Protein AF-0000000082895891 (afdb_homodimer)

Organism: Panagrellus redivivus (NCBI:txid6233)

Foldseek 3Di:
DDDDDDDPPDDPPPCPDDDDPPDPPPPPPPPPVVVVVVVVVVVVVVLVVVVVVVCVPVVPPPPPPPVPPPQFDWDQDPNDTFGAFDDDDDDDPVLVVVQLVVQPDDPVNVVVVVVVVVVVVPPDPPVPPPDPPDPDPPPPPPCPPPPPLQAAFDFDDADAFAQWWQAWEQFLVRWIWTFDQQKIKIWDADPVRDIDITMDGPCRQEPVDDSGFQYWEAQNVVRWIWTDDFQWIWIWHADPRRRGIYTDPPPTDGAGSVPSGGFNYWYQDLVRFIWTDQQFKIFGADPVSRYTDDIDTCCRHQNADDSQWRYFRDDDNAWTWTQGTQRKTWIAGPRNRHTDDIDRDGRPVVHPHDHPDPPPPPPPPDPPVNVVVVVVVVVPPPPPPPDDDDD/DDDDDPDPPDPPPPCPDDDDPPDPPPPPPPPPVVVVVVVVVVVVVVLVVVVVVVCVPVVPPPPPVVVPPPQFDWDQDPNDTFGAFDDDDDDDPVLVVVQLVVQPDDPVNVVVVVVVVVVVVPPDPPPPPPDPPDPDPPPPPPCPPPPPLQAAFDFDDADAFAQWWQAWEQFLVRWIWTFDQQKIKIWDADPVRDIDITMDGCCRQEPVDDSGFQYWEAQNVVRWIWGDDFQWIWIWHADPRRRGTYTDPPPTDGAGSVPSGGFNYWYQDLVRFIWTDQQFKIFGADPVSRYTDDIDTCCRHQNAPDSQWRYFRDDDNAWTWTQGTQRKTWIAGPRRRHTDDIDRDGRPVVHPHDHPDPPPPDPPPQPVVNVVVVVVVVVPPP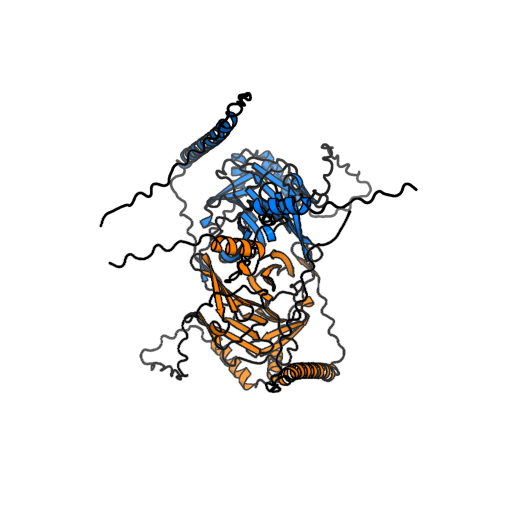PPPPDDPPD

pLDDT: mean 71.9, std 28.51, range [17.33, 98.88]

Radius of gyration: 37.39 Å; Cα contacts (8 Å, |Δi|>4): 1248; chains: 2; bounding box: 106×90×98 Å

Solvent-accessible surface area (backbone atoms only — not comparable to full-atom values): 45074 Å² total; per-residue (Å²): 141,82,94,81,85,83,82,82,83,85,79,86,77,80,80,82,79,90,77,83,74,77,79,74,78,79,81,71,82,72,62,64,62,58,52,54,57,48,52,54,50,49,54,50,51,53,52,51,52,50,53,52,47,58,53,54,63,70,50,59,78,57,67,80,72,63,67,73,72,81,69,65,49,75,43,78,53,98,89,35,83,32,74,41,57,49,78,80,83,80,76,49,67,70,58,48,50,52,51,40,44,73,70,68,47,50,70,63,60,54,49,52,52,51,50,54,51,51,55,61,65,61,56,61,84,68,74,68,77,75,62,90,80,60,74,75,76,69,73,73,64,74,73,58,78,75,70,70,78,62,59,62,54,67,67,46,72,93,45,69,50,66,87,48,43,33,16,20,21,37,42,69,86,68,30,30,40,38,28,33,67,52,32,30,27,40,39,34,56,47,98,86,70,43,81,43,66,40,31,23,38,29,47,56,43,29,42,90,48,56,64,44,46,30,15,20,26,32,41,76,84,81,37,38,35,38,39,23,42,66,55,35,37,36,40,27,36,76,35,82,86,32,63,30,34,41,63,35,87,86,49,69,38,68,57,33,82,86,59,84,64,56,42,33,24,15,36,54,47,95,88,63,50,32,36,38,19,60,62,54,42,32,28,38,43,39,77,88,80,48,40,67,79,42,76,50,54,30,69,52,54,47,42,69,60,62,72,59,40,12,18,40,56,40,81,52,96,46,33,38,32,34,28,27,31,60,40,33,34,33,38,30,33,64,84,67,46,34,66,63,47,75,43,54,26,44,49,65,67,65,43,60,44,38,76,78,69,71,72,67,72,68,68,75,75,71,52,73,68,58,54,53,51,53,57,54,59,62,64,64,62,68,43,56,72,73,79,78,78,78,123,56,58,76,60,103,69,94,75,88,80,79,80,73,78,72,81,71,86,78,79,74,77,80,75,76,76,83,72,79,73,60,64,65,58,50,56,55,47,50,54,49,46,53,50,50,51,52,50,52,50,52,53,45,58,51,53,62,70,51,59,78,57,68,81,74,64,68,75,71,80,70,66,48,75,42,78,53,97,90,35,83,31,75,41,58,48,78,78,85,80,76,51,66,70,58,48,50,52,51,40,43,74,71,69,47,50,69,63,58,54,50,52,50,50,50,52,51,50,54,63,65,62,60,59,86,69,72,67,76,74,63,90,82,60,74,75,77,70,73,71,66,73,74,60,77,74,68,71,78,60,60,61,54,68,68,48,71,94,46,70,49,66,87,47,44,33,16,20,23,37,43,69,85,68,30,31,40,39,28,34,68,51,33,29,26,42,39,35,56,46,97,84,69,44,80,44,65,39,31,24,39,28,46,57,42,29,40,90,48,55,66,45,46,30,16,19,28,32,40,75,84,81,38,39,34,38,39,24,42,66,55,35,37,36,40,26,36,75,34,81,87,32,62,29,33,42,62,37,86,85,49,68,38,68,57,33,84,85,58,82,66,57,40,35,24,16,36,55,46,96,88,63,50,33,37,39,18,60,62,53,42,32,29,37,43,40,76,88,80,50,40,67,80,44,77,48,54,31,70,51,53,46,40,69,62,61,71,60,39,10,19,40,58,41,81,53,95,45,33,38,32,35,27,26,31,61,39,32,34,33,38,30,34,64,84,68,48,35,65,64,47,75,42,55,25,44,49,65,66,65,44,58,45,40,76,78,69,71,72,67,72,68,70,75,75,68,50,70,67,58,50,49,50,53,56,53,59,60,62,63,63,70,74,77,74,74,78,76,78,79,121

Sequence (782 aa):
MRHIVAFIGSLVVLTVFGGSSIFASDIGGGDDFDVRVKEQLEDEAAMRANLESLIDMGLDNATDTVAPNPKREFALIDGESVLMPLPLPKLKWKQKEALLIAHGHTAEEIESQRRRRKQKKGTPGTKKRRALNDNPWVREHARQAPRTPLGPPEAAGLHHCPANIDAVTQGHNHRTYVFAGEYVYQIFRDRYGLTQKAAYLITEMFNGGPRRVNAALTNQRSSVTVLVEYNNVYRFRWSKKSQRFYLARKSPQVLDRNVTFVPRLGFQWTDGNMILSDGNYFVTYDPYWNIATFIGVNRDYFPEIPRNAVGVAHASPSSFLWLNNKAHLSVYDLKKFRIDQEYPVRINDYVACVVPKPPTPAPPKLSPRARARNDKAYESNPVKRKPAKSTMRHIVAFIGSLVVLTVFGGSSIFASDIGGGDDFDVRVKEQLEDEAAMRANLESLIDMGLDNATDTVAPNPKREFALIDGESVLMPLPLPKLKWKQKEALLIAHGHTAEEIESQRRRRKQKKGTPGTKKRRALNDNPWVREHARQAPRTPLGPPEAAGLHHCPANIDAVTQGHNHRTYVFAGEYVYQIFRDRYGLTQKAAYLITEMFNGGPRRVNAALTNQRSSVTVLVEYNNVYRFRWSKKSQRFYLARKSPQVLDRNVTFVPRLGFQWTDGNMILSDGNYFVTYDPYWNIATFIGVNRDYFPEIPRNAVGVAHASPSSFLWLNNKAHLSVYDLKKFRIDQEYPVRINDYVACVVPKPPTPAPPKLSPRARARNDKAYESNPVKRKPAKST

Structure (mmCIF, N/CA/C/O backbone):
data_AF-0000000082895891-model_v1
#
loop_
_entity.id
_entity.type
_entity.pdbx_description
1 polymer L,D-transpeptidase
#
loop_
_atom_site.group_PDB
_atom_site.id
_atom_site.type_symbol
_atom_site.label_atom_id
_atom_site.label_alt_id
_atom_site.label_comp_id
_atom_site.label_asym_id
_atom_site.label_entity_id
_atom_site.label_seq_id
_atom_site.pdbx_PDB_ins_code
_atom_site.Cartn_x
_atom_site.Cartn_y
_atom_site.Cartn_z
_atom_site.occupancy
_atom_site.B_iso_or_equiv
_atom_site.auth_seq_id
_atom_site.auth_comp_id
_atom_site.auth_asym_id
_atom_site.auth_atom_id
_atom_site.pdbx_PDB_model_num
ATOM 1 N N . MET A 1 1 ? -34.25 20.719 -46.656 1 19 1 MET A N 1
ATOM 2 C CA . MET A 1 1 ? -33.281 21 -45.594 1 19 1 MET A CA 1
ATOM 3 C C . MET A 1 1 ? -33.969 21.453 -44.312 1 19 1 MET A C 1
ATOM 5 O O . MET A 1 1 ? -33.406 21.391 -43.219 1 19 1 MET A O 1
ATOM 9 N N . ARG A 1 2 ? -35.094 22.047 -44.156 1 17.33 2 ARG A N 1
ATOM 10 C CA . ARG A 1 2 ? -35.562 23.109 -43.281 1 17.33 2 ARG A CA 1
ATOM 11 C C . ARG A 1 2 ? -35.938 22.562 -41.938 1 17.33 2 ARG A C 1
ATOM 13 O O . ARG A 1 2 ? -35.5 23.062 -40.906 1 17.33 2 ARG A O 1
ATOM 20 N N . HIS A 1 3 ? -37.312 22.297 -41.406 1 20.22 3 HIS A N 1
ATOM 21 C CA . HIS A 1 3 ? -38.281 23.031 -40.594 1 20.22 3 HIS A CA 1
ATOM 22 C C . HIS A 1 3 ? -38.406 22.469 -39.188 1 20.22 3 HIS A C 1
ATOM 24 O O . HIS A 1 3 ? -38.438 21.25 -39.031 1 20.22 3 HIS A O 1
ATOM 30 N N . ILE A 1 4 ? -37.969 23.281 -37.938 1 21.72 4 ILE A N 1
ATOM 31 C CA . ILE A 1 4 ? -37.562 23.578 -36.562 1 21.72 4 ILE A CA 1
ATOM 32 C C . ILE A 1 4 ? -38.719 23.391 -35.594 1 21.72 4 ILE A C 1
ATOM 34 O O . ILE A 1 4 ? -39.625 24.219 -35.562 1 21.72 4 ILE A O 1
ATOM 38 N N . VAL A 1 5 ? -39.469 22.438 -35.438 1 20.92 5 VAL A N 1
ATOM 39 C CA . VAL A 1 5 ? -40.844 22.422 -34.969 1 20.92 5 VAL A CA 1
ATOM 40 C C . VAL A 1 5 ? -40.844 22.641 -33.438 1 20.92 5 VAL A C 1
ATOM 42 O O . VAL A 1 5 ? -40.094 21.969 -32.719 1 20.92 5 VAL A O 1
ATOM 45 N N . ALA A 1 6 ? -41.438 23.828 -32.875 1 19.3 6 ALA A N 1
ATOM 46 C CA . ALA A 1 6 ? -41.719 24.734 -31.75 1 19.3 6 ALA A CA 1
ATOM 47 C C . ALA A 1 6 ? -42.594 24.047 -30.719 1 19.3 6 ALA A C 1
ATOM 49 O O . ALA A 1 6 ? -43.781 23.734 -30.984 1 19.3 6 ALA A O 1
ATOM 50 N N . PHE A 1 7 ? -42.25 23.094 -29.984 1 21.19 7 PHE A N 1
ATOM 51 C CA . PHE A 1 7 ? -43.094 22.375 -29.031 1 21.19 7 PHE A CA 1
ATOM 52 C C . PHE A 1 7 ? -43.5 23.266 -27.875 1 21.19 7 PHE A C 1
ATOM 54 O O . PHE A 1 7 ? -42.625 23.844 -27.203 1 21.19 7 PHE A O 1
ATOM 61 N N . ILE A 1 8 ? -44.812 23.844 -27.75 1 19.75 8 ILE A N 1
ATOM 62 C CA . ILE A 1 8 ? -45.656 24.828 -27.078 1 19.75 8 ILE A CA 1
ATOM 63 C C . ILE A 1 8 ? -46.031 24.312 -25.688 1 19.75 8 ILE A C 1
ATOM 65 O O . ILE A 1 8 ? -46.875 23.438 -25.531 1 19.75 8 ILE A O 1
ATOM 69 N N . GLY A 1 9 ? -45.125 23.812 -24.797 1 19.3 9 GLY A N 1
ATOM 70 C CA . GLY A 1 9 ? -45.531 23.297 -23.5 1 19.3 9 GLY A CA 1
ATOM 71 C C . GLY A 1 9 ? -46.281 24.297 -22.656 1 19.3 9 GLY A C 1
ATOM 72 O O . GLY A 1 9 ? -45.875 25.469 -22.547 1 19.3 9 GLY A O 1
ATOM 73 N N . SER A 1 10 ? -47.625 24.25 -22.344 1 19.48 10 SER A N 1
ATOM 74 C CA . SER A 1 10 ? -48.781 24.906 -21.734 1 19.48 10 SER A CA 1
ATOM 75 C C . SER A 1 10 ? -48.531 25.203 -20.266 1 19.48 10 SER A C 1
ATOM 77 O O . SER A 1 10 ? -47.844 24.453 -19.578 1 19.48 10 SER A O 1
ATOM 79 N N . LEU A 1 11 ? -48.875 26.5 -19.609 1 19.81 11 LEU A N 1
ATOM 80 C CA . LEU A 1 11 ? -48.781 27.516 -18.562 1 19.81 11 LEU A CA 1
ATOM 81 C C . LEU A 1 11 ? -49.688 27.156 -17.391 1 19.81 11 LEU A C 1
ATOM 83 O O . LEU A 1 11 ? -50.812 27.672 -17.281 1 19.81 11 LEU A O 1
ATOM 87 N N . VAL A 1 12 ? -50 26 -16.938 1 19.45 12 VAL A N 1
ATOM 88 C CA . VAL A 1 12 ? -51.188 25.938 -16.078 1 19.45 12 VAL A CA 1
ATOM 89 C C . VAL A 1 12 ? -50.969 26.766 -14.828 1 19.45 12 VAL A C 1
ATOM 91 O O . VAL A 1 12 ? -49.969 26.625 -14.148 1 19.45 12 VAL A O 1
ATOM 94 N N . VAL A 1 13 ? -51.844 27.938 -14.586 1 19.81 13 VAL A N 1
ATOM 95 C CA . VAL A 1 13 ? -52.094 29.094 -13.734 1 19.81 13 VAL A CA 1
ATOM 96 C C . VAL A 1 13 ? -52.625 28.625 -12.383 1 19.81 13 VAL A C 1
ATOM 98 O O . VAL A 1 13 ? -53.812 28.219 -12.289 1 19.81 13 VAL A O 1
ATOM 101 N N . LEU A 1 14 ? -52.156 27.672 -11.617 1 18.91 14 LEU A N 1
ATOM 102 C CA . LEU A 1 14 ? -52.969 27.312 -10.461 1 18.91 14 LEU A CA 1
ATOM 103 C C . LEU A 1 14 ? -53.188 28.516 -9.547 1 18.91 14 LEU A C 1
ATOM 105 O O . LEU A 1 14 ? -52.219 29.188 -9.164 1 18.91 14 LEU A O 1
ATOM 109 N N . THR A 1 15 ? -54.5 29.062 -9.492 1 18.91 15 THR A N 1
ATOM 110 C CA . THR A 1 15 ? -55.188 30.156 -8.812 1 18.91 15 THR A CA 1
ATOM 111 C C . THR A 1 15 ? -55.188 29.922 -7.301 1 18.91 15 THR A C 1
ATOM 113 O O . THR A 1 15 ? -55.938 29.094 -6.793 1 18.91 15 THR A O 1
ATOM 116 N N . VAL A 1 16 ? -54.156 29.672 -6.602 1 19.06 16 VAL A N 1
ATOM 117 C CA . VAL A 1 16 ? -54.312 29.531 -5.156 1 19.06 16 VAL A CA 1
ATOM 118 C C . VAL A 1 16 ? -54.938 30.781 -4.566 1 19.06 16 VAL A C 1
ATOM 120 O O . VAL A 1 16 ? -54.469 31.891 -4.789 1 19.06 16 VAL A O 1
ATOM 123 N N . PHE A 1 17 ? -56.281 30.828 -4.145 1 19.41 17 PHE A N 1
ATOM 124 C CA . PHE A 1 17 ? -57.344 31.719 -3.662 1 19.41 17 PHE A CA 1
ATOM 125 C C . PHE A 1 17 ? -56.812 32.562 -2.506 1 19.41 17 PHE A C 1
ATOM 127 O O . PHE A 1 17 ? -56.719 33.781 -2.619 1 19.41 17 PHE A O 1
ATOM 134 N N . GLY A 1 18 ? -57.5 32.5 -1.253 1 19.39 18 GLY A N 1
ATOM 135 C CA . GLY A 1 18 ? -58.062 33.5 -0.354 1 19.39 18 GLY A CA 1
ATOM 136 C C . GLY A 1 18 ? -57.031 34.219 0.469 1 19.39 18 GLY A C 1
ATOM 137 O O . GLY A 1 18 ? -55.875 33.75 0.588 1 19.39 18 GLY A O 1
ATOM 138 N N . GLY A 1 19 ? -57.312 35.562 1.174 1 18.17 19 GLY A N 1
ATOM 139 C CA . GLY A 1 19 ? -56.875 36.906 1.534 1 18.17 19 GLY A CA 1
ATOM 140 C C . GLY A 1 19 ? -56.031 36.938 2.793 1 18.17 19 GLY A C 1
ATOM 141 O O . GLY A 1 19 ? -55.438 37.938 3.127 1 18.17 19 GLY A O 1
ATOM 142 N N . SER A 1 20 ? -56.219 36.031 3.783 1 20.77 20 SER A N 1
ATOM 143 C CA . SER A 1 20 ? -56.156 36.625 5.109 1 20.77 20 SER A CA 1
ATOM 144 C C . SER A 1 20 ? -54.781 37.219 5.375 1 20.77 20 SER A C 1
ATOM 146 O O . SER A 1 20 ? -53.781 36.719 4.859 1 20.77 20 SER A O 1
ATOM 148 N N . SER A 1 21 ? -54.625 38.594 5.891 1 19.84 21 SER A N 1
ATOM 149 C CA . SER A 1 21 ? -53.656 39.656 6.109 1 19.84 21 SER A CA 1
ATOM 150 C C . SER A 1 21 ? -52.5 39.188 6.996 1 19.84 21 SER A C 1
ATOM 152 O O . SER A 1 21 ? -52.062 39.938 7.879 1 19.84 21 SER A O 1
ATOM 154 N N . ILE A 1 22 ? -52.312 37.938 7.25 1 20.34 22 ILE A N 1
ATOM 155 C CA . ILE A 1 22 ? -51.5 37.906 8.453 1 20.34 22 ILE A CA 1
ATOM 156 C C . ILE A 1 22 ? -50.219 38.719 8.25 1 20.34 22 ILE A C 1
ATOM 158 O O . ILE A 1 22 ? -49.656 38.719 7.164 1 20.34 22 ILE A O 1
ATOM 162 N N . PHE A 1 23 ? -49.812 39.625 9.273 1 20.56 23 PHE A N 1
ATOM 163 C CA . PHE A 1 23 ? -48.844 40.688 9.531 1 20.56 23 PHE A CA 1
ATOM 164 C C . PHE A 1 23 ? -47.438 40.281 9.109 1 20.56 23 PHE A C 1
ATOM 166 O O . PHE A 1 23 ? -47.031 39.156 9.375 1 20.56 23 PHE A O 1
ATOM 173 N N . ALA A 1 24 ? -46.906 40.812 7.965 1 19.77 24 ALA A N 1
ATOM 174 C CA . ALA A 1 24 ? -45.656 40.906 7.18 1 19.77 24 ALA A CA 1
ATOM 175 C C . ALA A 1 24 ? -44.469 41.25 8.07 1 19.77 24 ALA A C 1
ATOM 177 O O . ALA A 1 24 ? -44.094 42.438 8.219 1 19.77 24 ALA A O 1
ATOM 178 N N . SER A 1 25 ? -44.5 40.906 9.406 1 21.08 25 SER A N 1
ATOM 179 C CA . SER A 1 25 ? -43.406 41.625 10.016 1 21.08 25 SER A CA 1
ATOM 180 C C . SER A 1 25 ? -42.094 41.438 9.234 1 21.08 25 SER A C 1
ATOM 182 O O . SER A 1 25 ? -41.844 40.375 8.688 1 21.08 25 SER A O 1
ATOM 184 N N . ASP A 1 26 ? -41.469 42.531 8.664 1 21.7 26 ASP A N 1
ATOM 185 C CA . ASP A 1 26 ? -40.344 43 7.867 1 21.7 26 ASP A CA 1
ATOM 186 C C . ASP A 1 26 ? -39.031 42.312 8.336 1 21.7 26 ASP A C 1
ATOM 188 O O . ASP A 1 26 ? -38.5 42.656 9.398 1 21.7 26 ASP A O 1
ATOM 192 N N . ILE A 1 27 ? -38.969 41.062 8.438 1 23.8 27 ILE A N 1
ATOM 193 C CA . ILE A 1 27 ? -37.719 40.5 8.969 1 23.8 27 ILE A CA 1
ATOM 194 C C . ILE A 1 27 ? -36.562 40.969 8.133 1 23.8 27 ILE A C 1
ATOM 196 O O . ILE A 1 27 ? -36.438 40.656 6.949 1 23.8 27 ILE A O 1
ATOM 200 N N . GLY A 1 28 ? -35.844 42.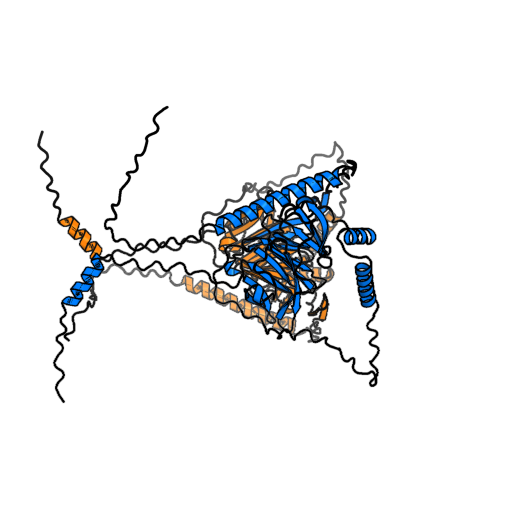219 8.273 1 22.84 28 GLY A N 1
ATOM 201 C CA . GLY A 1 28 ? -34.781 43.062 7.809 1 22.84 28 GLY A CA 1
ATOM 202 C C . GLY A 1 28 ? -33.469 42.344 7.641 1 22.84 28 GLY A C 1
ATOM 203 O O . GLY A 1 28 ? -32.438 42.938 7.309 1 22.84 28 GLY A O 1
ATOM 204 N N . GLY A 1 29 ? -33.125 41.219 8.266 1 24.73 29 GLY A N 1
ATOM 205 C CA . GLY A 1 29 ? -31.719 40.875 8.461 1 24.73 29 GLY A CA 1
ATOM 206 C C . GLY A 1 29 ? -31.031 40.438 7.18 1 24.73 29 GLY A C 1
ATOM 207 O O . GLY A 1 29 ? -30.094 39.625 7.215 1 24.73 29 GLY A O 1
ATOM 208 N N . GLY A 1 30 ? -31.438 40.75 5.945 1 28.33 30 GLY A N 1
ATOM 209 C CA . GLY A 1 30 ? -30.922 40.438 4.621 1 28.33 30 GLY A CA 1
ATOM 210 C C . GLY A 1 30 ? -29.5 40.938 4.395 1 28.33 30 GLY A C 1
ATOM 211 O O . GLY A 1 30 ? -28.875 40.594 3.385 1 28.33 30 GLY A O 1
ATOM 212 N N . ASP A 1 31 ? -29.094 42.062 4.984 1 31.02 31 ASP A N 1
ATOM 213 C CA . ASP A 1 31 ? -27.953 42.844 4.559 1 31.02 31 ASP A CA 1
ATOM 214 C C . ASP A 1 31 ? -26.641 42.094 4.836 1 31.02 31 ASP A C 1
ATOM 216 O O . ASP A 1 31 ? -25.625 42.375 4.195 1 31.02 31 ASP A O 1
ATOM 220 N N . ASP A 1 32 ? -26.625 41.344 5.922 1 30.55 32 ASP A N 1
ATOM 221 C CA . ASP A 1 32 ? -25.297 40.969 6.41 1 30.55 32 ASP A CA 1
ATOM 222 C C . ASP A 1 32 ? -24.688 39.875 5.527 1 30.55 32 ASP A C 1
ATOM 224 O O . ASP A 1 32 ? -23.5 39.562 5.641 1 30.55 32 ASP A O 1
ATOM 228 N N . PHE A 1 33 ? -25.5 39.156 4.789 1 32.19 33 PHE A N 1
ATOM 229 C CA . PHE A 1 33 ? -24.906 38.094 3.957 1 32.19 33 PHE A CA 1
ATOM 230 C C . PHE A 1 33 ? -24.109 38.719 2.811 1 32.19 33 PHE A C 1
ATOM 232 O O . PHE A 1 33 ? -23.047 38.188 2.461 1 32.19 33 PHE A O 1
ATOM 239 N N . ASP A 1 34 ? -24.562 39.812 2.217 1 34.59 34 ASP A N 1
ATOM 240 C CA . ASP A 1 34 ? -23.922 40.406 1.054 1 34.59 34 ASP A CA 1
ATOM 241 C C . ASP A 1 34 ? -22.578 41.031 1.426 1 34.59 34 ASP A C 1
ATOM 243 O O . ASP A 1 34 ? -21.641 41 0.621 1 34.59 34 ASP A O 1
ATOM 247 N N . VAL A 1 35 ? -22.484 41.531 2.656 1 34.94 35 VAL A N 1
ATOM 248 C CA . VAL A 1 35 ? -21.25 42.188 3.035 1 34.94 35 VAL A CA 1
ATOM 249 C C . VAL A 1 35 ? -20.141 41.156 3.219 1 34.94 35 VAL A C 1
ATOM 251 O O . VAL A 1 35 ? -18.984 41.406 2.85 1 34.94 35 VAL A O 1
ATOM 254 N N . ARG A 1 36 ? -20.453 39.938 3.674 1 33.94 36 ARG A N 1
ATOM 255 C CA . ARG A 1 36 ? -19.375 38.969 3.91 1 33.94 36 ARG A CA 1
ATOM 256 C C . ARG A 1 36 ? -18.828 38.438 2.596 1 33.94 36 ARG A C 1
ATOM 258 O O . ARG A 1 36 ? -17.641 38.188 2.469 1 33.94 36 ARG A O 1
ATOM 265 N N . VAL A 1 37 ? -19.703 38.25 1.62 1 36.78 37 VAL A N 1
ATOM 266 C CA . VAL A 1 37 ? -19.234 37.812 0.313 1 36.78 37 VAL A CA 1
ATOM 267 C C . VAL A 1 37 ? -18.391 38.938 -0.321 1 36.78 37 VAL A C 1
ATOM 269 O O . VAL A 1 37 ? -17.328 38.656 -0.902 1 36.78 37 VAL A O 1
ATOM 272 N N . LYS A 1 38 ? -18.75 40.156 -0.093 1 40.34 38 LYS A N 1
ATOM 273 C CA . LYS A 1 38 ? -17.984 41.25 -0.692 1 40.34 38 LYS A CA 1
ATOM 274 C C . LYS A 1 38 ? -16.641 41.438 -0.003 1 40.34 38 LYS A C 1
ATOM 276 O O . LYS A 1 38 ? -15.617 41.625 -0.666 1 40.34 38 LYS A O 1
ATOM 281 N N . GLU A 1 39 ? -16.609 41.344 1.313 1 37.5 39 GLU A N 1
ATOM 282 C CA . GLU A 1 39 ? -15.328 41.438 2.018 1 37.5 39 GLU A CA 1
ATOM 283 C C . GLU A 1 39 ? -14.398 40.281 1.673 1 37.5 39 GLU A C 1
ATOM 285 O O . GLU A 1 39 ? -13.195 40.5 1.493 1 37.5 39 GLU A O 1
ATOM 290 N N . GLN A 1 40 ? -14.93 39.156 1.427 1 35.75 40 GLN A N 1
ATOM 291 C CA . GLN A 1 40 ? -14.125 38.031 1.008 1 35.75 40 GLN A CA 1
ATOM 292 C C . GLN A 1 40 ? -13.586 38.219 -0.406 1 35.75 40 GLN A C 1
ATOM 294 O O . GLN A 1 40 ? -12.43 37.906 -0.684 1 35.75 40 GLN A O 1
ATOM 299 N N . LEU A 1 41 ? -14.344 38.875 -1.261 1 42.31 41 LEU A N 1
ATOM 300 C CA . LEU A 1 41 ? -13.883 39.188 -2.611 1 42.31 41 LEU A CA 1
ATOM 301 C C . LEU A 1 41 ? -12.875 40.312 -2.602 1 42.31 41 LEU A C 1
ATOM 303 O O . LEU A 1 41 ? -11.914 40.312 -3.377 1 42.31 41 LEU A O 1
ATOM 307 N N . GLU A 1 42 ? -13.078 41.281 -1.757 1 43.72 42 GLU A N 1
ATOM 308 C CA . GLU A 1 42 ? -12.117 42.375 -1.677 1 43.72 42 GLU A CA 1
ATOM 309 C C . GLU A 1 42 ? -10.797 41.906 -1.066 1 43.72 42 GLU A C 1
ATOM 311 O O . GLU A 1 42 ? -9.727 42.312 -1.527 1 43.72 42 GLU A O 1
ATOM 316 N N . ASP A 1 43 ? -10.867 41.094 -0.099 1 39.06 43 ASP A N 1
ATOM 317 C CA . ASP A 1 43 ? -9.641 40.531 0.471 1 39.06 43 ASP A CA 1
ATOM 318 C C . ASP A 1 43 ? -8.914 39.625 -0.534 1 39.06 43 ASP A C 1
ATOM 320 O O . ASP A 1 43 ? -7.691 39.688 -0.644 1 39.06 43 ASP A O 1
ATOM 324 N N . GLU A 1 44 ? -9.641 39.031 -1.42 1 40.06 44 GLU A N 1
ATOM 325 C CA . GLU A 1 44 ? -9.023 38.281 -2.502 1 40.06 44 GLU A CA 1
ATOM 326 C C . GLU A 1 44 ? -8.367 39.188 -3.525 1 40.06 44 GLU A C 1
ATOM 328 O O . GLU A 1 44 ? -7.273 38.906 -4.016 1 40.06 44 GLU A O 1
ATOM 333 N N . ALA A 1 45 ? -9 40.312 -3.812 1 43.16 45 ALA A N 1
ATOM 334 C CA . ALA A 1 45 ? -8.43 41.25 -4.766 1 43.16 45 ALA A CA 1
ATOM 335 C C . ALA A 1 45 ? -7.199 41.938 -4.184 1 43.16 45 ALA A C 1
ATOM 337 O O . ALA A 1 45 ? -6.199 42.125 -4.883 1 43.16 45 ALA A O 1
ATOM 338 N N . ALA A 1 46 ? -7.223 42.25 -2.932 1 40.94 46 ALA A N 1
ATOM 339 C CA . ALA A 1 46 ? -6.055 42.875 -2.316 1 40.94 46 ALA A CA 1
ATOM 340 C C . ALA A 1 46 ? -4.891 41.906 -2.227 1 40.94 46 ALA A C 1
ATOM 342 O O . ALA A 1 46 ? -3.738 42.281 -2.477 1 40.94 46 ALA A O 1
ATOM 343 N N . MET A 1 47 ? -5.168 40.656 -2.061 1 35.16 47 MET A N 1
ATOM 344 C CA . MET A 1 47 ? -4.117 39.656 -2.039 1 35.16 47 MET A CA 1
ATOM 345 C C . MET A 1 47 ? -3.541 39.438 -3.436 1 35.16 47 MET A C 1
ATOM 347 O O . MET A 1 47 ? -2.326 39.312 -3.6 1 35.16 47 MET A O 1
ATOM 351 N N . ARG A 1 48 ? -4.34 39.531 -4.461 1 37.09 48 ARG A N 1
ATOM 352 C CA . ARG A 1 48 ? -3.85 39.469 -5.836 1 37.09 48 ARG A CA 1
ATOM 353 C C . ARG A 1 48 ? -2.992 40.688 -6.164 1 37.09 48 ARG A C 1
ATOM 355 O O . ARG A 1 48 ? -1.93 40.531 -6.777 1 37.09 48 ARG A O 1
ATOM 362 N N . ALA A 1 49 ? -3.387 41.812 -5.77 1 40.56 49 ALA A N 1
ATOM 363 C CA . ALA A 1 49 ? -2.629 43.031 -6.066 1 40.56 49 ALA A CA 1
ATOM 364 C C . ALA A 1 49 ? -1.291 43.031 -5.328 1 40.56 49 ALA A C 1
ATOM 366 O O . ALA A 1 49 ? -0.265 43.406 -5.895 1 40.56 49 ALA A O 1
ATOM 367 N N . ASN A 1 50 ? -1.256 42.594 -4.121 1 35.16 50 ASN A N 1
ATOM 368 C CA . ASN A 1 50 ? 0.013 42.531 -3.402 1 35.16 50 ASN A CA 1
ATOM 369 C C . ASN A 1 50 ? 0.934 41.469 -4.004 1 35.16 50 ASN A C 1
ATOM 371 O O . ASN A 1 50 ? 2.145 41.656 -4.098 1 35.16 50 ASN A O 1
ATOM 375 N N . LEU A 1 51 ? 0.426 40.375 -4.539 1 32.25 51 LEU A N 1
ATOM 376 C CA . LEU A 1 51 ? 1.209 39.344 -5.234 1 32.25 51 LEU A CA 1
ATOM 377 C C . LEU A 1 51 ? 1.803 39.906 -6.523 1 32.25 51 LEU A C 1
ATOM 379 O O . LEU A 1 51 ? 2.973 39.656 -6.832 1 32.25 51 LEU A O 1
ATOM 383 N N . GLU A 1 52 ? 1.121 40.688 -7.184 1 37.47 52 GLU A N 1
ATOM 384 C CA . GLU A 1 52 ? 1.646 41.312 -8.391 1 37.47 52 GLU A CA 1
ATOM 385 C C . GLU A 1 52 ? 2.73 42.344 -8.055 1 37.47 52 GLU A C 1
ATOM 387 O O . GLU A 1 52 ? 3.74 42.438 -8.75 1 37.47 52 GLU A O 1
ATOM 392 N N . SER A 1 53 ? 2.57 43.031 -6.965 1 35.25 53 SER A N 1
ATOM 393 C CA . SER A 1 53 ? 3.566 44.031 -6.613 1 35.25 53 SER A CA 1
ATOM 394 C C . SER A 1 53 ? 4.844 43.375 -6.082 1 35.25 53 SER A C 1
ATOM 396 O O . SER A 1 53 ? 5.945 43.844 -6.363 1 35.25 53 SER A O 1
ATOM 398 N N . LEU A 1 54 ? 4.73 42.344 -5.199 1 29.61 54 LEU A N 1
ATOM 399 C CA . LEU A 1 54 ? 5.934 41.656 -4.73 1 29.61 54 LEU A CA 1
ATOM 400 C C . LEU A 1 54 ? 6.648 40.969 -5.883 1 29.61 54 LEU A C 1
ATOM 402 O O . LEU A 1 54 ? 7.879 40.938 -5.938 1 29.61 54 LEU A O 1
ATOM 406 N N . ILE A 1 55 ? 5.977 40.531 -6.875 1 30.88 55 ILE A N 1
ATOM 407 C CA . ILE A 1 55 ? 6.598 40.062 -8.102 1 30.88 55 ILE A CA 1
ATOM 408 C C . ILE A 1 55 ? 7.324 41.219 -8.797 1 30.88 55 ILE A C 1
ATOM 410 O O . ILE A 1 55 ? 8.445 41.031 -9.281 1 30.88 55 ILE A O 1
ATOM 414 N N . ASP A 1 56 ? 6.738 42.375 -8.828 1 31.38 56 ASP A N 1
ATOM 415 C CA . ASP A 1 56 ? 7.328 43.469 -9.562 1 31.38 56 ASP A CA 1
ATOM 416 C C . ASP A 1 56 ? 8.547 44.031 -8.828 1 31.38 56 ASP A C 1
ATOM 418 O O . ASP A 1 56 ? 9.523 44.438 -9.461 1 31.38 56 ASP A O 1
ATOM 422 N N . MET A 1 57 ? 8.477 44.281 -7.523 1 30.59 57 MET A N 1
ATOM 423 C CA . MET A 1 57 ? 9.617 44.969 -6.906 1 30.59 57 MET A CA 1
ATOM 424 C C . MET A 1 57 ? 10.852 44.062 -6.938 1 30.59 57 MET A C 1
ATOM 426 O O . MET A 1 57 ? 11.961 44.562 -7.176 1 30.59 57 MET A O 1
ATOM 430 N N . GLY A 1 58 ? 10.906 42.938 -6.238 1 28.5 58 GLY A N 1
ATOM 431 C CA . GLY A 1 58 ? 12.133 42.156 -6.094 1 28.5 58 GLY A CA 1
ATOM 432 C C . GLY A 1 58 ? 12.5 41.406 -7.348 1 28.5 58 GLY A C 1
ATOM 433 O O . GLY A 1 58 ? 13.523 40.719 -7.383 1 28.5 58 GLY A O 1
ATOM 434 N N . LEU A 1 59 ? 11.609 41.281 -8.281 1 28.06 59 LEU A N 1
ATOM 435 C CA . LEU A 1 59 ? 11.969 40.625 -9.547 1 28.06 59 LEU A CA 1
ATOM 436 C C . LEU A 1 59 ? 12.852 41.562 -10.383 1 28.06 59 LEU A C 1
ATOM 438 O O . LEU A 1 59 ? 13.344 41.156 -11.438 1 28.06 59 LEU A O 1
ATOM 442 N N . ASP A 1 60 ? 12.797 42.781 -10.242 1 28.39 60 ASP A N 1
ATOM 443 C CA . ASP A 1 60 ? 13.492 43.594 -11.242 1 28.39 60 ASP A CA 1
ATOM 444 C C . ASP A 1 60 ? 15 43.375 -11.18 1 28.39 60 ASP A C 1
ATOM 446 O O . ASP A 1 60 ? 15.672 43.344 -12.211 1 28.39 60 ASP A O 1
ATOM 450 N N . ASN A 1 61 ? 15.664 43.688 -10.07 1 28.64 61 ASN A N 1
ATOM 451 C CA . ASN A 1 61 ? 17.109 43.688 -10.188 1 28.64 61 ASN A CA 1
ATOM 452 C C . ASN A 1 61 ? 17.688 42.281 -10.211 1 28.64 61 ASN A C 1
ATOM 454 O O . ASN A 1 61 ? 18.906 42.094 -10.07 1 28.64 61 ASN A O 1
ATOM 458 N N . ALA A 1 62 ? 17.047 41.219 -9.703 1 26.7 62 ALA A N 1
ATOM 459 C CA . ALA A 1 62 ? 17.656 39.938 -10.047 1 26.7 62 ALA A CA 1
ATOM 460 C C . ALA A 1 62 ? 17.812 39.781 -11.555 1 26.7 62 ALA A C 1
ATOM 462 O O . ALA A 1 62 ? 16.812 39.844 -12.297 1 26.7 62 ALA A O 1
ATOM 463 N N . THR A 1 63 ? 18.859 40.219 -12.164 1 27.86 63 THR A N 1
ATOM 464 C CA . THR A 1 63 ? 19.344 39.875 -13.492 1 27.86 63 THR A CA 1
ATOM 465 C C . THR A 1 63 ? 18.828 38.469 -13.906 1 27.86 63 THR A C 1
ATOM 467 O O . THR A 1 63 ? 18.578 37.625 -13.062 1 27.86 63 THR A O 1
ATOM 470 N N . ASP A 1 64 ? 18.281 38.281 -15.062 1 30.14 64 ASP A N 1
ATOM 471 C CA . ASP A 1 64 ? 17.75 37.219 -15.891 1 30.14 64 ASP A CA 1
ATOM 472 C C . ASP A 1 64 ? 18.609 35.938 -15.781 1 30.14 64 ASP A C 1
ATOM 474 O O . ASP A 1 64 ? 18.656 35.156 -16.719 1 30.14 64 ASP A O 1
ATOM 478 N N . THR A 1 65 ? 19.688 36 -15.039 1 29.89 65 THR A N 1
ATOM 479 C CA . THR A 1 65 ? 20.344 34.688 -15.07 1 29.89 65 THR A CA 1
ATOM 480 C C . THR A 1 65 ? 19.391 33.594 -14.602 1 29.89 65 THR A C 1
ATOM 482 O O . THR A 1 65 ? 19.188 33.438 -13.398 1 29.89 65 THR A O 1
ATOM 485 N N . VAL A 1 66 ? 18.234 33.438 -15.188 1 31.89 66 VAL A N 1
ATOM 486 C CA . VAL A 1 66 ? 17.422 32.25 -15.078 1 31.89 66 VAL A CA 1
ATOM 487 C C . VAL A 1 66 ? 18.328 31.031 -14.773 1 31.89 66 VAL A C 1
ATOM 489 O O . VAL A 1 66 ? 19.203 30.688 -15.57 1 31.89 66 VAL A O 1
ATOM 492 N N . ALA A 1 67 ? 18.828 30.875 -13.602 1 34.75 67 ALA A N 1
ATOM 493 C CA . ALA A 1 67 ? 19.469 29.578 -13.406 1 34.75 67 ALA A CA 1
ATOM 494 C C . ALA A 1 67 ? 18.938 28.531 -14.375 1 34.75 67 ALA A C 1
ATOM 496 O O . ALA A 1 67 ? 17.734 28.531 -14.68 1 34.75 67 ALA A O 1
ATOM 497 N N . PRO A 1 68 ? 19.656 28.016 -15.281 1 37.97 68 PRO A N 1
ATOM 498 C CA . PRO A 1 68 ? 19.156 27.016 -16.219 1 37.97 68 PRO A CA 1
ATOM 499 C C . PRO A 1 68 ? 18.172 26.047 -15.578 1 37.97 68 PRO A C 1
ATOM 501 O O . PRO A 1 68 ? 18.312 25.703 -14.398 1 37.97 68 PRO A O 1
ATOM 504 N N . ASN A 1 69 ? 16.812 26.156 -15.742 1 45.59 69 ASN A N 1
ATOM 505 C CA . ASN A 1 69 ? 15.789 25.188 -15.344 1 45.59 69 ASN A CA 1
ATOM 506 C C . ASN A 1 69 ? 16.391 23.797 -15.117 1 45.59 69 ASN A C 1
ATOM 508 O O . ASN A 1 69 ? 16.859 23.156 -16.062 1 45.59 69 ASN A O 1
ATOM 512 N N . PRO A 1 70 ? 16.891 23.656 -13.938 1 58.47 70 PRO A N 1
ATOM 513 C CA . PRO A 1 70 ? 17.469 22.312 -13.82 1 58.47 70 PRO A CA 1
ATOM 514 C C . PRO A 1 70 ? 16.656 21.25 -14.555 1 58.47 70 PRO A C 1
ATOM 516 O O . PRO A 1 70 ? 15.438 21.203 -14.414 1 58.47 70 PRO A O 1
ATOM 519 N N . LYS A 1 71 ? 17.109 20.891 -15.703 1 76.62 71 LYS A N 1
ATOM 520 C CA . LYS A 1 71 ? 16.469 19.859 -16.516 1 76.62 71 LYS A CA 1
ATOM 521 C C . LYS A 1 71 ? 16.484 18.516 -15.805 1 76.62 71 LYS A C 1
ATOM 523 O O . LYS A 1 71 ? 17.469 18.172 -15.148 1 76.62 71 LYS A O 1
ATOM 528 N N . ARG A 1 72 ? 15.367 18.031 -15.602 1 88.12 72 ARG A N 1
ATOM 529 C CA . ARG A 1 72 ? 15.273 16.656 -15.102 1 88.12 72 ARG A CA 1
ATOM 530 C C . ARG A 1 72 ? 16.062 15.695 -15.984 1 88.12 72 ARG A C 1
ATOM 532 O O . ARG A 1 72 ? 16.188 15.922 -17.188 1 88.12 72 ARG A O 1
ATOM 539 N N . GLU A 1 73 ? 16.672 14.781 -15.359 1 89.81 73 GLU A N 1
ATOM 540 C CA . GLU A 1 73 ? 17.5 13.797 -16.062 1 89.81 73 GLU A CA 1
ATOM 541 C C . GLU A 1 73 ? 16.875 12.406 -16 1 89.81 73 GLU A C 1
ATOM 543 O O . GLU A 1 73 ? 16.141 12.094 -15.062 1 89.81 73 GLU A O 1
ATOM 548 N N . PHE A 1 74 ? 17.219 11.625 -17.031 1 92.19 74 PHE A N 1
ATOM 549 C CA . PHE A 1 74 ? 16.75 10.242 -17.047 1 92.19 74 PHE A CA 1
ATOM 550 C C . PHE A 1 74 ? 17.734 9.32 -16.344 1 92.19 74 PHE A C 1
ATOM 552 O O . PHE A 1 74 ? 18.938 9.531 -16.406 1 92.19 74 PHE A O 1
ATOM 559 N N . ALA A 1 75 ? 17.188 8.398 -15.633 1 91.56 75 ALA A N 1
ATOM 560 C CA . ALA A 1 75 ? 17.969 7.34 -15 1 91.56 75 ALA A CA 1
ATOM 561 C C . ALA A 1 75 ? 17.391 5.965 -15.305 1 91.56 75 ALA A C 1
ATOM 563 O O . ALA A 1 75 ? 16.188 5.832 -15.547 1 91.56 75 ALA A O 1
ATOM 564 N N . LEU A 1 76 ? 18.266 4.957 -15.367 1 90.38 76 LEU A N 1
ATOM 565 C CA . LEU A 1 76 ? 17.812 3.584 -15.57 1 90.38 76 LEU A CA 1
ATOM 566 C C . LEU A 1 76 ? 17.516 2.906 -14.242 1 90.38 76 LEU A C 1
ATOM 568 O O . LEU A 1 76 ? 18.406 2.738 -13.406 1 90.38 76 LEU A O 1
ATOM 572 N N . ILE A 1 77 ? 16.281 2.6 -14.055 1 88.5 77 ILE A N 1
ATOM 573 C CA . ILE A 1 77 ? 15.836 1.908 -12.852 1 88.5 77 ILE A CA 1
ATOM 574 C C . ILE A 1 77 ? 15.188 0.579 -13.227 1 88.5 77 ILE A C 1
ATOM 576 O O . ILE A 1 77 ? 14.172 0.555 -13.93 1 88.5 77 ILE A O 1
ATOM 580 N N . ASP A 1 78 ? 15.742 -0.513 -12.703 1 80.06 78 ASP A N 1
ATOM 581 C CA . ASP A 1 78 ? 15.219 -1.847 -12.992 1 80.06 78 ASP A CA 1
ATOM 582 C C . ASP A 1 78 ? 15.023 -2.049 -14.492 1 80.06 78 ASP A C 1
ATOM 584 O O . ASP A 1 78 ? 13.984 -2.543 -14.922 1 80.06 78 ASP A O 1
ATOM 588 N N . GLY A 1 79 ? 15.891 -1.517 -15.312 1 78.81 79 GLY A N 1
ATOM 589 C CA . GLY A 1 79 ? 15.875 -1.696 -16.75 1 78.81 79 GLY A CA 1
ATOM 590 C C . GLY A 1 79 ? 14.984 -0.698 -17.469 1 78.81 79 GLY A C 1
ATOM 591 O O . GLY A 1 79 ? 14.82 -0.763 -18.688 1 78.81 79 GLY A O 1
ATOM 592 N N . GLU A 1 80 ? 14.414 0.209 -16.75 1 82.88 80 GLU A N 1
ATOM 593 C CA . GLU A 1 80 ? 13.523 1.215 -17.328 1 82.88 80 GLU A CA 1
ATOM 594 C C . GLU A 1 80 ? 14.117 2.615 -17.203 1 82.88 80 GLU A C 1
ATOM 596 O O . GLU A 1 80 ? 14.719 2.947 -16.172 1 82.88 80 GLU A O 1
ATOM 601 N N . SER A 1 81 ? 13.891 3.369 -18.25 1 90.06 81 SER A N 1
ATOM 602 C CA . SER A 1 81 ? 14.305 4.77 -18.188 1 90.06 81 SER A CA 1
ATOM 603 C C . SER A 1 81 ? 13.258 5.625 -17.484 1 90.06 81 SER A C 1
ATOM 605 O O . SER A 1 81 ? 12.109 5.707 -17.922 1 90.06 81 SER A O 1
ATOM 607 N N . VAL A 1 82 ? 13.688 6.203 -16.391 1 91.38 82 VAL A N 1
ATOM 608 C CA . VAL A 1 82 ? 12.766 6.988 -15.578 1 91.38 82 VAL A CA 1
ATOM 609 C C . VAL A 1 82 ? 13.25 8.438 -15.508 1 91.38 82 VAL A C 1
ATOM 611 O O . VAL A 1 82 ? 14.43 8.688 -15.266 1 91.38 82 VAL A O 1
ATOM 614 N N . LEU A 1 83 ? 12.336 9.383 -15.82 1 92.31 83 LEU A N 1
ATOM 615 C CA . LEU A 1 83 ? 12.648 10.797 -15.641 1 92.31 83 LEU A CA 1
ATOM 616 C C . LEU A 1 83 ? 12.648 11.164 -14.156 1 92.31 83 LEU A C 1
ATOM 618 O O . LEU A 1 83 ? 11.594 11.219 -13.523 1 92.31 83 LEU A O 1
ATOM 622 N N . MET A 1 84 ? 13.773 11.484 -13.648 1 94.5 84 MET A N 1
ATOM 623 C CA . MET A 1 84 ? 13.938 11.703 -12.211 1 94.5 84 MET A CA 1
ATOM 624 C C . MET A 1 84 ? 13.461 13.102 -11.812 1 94.5 84 MET A C 1
ATOM 626 O O . MET A 1 84 ? 13.648 14.055 -12.57 1 94.5 84 MET A O 1
ATOM 630 N N . PRO A 1 85 ? 12.867 13.234 -10.625 1 95.12 85 PRO A N 1
ATOM 631 C CA . PRO A 1 85 ? 12.5 14.562 -10.133 1 95.12 85 PRO A CA 1
ATOM 632 C C . PRO A 1 85 ? 13.711 15.398 -9.727 1 95.12 85 PRO A C 1
ATOM 634 O O . PRO A 1 85 ? 14.805 14.859 -9.555 1 95.12 85 PRO A O 1
ATOM 637 N N . LEU A 1 86 ? 13.438 16.656 -9.641 1 94.31 86 LEU A N 1
ATOM 638 C CA . LEU A 1 86 ? 14.469 17.547 -9.109 1 94.31 86 LEU A CA 1
ATOM 639 C C . LEU A 1 86 ? 14.641 17.344 -7.609 1 94.31 86 LEU A C 1
ATOM 641 O O . LEU A 1 86 ? 13.664 17.125 -6.891 1 94.31 86 LEU A O 1
ATOM 645 N N . PRO A 1 87 ? 15.82 17.359 -7.168 1 91.94 87 PRO A N 1
ATOM 646 C CA . PRO A 1 87 ? 16.016 17.297 -5.719 1 91.94 87 PRO A CA 1
ATOM 647 C C . PRO A 1 87 ? 15.625 18.578 -5.004 1 91.94 87 PRO A C 1
ATOM 649 O O . PRO A 1 87 ? 15.828 19.672 -5.539 1 91.94 87 PRO A O 1
ATOM 652 N N . LEU A 1 88 ? 15.078 18.438 -3.857 1 94.06 88 LEU A N 1
ATOM 653 C CA . LEU A 1 88 ? 14.789 19.625 -3.049 1 94.06 88 LEU A CA 1
ATOM 654 C C . LEU A 1 88 ? 16.078 20.281 -2.566 1 94.06 88 LEU A C 1
ATOM 656 O O . LEU A 1 88 ? 17.016 19.594 -2.168 1 94.06 88 LEU A O 1
ATOM 660 N N . PRO A 1 89 ? 16.094 21.5 -2.609 1 89.69 89 PRO A N 1
ATOM 661 C CA . PRO A 1 89 ? 17.312 22.172 -2.168 1 89.69 89 PRO A CA 1
ATOM 662 C C . PRO A 1 89 ? 17.547 22.047 -0.665 1 89.69 89 PRO A C 1
ATOM 664 O O . PRO A 1 89 ? 16.594 22.062 0.116 1 89.69 89 PRO A O 1
ATOM 667 N N . LYS A 1 90 ? 18.75 21.875 -0.347 1 87 90 LYS A N 1
ATOM 668 C CA . LYS A 1 90 ? 19.156 21.891 1.055 1 87 90 LYS A CA 1
ATOM 669 C C . LYS A 1 90 ? 19.734 23.25 1.456 1 87 90 LYS A C 1
ATOM 671 O O . LYS A 1 90 ? 20.594 23.797 0.766 1 87 90 LYS A O 1
ATOM 676 N N . LEU A 1 91 ? 19.203 23.766 2.521 1 86.19 91 LEU A N 1
ATOM 677 C CA . LEU A 1 91 ? 19.656 25.078 2.967 1 86.19 91 LEU A CA 1
ATOM 678 C C . LEU A 1 91 ? 20.828 24.953 3.943 1 86.19 91 LEU A C 1
ATOM 680 O O . LEU A 1 91 ? 20.75 24.188 4.906 1 86.19 91 LEU A O 1
ATOM 684 N N . LYS A 1 92 ? 21.812 25.703 3.543 1 85.19 92 LYS A N 1
ATOM 685 C CA . LYS A 1 92 ? 22.875 25.859 4.527 1 85.19 92 LYS A CA 1
ATOM 686 C C . LYS A 1 92 ? 22.422 26.703 5.711 1 85.19 92 LYS A C 1
ATOM 688 O O . LYS A 1 92 ? 21.469 27.484 5.59 1 85.19 92 LYS A O 1
ATOM 693 N N . TRP A 1 93 ? 23.062 26.531 6.758 1 86.81 93 TRP A N 1
ATOM 694 C CA . TRP A 1 93 ? 22.625 27.219 7.969 1 86.81 93 TRP A CA 1
ATOM 695 C C . TRP A 1 93 ? 22.625 28.734 7.77 1 86.81 93 TRP A C 1
ATOM 697 O O . TRP A 1 93 ? 21.703 29.422 8.195 1 86.81 93 TRP A O 1
ATOM 707 N N . LYS A 1 94 ? 23.625 29.25 7.148 1 84.19 94 LYS A N 1
ATOM 708 C CA . LYS A 1 94 ? 23.719 30.688 6.93 1 84.19 94 LYS A CA 1
ATOM 709 C C . LYS A 1 94 ? 22.531 31.203 6.121 1 84.19 94 LYS A C 1
ATOM 711 O O . LYS A 1 94 ? 22 32.281 6.395 1 84.19 94 LYS A O 1
ATOM 716 N N . GLN A 1 95 ? 22.156 30.453 5.168 1 86.38 95 GLN A N 1
ATOM 717 C CA . GLN A 1 95 ? 21 30.812 4.34 1 86.38 95 GLN A CA 1
ATOM 718 C C . GLN A 1 95 ? 19.703 30.75 5.141 1 86.38 95 GLN A C 1
ATOM 720 O O . GLN A 1 95 ? 18.844 31.625 5.016 1 86.38 95 GLN A O 1
ATOM 725 N N . LYS A 1 96 ? 19.609 29.75 5.938 1 87.25 96 LYS A N 1
ATOM 726 C CA . LYS A 1 96 ? 18.422 29.609 6.77 1 87.25 96 LYS A CA 1
ATOM 727 C C . LYS A 1 96 ? 18.328 30.734 7.789 1 87.25 96 LYS A C 1
ATOM 729 O O . LYS A 1 96 ? 17.25 31.297 8 1 87.25 96 LYS A O 1
ATOM 734 N N . GLU A 1 97 ? 19.438 31.062 8.344 1 88.38 97 GLU A N 1
ATOM 735 C CA . GLU A 1 97 ? 19.469 32.156 9.305 1 88.38 97 GLU A CA 1
ATOM 736 C C . GLU A 1 97 ? 19.031 33.469 8.656 1 88.38 97 GLU A C 1
ATOM 738 O O . GLU A 1 97 ? 18.281 34.25 9.25 1 88.38 97 GLU A O 1
ATOM 743 N N . ALA A 1 98 ? 19.547 33.688 7.5 1 88.56 98 ALA A N 1
ATOM 744 C CA . ALA A 1 98 ? 19.172 34.906 6.766 1 88.56 98 ALA A CA 1
ATOM 745 C C . ALA A 1 98 ? 17.672 34.938 6.492 1 88.56 98 ALA A C 1
ATOM 747 O O . ALA A 1 98 ? 17.047 36 6.594 1 88.56 98 ALA A O 1
ATOM 748 N N . LEU A 1 99 ? 17.188 33.781 6.207 1 87.06 99 LEU A N 1
ATOM 749 C CA . LEU A 1 99 ? 15.766 33.656 5.949 1 87.06 99 LEU A CA 1
ATOM 750 C C . LEU A 1 99 ? 14.961 33.938 7.219 1 87.06 99 LEU A C 1
ATOM 752 O O . LEU A 1 99 ? 13.922 34.594 7.172 1 87.06 99 LEU A O 1
ATOM 756 N N . LEU A 1 100 ? 15.391 33.5 8.289 1 89.5 100 LEU A N 1
ATOM 757 C CA . LEU A 1 100 ? 14.711 33.688 9.57 1 89.5 100 LEU A CA 1
ATOM 758 C C . LEU A 1 100 ? 14.688 35.156 9.961 1 89.5 100 LEU A C 1
ATOM 760 O O . LEU A 1 100 ? 13.656 35.656 10.398 1 89.5 100 LEU A O 1
ATOM 764 N N . ILE A 1 101 ? 15.797 35.781 9.773 1 88.69 101 ILE A N 1
ATOM 765 C CA . ILE A 1 101 ? 15.898 37.188 10.094 1 88.69 101 ILE A CA 1
ATOM 766 C C . ILE A 1 101 ? 14.984 38 9.172 1 88.69 101 ILE A C 1
ATOM 768 O O . ILE A 1 101 ? 14.281 38.906 9.625 1 88.69 101 ILE A O 1
ATOM 772 N N . ALA A 1 102 ? 14.984 37.594 7.988 1 85.69 102 ALA A N 1
ATOM 773 C CA . ALA A 1 102 ? 14.141 38.281 7.016 1 85.69 102 ALA A CA 1
ATOM 774 C C . ALA A 1 102 ? 12.664 38.156 7.371 1 85.69 102 ALA A C 1
ATOM 776 O O . ALA A 1 102 ? 11.852 39 7.035 1 85.69 102 ALA A O 1
ATOM 777 N N . HIS A 1 103 ? 12.375 37.125 8.117 1 85.88 103 HIS A N 1
ATOM 778 C CA . HIS A 1 103 ? 10.984 36.875 8.445 1 85.88 103 HIS A CA 1
ATOM 779 C C . HIS A 1 103 ? 10.648 37.375 9.852 1 85.88 103 HIS A C 1
ATOM 781 O O . HIS A 1 103 ? 9.594 37.031 10.398 1 85.88 103 HIS A O 1
ATOM 787 N N . GLY A 1 104 ? 11.531 38 10.469 1 82.62 104 GLY A N 1
ATOM 788 C CA . GLY A 1 104 ? 11.203 38.719 11.688 1 82.62 104 GLY A CA 1
ATOM 789 C C . GLY A 1 104 ? 11.734 38.062 12.945 1 82.62 104 GLY A C 1
ATOM 790 O O . GLY A 1 104 ? 11.508 38.562 14.055 1 82.62 104 GLY A O 1
ATOM 791 N N . HIS A 1 105 ? 12.461 37.031 12.805 1 87 105 HIS A N 1
ATOM 792 C CA . HIS A 1 105 ? 13.047 36.406 13.984 1 87 105 HIS A CA 1
ATOM 793 C C . HIS A 1 105 ? 14.336 37.125 14.391 1 87 105 HIS A C 1
ATOM 795 O O . HIS A 1 105 ? 15.117 37.531 13.531 1 87 105 HIS A O 1
ATOM 801 N N . THR A 1 106 ? 14.453 37.25 15.648 1 89.12 106 THR A N 1
ATOM 802 C CA . THR A 1 106 ? 15.633 37.938 16.141 1 89.12 106 THR A CA 1
ATOM 803 C C . THR A 1 106 ? 16.828 37 16.25 1 89.12 106 THR A C 1
ATOM 805 O O . THR A 1 106 ? 16.641 35.781 16.406 1 89.12 106 THR A O 1
ATOM 808 N N . ALA A 1 107 ? 18.016 37.562 16.141 1 86.44 107 ALA A N 1
ATOM 809 C CA . ALA A 1 107 ? 19.25 36.781 16.266 1 86.44 107 ALA A CA 1
ATOM 810 C C . ALA A 1 107 ? 19.312 36.094 17.625 1 86.44 107 ALA A C 1
ATOM 812 O O . ALA A 1 107 ? 19.828 34.969 17.734 1 86.44 107 ALA A O 1
ATOM 813 N N . GLU A 1 108 ? 18.828 36.719 18.547 1 85.62 108 GLU A N 1
ATOM 814 C CA . GLU A 1 108 ? 18.844 36.156 19.891 1 85.62 108 GLU A CA 1
ATOM 815 C C . GLU A 1 108 ? 17.969 34.906 19.969 1 85.62 108 GLU A C 1
ATOM 817 O O . GLU A 1 108 ? 18.359 33.938 20.594 1 85.62 108 GLU A O 1
ATOM 822 N N . GLU A 1 109 ? 16.812 35.031 19.406 1 84.5 109 GLU A N 1
ATOM 823 C CA . GLU A 1 109 ? 15.914 33.906 19.391 1 84.5 109 GLU A CA 1
ATOM 824 C C . GLU A 1 109 ? 16.547 32.719 18.672 1 84.5 109 GLU A C 1
ATOM 826 O O . GLU A 1 109 ? 16.453 31.562 19.156 1 84.5 109 GLU A O 1
ATOM 831 N N . ILE A 1 110 ? 17.156 33 17.609 1 87 110 ILE A N 1
ATOM 832 C CA . ILE A 1 110 ? 17.781 31.969 16.781 1 87 110 ILE A CA 1
ATOM 833 C C . ILE A 1 110 ? 18.938 31.312 17.547 1 87 110 ILE A C 1
ATOM 835 O O . ILE A 1 110 ? 19.062 30.094 17.562 1 87 110 ILE A O 1
ATOM 839 N N . GLU A 1 111 ? 19.703 32.125 18.156 1 81 111 GLU A N 1
ATOM 840 C CA . GLU A 1 111 ? 20.844 31.625 18.922 1 81 111 GLU A CA 1
ATOM 841 C C . GLU A 1 111 ? 20.375 30.844 20.141 1 81 111 GLU A C 1
ATOM 843 O O . GLU A 1 111 ? 20.984 29.828 20.5 1 81 111 GLU A O 1
ATOM 848 N N . SER A 1 112 ? 19.406 31.328 20.75 1 79.69 112 SER A N 1
ATOM 849 C CA . SER A 1 112 ? 18.859 30.641 21.922 1 79.69 112 SER A CA 1
ATOM 850 C C . SER A 1 112 ? 18.391 29.234 21.562 1 79.69 112 SER A C 1
ATOM 852 O O . SER A 1 112 ? 18.609 28.297 22.328 1 79.69 112 SER A O 1
ATOM 854 N N . GLN A 1 113 ? 17.734 29.156 20.453 1 77.38 113 GLN A N 1
ATOM 855 C CA . GLN A 1 113 ? 17.266 27.859 19.984 1 77.38 113 GLN A CA 1
ATOM 856 C C . GLN A 1 113 ? 18.422 26.938 19.656 1 77.38 113 GLN A C 1
ATOM 858 O O . GLN A 1 113 ? 18.375 25.734 19.953 1 77.38 113 GLN A O 1
ATOM 863 N N . ARG A 1 114 ? 19.359 27.453 19.031 1 75.69 114 ARG A N 1
ATOM 864 C CA . ARG A 1 114 ? 20.547 26.672 18.688 1 75.69 114 ARG A CA 1
ATOM 865 C C . ARG A 1 114 ? 21.234 26.156 19.938 1 75.69 114 ARG A C 1
ATOM 867 O O . ARG A 1 114 ? 21.688 25 19.969 1 75.69 114 ARG A O 1
ATOM 874 N N . ARG A 1 115 ? 21.328 26.969 20.859 1 69.06 115 ARG A N 1
ATOM 875 C CA . ARG A 1 115 ? 21.938 26.562 22.125 1 69.06 115 ARG A CA 1
ATOM 876 C C . ARG A 1 115 ? 21.141 25.469 22.812 1 69.06 115 ARG A C 1
ATOM 878 O O . ARG A 1 115 ? 21.719 24.5 23.328 1 69.06 115 ARG A O 1
ATOM 885 N N . ARG A 1 116 ? 19.938 25.609 22.766 1 66.06 116 ARG A N 1
ATOM 886 C CA . ARG A 1 116 ? 19.062 24.609 23.391 1 66.06 116 ARG A CA 1
ATOM 887 C C . ARG A 1 116 ? 19.203 23.266 22.688 1 66.06 116 ARG A C 1
ATOM 889 O O . ARG A 1 116 ? 19.234 22.219 23.344 1 66.06 116 ARG A O 1
ATOM 896 N N . ARG A 1 117 ? 19.375 23.328 21.391 1 65.5 117 ARG A N 1
ATOM 897 C CA . ARG A 1 117 ? 19.516 22.109 20.609 1 65.5 117 ARG A CA 1
ATOM 898 C C . ARG A 1 117 ? 20.859 21.422 20.891 1 65.5 117 ARG A C 1
ATOM 900 O O . ARG A 1 117 ? 20.922 20.203 20.969 1 65.5 117 ARG A O 1
ATOM 907 N N . LYS A 1 118 ? 21.875 22.172 20.906 1 59.62 118 LYS A N 1
ATOM 908 C CA . LYS A 1 118 ? 23.203 21.656 21.203 1 59.62 118 LYS A CA 1
ATOM 909 C C . LYS A 1 118 ? 23.25 21.047 22.609 1 59.62 118 LYS A C 1
ATOM 911 O O . LYS A 1 118 ? 23.891 20.016 22.828 1 59.62 118 LYS A O 1
ATOM 916 N N . GLN A 1 119 ? 22.703 21.672 23.516 1 55.81 119 GLN A N 1
ATOM 917 C CA . GLN A 1 119 ? 22.656 21.172 24.891 1 55.81 119 GLN A CA 1
ATOM 918 C C . GLN A 1 119 ? 21.891 19.844 24.969 1 55.81 119 GLN A C 1
ATOM 920 O O . GLN A 1 119 ? 22.266 18.953 25.719 1 55.81 119 GLN A O 1
ATOM 925 N N . LYS A 1 120 ? 20.953 19.797 24.188 1 54.25 120 LYS A N 1
ATOM 926 C CA . LYS A 1 120 ? 20.188 18.547 24.188 1 54.25 120 LYS A CA 1
ATOM 927 C C . LYS A 1 120 ? 21 17.406 23.578 1 54.25 120 LYS A C 1
ATOM 929 O O . LYS A 1 120 ? 20.875 16.266 24 1 54.25 120 LYS A O 1
ATOM 934 N N . LYS A 1 121 ? 21.812 17.766 22.531 1 55.06 121 LYS A N 1
ATOM 935 C CA . LYS A 1 121 ? 22.656 16.734 21.906 1 55.06 121 LYS A CA 1
ATOM 936 C C . LYS A 1 121 ? 23.766 16.281 22.844 1 55.06 121 LYS A C 1
ATOM 938 O O . LYS A 1 121 ? 24.188 15.125 22.797 1 55.06 121 LYS A O 1
ATOM 943 N N . GLY A 1 122 ? 24.469 17.047 23.5 1 44.97 122 GLY A N 1
ATOM 944 C CA . GLY A 1 122 ? 25.609 16.766 24.359 1 44.97 122 GLY A CA 1
ATOM 945 C C . GLY A 1 122 ? 25.234 15.969 25.594 1 44.97 122 GLY A C 1
ATOM 946 O O . GLY A 1 122 ? 26.094 15.641 26.406 1 44.97 122 GLY A O 1
ATOM 947 N N . THR A 1 123 ? 24.188 16.203 26.109 1 40.5 123 THR A N 1
ATOM 948 C CA . THR A 1 123 ? 24.094 15.438 27.344 1 40.5 123 THR A CA 1
ATOM 949 C C . THR A 1 123 ? 24.047 13.938 27.047 1 40.5 123 THR A C 1
ATOM 951 O O . THR A 1 123 ? 23.047 13.43 26.531 1 40.5 123 THR A O 1
ATOM 954 N N . PRO A 1 124 ? 25.109 13.398 26.672 1 40.75 124 PRO A N 1
ATOM 955 C CA . PRO A 1 124 ? 25.062 11.938 26.828 1 40.75 124 PRO A CA 1
ATOM 956 C C . PRO A 1 124 ? 24.422 11.5 28.141 1 40.75 124 PRO A C 1
ATOM 958 O O . PRO A 1 124 ? 24.453 12.242 29.125 1 40.75 124 PRO A O 1
ATOM 961 N N . GLY A 1 125 ? 23.547 10.633 28.172 1 37.44 125 GLY A N 1
ATOM 962 C CA . GLY A 1 125 ? 23.078 9.977 29.391 1 37.44 125 GLY A CA 1
ATOM 963 C C . GLY A 1 125 ? 24.219 9.547 30.297 1 37.44 125 GLY A C 1
ATOM 964 O O . GLY A 1 125 ? 24.688 8.414 30.219 1 37.44 125 GLY A O 1
ATOM 965 N N . THR A 1 126 ? 25.281 10.266 30.453 1 34.62 126 THR A N 1
ATOM 966 C CA . THR A 1 126 ? 25.875 9.852 31.719 1 34.62 126 THR A CA 1
ATOM 967 C C . THR A 1 126 ? 24.844 9.945 32.844 1 34.62 126 THR A C 1
ATOM 969 O O . THR A 1 126 ? 24.391 11.039 33.188 1 34.62 126 THR A O 1
ATOM 972 N N . LYS A 1 127 ? 24.109 8.984 33.031 1 38.69 127 LYS A N 1
ATOM 973 C CA . LYS A 1 127 ? 23.359 8.797 34.281 1 38.69 127 LYS A CA 1
ATOM 974 C C . LYS A 1 127 ? 24.203 9.188 35.5 1 38.69 127 LYS A C 1
ATOM 976 O O . LYS A 1 127 ? 25.047 8.414 35.938 1 38.69 127 LYS A O 1
ATOM 981 N N . LYS A 1 128 ? 24.766 10.289 35.625 1 34.84 128 LYS A N 1
ATOM 982 C CA . LYS A 1 128 ? 25.188 10.547 37 1 34.84 128 LYS A CA 1
ATOM 983 C C . LYS A 1 128 ? 24.078 10.164 38 1 34.84 128 LYS A C 1
ATOM 985 O O . LYS A 1 128 ? 22.938 10.609 37.875 1 34.84 128 LYS A O 1
ATOM 990 N N . ARG A 1 129 ? 24.25 9.094 38.688 1 37.84 129 ARG A N 1
ATOM 991 C CA . ARG A 1 129 ? 23.484 8.711 39.875 1 37.84 129 ARG A CA 1
ATOM 992 C C . ARG A 1 129 ? 23.266 9.906 40.781 1 37.84 129 ARG A C 1
ATOM 994 O O . ARG A 1 129 ? 24.219 10.57 41.188 1 37.84 129 ARG A O 1
ATOM 1001 N N . ARG A 1 130 ? 22.109 10.508 40.656 1 35.81 130 ARG A N 1
ATOM 1002 C CA . ARG A 1 130 ? 21.672 11.555 41.562 1 35.81 130 ARG A CA 1
ATOM 1003 C C . ARG A 1 130 ? 22.031 11.219 43 1 35.81 130 ARG A C 1
ATOM 1005 O O . ARG A 1 130 ? 21.828 10.086 43.438 1 35.81 130 ARG A O 1
ATOM 1012 N N . ALA A 1 131 ? 22.984 11.875 43.531 1 36.81 131 ALA A N 1
ATOM 1013 C CA . ALA A 1 131 ? 23.297 11.758 44.969 1 36.81 131 ALA A CA 1
ATOM 1014 C C . ALA A 1 131 ? 22.031 11.938 45.812 1 36.81 131 ALA A C 1
ATOM 1016 O O . ALA A 1 131 ? 21.094 12.609 45.375 1 36.81 131 ALA A O 1
ATOM 1017 N N . LEU A 1 132 ? 21.688 11.117 46.906 1 39.75 132 LEU A N 1
ATOM 1018 C CA . LEU A 1 132 ? 20.625 11.109 47.906 1 39.75 132 LEU A CA 1
ATOM 1019 C C . LEU A 1 132 ? 20.328 12.523 48.406 1 39.75 132 LEU A C 1
ATOM 1021 O O . LEU A 1 132 ? 19.203 12.836 48.781 1 39.75 132 LEU A O 1
ATOM 1025 N N . ASN A 1 133 ? 21.375 13.391 48.656 1 34.22 133 ASN A N 1
ATOM 1026 C CA . ASN A 1 133 ? 21.219 14.688 49.312 1 34.22 133 ASN A CA 1
ATOM 1027 C C . ASN A 1 133 ? 20.797 15.766 48.312 1 34.22 133 ASN A C 1
ATOM 1029 O O . ASN A 1 133 ? 20.844 16.953 48.625 1 34.22 133 ASN A O 1
ATOM 1033 N N . ASP A 1 134 ? 20.859 15.555 47.062 1 38.22 134 ASP A N 1
ATOM 1034 C CA . ASP A 1 134 ? 20.531 16.688 46.188 1 38.22 134 ASP A CA 1
ATOM 1035 C C . ASP A 1 134 ? 19.062 17.078 46.344 1 38.22 134 ASP A C 1
ATOM 1037 O O . ASP A 1 134 ? 18.203 16.219 46.562 1 38.22 134 ASP A O 1
ATOM 1041 N N . ASN A 1 135 ? 18.812 18.406 46.75 1 35.22 135 ASN A N 1
ATOM 1042 C CA . ASN A 1 135 ? 17.469 18.922 47 1 35.22 135 ASN A CA 1
ATOM 1043 C C . ASN A 1 135 ? 16.5 18.531 45.875 1 35.22 135 ASN A C 1
ATOM 1045 O O . ASN A 1 135 ? 16.891 18.484 44.719 1 35.22 135 ASN A O 1
ATOM 1049 N N . PRO A 1 136 ? 15.438 17.953 46.188 1 34.91 136 PRO A N 1
ATOM 1050 C CA . PRO A 1 136 ? 14.414 17.609 45.219 1 34.91 136 PRO A CA 1
ATOM 1051 C C . PRO A 1 136 ? 14.086 18.75 44.25 1 34.91 136 PRO A C 1
ATOM 1053 O O . PRO A 1 136 ? 14.016 19.906 44.688 1 34.91 136 PRO A O 1
ATOM 1056 N N . TRP A 1 137 ? 14.648 18.781 43.125 1 32.94 137 TRP A N 1
ATOM 1057 C CA . TRP A 1 137 ? 14.273 19.844 42.219 1 32.94 137 TRP A CA 1
ATOM 1058 C C . TRP A 1 137 ? 12.789 20.156 42.312 1 32.94 137 TRP A C 1
ATOM 1060 O O . TRP A 1 137 ? 11.953 19.25 42.219 1 32.94 137 TRP A O 1
ATOM 1070 N N . VAL A 1 138 ? 12.406 20.953 43.156 1 31.52 138 VAL A N 1
ATOM 1071 C CA . VAL A 1 138 ? 11.039 21.453 43.125 1 31.52 138 VAL A CA 1
ATOM 1072 C C . VAL A 1 138 ? 10.711 22.016 41.75 1 31.52 138 VAL A C 1
ATOM 1074 O O . VAL A 1 138 ? 11.32 22.984 41.312 1 31.52 138 VAL A O 1
ATOM 1077 N N . ARG A 1 139 ? 10.492 21.156 40.844 1 34.62 139 ARG A N 1
ATOM 1078 C CA . ARG A 1 139 ? 9.883 21.688 39.625 1 34.62 139 ARG A CA 1
ATOM 1079 C C . ARG A 1 139 ? 8.906 22.812 39.938 1 34.62 139 ARG A C 1
ATOM 1081 O O . ARG A 1 139 ? 7.93 22.609 40.656 1 34.62 139 ARG A O 1
ATOM 1088 N N . GLU A 1 140 ? 9.383 23.891 40.188 1 29.69 140 GLU A N 1
ATOM 1089 C CA . GLU A 1 140 ? 8.43 25 40.188 1 29.69 140 GLU A CA 1
ATOM 1090 C C . GLU A 1 140 ? 7.496 24.906 39 1 29.69 140 GLU A C 1
ATOM 1092 O O . GLU A 1 140 ? 7.934 25.062 37.844 1 29.69 140 GLU A O 1
ATOM 1097 N N . HIS A 1 141 ? 6.578 24 38.969 1 32.44 141 HIS A N 1
ATOM 1098 C CA . HIS A 1 141 ? 5.457 24.031 38.031 1 32.44 141 HIS A CA 1
ATOM 1099 C C . HIS A 1 141 ? 4.887 25.438 37.906 1 32.44 141 HIS A C 1
ATOM 1101 O O . HIS A 1 141 ? 4.379 26 38.875 1 32.44 141 HIS A O 1
ATOM 1107 N N . ALA A 1 142 ? 5.523 26.328 37.469 1 33.94 142 ALA A N 1
ATOM 1108 C CA . ALA A 1 142 ? 4.68 27.469 37.156 1 33.94 142 ALA A CA 1
ATOM 1109 C C . ALA A 1 142 ? 3.246 27.031 36.875 1 33.94 142 ALA A C 1
ATOM 1111 O O . ALA A 1 142 ? 3.014 26.172 36.031 1 33.94 142 ALA A O 1
ATOM 1112 N N . ARG A 1 143 ? 2.418 27.016 37.812 1 35.19 143 ARG A N 1
ATOM 1113 C CA . ARG A 1 143 ? 0.983 26.75 37.844 1 35.19 143 ARG A CA 1
ATOM 1114 C C . ARG A 1 143 ? 0.288 27.344 36.625 1 35.19 143 ARG A C 1
ATOM 1116 O O . ARG A 1 143 ? -0.066 28.516 36.594 1 35.19 143 ARG A O 1
ATOM 1123 N N . GLN A 1 144 ? 0.848 27.312 35.469 1 34.84 144 GLN A N 1
ATOM 1124 C CA . GLN A 1 144 ? -0.188 27.672 34.531 1 34.84 144 GLN A CA 1
ATOM 1125 C C . GLN A 1 144 ? -1.521 27.016 34.875 1 34.84 144 GLN A C 1
ATOM 1127 O O . GLN A 1 144 ? -1.555 26 35.562 1 34.84 144 GLN A O 1
ATOM 1132 N N . ALA A 1 145 ? -2.65 27.75 35.031 1 36.84 145 ALA A N 1
ATOM 1133 C CA . ALA A 1 145 ? -3.984 27.266 35.375 1 36.84 145 ALA A CA 1
ATOM 1134 C C . ALA A 1 145 ? -4.164 25.812 34.938 1 36.84 145 ALA A C 1
ATOM 1136 O O . ALA A 1 145 ? -3.752 25.422 33.844 1 36.84 145 ALA A O 1
ATOM 1137 N N . PRO A 1 146 ? -4.148 24.828 35.844 1 38.09 146 PRO A N 1
ATOM 1138 C CA . PRO A 1 146 ? -4.293 23.406 35.562 1 38.09 146 PRO A CA 1
ATOM 1139 C C . PRO A 1 146 ? -5.262 23.109 34.406 1 38.09 146 PRO A C 1
ATOM 1141 O O . PRO A 1 146 ? -6.438 23.484 34.5 1 38.09 146 PRO A O 1
ATOM 1144 N N . ARG A 1 147 ? -4.91 23.391 33.219 1 42.75 147 ARG A N 1
ATOM 1145 C CA . ARG A 1 147 ? -5.879 22.922 32.219 1 42.75 147 ARG A CA 1
ATOM 1146 C C . ARG A 1 147 ? -6.426 21.547 32.594 1 42.75 147 ARG A C 1
ATOM 1148 O O . ARG A 1 147 ? -5.66 20.656 32.969 1 42.75 147 ARG A O 1
ATOM 1155 N N . THR A 1 148 ? -7.516 21.516 33.375 1 45.72 148 THR A N 1
ATOM 1156 C CA . THR A 1 148 ? -8.195 20.25 33.688 1 45.72 148 THR A CA 1
ATOM 1157 C C . THR A 1 148 ? -7.863 19.188 32.656 1 45.72 148 THR A C 1
ATOM 1159 O O . THR A 1 148 ? -8.07 19.391 31.453 1 45.72 148 THR A O 1
ATOM 1162 N N . PRO A 1 149 ? -6.977 18.281 33.125 1 57.34 149 PRO A N 1
ATOM 1163 C CA . PRO A 1 149 ? -6.617 17.203 32.188 1 57.34 149 PRO A CA 1
ATOM 1164 C C . PRO A 1 149 ? -7.824 16.625 31.453 1 57.34 149 PRO A C 1
ATOM 1166 O O . PRO A 1 149 ? -8.82 16.266 32.062 1 57.34 149 PRO A O 1
ATOM 1169 N N . LEU A 1 150 ? -8.07 17.156 30.328 1 68.56 150 LEU A N 1
ATOM 1170 C CA . LEU A 1 150 ? -9.156 16.562 29.547 1 68.56 150 LEU A CA 1
ATOM 1171 C C . LEU A 1 150 ? -8.953 15.062 29.422 1 68.56 150 LEU A C 1
ATOM 1173 O O . LEU A 1 150 ? -7.832 14.594 29.234 1 68.56 150 LEU A O 1
ATOM 1177 N N . GLY A 1 151 ? -9.75 14.211 30.031 1 74.88 151 GLY A N 1
ATOM 1178 C CA . GLY A 1 151 ? -9.766 12.773 29.781 1 74.88 151 GLY A CA 1
ATOM 1179 C C . GLY A 1 151 ? -9.766 12.422 28.312 1 74.88 151 GLY A C 1
ATOM 1180 O O . GLY A 1 151 ? -9.539 13.289 27.453 1 74.88 151 GLY A O 1
ATOM 1181 N N . PRO A 1 152 ? -9.812 11.211 28.094 1 84.31 152 PRO A N 1
ATOM 1182 C CA . PRO A 1 152 ? -9.914 10.766 26.703 1 84.31 152 PRO A CA 1
ATOM 1183 C C . PRO A 1 152 ? -11.078 11.422 25.953 1 84.31 152 PRO A C 1
ATOM 1185 O O . PRO A 1 152 ? -12.078 11.781 26.578 1 84.31 152 PRO A O 1
ATOM 1188 N N . PRO A 1 153 ? -10.797 11.711 24.766 1 89.81 153 PRO A N 1
ATOM 1189 C CA . PRO A 1 153 ? -11.852 12.367 23.984 1 89.81 153 PRO A CA 1
ATOM 1190 C C . PRO A 1 153 ? -13.133 11.531 23.906 1 89.81 153 PRO A C 1
ATOM 1192 O O . PRO A 1 153 ? -13.07 10.305 23.922 1 89.81 153 PRO A O 1
ATOM 1195 N N . GLU A 1 154 ? -14.164 12.25 23.859 1 89.38 154 GLU A N 1
ATOM 1196 C CA . GLU A 1 154 ? -15.453 11.602 23.672 1 89.38 154 GLU A CA 1
ATOM 1197 C C . GLU A 1 154 ? -15.75 11.367 22.188 1 89.38 154 GLU A C 1
ATOM 1199 O O . GLU A 1 154 ? -15.656 12.289 21.391 1 89.38 154 GLU A O 1
ATOM 1204 N N . ALA A 1 155 ? -16.109 10.18 21.875 1 91.25 155 ALA A N 1
ATOM 1205 C CA . ALA A 1 155 ? -16.422 9.836 20.5 1 91.25 155 ALA A CA 1
ATOM 1206 C C . ALA A 1 155 ? -17.625 10.625 19.984 1 91.25 155 ALA A C 1
ATOM 1208 O O . ALA A 1 155 ? -18.547 10.93 20.75 1 91.25 155 ALA A O 1
ATOM 1209 N N . ALA A 1 156 ? -17.547 10.883 18.766 1 91.88 156 ALA A N 1
ATOM 1210 C CA . ALA A 1 156 ? -18.656 11.594 18.141 1 91.88 156 ALA A CA 1
ATOM 1211 C C . ALA A 1 156 ? -19.906 10.711 18.094 1 91.88 156 ALA A C 1
ATOM 1213 O O . ALA A 1 156 ? -19.797 9.492 17.969 1 91.88 156 ALA A O 1
ATOM 1214 N N . GLY A 1 157 ? -21.016 11.344 18.219 1 86.19 157 GLY A N 1
ATOM 1215 C CA . GLY A 1 157 ? -22.25 10.609 18.047 1 86.19 157 GLY A CA 1
ATOM 1216 C C . GLY A 1 157 ? -22.469 10.148 16.609 1 86.19 157 GLY A C 1
ATOM 1217 O O . GLY A 1 157 ? -21.625 10.383 15.742 1 86.19 157 GLY A O 1
ATOM 1218 N N . LEU A 1 158 ? -23.547 9.484 16.391 1 89.25 158 LEU A N 1
ATOM 1219 C CA . LEU A 1 158 ? -23.891 9.008 15.062 1 89.25 158 LEU A CA 1
ATOM 1220 C C . LEU A 1 158 ? -24 10.164 14.078 1 89.25 158 LEU A C 1
ATOM 1222 O O . LEU A 1 158 ? -24.562 11.211 14.406 1 89.25 158 LEU A O 1
ATOM 1226 N N . HIS A 1 159 ? -23.328 10.086 13.023 1 92.94 159 HIS A N 1
ATOM 1227 C CA . HIS A 1 159 ? -23.391 11.094 11.977 1 92.94 159 HIS A CA 1
ATOM 1228 C C . HIS A 1 159 ? -23.25 10.461 10.594 1 92.94 159 HIS A C 1
ATOM 1230 O O . HIS A 1 159 ? -22.812 9.312 10.477 1 92.94 159 HIS A O 1
ATOM 1236 N N . HIS A 1 160 ? -23.641 11.172 9.602 1 94.12 160 HIS A N 1
ATOM 1237 C CA . HIS A 1 160 ? -23.594 10.656 8.234 1 94.12 160 HIS A CA 1
ATOM 1238 C C . HIS A 1 160 ? -22.188 10.711 7.676 1 94.12 160 HIS A C 1
ATOM 1240 O O . HIS A 1 160 ? -21.406 11.609 8.023 1 94.12 160 HIS A O 1
ATOM 1246 N N . CYS A 1 161 ? -21.938 9.836 6.758 1 96.31 161 CYS A N 1
ATOM 1247 C CA . CYS A 1 161 ? -20.641 9.789 6.113 1 96.31 161 CYS A CA 1
ATOM 1248 C C . CYS A 1 161 ? -20.406 11.039 5.266 1 96.31 161 CYS A C 1
ATOM 1250 O O . CYS A 1 161 ? -21.312 11.5 4.574 1 96.31 161 CYS A O 1
ATOM 1252 N N . PRO A 1 162 ? -19.266 11.508 5.363 1 96.06 162 PRO A N 1
ATOM 1253 C CA . PRO A 1 162 ? -18.953 12.656 4.504 1 96.06 162 PRO A CA 1
ATOM 1254 C C . PRO A 1 162 ? -18.875 12.281 3.025 1 96.06 162 PRO A C 1
ATOM 1256 O O . PRO A 1 162 ? -18.609 11.133 2.688 1 96.06 162 PRO A O 1
ATOM 1259 N N . ALA A 1 163 ? -19.094 13.258 2.188 1 94.81 163 ALA A N 1
ATOM 1260 C CA . ALA A 1 163 ? -19 13.039 0.746 1 94.81 163 ALA A CA 1
ATOM 1261 C C . ALA A 1 163 ? -17.547 13 0.288 1 94.81 163 ALA A C 1
ATOM 1263 O O . ALA A 1 163 ? -17.219 12.312 -0.685 1 94.81 163 ALA A O 1
ATOM 1264 N N . ASN A 1 164 ? -16.766 13.773 0.98 1 97.31 164 ASN A N 1
ATOM 1265 C CA . ASN A 1 164 ? -15.352 13.891 0.615 1 97.31 164 ASN A CA 1
ATOM 1266 C C . ASN A 1 164 ? -14.461 13.961 1.848 1 97.31 164 ASN A C 1
ATOM 1268 O O . ASN A 1 164 ? -14.898 14.398 2.914 1 97.31 164 ASN A O 1
ATOM 1272 N N . ILE A 1 165 ? -13.25 13.594 1.649 1 98.25 165 ILE A N 1
ATOM 1273 C CA . ILE A 1 165 ? -12.203 13.734 2.656 1 98.25 165 ILE A CA 1
ATOM 1274 C C . ILE A 1 165 ? -11.398 15.008 2.395 1 98.25 165 ILE A C 1
ATOM 1276 O O . ILE A 1 165 ? -11.07 15.312 1.248 1 98.25 165 ILE A O 1
ATOM 1280 N N . ASP A 1 166 ? -11.086 15.695 3.455 1 98.56 166 ASP A N 1
ATOM 1281 C CA . ASP A 1 166 ? -10.398 16.969 3.307 1 98.56 166 ASP A CA 1
ATOM 1282 C C . ASP A 1 166 ? -8.891 16.812 3.477 1 98.56 166 ASP A C 1
ATOM 1284 O O . ASP A 1 166 ? -8.109 17.469 2.785 1 98.56 166 ASP A O 1
ATOM 1288 N N . ALA A 1 167 ? -8.5 16 4.371 1 98.88 167 ALA A N 1
ATOM 1289 C CA . ALA A 1 167 ? -7.078 15.82 4.668 1 98.88 167 ALA A CA 1
ATOM 1290 C C . ALA A 1 167 ? -6.836 14.492 5.379 1 98.88 167 ALA A C 1
ATOM 1292 O O . ALA A 1 167 ? -7.75 13.922 5.984 1 98.88 167 ALA A O 1
ATOM 1293 N N . VAL A 1 168 ? -5.645 14.008 5.293 1 98.81 168 VAL A N 1
ATOM 1294 C CA . VAL A 1 168 ? -5.27 12.781 5.988 1 98.81 168 VAL A CA 1
ATOM 1295 C C . VAL A 1 168 ? -3.803 12.859 6.414 1 98.81 168 VAL A C 1
ATOM 1297 O O . VAL A 1 168 ? -2.975 13.445 5.707 1 98.81 168 VAL A O 1
ATOM 1300 N N . THR A 1 169 ? -3.475 12.344 7.523 1 98.5 169 THR A N 1
ATOM 1301 C CA . THR A 1 169 ? -2.096 12.211 7.98 1 98.5 169 THR A CA 1
ATOM 1302 C C . THR A 1 169 ? -1.953 11.031 8.938 1 98.5 169 THR A C 1
ATOM 1304 O O . THR A 1 169 ? -2.918 10.633 9.594 1 98.5 169 THR A O 1
ATOM 1307 N N . GLN A 1 170 ? -0.872 10.5 8.898 1 96.75 170 GLN A N 1
ATOM 1308 C CA . GLN A 1 170 ? -0.532 9.5 9.914 1 96.75 170 GLN A CA 1
ATOM 1309 C C . GLN A 1 170 ? 0.209 10.141 11.086 1 96.75 170 GLN A C 1
ATOM 1311 O O . GLN A 1 170 ? 1.233 10.797 10.891 1 96.75 170 GLN A O 1
ATOM 1316 N N . GLY A 1 171 ? -0.304 9.961 12.227 1 94.5 171 GLY A N 1
ATOM 1317 C CA . GLY A 1 171 ? 0.337 10.508 13.414 1 94.5 171 GLY A CA 1
ATOM 1318 C C . GLY A 1 171 ? 1.581 9.742 13.82 1 94.5 171 GLY A C 1
ATOM 1319 O O . GLY A 1 171 ? 1.806 8.617 13.359 1 94.5 171 GLY A O 1
ATOM 1320 N N . HIS A 1 172 ? 2.326 10.375 14.703 1 91.62 172 HIS A N 1
ATOM 1321 C CA . HIS A 1 172 ? 3.512 9.727 15.25 1 91.62 172 HIS A CA 1
ATOM 1322 C C . HIS A 1 172 ? 3.137 8.516 16.094 1 91.62 172 HIS A C 1
ATOM 1324 O O . HIS A 1 172 ? 3.965 7.629 16.312 1 91.62 172 HIS A O 1
ATOM 1330 N N . ASN A 1 173 ? 1.925 8.531 16.547 1 89.62 173 ASN A N 1
ATOM 1331 C CA . ASN A 1 173 ? 1.4 7.414 17.328 1 89.62 173 ASN A CA 1
ATOM 1332 C C . ASN A 1 173 ? 0.981 6.254 16.422 1 89.62 173 ASN A C 1
ATOM 1334 O O . ASN A 1 173 ? 0.32 5.316 16.875 1 89.62 173 ASN A O 1
ATOM 1338 N N . HIS A 1 174 ? 1.193 6.273 15.109 1 87.44 174 HIS A N 1
ATOM 1339 C CA . HIS A 1 174 ? 0.975 5.238 14.109 1 87.44 174 HIS A CA 1
ATOM 1340 C C . HIS A 1 174 ? -0.511 5.059 13.82 1 87.44 174 HIS A C 1
ATOM 1342 O O . HIS A 1 174 ? -0.927 4.012 13.312 1 87.44 174 HIS A O 1
ATOM 1348 N N . ARG A 1 175 ? -1.245 6.07 14.18 1 94.38 175 ARG A N 1
ATOM 1349 C CA . ARG A 1 175 ? -2.654 6.098 13.805 1 94.38 175 ARG A CA 1
ATOM 1350 C C . ARG A 1 175 ? -2.885 7.02 12.609 1 94.38 175 ARG A C 1
ATOM 1352 O O . ARG A 1 175 ? -2.139 7.98 12.406 1 94.38 175 ARG A O 1
ATOM 1359 N N . THR A 1 176 ? -3.854 6.637 11.883 1 97.62 176 THR A N 1
ATOM 1360 C CA . THR A 1 176 ? -4.215 7.473 10.742 1 97.62 176 THR A CA 1
ATOM 1361 C C . THR A 1 176 ? -5.398 8.375 11.086 1 97.62 176 THR A C 1
ATOM 1363 O O . THR A 1 176 ? -6.387 7.914 11.664 1 97.62 176 THR A O 1
ATOM 1366 N N . TYR A 1 177 ? -5.266 9.625 10.773 1 98.44 177 TYR A N 1
ATOM 1367 C CA . TYR A 1 177 ? -6.316 10.609 11.016 1 98.44 177 TYR A CA 1
ATOM 1368 C C . TYR A 1 177 ? -6.863 11.156 9.703 1 98.44 177 TYR A C 1
ATOM 1370 O O . TYR A 1 177 ? -6.125 11.742 8.914 1 98.44 177 TYR A O 1
ATOM 1378 N N . VAL A 1 178 ? -8.117 10.945 9.547 1 98.75 178 VAL A N 1
ATOM 1379 C CA . VAL A 1 178 ? -8.82 11.406 8.352 1 98.75 178 VAL A CA 1
ATOM 1380 C C . VAL A 1 178 ? -9.766 12.547 8.719 1 98.75 178 VAL A C 1
ATOM 1382 O O . VAL A 1 178 ? -10.656 12.375 9.562 1 98.75 178 VAL A O 1
ATOM 1385 N N . PHE A 1 179 ? -9.602 13.664 8.047 1 98.81 179 PHE A N 1
ATOM 1386 C CA . PHE A 1 179 ? -10.406 14.844 8.352 1 98.81 179 PHE A CA 1
ATOM 1387 C C . PHE A 1 179 ? -11.469 15.062 7.281 1 98.81 179 PHE A C 1
ATOM 1389 O O . PHE A 1 179 ? -11.18 14.992 6.086 1 98.81 179 PHE A O 1
ATOM 1396 N N . ALA A 1 180 ? -12.648 15.352 7.723 1 98.56 180 ALA A N 1
ATOM 1397 C CA . ALA A 1 180 ? -13.766 15.68 6.836 1 98.56 180 ALA A CA 1
ATOM 1398 C C . ALA A 1 180 ? -14.797 16.547 7.551 1 98.56 180 ALA A C 1
ATOM 1400 O O . ALA A 1 180 ? -15.422 16.109 8.523 1 98.56 180 ALA A O 1
ATOM 1401 N N . GLY A 1 181 ? -14.953 17.703 7.023 1 97.44 181 GLY A N 1
ATOM 1402 C CA . GLY A 1 181 ? -15.82 18.625 7.738 1 97.44 181 GLY A CA 1
ATOM 1403 C C . GLY A 1 181 ? -15.352 18.922 9.148 1 97.44 181 GLY A C 1
ATOM 1404 O O . GLY A 1 181 ? -14.203 19.328 9.352 1 97.44 181 GLY A O 1
ATOM 1405 N N . GLU A 1 182 ? -16.234 18.766 10.109 1 97.62 182 GLU A N 1
ATOM 1406 C CA . GLU A 1 182 ? -15.891 19.047 11.5 1 97.62 182 GLU A CA 1
ATOM 1407 C C . GLU A 1 182 ? -15.414 17.797 12.234 1 97.62 182 GLU A C 1
ATOM 1409 O O . GLU A 1 182 ? -15.125 17.844 13.43 1 97.62 182 GLU A O 1
ATOM 1414 N N . TYR A 1 183 ? -15.281 16.719 11.477 1 98.12 183 TYR A N 1
ATOM 1415 C CA . TYR A 1 183 ? -14.969 15.445 12.109 1 98.12 183 TYR A CA 1
ATOM 1416 C C . TYR A 1 183 ? -13.555 14.992 11.758 1 98.12 183 TYR A C 1
ATOM 1418 O O . TYR A 1 183 ? -13.023 15.352 10.703 1 98.12 183 TYR A O 1
ATOM 1426 N N . VAL A 1 184 ? -12.984 14.25 12.648 1 98.62 184 VAL A N 1
ATOM 1427 C CA . VAL A 1 184 ? -11.75 13.508 12.414 1 98.62 184 VAL A CA 1
ATOM 1428 C C . VAL A 1 184 ? -11.977 12.031 12.727 1 98.62 184 VAL A C 1
ATOM 1430 O O . VAL A 1 184 ? -12.555 11.688 13.758 1 98.62 184 VAL A O 1
ATOM 1433 N N . TYR A 1 185 ? -11.594 11.266 11.82 1 98.38 185 TYR A N 1
ATOM 1434 C CA . TYR A 1 185 ? -11.695 9.82 11.969 1 98.38 185 TYR A CA 1
ATOM 1435 C C . TYR A 1 185 ? -10.336 9.203 12.258 1 98.38 185 TYR A C 1
ATOM 1437 O O . TYR A 1 185 ? -9.359 9.461 11.539 1 98.38 185 TYR A O 1
ATOM 1445 N N . GLN A 1 186 ? -10.336 8.5 13.297 1 97.38 186 GLN A N 1
ATOM 1446 C CA . GLN A 1 186 ? -9.117 7.809 13.703 1 97.38 186 GLN A CA 1
ATOM 1447 C C . GLN A 1 186 ? -9.18 6.328 13.328 1 97.38 186 GLN A C 1
ATOM 1449 O O . GLN A 1 186 ? -10.148 5.641 13.656 1 97.38 186 GLN A O 1
ATOM 1454 N N . ILE A 1 187 ? -8.141 5.867 12.609 1 96.69 187 ILE A N 1
ATOM 1455 C CA . ILE A 1 187 ? -8.031 4.469 12.211 1 96.69 187 ILE A CA 1
ATOM 1456 C C . ILE A 1 187 ? -6.699 3.893 12.688 1 96.69 187 ILE A C 1
ATOM 1458 O O . ILE A 1 187 ? -5.645 4.484 12.469 1 96.69 187 ILE A O 1
ATOM 1462 N N . PHE A 1 188 ? -6.762 2.773 13.375 1 92.56 188 PHE A N 1
ATOM 1463 C CA . PHE A 1 188 ? -5.527 2.164 13.859 1 92.56 188 PHE A CA 1
ATOM 1464 C C . PHE A 1 188 ? -5.73 0.68 14.141 1 92.56 188 PHE A C 1
ATOM 1466 O O . PHE A 1 188 ? -6.867 0.2 14.18 1 92.56 188 PHE A O 1
ATOM 1473 N N . ARG A 1 189 ? -4.617 0.04 14.227 1 89.69 189 ARG A N 1
ATOM 1474 C CA . ARG A 1 189 ? -4.633 -1.363 14.625 1 89.69 189 ARG A CA 1
ATOM 1475 C C . ARG A 1 189 ? -4.355 -1.514 16.125 1 89.69 189 ARG A C 1
ATOM 1477 O O . ARG A 1 189 ? -3.383 -0.956 16.625 1 89.69 189 ARG A O 1
ATOM 1484 N N . ASP A 1 190 ? -5.164 -2.355 16.75 1 87.56 190 ASP A N 1
ATOM 1485 C CA . ASP A 1 190 ? -4.973 -2.514 18.188 1 87.56 190 ASP A CA 1
ATOM 1486 C C . ASP A 1 190 ? -3.973 -3.629 18.484 1 87.56 190 ASP A C 1
ATOM 1488 O O . ASP A 1 190 ? -3.352 -4.176 17.578 1 87.56 190 ASP A O 1
ATOM 1492 N N . ARG A 1 191 ? -3.801 -3.895 19.75 1 80.62 191 ARG A N 1
ATOM 1493 C CA . ARG A 1 191 ? -2.787 -4.84 20.203 1 80.62 191 ARG A CA 1
ATOM 1494 C C . ARG A 1 191 ? -3.113 -6.258 19.734 1 80.62 191 ARG A C 1
ATOM 1496 O O . ARG A 1 191 ? -2.229 -7.113 19.672 1 80.62 191 ARG A O 1
ATOM 1503 N N . TYR A 1 192 ? -4.348 -6.488 19.406 1 81.94 192 TYR A N 1
ATOM 1504 C CA . TYR A 1 192 ? -4.777 -7.812 18.969 1 81.94 192 TYR A CA 1
ATOM 1505 C C . TYR A 1 192 ? -4.742 -7.926 17.453 1 81.94 192 TYR A C 1
ATOM 1507 O O . TYR A 1 192 ? -5.125 -8.953 16.891 1 81.94 192 TYR A O 1
ATOM 1515 N N . GLY A 1 193 ? -4.359 -6.828 16.828 1 80.75 193 GLY A N 1
ATOM 1516 C CA . GLY A 1 193 ? -4.242 -6.863 15.375 1 80.75 193 GLY A CA 1
ATOM 1517 C C . GLY A 1 193 ? -5.539 -6.535 14.664 1 80.75 193 GLY A C 1
ATOM 1518 O O . GLY A 1 193 ? -5.695 -6.828 13.477 1 80.75 193 GLY A O 1
ATOM 1519 N N . LEU A 1 194 ? -6.434 -5.961 15.359 1 86.56 194 LEU A N 1
ATOM 1520 C CA . LEU A 1 194 ? -7.723 -5.609 14.781 1 86.56 194 LEU A CA 1
ATOM 1521 C C . LEU A 1 194 ? -7.785 -4.121 14.453 1 86.56 194 LEU A C 1
ATOM 1523 O O . LEU A 1 194 ? -7.312 -3.289 15.234 1 86.56 194 LEU A O 1
ATOM 1527 N N . THR A 1 195 ? -8.344 -3.889 13.32 1 91.31 195 THR A N 1
ATOM 1528 C CA . THR A 1 195 ? -8.5 -2.496 12.922 1 91.31 195 THR A CA 1
ATOM 1529 C C . THR A 1 195 ? -9.617 -1.826 13.719 1 91.31 195 THR A C 1
ATOM 1531 O O . THR A 1 195 ? -10.734 -2.352 13.797 1 91.31 195 THR A O 1
ATOM 1534 N N . GLN A 1 196 ? -9.297 -0.729 14.32 1 93 196 GLN A N 1
ATOM 1535 C CA . GLN A 1 196 ? -10.25 0.083 15.07 1 93 196 GLN A CA 1
ATOM 1536 C C . GLN A 1 196 ? -10.531 1.397 14.344 1 93 196 GLN A C 1
ATOM 1538 O O . GLN A 1 196 ? -9.648 1.965 13.703 1 93 196 GLN A O 1
ATOM 1543 N N . LYS A 1 197 ? -11.82 1.775 14.398 1 95.38 197 LYS A N 1
ATOM 1544 C CA . LYS A 1 197 ? -12.25 3.049 13.836 1 95.38 197 LYS A CA 1
ATOM 1545 C C . LYS A 1 197 ? -13.047 3.861 14.852 1 95.38 197 LYS A C 1
ATOM 1547 O O . LYS A 1 197 ? -13.836 3.303 15.617 1 95.38 197 LYS A O 1
ATOM 1552 N N . ALA A 1 198 ? -12.766 5.113 14.906 1 95.62 198 ALA A N 1
ATOM 1553 C CA . ALA A 1 198 ? -13.508 6.027 15.766 1 95.62 198 ALA A CA 1
ATOM 1554 C C . ALA A 1 198 ? -13.617 7.414 15.141 1 95.62 198 ALA A C 1
ATOM 1556 O O . ALA A 1 198 ? -12.766 7.805 14.336 1 95.62 198 ALA A O 1
ATOM 1557 N N . ALA A 1 199 ? -14.672 8.07 15.531 1 97.62 199 ALA A N 1
ATOM 1558 C CA . ALA A 1 199 ? -14.883 9.43 15.047 1 97.62 199 ALA A CA 1
ATOM 1559 C C . ALA A 1 199 ? -14.961 10.422 16.203 1 97.62 199 ALA A C 1
ATOM 1561 O O . ALA A 1 199 ? -15.539 10.109 17.25 1 97.62 199 ALA A O 1
ATOM 1562 N N . TYR A 1 200 ? -14.406 11.578 15.961 1 97.56 200 TYR A N 1
ATOM 1563 C CA . TYR A 1 200 ? -14.445 12.68 16.922 1 97.56 200 TYR A CA 1
ATOM 1564 C C . TYR A 1 200 ? -14.703 14.008 16.203 1 97.56 200 TYR A C 1
ATOM 1566 O O . TYR A 1 200 ? -14.438 14.141 15.008 1 97.56 200 TYR A O 1
ATOM 1574 N N . LEU A 1 201 ? -15.234 14.883 17.031 1 97.06 201 LEU A N 1
ATOM 1575 C CA . LEU A 1 201 ? -15.086 16.25 16.562 1 97.06 201 LEU A CA 1
ATOM 1576 C C . LEU A 1 201 ? -13.617 16.672 16.578 1 97.06 201 LEU A C 1
ATOM 1578 O O . LEU A 1 201 ? -12.883 16.344 17.5 1 97.06 201 LEU A O 1
ATOM 1582 N N . ILE A 1 202 ? -13.25 17.438 15.578 1 98.12 202 ILE A N 1
ATOM 1583 C CA . ILE A 1 202 ? -11.859 17.859 15.5 1 98.12 202 ILE A CA 1
ATOM 1584 C C . ILE A 1 202 ? -11.477 18.594 16.781 1 98.12 202 ILE A C 1
ATOM 1586 O O . ILE A 1 202 ? -10.422 18.328 17.375 1 98.12 202 ILE A O 1
ATOM 1590 N N . THR A 1 203 ? -12.328 19.453 17.312 1 95.38 203 THR A N 1
ATOM 1591 C CA . THR A 1 203 ? -12.055 20.281 18.484 1 95.38 203 THR A CA 1
ATOM 1592 C C . THR A 1 203 ? -11.969 19.422 19.734 1 95.38 203 THR A C 1
ATOM 1594 O O . THR A 1 203 ? -11.398 19.844 20.75 1 95.38 203 THR A O 1
ATOM 1597 N N . GLU A 1 204 ? -12.609 18.25 19.672 1 94.81 204 GLU A N 1
ATOM 1598 C CA . GLU A 1 204 ? -12.539 17.312 20.797 1 94.81 204 GLU A CA 1
ATOM 1599 C C . GLU A 1 204 ? -11.18 16.609 20.844 1 94.81 204 GLU A C 1
ATOM 1601 O O . GLU A 1 204 ? -10.578 16.484 21.906 1 94.81 204 GLU A O 1
ATOM 1606 N N . MET A 1 205 ? -10.711 16.141 19.719 1 96.56 205 MET A N 1
ATOM 1607 C CA . MET A 1 205 ? -9.445 15.422 19.609 1 96.56 205 MET A CA 1
ATOM 1608 C C . MET A 1 205 ? -8.266 16.391 19.625 1 96.56 205 MET A C 1
ATOM 1610 O O . MET A 1 205 ? -7.215 16.094 20.188 1 96.56 205 MET A O 1
ATOM 1614 N N . PHE A 1 206 ? -8.5 17.484 18.953 1 96.94 206 PHE A N 1
ATOM 1615 C CA . PHE A 1 206 ? -7.516 18.562 18.875 1 96.94 206 PHE A CA 1
ATOM 1616 C C . PHE A 1 206 ? -8 19.797 19.609 1 96.94 206 PHE A C 1
ATOM 1618 O O . PHE A 1 206 ? -8.438 20.766 18.984 1 96.94 206 PHE A O 1
ATOM 1625 N N . ASN A 1 207 ? -7.723 19.703 20.844 1 91.44 207 ASN A N 1
ATOM 1626 C CA . ASN A 1 207 ? -8.219 20.797 21.672 1 91.44 207 ASN A CA 1
ATOM 1627 C C . ASN A 1 207 ? -7.566 22.125 21.312 1 91.44 207 ASN A C 1
ATOM 1629 O O . ASN A 1 207 ? -6.34 22.219 21.25 1 91.44 207 ASN A O 1
ATOM 1633 N N . GLY A 1 208 ? -8.438 23.109 21.141 1 92.12 208 GLY A N 1
ATOM 1634 C CA . GLY A 1 208 ? -7.922 24.406 20.719 1 92.12 208 GLY A CA 1
ATOM 1635 C C . GLY A 1 208 ? -7.609 24.469 19.234 1 92.12 208 GLY A C 1
ATOM 1636 O O . GLY A 1 208 ? -7.051 25.453 18.766 1 92.12 208 GLY A O 1
ATOM 1637 N N . GLY A 1 209 ? -7.965 23.438 18.547 1 94.75 209 GLY A N 1
ATOM 1638 C CA . GLY A 1 209 ? -7.648 23.344 17.125 1 94.75 209 GLY A CA 1
ATOM 1639 C C . GLY A 1 209 ? -8.719 23.953 16.234 1 94.75 209 GLY A C 1
ATOM 1640 O O . GLY A 1 209 ? -9.641 24.609 16.719 1 94.75 209 GLY A O 1
ATOM 1641 N N . PRO A 1 210 ? -8.508 23.859 15.008 1 97.12 210 PRO A N 1
ATOM 1642 C CA . PRO A 1 210 ? -9.453 24.422 14.039 1 97.12 210 PRO A CA 1
ATOM 1643 C C . PRO A 1 210 ? -10.758 23.625 13.961 1 97.12 210 PRO A C 1
ATOM 1645 O O . PRO A 1 210 ? -10.812 22.484 14.43 1 97.12 210 PRO A O 1
ATOM 1648 N N . ARG A 1 211 ? -11.727 24.25 13.391 1 96.31 211 ARG A N 1
ATOM 1649 C CA . ARG A 1 211 ? -13 23.578 13.172 1 96.31 211 ARG A CA 1
ATOM 1650 C C . ARG A 1 211 ? -12.93 22.672 11.945 1 96.31 211 ARG A C 1
ATOM 1652 O O . ARG A 1 211 ? -13.617 21.641 11.891 1 96.31 211 ARG A O 1
ATOM 1659 N N . ARG A 1 212 ? -12.172 23.094 10.977 1 97.81 212 ARG A N 1
ATOM 1660 C CA . ARG A 1 212 ? -11.969 22.328 9.75 1 97.81 212 ARG A CA 1
ATOM 1661 C C . ARG A 1 212 ? -10.492 22.297 9.359 1 97.81 212 ARG A C 1
ATOM 1663 O O . ARG A 1 212 ? -9.719 23.172 9.766 1 97.81 212 ARG A O 1
ATOM 1670 N N . VAL A 1 213 ? -10.164 21.297 8.578 1 98.75 213 VAL A N 1
ATOM 1671 C CA . VAL A 1 213 ? -8.766 21.109 8.195 1 98.75 213 VAL A CA 1
ATOM 1672 C C . VAL A 1 213 ? -8.656 20.969 6.684 1 98.75 213 VAL A C 1
ATOM 1674 O O . VAL A 1 213 ? -9.328 20.125 6.082 1 98.75 213 VAL A O 1
ATOM 1677 N N . ASN A 1 214 ? -7.836 21.781 6.082 1 97.62 214 ASN A N 1
ATOM 1678 C CA . ASN A 1 214 ? -7.633 21.688 4.641 1 97.62 214 ASN A CA 1
ATOM 1679 C C . ASN A 1 214 ? -6.395 20.859 4.301 1 97.62 214 ASN A C 1
ATOM 1681 O O . ASN A 1 214 ? -6.309 20.281 3.215 1 97.62 214 ASN A O 1
ATOM 1685 N N . ALA A 1 215 ? -5.469 20.859 5.188 1 98.62 215 ALA A N 1
ATOM 1686 C CA . ALA A 1 215 ? -4.258 20.047 5.027 1 98.62 215 ALA A CA 1
ATOM 1687 C C . ALA A 1 215 ? -3.723 19.594 6.379 1 98.62 215 ALA A C 1
ATOM 1689 O O . ALA A 1 215 ? -3.889 20.281 7.387 1 98.62 215 ALA A O 1
ATOM 1690 N N . ALA A 1 216 ? -3.15 18.469 6.367 1 98.81 216 ALA A N 1
ATOM 1691 C CA . ALA A 1 216 ? -2.59 17.906 7.59 1 98.81 216 ALA A CA 1
ATOM 1692 C C . ALA A 1 216 ? -1.302 17.141 7.301 1 98.81 216 ALA A C 1
ATOM 1694 O O . ALA A 1 216 ? -1.201 16.438 6.285 1 98.81 216 ALA A O 1
ATOM 1695 N N . LEU A 1 217 ? -0.373 17.281 8.117 1 98.38 217 LEU A N 1
ATOM 1696 C CA . LEU A 1 217 ? 0.863 16.516 7.988 1 98.38 217 LEU A CA 1
ATOM 1697 C C . LEU A 1 217 ? 1.531 16.328 9.344 1 98.38 217 LEU A C 1
ATOM 1699 O O . LEU A 1 217 ? 1.319 17.125 10.258 1 98.38 217 LEU A O 1
ATOM 1703 N N . THR A 1 218 ? 2.258 15.32 9.469 1 97.94 218 THR A N 1
ATOM 1704 C CA . THR A 1 218 ? 2.971 14.992 10.703 1 97.94 218 THR A CA 1
ATOM 1705 C C . THR A 1 218 ? 4.465 14.852 10.438 1 97.94 218 THR A C 1
ATOM 1707 O O . THR A 1 218 ? 4.871 14.188 9.477 1 97.94 218 THR A O 1
ATOM 1710 N N . ASN A 1 219 ? 5.211 15.539 11.195 1 96 219 ASN A N 1
ATOM 1711 C CA . ASN A 1 219 ? 6.648 15.297 11.211 1 96 219 ASN A CA 1
ATOM 1712 C C . ASN A 1 219 ? 6.996 14.062 12.039 1 96 219 ASN A C 1
ATOM 1714 O O . ASN A 1 219 ? 6.902 14.078 13.266 1 96 219 ASN A O 1
ATOM 1718 N N . GLN A 1 220 ? 7.457 13.047 11.406 1 91.25 220 GLN A N 1
ATOM 1719 C CA . GLN A 1 220 ? 7.676 11.766 12.062 1 91.25 220 GLN A CA 1
ATOM 1720 C C . GLN A 1 220 ? 8.93 11.797 12.93 1 91.25 220 GLN A C 1
ATOM 1722 O O . GLN A 1 220 ? 9.125 10.938 13.781 1 91.25 220 GLN A O 1
ATOM 1727 N N . ARG A 1 221 ? 9.695 12.781 12.742 1 86.19 221 ARG A N 1
ATOM 1728 C CA . ARG A 1 221 ? 10.906 12.93 13.547 1 86.19 221 ARG A CA 1
ATOM 1729 C C . ARG A 1 221 ? 10.602 13.664 14.852 1 86.19 221 ARG A C 1
ATOM 1731 O O . ARG A 1 221 ? 10.945 13.188 15.938 1 86.19 221 ARG A O 1
ATOM 1738 N N . SER A 1 222 ? 9.914 14.789 14.742 1 88.38 222 SER A N 1
ATOM 1739 C CA . SER A 1 222 ? 9.656 15.617 15.906 1 88.38 222 SER A CA 1
ATOM 1740 C C . SER A 1 222 ? 8.32 15.258 16.562 1 88.38 222 SER A C 1
ATOM 1742 O O . SER A 1 222 ? 8.008 15.734 17.656 1 88.38 222 SER A O 1
ATOM 1744 N N . SER A 1 223 ? 7.488 14.492 15.898 1 91.88 223 SER A N 1
ATOM 1745 C CA . SER A 1 223 ? 6.191 14.031 16.391 1 91.88 223 SER A CA 1
ATOM 1746 C C . SER A 1 223 ? 5.164 15.156 16.375 1 91.88 223 SER A C 1
ATOM 1748 O O . SER A 1 223 ? 4.141 15.078 17.047 1 91.88 223 SER A O 1
ATOM 1750 N N . VAL A 1 224 ? 5.5 16.203 15.703 1 95.25 224 VAL A N 1
ATOM 1751 C CA . VAL A 1 224 ? 4.578 17.328 15.625 1 95.25 224 VAL A CA 1
ATOM 1752 C C . VAL A 1 224 ? 3.602 17.125 14.469 1 95.25 224 VAL A C 1
ATOM 1754 O O . VAL A 1 224 ? 4.012 16.797 13.352 1 95.25 224 VAL A O 1
ATOM 1757 N N . THR A 1 225 ? 2.338 17.266 14.789 1 98.12 225 THR A N 1
ATOM 1758 C CA . THR A 1 225 ? 1.29 17.234 13.773 1 98.12 225 THR A CA 1
ATOM 1759 C C . THR A 1 225 ? 0.794 18.656 13.461 1 98.12 225 THR A C 1
ATOM 1761 O O . THR A 1 225 ? 0.438 19.406 14.375 1 98.12 225 THR A O 1
ATOM 1764 N N . VAL A 1 226 ? 0.766 19 12.203 1 98.25 226 VAL A N 1
ATOM 1765 C CA . VAL A 1 226 ? 0.364 20.328 11.758 1 98.25 226 VAL A CA 1
ATOM 1766 C C . VAL A 1 226 ? -0.993 20.25 11.062 1 98.25 226 VAL A C 1
ATOM 1768 O O . VAL A 1 226 ? -1.179 19.453 10.133 1 98.25 226 VAL A O 1
ATOM 1771 N N . LEU A 1 227 ? -1.877 21.016 11.539 1 98.75 227 LEU A N 1
ATOM 1772 C CA . LEU A 1 227 ? -3.172 21.188 10.898 1 98.75 227 LEU A CA 1
ATOM 1773 C C . LEU A 1 227 ? -3.299 22.594 10.305 1 98.75 227 LEU A C 1
ATOM 1775 O O . LEU A 1 227 ? -2.885 23.562 10.93 1 98.75 227 LEU A O 1
ATOM 1779 N N . VAL A 1 228 ? -3.85 22.641 9.109 1 98.44 228 VAL A N 1
ATOM 1780 C CA . VAL A 1 228 ? -3.984 23.922 8.438 1 98.44 228 VAL A CA 1
ATOM 1781 C C . VAL A 1 228 ? -5.461 24.219 8.18 1 98.44 228 VAL A C 1
ATOM 1783 O O . VAL A 1 228 ? -6.191 23.375 7.66 1 98.44 228 VAL A O 1
ATOM 1786 N N . GLU A 1 229 ? -5.891 25.344 8.586 1 97.94 229 GLU A N 1
ATOM 1787 C CA . GLU A 1 229 ? -7.188 25.906 8.242 1 97.94 229 GLU A CA 1
ATOM 1788 C C . GLU A 1 229 ? -7.031 27.219 7.473 1 97.94 229 GLU A C 1
ATOM 1790 O O . GLU A 1 229 ? -6.742 28.266 8.062 1 97.94 229 GLU A O 1
ATOM 1795 N N . TYR A 1 230 ? -7.223 27.062 6.168 1 94.81 230 TYR A N 1
ATOM 1796 C CA . TYR A 1 230 ? -6.961 28.188 5.277 1 94.81 230 TYR A CA 1
ATOM 1797 C C . TYR A 1 230 ? -5.508 28.625 5.379 1 94.81 230 TYR A C 1
ATOM 1799 O O . TYR A 1 230 ? -4.602 27.922 4.945 1 94.81 230 TYR A O 1
ATOM 1807 N N . ASN A 1 231 ? -5.27 29.719 6.168 1 94.25 231 ASN A N 1
ATOM 1808 C CA . ASN A 1 231 ? -3.893 30.188 6.301 1 94.25 231 ASN A CA 1
ATOM 1809 C C . ASN A 1 231 ? -3.412 30.109 7.746 1 94.25 231 ASN A C 1
ATOM 1811 O O . ASN A 1 231 ? -2.33 30.594 8.07 1 94.25 231 ASN A O 1
ATOM 1815 N N . ASN A 1 232 ? -4.238 29.531 8.523 1 96.69 232 ASN A N 1
ATOM 1816 C CA . ASN A 1 232 ? -3.854 29.344 9.914 1 96.69 232 ASN A CA 1
ATOM 1817 C C . ASN A 1 232 ? -3.234 27.969 10.141 1 96.69 232 ASN A C 1
ATOM 1819 O O . ASN A 1 232 ? -3.742 26.969 9.633 1 96.69 232 ASN A O 1
ATOM 1823 N N . VAL A 1 233 ? -2.188 27.984 10.859 1 97.12 233 VAL A N 1
ATOM 1824 C CA . VAL A 1 233 ? -1.487 26.734 11.125 1 97.12 233 VAL A CA 1
ATOM 1825 C C . VAL A 1 233 ? -1.523 26.422 12.625 1 97.12 233 VAL A C 1
ATOM 1827 O O . VAL A 1 233 ? -1.311 27.312 13.453 1 97.12 233 VAL A O 1
ATOM 1830 N N . TYR A 1 234 ? -1.869 25.219 12.922 1 97.75 234 TYR A N 1
ATOM 1831 C CA . TYR A 1 234 ? -1.92 24.719 14.289 1 97.75 234 TYR A CA 1
ATOM 1832 C C . TYR A 1 234 ? -0.932 23.562 14.477 1 97.75 234 TYR A C 1
ATOM 1834 O O . TYR A 1 234 ? -0.947 22.594 13.727 1 97.75 234 TYR A O 1
ATOM 1842 N N . ARG A 1 235 ? -0.096 23.641 15.414 1 97.38 235 ARG A N 1
ATOM 1843 C CA . ARG A 1 235 ? 0.845 22.578 15.742 1 97.38 235 ARG A CA 1
ATOM 1844 C C . ARG A 1 235 ? 0.406 21.812 16.984 1 97.38 235 ARG A C 1
ATOM 1846 O O . ARG A 1 235 ? 0.056 22.422 18 1 97.38 235 ARG A O 1
ATOM 1853 N N . PHE A 1 236 ? 0.435 20.531 16.844 1 97.44 236 PHE A N 1
ATOM 1854 C CA . PHE A 1 236 ? -0.04 19.703 17.938 1 97.44 236 PHE A CA 1
ATOM 1855 C C . PHE A 1 236 ? 0.984 18.641 18.297 1 97.44 236 PHE A C 1
ATOM 1857 O O . PHE A 1 236 ? 1.782 18.234 17.453 1 97.44 236 PHE A O 1
ATOM 1864 N N . ARG A 1 237 ? 0.874 18.234 19.484 1 94.62 237 ARG A N 1
ATOM 1865 C CA . ARG A 1 237 ? 1.604 17.062 19.984 1 94.62 237 ARG A CA 1
ATOM 1866 C C . ARG A 1 237 ? 0.658 16.047 20.625 1 94.62 237 ARG A C 1
ATOM 1868 O O . ARG A 1 237 ? -0.37 16.438 21.188 1 94.62 237 ARG A O 1
ATOM 1875 N N . TRP A 1 238 ? 1.071 14.859 20.516 1 93.75 238 TRP A N 1
ATOM 1876 C CA . TRP A 1 238 ? 0.238 13.789 21.047 1 93.75 238 TRP A CA 1
ATOM 1877 C C . TRP A 1 238 ? 0.565 13.508 22.5 1 93.75 238 TRP A C 1
ATOM 1879 O O . TRP A 1 238 ? 1.737 13.43 22.891 1 93.75 238 TRP A O 1
ATOM 1889 N N . SER A 1 239 ? -0.524 13.375 23.281 1 90.12 239 SER A N 1
ATOM 1890 C CA . SER A 1 239 ? -0.394 12.93 24.672 1 90.12 239 SER A CA 1
ATOM 1891 C C . SER A 1 239 ? -0.902 11.5 24.844 1 90.12 239 SER A C 1
ATOM 1893 O O . SER A 1 239 ? -2.1 11.242 24.703 1 90.12 239 SER A O 1
ATOM 1895 N N . LYS A 1 240 ? -0.062 10.609 25.203 1 87.12 240 LYS A N 1
ATOM 1896 C CA . LYS A 1 240 ? -0.442 9.219 25.438 1 87.12 240 LYS A CA 1
ATOM 1897 C C . LYS A 1 240 ? -1.369 9.094 26.641 1 87.12 240 LYS A C 1
ATOM 1899 O O . LYS A 1 240 ? -2.283 8.266 26.641 1 87.12 240 LYS A O 1
ATOM 1904 N N . LYS A 1 241 ? -1.158 9.898 27.562 1 85 241 LYS A N 1
ATOM 1905 C CA . LYS A 1 241 ? -1.922 9.844 28.812 1 85 241 LYS A CA 1
ATOM 1906 C C . LYS A 1 241 ? -3.379 10.234 28.578 1 85 241 LYS A C 1
ATOM 1908 O O . LYS A 1 241 ? -4.293 9.508 28.969 1 85 241 LYS A O 1
ATOM 1913 N N . SER A 1 242 ? -3.527 11.344 27.938 1 87.5 242 SER A N 1
ATOM 1914 C CA . SER A 1 242 ? -4.883 11.836 27.719 1 87.5 242 SER A CA 1
ATOM 1915 C C . SER A 1 242 ? -5.457 11.32 26.406 1 87.5 242 SER A C 1
ATOM 1917 O O . SER A 1 242 ? -6.645 11.492 26.125 1 87.5 242 SER A O 1
ATOM 1919 N N . GLN A 1 243 ? -4.59 10.711 25.562 1 89.75 243 GLN A N 1
ATOM 1920 C CA . GLN A 1 243 ? -4.984 10.188 24.266 1 89.75 243 GLN A CA 1
ATOM 1921 C C . GLN A 1 243 ? -5.59 11.289 23.391 1 89.75 243 GLN A C 1
ATOM 1923 O O . GLN A 1 243 ? -6.613 11.078 22.75 1 89.75 243 GLN A O 1
ATOM 1928 N N . ARG A 1 244 ? -4.992 12.469 23.594 1 92.62 244 ARG A N 1
ATOM 1929 C CA . ARG A 1 244 ? -5.398 13.648 22.844 1 92.62 244 ARG A CA 1
ATOM 1930 C C . ARG A 1 244 ? -4.184 14.406 22.312 1 92.62 244 ARG A C 1
ATOM 1932 O O . ARG A 1 244 ? -3.062 14.188 22.781 1 92.62 244 ARG A O 1
ATOM 1939 N N . PHE A 1 245 ? -4.574 15.195 21.375 1 96.06 245 PHE A N 1
ATOM 1940 C CA . PHE A 1 245 ? -3.562 16.141 20.922 1 96.06 245 PHE A CA 1
ATOM 1941 C C . PHE A 1 245 ? -3.658 17.453 21.688 1 96.06 245 PHE A C 1
ATOM 1943 O O . PHE A 1 245 ? -4.758 17.938 21.953 1 96.06 245 PHE A O 1
ATOM 1950 N N . TYR A 1 246 ? -2.549 17.984 22.047 1 92.31 246 TYR A N 1
ATOM 1951 C CA . TYR A 1 246 ? -2.549 19.297 22.703 1 92.31 246 TYR A CA 1
ATOM 1952 C C . TYR A 1 246 ? -1.801 20.328 21.859 1 92.31 246 TYR A C 1
ATOM 1954 O O . TYR A 1 246 ? -0.812 20 21.203 1 92.31 246 TYR A O 1
ATOM 1962 N N . LEU A 1 247 ? -2.26 21.422 21.969 1 93.94 247 LEU A N 1
ATOM 1963 C CA . LEU A 1 247 ? -1.737 22.531 21.172 1 93.94 247 LEU A CA 1
ATOM 1964 C C . LEU A 1 247 ? -0.334 22.922 21.625 1 93.94 247 LEU A C 1
ATOM 1966 O O . LEU A 1 247 ? -0.092 23.094 22.828 1 93.94 247 LEU A O 1
ATOM 1970 N N . ALA A 1 248 ? 0.569 22.984 20.625 1 91.31 248 ALA A N 1
ATOM 1971 C CA . ALA A 1 248 ? 1.939 23.375 20.922 1 91.31 248 ALA A CA 1
ATOM 1972 C C . ALA A 1 248 ? 2.021 24.875 21.203 1 91.31 248 ALA A C 1
ATOM 1974 O O . ALA A 1 248 ? 1.088 25.625 20.906 1 91.31 248 ALA A O 1
ATOM 1975 N N . ARG A 1 249 ? 3.193 25.234 21.75 1 84.94 249 ARG A N 1
ATOM 1976 C CA . ARG A 1 249 ? 3.416 26.641 22.062 1 84.94 249 ARG A CA 1
ATOM 1977 C C . ARG A 1 249 ? 3.424 27.484 20.797 1 84.94 249 ARG A C 1
ATOM 1979 O O . ARG A 1 249 ? 3.799 27 19.734 1 84.94 249 ARG A O 1
ATOM 1986 N N . LYS A 1 250 ? 2.967 28.703 20.859 1 84.12 250 LYS A N 1
ATOM 1987 C CA . LYS A 1 250 ? 2.963 29.672 19.766 1 84.12 250 LYS A CA 1
ATOM 1988 C C . LYS A 1 250 ? 2.021 29.234 18.641 1 84.12 250 LYS A C 1
ATOM 1990 O O . LYS A 1 250 ? 2.357 29.344 17.453 1 84.12 250 LYS A O 1
ATOM 1995 N N . SER A 1 251 ? 1.038 28.547 19 1 91.38 251 SER A N 1
ATOM 1996 C CA . SER A 1 251 ? 0.008 28.125 18.062 1 91.38 251 SER A CA 1
ATOM 1997 C C . SER A 1 251 ? -1.372 28.594 18.5 1 91.38 251 SER A C 1
ATOM 1999 O O . SER A 1 251 ? -1.669 28.641 19.688 1 91.38 251 SER A O 1
ATOM 2001 N N . PRO A 1 252 ? -2.162 29.047 17.625 1 94.5 252 PRO A N 1
ATOM 2002 C CA . PRO A 1 252 ? -2.012 29 16.172 1 94.5 252 PRO A CA 1
ATOM 2003 C C . PRO A 1 252 ? -1.198 30.172 15.633 1 94.5 252 PRO A C 1
ATOM 2005 O O . PRO A 1 252 ? -0.994 31.172 16.328 1 94.5 252 PRO A O 1
ATOM 2008 N N . GLN A 1 253 ? -0.722 30.031 14.438 1 94.56 253 GLN A N 1
ATOM 2009 C CA . GLN A 1 253 ? -0.02 31.078 13.703 1 94.56 253 GLN A CA 1
ATOM 2010 C C . GLN A 1 253 ? -0.554 31.203 12.281 1 94.56 253 GLN A C 1
ATOM 2012 O O . GLN A 1 253 ? -1.131 30.25 11.742 1 94.56 253 GLN A O 1
ATOM 2017 N N . VAL A 1 254 ? -0.38 32.375 11.758 1 94.31 254 VAL A N 1
ATOM 2018 C CA . VAL A 1 254 ? -0.709 32.562 10.352 1 94.31 254 VAL A CA 1
ATOM 2019 C C . VAL A 1 254 ? 0.49 32.188 9.484 1 94.31 254 VAL A C 1
ATOM 2021 O O . VAL A 1 254 ? 1.627 32.562 9.797 1 94.31 254 VAL A O 1
ATOM 2024 N N . LEU A 1 255 ? 0.207 31.453 8.492 1 92.5 255 LEU A N 1
ATOM 2025 C CA . LEU A 1 255 ? 1.271 31 7.598 1 92.5 255 LEU A CA 1
ATOM 2026 C C . LEU A 1 255 ? 2.08 32.188 7.086 1 92.5 255 LEU A C 1
ATOM 2028 O O . LEU A 1 255 ? 1.542 33.281 6.918 1 92.5 255 LEU A O 1
ATOM 2032 N N . ASP A 1 256 ? 3.279 31.844 6.82 1 85.44 256 ASP A N 1
ATOM 2033 C CA . ASP A 1 256 ? 4.227 32.812 6.277 1 85.44 256 ASP A CA 1
ATOM 2034 C C . ASP A 1 256 ? 3.65 33.5 5.047 1 85.44 256 ASP A C 1
ATOM 2036 O O . ASP A 1 256 ? 2.934 32.906 4.258 1 85.44 256 ASP A O 1
ATOM 2040 N N . ARG A 1 257 ? 4.043 34.75 4.879 1 80.75 257 ARG A N 1
ATOM 2041 C CA . ARG A 1 257 ? 3.545 35.594 3.789 1 80.75 257 ARG A CA 1
ATOM 2042 C C . ARG A 1 257 ? 3.969 35.031 2.436 1 80.75 257 ARG A C 1
ATOM 2044 O O . ARG A 1 257 ? 3.305 35.25 1.425 1 80.75 257 ARG A O 1
ATOM 2051 N N . ASN A 1 258 ? 5.043 34.281 2.482 1 84.12 258 ASN A N 1
ATOM 2052 C CA . ASN A 1 258 ? 5.543 33.719 1.231 1 84.12 258 ASN A CA 1
ATOM 2053 C C . ASN A 1 258 ? 4.66 32.562 0.737 1 84.12 258 ASN A C 1
ATOM 2055 O O . ASN A 1 258 ? 4.762 32.156 -0.421 1 84.12 258 ASN A O 1
ATOM 2059 N N . VAL A 1 259 ? 3.842 32.094 1.597 1 90.94 259 VAL A N 1
ATOM 2060 C CA . VAL A 1 259 ? 2.871 31.094 1.178 1 90.94 259 VAL A CA 1
ATOM 2061 C C . VAL A 1 259 ? 1.627 31.766 0.615 1 90.94 259 VAL A C 1
ATOM 2063 O O . VAL A 1 259 ? 0.763 32.219 1.371 1 90.94 259 VAL A O 1
ATOM 2066 N N . THR A 1 260 ? 1.544 31.766 -0.685 1 89.69 260 THR A N 1
ATOM 2067 C CA . THR A 1 260 ? 0.543 32.594 -1.351 1 89.69 260 THR A CA 1
ATOM 2068 C C . THR A 1 260 ? -0.664 31.75 -1.76 1 89.69 260 THR A C 1
ATOM 2070 O O . THR A 1 260 ? -1.523 32.219 -2.512 1 89.69 260 THR A O 1
ATOM 2073 N N . PHE A 1 261 ? -0.707 30.562 -1.412 1 93 261 PHE A N 1
ATOM 2074 C CA . PHE A 1 261 ? -1.825 29.688 -1.741 1 93 261 PHE A CA 1
ATOM 2075 C C . PHE A 1 261 ? -2.402 29.062 -0.483 1 93 261 PHE A C 1
ATOM 2077 O O . PHE A 1 261 ? -1.772 29.078 0.576 1 93 261 PHE A O 1
ATOM 2084 N N . VAL A 1 262 ? -3.59 28.625 -0.623 1 95.06 262 VAL A N 1
ATOM 2085 C CA . VAL A 1 262 ? -4.199 27.844 0.449 1 95.06 262 VAL A CA 1
ATOM 2086 C C . VAL A 1 262 ? -3.781 26.375 0.325 1 95.06 262 VAL A C 1
ATOM 2088 O O . VAL A 1 262 ? -4.098 25.719 -0.667 1 95.06 262 VAL A O 1
ATOM 2091 N N . PRO A 1 263 ? -3.125 25.891 1.325 1 97.12 263 PRO A N 1
ATOM 2092 C CA . PRO A 1 263 ? -2.693 24.484 1.237 1 97.12 263 PRO A CA 1
ATOM 2093 C C . PRO A 1 263 ? -3.865 23.5 1.209 1 97.12 263 PRO A C 1
ATOM 2095 O O . PRO A 1 263 ? -4.824 23.672 1.967 1 97.12 263 PRO A O 1
ATOM 2098 N N . ARG A 1 264 ? -3.77 22.531 0.319 1 97 264 ARG A N 1
ATOM 2099 C CA . ARG A 1 264 ? -4.77 21.469 0.226 1 97 264 ARG A CA 1
ATOM 2100 C C . ARG A 1 264 ? -4.145 20.094 0.473 1 97 264 ARG A C 1
ATOM 2102 O O . ARG A 1 264 ? -4.859 19.109 0.644 1 97 264 ARG A O 1
ATOM 2109 N N . LEU A 1 265 ? -2.922 20.141 0.437 1 97.88 265 LEU A N 1
ATOM 2110 C CA . LEU A 1 265 ? -2.148 18.906 0.593 1 97.88 265 LEU A CA 1
ATOM 2111 C C . LEU A 1 265 ? -0.951 19.125 1.509 1 97.88 265 LEU A C 1
ATOM 2113 O O . LEU A 1 265 ? -0.24 20.125 1.376 1 97.88 265 LEU A O 1
ATOM 2117 N N . GLY A 1 266 ? -0.765 18.266 2.471 1 98.25 266 GLY A N 1
ATOM 2118 C CA . GLY A 1 266 ? 0.401 18.25 3.34 1 98.25 266 GLY A CA 1
ATOM 2119 C C . GLY A 1 266 ? 1.013 16.875 3.496 1 98.25 266 GLY A C 1
ATOM 2120 O O . GLY A 1 266 ? 0.292 15.883 3.59 1 98.25 266 GLY A O 1
ATOM 2121 N N . PHE A 1 267 ? 2.285 16.797 3.467 1 98.06 267 PHE A N 1
ATOM 2122 C CA . PHE A 1 267 ? 2.949 15.516 3.674 1 98.06 267 PHE A CA 1
ATOM 2123 C C . PHE A 1 267 ? 4.426 15.711 3.988 1 98.06 267 PHE A C 1
ATOM 2125 O O . PHE A 1 267 ? 4.98 16.781 3.74 1 98.06 267 PHE A O 1
ATOM 2132 N N . GLN A 1 268 ? 4.973 14.789 4.574 1 97.56 268 GLN A N 1
ATOM 2133 C CA . GLN A 1 268 ? 6.418 14.742 4.77 1 97.56 268 GLN A CA 1
ATOM 2134 C C . GLN A 1 268 ? 7.094 13.938 3.66 1 97.56 268 GLN A C 1
ATOM 2136 O O . GLN A 1 268 ? 6.746 12.781 3.426 1 97.56 268 GLN A O 1
ATOM 2141 N N . TRP A 1 269 ? 7.992 14.484 3.002 1 96.69 269 TRP A N 1
ATOM 2142 C CA . TRP A 1 269 ? 8.703 13.828 1.911 1 96.69 269 TRP A CA 1
ATOM 2143 C C . TRP A 1 269 ? 9.797 12.914 2.447 1 96.69 269 TRP A C 1
ATOM 2145 O O . TRP A 1 269 ? 10.047 12.867 3.654 1 96.69 269 TRP A O 1
ATOM 2155 N N . THR A 1 270 ? 10.422 12.086 1.632 1 93 270 THR A N 1
ATOM 2156 C CA . THR A 1 270 ? 11.352 11.023 1.999 1 93 270 THR A CA 1
ATOM 2157 C C . THR A 1 270 ? 12.602 11.594 2.662 1 93 270 THR A C 1
ATOM 2159 O O . THR A 1 270 ? 13.227 10.938 3.496 1 93 270 THR A O 1
ATOM 2162 N N . ASP A 1 271 ? 12.93 12.812 2.309 1 91.94 271 ASP A N 1
ATOM 2163 C CA . ASP A 1 271 ? 14.125 13.422 2.873 1 91.94 271 ASP A CA 1
ATOM 2164 C C . ASP A 1 271 ? 13.828 14.086 4.215 1 91.94 271 ASP A C 1
ATOM 2166 O O . ASP A 1 271 ? 14.711 14.695 4.824 1 91.94 271 ASP A O 1
ATOM 2170 N N . GLY A 1 272 ? 12.523 14.078 4.562 1 93.31 272 GLY A N 1
ATOM 2171 C CA . GLY A 1 272 ? 12.156 14.617 5.859 1 93.31 272 GLY A CA 1
ATOM 2172 C C . GLY A 1 272 ? 11.516 15.984 5.777 1 93.31 272 GLY A C 1
ATOM 2173 O O . GLY A 1 272 ? 10.945 16.469 6.758 1 93.31 272 GLY A O 1
ATOM 2174 N N . ASN A 1 273 ? 11.594 16.609 4.629 1 95.31 273 ASN A N 1
ATOM 2175 C CA . ASN A 1 273 ? 10.992 17.922 4.465 1 95.31 273 ASN A CA 1
ATOM 2176 C C . ASN A 1 273 ? 9.469 17.875 4.559 1 95.31 273 ASN A C 1
ATOM 2178 O O . ASN A 1 273 ? 8.852 16.938 4.051 1 95.31 273 ASN A O 1
ATOM 2182 N N . MET A 1 274 ? 8.961 18.875 5.207 1 97.19 274 MET A N 1
ATOM 2183 C CA . MET A 1 274 ? 7.516 19.047 5.273 1 97.19 274 MET A CA 1
ATOM 2184 C C . MET A 1 274 ? 7.004 19.859 4.094 1 97.19 274 MET A C 1
ATOM 2186 O O . MET A 1 274 ? 7.488 20.969 3.85 1 97.19 274 MET A O 1
ATOM 2190 N N . ILE A 1 275 ? 6.043 19.328 3.436 1 98 275 ILE A N 1
ATOM 2191 C CA . ILE A 1 275 ? 5.57 19.938 2.199 1 98 275 ILE A CA 1
ATOM 2192 C C . ILE A 1 275 ? 4.117 20.375 2.361 1 98 275 ILE A C 1
ATOM 2194 O O . ILE A 1 275 ? 3.277 19.594 2.816 1 98 275 ILE A O 1
ATOM 2198 N N . LEU A 1 276 ? 3.848 21.562 2.045 1 97.81 276 LEU A N 1
ATOM 2199 C CA . LEU A 1 276 ? 2.496 22.078 1.843 1 97.81 276 LEU A CA 1
ATOM 2200 C C . LEU A 1 276 ? 2.268 22.438 0.38 1 97.81 276 LEU A C 1
ATOM 2202 O O . LEU A 1 276 ? 3.133 23.047 -0.256 1 97.81 276 LEU A O 1
ATOM 2206 N N . SER A 1 277 ? 1.1 22.047 -0.14 1 97.25 277 SER A N 1
ATOM 2207 C CA . SER A 1 277 ? 0.862 22.234 -1.565 1 97.25 277 SER A CA 1
ATOM 2208 C C . SER A 1 277 ? -0.604 22.547 -1.844 1 97.25 277 SER A C 1
ATOM 2210 O O . SER A 1 277 ? -1.484 22.156 -1.078 1 97.25 277 SER A O 1
ATOM 2212 N N . ASP A 1 278 ? -0.802 23.266 -2.908 1 94.62 278 ASP A N 1
ATOM 2213 C CA . ASP A 1 278 ? -2.164 23.469 -3.393 1 94.62 278 ASP A CA 1
ATOM 2214 C C . ASP A 1 278 ? -2.469 22.547 -4.574 1 94.62 278 ASP A C 1
ATOM 2216 O O . ASP A 1 278 ? -3.539 22.641 -5.18 1 94.62 278 ASP A O 1
ATOM 2220 N N . GLY A 1 279 ? -1.562 21.703 -4.898 1 91.81 279 GLY A N 1
ATOM 2221 C CA . GLY A 1 279 ? -1.717 20.828 -6.051 1 91.81 279 GLY A CA 1
ATOM 2222 C C . GLY A 1 279 ? -0.812 21.203 -7.211 1 91.81 279 GLY A C 1
ATOM 2223 O O . GLY A 1 279 ? -0.373 20.328 -7.969 1 91.81 279 GLY A O 1
ATOM 2224 N N . ASN A 1 280 ? -0.532 22.438 -7.363 1 91.56 280 ASN A N 1
ATOM 2225 C CA . ASN A 1 280 ? 0.328 22.922 -8.438 1 91.56 280 ASN A CA 1
ATOM 2226 C C . ASN A 1 280 ? 1.661 23.438 -7.898 1 91.56 280 ASN A C 1
ATOM 2228 O O . ASN A 1 280 ? 2.719 23.109 -8.438 1 91.56 280 ASN A O 1
ATOM 2232 N N . TYR A 1 281 ? 1.514 24.203 -6.867 1 94 281 TYR A N 1
ATOM 2233 C CA . TYR A 1 281 ? 2.691 24.766 -6.207 1 94 281 TYR A CA 1
ATOM 2234 C C . TYR A 1 281 ? 2.863 24.172 -4.812 1 94 281 TYR A C 1
ATOM 2236 O O . TYR A 1 281 ? 1.902 23.688 -4.215 1 94 281 TYR A O 1
ATOM 2244 N N . PHE A 1 282 ? 4.137 24.203 -4.434 1 96.19 282 PHE A N 1
ATOM 2245 C CA . PHE A 1 282 ? 4.391 23.719 -3.082 1 96.19 282 PHE A CA 1
ATOM 2246 C C . PHE A 1 282 ? 5.43 24.594 -2.381 1 96.19 282 PHE A C 1
ATOM 2248 O O . PHE A 1 282 ? 6.125 25.375 -3.025 1 96.19 282 PHE A O 1
ATOM 2255 N N . VAL A 1 283 ? 5.473 24.453 -1.038 1 96.31 283 VAL A N 1
ATOM 2256 C CA . VAL A 1 283 ? 6.531 25.047 -0.224 1 96.31 283 VAL A CA 1
ATOM 2257 C C . VAL A 1 283 ? 7.102 24 0.725 1 96.31 283 VAL A C 1
ATOM 2259 O O . VAL A 1 283 ? 6.387 23.094 1.169 1 96.31 283 VAL A O 1
ATOM 2262 N N . THR A 1 284 ? 8.359 24.078 0.846 1 96.44 284 THR A N 1
ATOM 2263 C CA . THR A 1 284 ? 8.945 23.406 1.995 1 96.44 284 THR A CA 1
ATOM 2264 C C . THR A 1 284 ? 8.719 24.203 3.271 1 96.44 284 THR A C 1
ATOM 2266 O O . THR A 1 284 ? 9.125 25.359 3.357 1 96.44 284 THR A O 1
ATOM 2269 N N . TYR A 1 285 ? 8.031 23.594 4.215 1 95.81 285 TYR A N 1
ATOM 2270 C CA . TYR A 1 285 ? 7.535 24.312 5.383 1 95.81 285 TYR A CA 1
ATOM 2271 C C . TYR A 1 285 ? 8.273 23.875 6.645 1 95.81 285 TYR A C 1
ATOM 2273 O O . TYR A 1 285 ? 8.414 22.688 6.91 1 95.81 285 TYR A O 1
ATOM 2281 N N . ASP A 1 286 ? 8.75 24.781 7.328 1 92.81 286 ASP A N 1
ATOM 2282 C CA . ASP A 1 286 ? 9.32 24.562 8.656 1 92.81 286 ASP A CA 1
ATOM 2283 C C . ASP A 1 286 ? 8.336 24.953 9.75 1 92.81 286 ASP A C 1
ATOM 2285 O O . ASP A 1 286 ? 8.148 26.125 10.031 1 92.81 286 ASP A O 1
ATOM 2289 N N . PRO A 1 287 ? 7.805 24.016 10.336 1 92.12 287 PRO A N 1
ATOM 2290 C CA . PRO A 1 287 ? 6.766 24.312 11.32 1 92.12 287 PRO A CA 1
ATOM 2291 C C . PRO A 1 287 ? 7.316 25 12.57 1 92.12 287 PRO A C 1
ATOM 2293 O O . PRO A 1 287 ? 6.598 25.75 13.25 1 92.12 287 PRO A O 1
ATOM 2296 N N . TYR A 1 288 ? 8.5 24.766 12.906 1 88.06 288 TYR A N 1
ATOM 2297 C CA . TYR A 1 288 ? 9.062 25.344 14.125 1 88.06 288 TYR A CA 1
ATOM 2298 C C . TYR A 1 288 ? 9.164 26.859 14 1 88.06 288 TYR A C 1
ATOM 2300 O O . TYR A 1 288 ? 8.781 27.594 14.922 1 88.06 288 TYR A O 1
ATOM 2308 N N . TRP A 1 289 ? 9.617 27.312 12.922 1 89.25 289 TRP A N 1
ATOM 2309 C CA . TRP A 1 289 ? 9.812 28.734 12.719 1 89.25 289 TRP A CA 1
ATOM 2310 C C . TRP A 1 289 ? 8.656 29.344 11.938 1 89.25 289 TRP A C 1
ATOM 2312 O O . TRP A 1 289 ? 8.57 30.562 11.773 1 89.25 289 TRP A O 1
ATOM 2322 N N . ASN A 1 290 ? 7.766 28.438 11.445 1 91.81 290 ASN A N 1
ATOM 2323 C CA . ASN A 1 290 ? 6.641 28.875 10.633 1 91.81 290 ASN A CA 1
ATOM 2324 C C . ASN A 1 290 ? 7.105 29.672 9.406 1 91.81 290 ASN A C 1
ATOM 2326 O O . ASN A 1 290 ? 6.645 30.781 9.172 1 91.81 290 ASN A O 1
ATOM 2330 N N . ILE A 1 291 ? 7.992 29.094 8.633 1 91.06 291 ILE A N 1
ATOM 2331 C CA . ILE A 1 291 ? 8.5 29.75 7.441 1 91.06 291 ILE A CA 1
ATOM 2332 C C . ILE A 1 291 ? 8.555 28.766 6.277 1 91.06 291 ILE A C 1
ATOM 2334 O O . ILE A 1 291 ? 8.695 27.562 6.488 1 91.06 291 ILE A O 1
ATOM 2338 N N . ALA A 1 292 ? 8.422 29.312 5.125 1 92.69 292 ALA A N 1
ATOM 2339 C CA . ALA A 1 292 ? 8.648 28.562 3.893 1 92.69 292 ALA A CA 1
ATOM 2340 C C . ALA A 1 292 ? 10.094 28.703 3.428 1 92.69 292 ALA A C 1
ATOM 2342 O O . ALA A 1 292 ? 10.578 29.812 3.182 1 92.69 292 ALA A O 1
ATOM 2343 N N . THR A 1 293 ? 10.742 27.625 3.236 1 90.81 293 THR A N 1
ATOM 2344 C CA . THR A 1 293 ? 12.164 27.672 2.916 1 90.81 293 THR A CA 1
ATOM 2345 C C . THR A 1 293 ? 12.383 27.562 1.411 1 90.81 293 THR A C 1
ATOM 2347 O O . THR A 1 293 ? 13.445 27.922 0.902 1 90.81 293 THR A O 1
ATOM 2350 N N . PHE A 1 294 ? 11.469 27.047 0.747 1 92.5 294 PHE A N 1
ATOM 2351 C CA . PHE A 1 294 ? 11.57 26.859 -0.696 1 92.5 294 PHE A CA 1
ATOM 2352 C C . PHE A 1 294 ? 10.188 26.797 -1.332 1 92.5 294 PHE A C 1
ATOM 2354 O O . PHE A 1 294 ? 9.258 26.234 -0.756 1 92.5 294 PHE A O 1
ATOM 2361 N N . ILE A 1 295 ? 10.047 27.422 -2.445 1 92.38 295 ILE A N 1
ATOM 2362 C CA . ILE A 1 295 ? 8.82 27.391 -3.234 1 92.38 295 ILE A CA 1
ATOM 2363 C C . ILE A 1 295 ? 9.102 26.781 -4.602 1 92.38 295 ILE A C 1
ATOM 2365 O O . ILE A 1 295 ? 10.102 27.109 -5.242 1 92.38 295 ILE A O 1
ATOM 2369 N N . GLY A 1 296 ? 8.266 25.859 -5.008 1 93.44 296 GLY A N 1
ATOM 2370 C CA . GLY A 1 296 ? 8.453 25.219 -6.297 1 93.44 296 GLY A CA 1
ATOM 2371 C C . GLY A 1 296 ? 7.16 24.734 -6.922 1 93.44 296 GLY A C 1
ATOM 2372 O O . GLY A 1 296 ? 6.078 24.984 -6.383 1 93.44 296 GLY A O 1
ATOM 2373 N N . VAL A 1 297 ? 7.34 24.156 -8.117 1 93.19 297 VAL A N 1
ATOM 2374 C CA . VAL A 1 297 ? 6.219 23.578 -8.852 1 93.19 297 VAL A CA 1
ATOM 2375 C C . VAL A 1 297 ? 6.156 22.078 -8.609 1 93.19 297 VAL A C 1
ATOM 2377 O O . VAL A 1 297 ? 7.164 21.375 -8.742 1 93.19 297 VAL A O 1
ATOM 2380 N N . ASN A 1 298 ? 5 21.547 -8.281 1 94.12 298 ASN A N 1
ATOM 2381 C CA . ASN A 1 298 ? 4.82 20.172 -7.879 1 94.12 298 ASN A CA 1
ATOM 2382 C C . ASN A 1 298 ? 5.324 19.203 -8.945 1 94.12 298 ASN A C 1
ATOM 2384 O O . ASN A 1 298 ? 6.027 18.234 -8.641 1 94.12 298 ASN A O 1
ATOM 2388 N N . ARG A 1 299 ? 5.02 19.391 -10.172 1 91.31 299 ARG A N 1
ATOM 2389 C CA . ARG A 1 299 ? 5.285 18.453 -11.258 1 91.31 299 ARG A CA 1
ATOM 2390 C C . ARG A 1 299 ? 6.781 18.188 -11.391 1 91.31 299 ARG A C 1
ATOM 2392 O O . ARG A 1 299 ? 7.18 17.094 -11.805 1 91.31 299 ARG A O 1
ATOM 2399 N N . ASP A 1 300 ? 7.602 19.094 -11.008 1 93.56 300 ASP A N 1
ATOM 2400 C CA . ASP A 1 300 ? 9.047 18.969 -11.188 1 93.56 300 ASP A CA 1
ATOM 2401 C C . ASP A 1 300 ? 9.68 18.203 -10.023 1 93.56 300 ASP A C 1
ATOM 2403 O O . ASP A 1 300 ? 10.742 17.594 -10.172 1 93.56 300 ASP A O 1
ATOM 2407 N N . TYR A 1 301 ? 9.047 18.266 -8.93 1 95.31 301 TYR A N 1
ATOM 2408 C CA . TYR A 1 301 ? 9.664 17.719 -7.727 1 95.31 301 TYR A CA 1
ATOM 2409 C C . TYR A 1 301 ? 8.93 16.469 -7.25 1 95.31 301 TYR A C 1
ATOM 2411 O O . TYR A 1 301 ? 9.523 15.602 -6.613 1 95.31 301 TYR A O 1
ATOM 2419 N N . PHE A 1 302 ? 7.676 16.406 -7.531 1 95.44 302 PHE A N 1
ATOM 2420 C CA . PHE A 1 302 ? 6.809 15.297 -7.152 1 95.44 302 PHE A CA 1
ATOM 2421 C C . PHE A 1 302 ? 5.969 14.836 -8.336 1 95.44 302 PHE A C 1
ATOM 2423 O O . PHE A 1 302 ? 4.746 15.008 -8.336 1 95.44 302 PHE A O 1
ATOM 2430 N N . PRO A 1 303 ? 6.633 14.164 -9.195 1 92.38 303 PRO A N 1
ATOM 2431 C CA . PRO A 1 303 ? 5.871 13.797 -10.398 1 92.38 303 PRO A CA 1
ATOM 2432 C C . PRO A 1 303 ? 4.762 12.789 -10.109 1 92.38 303 PRO A C 1
ATOM 2434 O O . PRO A 1 303 ? 4.895 11.961 -9.211 1 92.38 303 PRO A O 1
ATOM 2437 N N . GLU A 1 304 ? 3.646 12.898 -10.766 1 89.81 304 GLU A N 1
ATOM 2438 C CA . GLU A 1 304 ? 2.543 11.945 -10.883 1 89.81 304 GLU A CA 1
ATOM 2439 C C . GLU A 1 304 ? 1.747 11.859 -9.586 1 89.81 304 GLU A C 1
ATOM 2441 O O . GLU A 1 304 ? 0.982 10.914 -9.383 1 89.81 304 GLU A O 1
ATOM 2446 N N . ILE A 1 305 ? 2.01 12.781 -8.648 1 90 305 ILE A N 1
ATOM 2447 C CA . ILE A 1 305 ? 1.082 12.836 -7.523 1 90 305 ILE A CA 1
ATOM 2448 C C . ILE A 1 305 ? -0.306 13.234 -8.016 1 90 305 ILE A C 1
ATOM 2450 O O . ILE A 1 305 ? -0.452 14.211 -8.758 1 90 305 ILE A O 1
ATOM 2454 N N . PRO A 1 306 ? -1.218 12.477 -7.543 1 86.62 306 PRO A N 1
ATOM 2455 C CA . PRO A 1 306 ? -2.559 12.812 -8.023 1 86.62 306 PRO A CA 1
ATOM 2456 C C . PRO A 1 306 ? -2.984 14.227 -7.625 1 86.62 306 PRO A C 1
ATOM 2458 O O . PRO A 1 306 ? -2.699 14.672 -6.512 1 86.62 306 PRO A O 1
ATOM 2461 N N . ARG A 1 307 ? -3.691 14.891 -8.508 1 83.81 307 ARG A N 1
ATOM 2462 C CA . ARG A 1 307 ? -4.102 16.266 -8.266 1 83.81 307 ARG A CA 1
ATOM 2463 C C . ARG A 1 307 ? -5.102 16.344 -7.121 1 83.81 307 ARG A C 1
ATOM 2465 O O . ARG A 1 307 ? -5.152 17.344 -6.402 1 83.81 307 ARG A O 1
ATOM 2472 N N . ASN A 1 308 ? -5.836 15.281 -6.957 1 90.88 308 ASN A N 1
ATOM 2473 C CA . ASN A 1 308 ? -6.863 15.289 -5.922 1 90.88 308 ASN A CA 1
ATOM 2474 C C . ASN A 1 308 ? -6.391 14.594 -4.652 1 90.88 308 ASN A C 1
ATOM 2476 O O . ASN A 1 308 ? -7.203 14.203 -3.812 1 90.88 308 ASN A O 1
ATOM 2480 N N . ALA A 1 309 ? -5.09 14.461 -4.523 1 96.12 309 ALA A N 1
ATOM 2481 C CA . ALA A 1 309 ? -4.547 13.859 -3.307 1 96.12 309 ALA A CA 1
ATOM 2482 C C . ALA A 1 309 ? -4.773 14.766 -2.102 1 96.12 309 ALA A C 1
ATOM 2484 O O . ALA A 1 309 ? -4.633 15.992 -2.201 1 96.12 309 ALA A O 1
ATOM 2485 N N . VAL A 1 310 ? -5.055 14.172 -0.948 1 97.94 310 VAL A N 1
ATOM 2486 C CA . VAL A 1 310 ? -5.328 14.969 0.238 1 97.94 310 VAL A CA 1
ATOM 2487 C C . VAL A 1 310 ? -4.301 14.664 1.323 1 97.94 310 VAL A C 1
ATOM 2489 O O . VAL A 1 310 ? -4.293 15.297 2.381 1 97.94 310 VAL A O 1
ATOM 2492 N N . GLY A 1 311 ? -3.502 13.68 1.113 1 98.25 311 GLY A N 1
ATOM 2493 C CA . GLY A 1 311 ? -2.439 13.367 2.053 1 98.25 311 GLY A CA 1
ATOM 2494 C C . GLY A 1 311 ? -1.922 11.945 1.92 1 98.25 311 GLY A C 1
ATOM 2495 O O . GLY A 1 311 ? -2.4 11.188 1.079 1 98.25 311 GLY A O 1
ATOM 2496 N N . VAL A 1 312 ? -0.931 11.656 2.703 1 97.5 312 VAL A N 1
ATOM 2497 C CA . VAL A 1 312 ? -0.337 10.32 2.746 1 97.5 312 VAL A CA 1
ATOM 2498 C C . VAL A 1 312 ? -0.931 9.531 3.908 1 97.5 312 VAL A C 1
ATOM 2500 O O . VAL A 1 312 ? -0.751 9.891 5.07 1 97.5 312 VAL A O 1
ATOM 2503 N N . ALA A 1 313 ? -1.601 8.461 3.555 1 96.31 313 ALA A N 1
ATOM 2504 C CA . ALA A 1 313 ? -2.209 7.621 4.578 1 96.31 313 ALA A CA 1
ATOM 2505 C C . ALA A 1 313 ? -1.173 6.703 5.223 1 96.31 313 ALA A C 1
ATOM 2507 O O . ALA A 1 313 ? -1.306 6.324 6.387 1 96.31 313 ALA A O 1
ATOM 2508 N N . HIS A 1 314 ? -0.217 6.352 4.434 1 95.12 314 HIS A N 1
ATOM 2509 C CA . HIS A 1 314 ? 0.846 5.48 4.922 1 95.12 314 HIS A CA 1
ATOM 2510 C C . HIS A 1 314 ? 2.148 5.719 4.164 1 95.12 314 HIS A C 1
ATOM 2512 O O . HIS A 1 314 ? 2.148 5.805 2.936 1 95.12 314 HIS A O 1
ATOM 2518 N N . ALA A 1 315 ? 3.172 5.809 4.953 1 94.06 315 ALA A N 1
ATOM 2519 C CA . ALA A 1 315 ? 4.48 6.043 4.352 1 94.06 315 ALA A CA 1
ATOM 2520 C C . ALA A 1 315 ? 5.438 4.891 4.652 1 94.06 315 ALA A C 1
ATOM 2522 O O . ALA A 1 315 ? 5.605 4.504 5.812 1 94.06 315 ALA A O 1
ATOM 2523 N N . SER A 1 316 ? 5.953 4.328 3.629 1 92.19 316 SER A N 1
ATOM 2524 C CA . SER A 1 316 ? 7.051 3.371 3.715 1 92.19 316 SER A CA 1
ATOM 2525 C C . SER A 1 316 ? 8.305 3.902 3.021 1 92.19 316 SER A C 1
ATOM 2527 O O . SER A 1 316 ? 8.242 4.895 2.293 1 92.19 316 SER A O 1
ATOM 2529 N N . PRO A 1 317 ? 9.438 3.283 3.273 1 90.56 317 PRO A N 1
ATOM 2530 C CA . PRO A 1 317 ? 10.672 3.764 2.656 1 90.56 317 PRO A CA 1
ATOM 2531 C C . PRO A 1 317 ? 10.633 3.697 1.13 1 90.56 317 PRO A C 1
ATOM 2533 O O . PRO A 1 317 ? 11.305 4.488 0.457 1 90.56 317 PRO A O 1
ATOM 2536 N N . SER A 1 318 ? 9.82 2.818 0.615 1 93.69 318 SER A N 1
ATOM 2537 C CA . SER A 1 318 ? 9.883 2.629 -0.831 1 93.69 318 SER A CA 1
ATOM 2538 C C . SER A 1 318 ? 8.578 3.035 -1.499 1 93.69 318 SER A C 1
ATOM 2540 O O . SER A 1 318 ? 8.469 3.029 -2.727 1 93.69 318 SER A O 1
ATOM 2542 N N . SER A 1 319 ? 7.629 3.391 -0.69 1 95.06 319 SER A N 1
ATOM 2543 C CA . SER A 1 319 ? 6.348 3.709 -1.314 1 95.06 319 SER A CA 1
ATOM 2544 C C . SER A 1 319 ? 5.48 4.559 -0.394 1 95.06 319 SER A C 1
ATOM 2546 O O . SER A 1 319 ? 5.609 4.492 0.83 1 95.06 319 SER A O 1
ATOM 2548 N N . PHE A 1 320 ? 4.672 5.391 -1.003 1 96.69 320 PHE A N 1
ATOM 2549 C CA . PHE A 1 320 ? 3.625 6.133 -0.314 1 96.69 320 PHE A CA 1
ATOM 2550 C C . PHE A 1 320 ? 2.246 5.641 -0.733 1 96.69 320 PHE A C 1
ATOM 2552 O O . PHE A 1 320 ? 2.021 5.328 -1.905 1 96.69 320 PHE A O 1
ATOM 2559 N N . LEU A 1 321 ? 1.388 5.57 0.225 1 97.25 321 LEU A N 1
ATOM 2560 C CA . LEU A 1 321 ? -0.03 5.391 -0.067 1 97.25 321 LEU A CA 1
ATOM 2561 C C . LEU A 1 321 ? -0.777 6.719 0.022 1 97.25 321 LEU A C 1
ATOM 2563 O O . LEU A 1 321 ? -1.049 7.211 1.119 1 97.25 321 LEU A O 1
ATOM 2567 N N . TRP A 1 322 ? -1.109 7.211 -1.132 1 97.31 322 TRP A N 1
ATOM 2568 C CA . TRP A 1 322 ? -1.839 8.477 -1.218 1 97.31 322 TRP A CA 1
ATOM 2569 C C . TRP A 1 322 ? -3.344 8.242 -1.126 1 97.31 322 TRP A C 1
ATOM 2571 O O . TRP A 1 322 ? -3.867 7.293 -1.72 1 97.31 322 TRP A O 1
ATOM 2581 N N . LEU A 1 323 ? -3.938 9.07 -0.375 1 97.81 323 LEU A N 1
ATOM 2582 C CA . LEU A 1 323 ? -5.395 9.094 -0.334 1 97.81 323 LEU A CA 1
ATOM 2583 C C . LEU A 1 323 ? -5.934 10.328 -1.046 1 97.81 323 LEU A C 1
ATOM 2585 O O . LEU A 1 323 ? -5.398 11.43 -0.882 1 97.81 323 LEU A O 1
ATOM 2589 N N . ASN A 1 324 ? -6.992 10.125 -1.849 1 96.62 324 ASN A N 1
ATOM 2590 C CA . ASN A 1 324 ? -7.629 11.289 -2.457 1 96.62 324 ASN A CA 1
ATOM 2591 C C . ASN A 1 324 ? -8.938 11.641 -1.754 1 96.62 324 ASN A C 1
ATOM 2593 O O . ASN A 1 324 ? -9.281 11.047 -0.732 1 96.62 324 ASN A O 1
ATOM 2597 N N . ASN A 1 325 ? -9.633 12.578 -2.262 1 96.94 325 ASN A N 1
ATOM 2598 C CA . ASN A 1 325 ? -10.812 13.109 -1.578 1 96.94 325 ASN A CA 1
ATOM 2599 C C . ASN A 1 325 ? -11.969 12.117 -1.614 1 96.94 325 ASN A C 1
ATOM 2601 O O . ASN A 1 325 ? -12.93 12.25 -0.851 1 96.94 325 ASN A O 1
ATOM 2605 N N . LYS A 1 326 ? -11.93 11.125 -2.449 1 95.88 326 LYS A N 1
ATOM 2606 C CA . LYS A 1 326 ? -12.969 10.102 -2.523 1 95.88 326 LYS A CA 1
ATOM 2607 C C . LYS A 1 326 ? -12.523 8.82 -1.832 1 95.88 326 LYS A C 1
ATOM 2609 O O . LYS A 1 326 ? -13.172 7.777 -1.969 1 95.88 326 LYS A O 1
ATOM 2614 N N . ALA A 1 327 ? -11.422 8.812 -1.206 1 96.12 327 ALA A N 1
ATOM 2615 C CA . ALA A 1 327 ? -10.844 7.719 -0.427 1 96.12 327 ALA A CA 1
ATOM 2616 C C . ALA A 1 327 ? -10.188 6.68 -1.337 1 96.12 327 ALA A C 1
ATOM 2618 O O . ALA A 1 327 ? -9.938 5.551 -0.917 1 96.12 327 ALA A O 1
ATOM 2619 N N . HIS A 1 328 ? -9.961 7.082 -2.582 1 96 328 HIS A N 1
ATOM 2620 C CA . HIS A 1 328 ? -9.18 6.184 -3.418 1 96 328 HIS A CA 1
ATOM 2621 C C . HIS A 1 328 ? -7.719 6.152 -2.975 1 96 328 HIS A C 1
ATOM 2623 O O . HIS A 1 328 ? -7.125 7.203 -2.709 1 96 328 HIS A O 1
ATOM 2629 N N . LEU A 1 329 ? -7.242 4.957 -2.98 1 96.81 329 LEU A N 1
ATOM 2630 C CA . LEU A 1 329 ? -5.867 4.742 -2.545 1 96.81 329 LEU A CA 1
ATOM 2631 C C . LEU A 1 329 ? -4.945 4.543 -3.742 1 96.81 329 LEU A C 1
ATOM 2633 O O . LEU A 1 329 ? -5.234 3.736 -4.629 1 96.81 329 LEU A O 1
ATOM 2637 N N . SER A 1 330 ? -3.848 5.297 -3.777 1 96.06 330 SER A N 1
ATOM 2638 C CA . SER A 1 330 ? -2.852 5.152 -4.832 1 96.06 330 SER A CA 1
ATOM 2639 C C . SER A 1 330 ? -1.493 4.758 -4.262 1 96.06 330 SER A C 1
ATOM 2641 O O . SER A 1 330 ? -1.009 5.379 -3.314 1 96.06 330 SER A O 1
ATOM 2643 N N . VAL A 1 331 ? -0.964 3.717 -4.848 1 96 331 VAL A N 1
ATOM 2644 C CA . VAL A 1 331 ? 0.372 3.283 -4.453 1 96 331 VAL A CA 1
ATOM 2645 C C . VAL A 1 331 ? 1.42 4.023 -5.281 1 96 331 VAL A C 1
ATOM 2647 O O . VAL A 1 331 ? 1.491 3.852 -6.5 1 96 331 VAL A O 1
ATOM 2650 N N . TYR A 1 332 ? 2.225 4.84 -4.629 1 96.25 332 TYR A N 1
ATOM 2651 C CA . TYR A 1 332 ? 3.248 5.656 -5.273 1 96.25 332 TYR A CA 1
ATOM 2652 C C . TYR A 1 332 ? 4.637 5.066 -5.047 1 96.25 332 TYR A C 1
ATOM 2654 O O . TYR A 1 332 ? 5.094 4.961 -3.908 1 96.25 332 TYR A O 1
ATOM 2662 N N . ASP A 1 333 ? 5.262 4.715 -6.133 1 94.56 333 ASP A N 1
ATOM 2663 C CA . ASP A 1 333 ? 6.613 4.16 -6.098 1 94.56 333 ASP A CA 1
ATOM 2664 C C . ASP A 1 333 ? 7.652 5.266 -5.949 1 94.56 333 ASP A C 1
ATOM 2666 O O . ASP A 1 333 ? 7.773 6.137 -6.812 1 94.56 333 ASP A O 1
ATOM 2670 N N . LEU A 1 334 ? 8.422 5.172 -4.938 1 95.44 334 LEU A N 1
ATOM 2671 C CA . LEU A 1 334 ? 9.375 6.234 -4.641 1 95.44 334 LEU A CA 1
ATOM 2672 C C . LEU A 1 334 ? 10.688 6.016 -5.391 1 95.44 334 LEU A C 1
ATOM 2674 O O . LEU A 1 334 ? 11.57 6.875 -5.367 1 95.44 334 LEU A O 1
ATOM 2678 N N . LYS A 1 335 ? 10.844 4.938 -6.031 1 92.56 335 LYS A N 1
ATOM 2679 C CA . LYS A 1 335 ? 12.016 4.691 -6.863 1 92.56 335 LYS A CA 1
ATOM 2680 C C . LYS A 1 335 ? 11.797 5.184 -8.289 1 92.56 335 LYS A C 1
ATOM 2682 O O . LYS A 1 335 ? 12.68 5.812 -8.875 1 92.56 335 LYS A O 1
ATOM 2687 N N . LYS A 1 336 ? 10.625 4.949 -8.75 1 92.06 336 LYS A N 1
ATOM 2688 C CA . LYS A 1 336 ? 10.32 5.312 -10.125 1 92.06 336 LYS A CA 1
ATOM 2689 C C . LYS A 1 336 ? 9.469 6.578 -10.188 1 92.06 336 LYS A C 1
ATOM 2691 O O . LYS A 1 336 ? 9.242 7.137 -11.266 1 92.06 336 LYS A O 1
ATOM 2696 N N . PHE A 1 337 ? 8.922 6.98 -9.078 1 93.56 337 PHE A N 1
ATOM 2697 C CA . PHE A 1 337 ? 8.172 8.219 -8.906 1 93.56 337 PHE A CA 1
ATOM 2698 C C . PHE A 1 337 ? 6.934 8.234 -9.797 1 93.56 337 PHE A C 1
ATOM 2700 O O . PHE A 1 337 ? 6.703 9.203 -10.531 1 93.56 337 PHE A O 1
ATOM 2707 N N . ARG A 1 338 ? 6.207 7.215 -9.656 1 92.19 338 ARG A N 1
ATOM 2708 C CA . ARG A 1 338 ? 4.949 7.078 -10.383 1 92.19 338 ARG A CA 1
ATOM 2709 C C . ARG A 1 338 ? 3.941 6.258 -9.578 1 92.19 338 ARG A C 1
ATOM 2711 O O . ARG A 1 338 ? 4.309 5.578 -8.625 1 92.19 338 ARG A O 1
ATOM 2718 N N . ILE A 1 339 ? 2.754 6.344 -10.023 1 93.88 339 ILE A N 1
ATOM 2719 C CA . ILE A 1 339 ? 1.702 5.535 -9.414 1 93.88 339 ILE A CA 1
ATOM 2720 C C . ILE A 1 339 ? 1.665 4.156 -10.07 1 93.88 339 ILE A C 1
ATOM 2722 O O . ILE A 1 339 ? 1.573 4.047 -11.297 1 93.88 339 ILE A O 1
ATOM 2726 N N . ASP A 1 340 ? 1.7 3.125 -9.242 1 91.25 340 ASP A N 1
ATOM 2727 C CA . ASP A 1 340 ? 1.704 1.759 -9.758 1 91.25 340 ASP A CA 1
ATOM 2728 C C . ASP A 1 340 ? 0.292 1.178 -9.789 1 91.25 340 ASP A C 1
ATOM 2730 O O . ASP A 1 340 ? -0.078 0.477 -10.727 1 91.25 340 ASP A O 1
ATOM 2734 N N . GLN A 1 341 ? -0.381 1.417 -8.727 1 92.88 341 GLN A N 1
ATOM 2735 C CA . GLN A 1 341 ? -1.702 0.817 -8.562 1 92.88 341 GLN A CA 1
ATOM 2736 C C . GLN A 1 341 ? -2.643 1.752 -7.809 1 92.88 341 GLN A C 1
ATOM 2738 O O . GLN A 1 341 ? -2.193 2.637 -7.078 1 92.88 341 GLN A O 1
ATOM 2743 N N . GLU A 1 342 ? -3.916 1.492 -8.094 1 94.5 342 GLU A N 1
ATOM 2744 C CA . GLU A 1 342 ? -4.965 2.24 -7.406 1 94.5 342 GLU A CA 1
ATOM 2745 C C . GLU A 1 342 ? -6.047 1.306 -6.871 1 94.5 342 GLU A C 1
ATOM 2747 O O . GLU A 1 342 ? -6.41 0.327 -7.523 1 94.5 342 GLU A O 1
ATOM 2752 N N . TYR A 1 343 ? -6.492 1.618 -5.734 1 96 343 TYR A N 1
ATOM 2753 C CA . TYR A 1 343 ? -7.539 0.836 -5.086 1 96 343 TYR A CA 1
ATOM 2754 C C . TYR A 1 343 ? -8.727 1.719 -4.711 1 96 343 TYR A C 1
ATOM 2756 O O . TYR A 1 343 ? -8.57 2.695 -3.973 1 96 343 TYR A O 1
ATOM 2764 N N . PRO A 1 344 ? -9.844 1.36 -5.145 1 95.25 344 PRO A N 1
ATOM 2765 C CA . PRO A 1 344 ? -11.031 2.18 -4.883 1 95.25 344 PRO A CA 1
ATOM 2766 C C . PRO A 1 344 ? -11.664 1.888 -3.523 1 95.25 344 PRO A C 1
ATOM 2768 O O . PRO A 1 344 ? -12.648 1.153 -3.441 1 95.25 344 PRO A O 1
ATOM 2771 N N . VAL A 1 345 ? -11.227 2.541 -2.545 1 96.5 345 VAL A N 1
ATOM 2772 C CA . VAL A 1 345 ? -11.82 2.453 -1.214 1 96.5 345 VAL A CA 1
ATOM 2773 C C . VAL A 1 345 ? -12.984 3.439 -1.101 1 96.5 345 VAL A C 1
ATOM 2775 O O . VAL A 1 345 ? -12.906 4.559 -1.611 1 96.5 345 VAL A O 1
ATOM 2778 N N . ARG A 1 346 ? -14 3.01 -0.401 1 95 346 ARG A N 1
ATOM 2779 C CA . ARG A 1 346 ? -15.125 3.912 -0.174 1 95 346 ARG A CA 1
ATOM 2780 C C . ARG A 1 346 ? -15.047 4.543 1.213 1 95 346 ARG A C 1
ATOM 2782 O O . ARG A 1 346 ? -14.695 3.873 2.186 1 95 346 ARG A O 1
ATOM 2789 N N . ILE A 1 347 ? -15.492 5.73 1.257 1 96.81 347 ILE A N 1
ATOM 2790 C CA . ILE A 1 347 ? -15.43 6.477 2.51 1 96.81 347 ILE A CA 1
ATOM 2791 C C . ILE A 1 347 ? -16.266 5.773 3.572 1 96.81 347 ILE A C 1
ATOM 2793 O O . ILE A 1 347 ? -15.828 5.59 4.707 1 96.81 347 ILE A O 1
ATOM 2797 N N . ASN A 1 348 ? -17.422 5.328 3.23 1 94.06 348 ASN A N 1
ATOM 2798 C CA . ASN A 1 348 ? -18.344 4.762 4.207 1 94.06 348 ASN A CA 1
ATOM 2799 C C . ASN A 1 348 ? -17.828 3.443 4.777 1 94.06 348 ASN A C 1
ATOM 2801 O O . ASN A 1 348 ? -18.25 3.021 5.855 1 94.06 348 ASN A O 1
ATOM 2805 N N . ASP A 1 349 ? -17.031 2.773 4.043 1 94 349 ASP A N 1
ATOM 2806 C CA . ASP A 1 349 ? -16.438 1.541 4.543 1 94 349 ASP A CA 1
ATOM 2807 C C . ASP A 1 349 ? -15.141 1.832 5.305 1 94 349 ASP A C 1
ATOM 2809 O O . ASP A 1 349 ? -14.719 1.031 6.141 1 94 349 ASP A O 1
ATOM 2813 N N . TYR A 1 350 ? -14.578 2.939 5.078 1 96.38 350 TYR A N 1
ATOM 2814 C CA . TYR A 1 350 ? -13.234 3.234 5.547 1 96.38 350 TYR A CA 1
ATOM 2815 C C . TYR A 1 350 ? -13.266 3.908 6.914 1 96.38 350 TYR A C 1
ATOM 2817 O O . TYR A 1 350 ? -12.43 3.613 7.777 1 96.38 350 TYR A O 1
ATOM 2825 N N . VAL A 1 351 ? -14.219 4.781 7.098 1 97 351 VAL A N 1
ATOM 2826 C CA . VAL A 1 351 ? -14.234 5.559 8.336 1 97 351 VAL A CA 1
ATOM 2827 C C . VAL A 1 351 ? -15.492 5.223 9.133 1 97 351 VAL A C 1
ATOM 2829 O O . VAL A 1 351 ? -16.391 4.551 8.633 1 97 351 VAL A O 1
ATOM 2832 N N . ALA A 1 352 ? -15.484 5.637 10.406 1 95.88 352 ALA A N 1
ATOM 2833 C CA . ALA A 1 352 ? -16.594 5.359 11.32 1 95.88 352 ALA A CA 1
ATOM 2834 C C . ALA A 1 352 ? -17.734 6.348 11.117 1 95.88 352 ALA A C 1
ATOM 2836 O O . ALA A 1 352 ? -17.812 7.371 11.797 1 95.88 352 ALA A O 1
ATOM 2837 N N . CYS A 1 353 ? -18.641 5.969 10.258 1 95 353 CYS A N 1
ATOM 2838 C CA . CYS A 1 353 ? -19.797 6.785 9.945 1 95 353 CYS A CA 1
ATOM 2839 C C . CYS A 1 353 ? -20.984 5.918 9.516 1 95 353 CYS A C 1
ATOM 2841 O O . CYS A 1 353 ? -20.828 4.707 9.352 1 95 353 CYS A O 1
ATOM 2843 N N . VAL A 1 354 ? -22.125 6.531 9.461 1 90.31 354 VAL A N 1
ATOM 2844 C CA . VAL A 1 354 ? -23.328 5.762 9.148 1 90.31 354 VAL A CA 1
ATOM 2845 C C . VAL A 1 354 ? -23.875 6.188 7.793 1 90.31 354 VAL A C 1
ATOM 2847 O O . VAL A 1 354 ? -23.891 7.379 7.473 1 90.31 354 VAL A O 1
ATOM 2850 N N . VAL A 1 355 ? -24.172 5.145 6.953 1 80.62 355 VAL A N 1
ATOM 2851 C CA . VAL A 1 355 ? -24.812 5.414 5.668 1 80.62 355 VAL A CA 1
ATOM 2852 C C . VAL A 1 355 ? -26.328 5.52 5.859 1 80.62 355 VAL A C 1
ATOM 2854 O O . VAL A 1 355 ? -26.922 4.707 6.562 1 80.62 355 VAL A O 1
ATOM 2857 N N . PRO A 1 356 ? -26.844 6.648 5.457 1 64.44 356 PRO A N 1
ATOM 2858 C CA . PRO A 1 356 ? -28.297 6.715 5.613 1 64.44 356 PRO A CA 1
ATOM 2859 C C . PRO A 1 356 ? -29.016 5.582 4.887 1 64.44 356 PRO A C 1
ATOM 2861 O O . PRO A 1 356 ? -28.594 5.172 3.803 1 64.44 356 PRO A O 1
ATOM 2864 N N . LYS A 1 357 ? -29.641 4.727 5.652 1 60.22 357 LYS A N 1
ATOM 2865 C CA . LYS A 1 357 ? -30.5 3.732 5.016 1 60.22 357 LYS A CA 1
ATOM 2866 C C . LYS A 1 357 ? -31.375 4.375 3.943 1 60.22 357 LYS A C 1
ATOM 2868 O O . LYS A 1 357 ? -31.922 5.453 4.152 1 60.22 357 LYS A O 1
ATOM 2873 N N . PRO A 1 358 ? -31.156 3.982 2.703 1 53.97 358 PRO A N 1
ATOM 2874 C CA . PRO A 1 358 ? -32.125 4.559 1.762 1 53.97 358 PRO A CA 1
ATOM 2875 C C . PRO A 1 358 ? -33.531 4.598 2.324 1 53.97 358 PRO A C 1
ATOM 2877 O O . PRO A 1 358 ? -33.906 3.75 3.143 1 53.97 358 PRO A O 1
ATOM 2880 N N . PRO A 1 359 ? -34.094 5.77 2.389 1 46.03 359 PRO A N 1
ATOM 2881 C CA . PRO A 1 359 ? -35.469 5.793 2.902 1 46.03 359 PRO A CA 1
ATOM 2882 C C . PRO A 1 359 ? -36.281 4.59 2.443 1 46.03 359 PRO A C 1
ATOM 2884 O O . PRO A 1 359 ? -36.219 4.188 1.28 1 46.03 359 PRO A O 1
ATOM 2887 N N . THR A 1 360 ? -36.438 3.693 3.373 1 48.28 360 THR A N 1
ATOM 2888 C CA . THR A 1 360 ? -37.438 2.682 3.053 1 48.28 360 THR A CA 1
ATOM 2889 C C . THR A 1 360 ? -38.562 3.279 2.207 1 48.28 360 THR A C 1
ATOM 2891 O O . THR A 1 360 ? -39.125 4.32 2.557 1 48.28 360 THR A O 1
ATOM 2894 N N . PRO A 1 361 ? -38.562 2.92 0.951 1 45.38 361 PRO A N 1
ATOM 2895 C CA . PRO A 1 361 ? -39.656 3.543 0.206 1 45.38 361 PRO A CA 1
ATOM 2896 C C . PRO A 1 361 ? -40.906 3.697 1.042 1 45.38 361 PRO A C 1
ATOM 2898 O O . PRO A 1 361 ? -41.25 2.812 1.834 1 45.38 361 PRO A O 1
ATOM 2901 N N . ALA A 1 362 ? -41.25 4.906 1.345 1 44.78 362 ALA A N 1
ATOM 2902 C CA . ALA A 1 362 ? -42.5 5.129 2.025 1 44.78 362 ALA A CA 1
ATOM 2903 C C . ALA A 1 362 ? -43.562 4.117 1.579 1 44.78 362 ALA A C 1
ATOM 2905 O O . ALA A 1 362 ? -43.625 3.744 0.404 1 44.78 362 ALA A O 1
ATOM 2906 N N . PRO A 1 363 ? -44.031 3.268 2.457 1 43.56 363 PRO A N 1
ATOM 2907 C CA . PRO A 1 363 ? -45.062 2.369 1.964 1 43.56 363 PRO A CA 1
ATOM 2908 C C . PRO A 1 363 ? -46.031 3.059 1 1 43.56 363 PRO A C 1
ATOM 2910 O O . PRO A 1 363 ? -46.25 4.27 1.1 1 43.56 363 PRO A O 1
ATOM 2913 N N . PRO A 1 364 ? -46.094 2.52 -0.171 1 41.25 364 PRO A N 1
ATOM 2914 C CA . PRO A 1 364 ? -46.969 3.26 -1.09 1 41.25 364 PRO A CA 1
ATOM 2915 C C . PRO A 1 364 ? -48.188 3.824 -0.403 1 41.25 364 PRO A C 1
ATOM 2917 O O . PRO A 1 364 ? -48.812 3.143 0.419 1 41.25 364 PRO A O 1
ATOM 2920 N N . LYS A 1 365 ? -48.188 5.121 -0.271 1 43.53 365 LYS A N 1
ATOM 2921 C CA . LYS A 1 365 ? -49.375 5.75 0.278 1 43.53 365 LYS A CA 1
ATOM 2922 C C . LYS A 1 365 ? -50.656 5.051 -0.22 1 43.53 365 LYS A C 1
ATOM 2924 O O . LYS A 1 365 ? -50.812 4.84 -1.423 1 43.53 365 LYS A O 1
ATOM 2929 N N . LEU A 1 366 ? -51.281 4.227 0.574 1 40.59 366 LEU A N 1
ATOM 2930 C CA . LEU A 1 366 ? -52.531 3.559 0.229 1 40.59 366 LEU A CA 1
ATOM 2931 C C . LEU A 1 366 ? -53.469 4.504 -0.531 1 40.59 366 LEU A C 1
ATOM 2933 O O . LEU A 1 366 ? -53.562 5.688 -0.198 1 40.59 366 LEU A O 1
ATOM 2937 N N . SER A 1 367 ? -53.75 4.27 -1.777 1 41.38 367 SER A N 1
ATOM 2938 C CA . SER A 1 367 ? -54.656 5.117 -2.557 1 41.38 367 SER A CA 1
ATOM 2939 C C . SER A 1 367 ? -55.844 5.578 -1.724 1 41.38 367 SER A C 1
ATOM 2941 O O . SER A 1 367 ? -56.25 4.883 -0.8 1 41.38 367 SER A O 1
ATOM 2943 N N . PRO A 1 368 ? -56.156 6.879 -1.769 1 48.81 368 PRO A N 1
ATOM 2944 C CA . PRO A 1 368 ? -57.281 7.387 -0.998 1 48.81 368 PRO A CA 1
ATOM 2945 C C . PRO A 1 368 ? -58.5 6.465 -1.066 1 48.81 368 PRO A C 1
ATOM 2947 O O . PRO A 1 368 ? -59.312 6.445 -0.143 1 48.81 368 PRO A O 1
ATOM 2950 N N . ARG A 1 369 ? -58.656 5.777 -2.244 1 50.72 369 ARG A N 1
ATOM 2951 C CA . ARG A 1 369 ? -59.812 4.922 -2.438 1 50.72 369 ARG A CA 1
ATOM 2952 C C . ARG A 1 369 ? -59.75 3.686 -1.545 1 50.72 369 ARG A C 1
ATOM 2954 O O . ARG A 1 369 ? -60.75 3.176 -1.094 1 50.72 369 ARG A O 1
ATOM 2961 N N . ALA A 1 370 ? -58.594 3.207 -1.33 1 46.5 370 ALA A N 1
ATOM 2962 C CA . ALA A 1 370 ? -58.469 2.006 -0.513 1 46.5 370 ALA A CA 1
ATOM 2963 C C . ALA A 1 370 ? -58.656 2.322 0.967 1 46.5 370 ALA A C 1
ATOM 2965 O O . ALA A 1 370 ? -59.094 1.465 1.743 1 46.5 370 ALA A O 1
ATOM 2966 N N . ARG A 1 371 ? -58.25 3.551 1.338 1 45.28 371 ARG A N 1
ATOM 2967 C CA . ARG A 1 371 ? -58.5 4.012 2.703 1 45.28 371 ARG A CA 1
ATOM 2968 C C . ARG A 1 371 ? -59.969 4.121 2.99 1 45.28 371 ARG A C 1
ATOM 2970 O O . ARG A 1 371 ? -60.438 3.811 4.094 1 45.28 371 ARG A O 1
ATOM 2977 N N . ALA A 1 372 ? -60.719 4.586 1.966 1 50.22 372 ALA A N 1
ATOM 2978 C CA . ALA A 1 372 ? -62.156 4.766 2.088 1 50.22 372 ALA A CA 1
ATOM 2979 C C . ALA A 1 372 ? -62.875 3.426 2.24 1 50.22 372 ALA A C 1
ATOM 2981 O O . ALA A 1 372 ? -63.875 3.332 2.918 1 50.22 372 ALA A O 1
ATOM 2982 N N . ARG A 1 373 ? -62.312 2.432 1.559 1 44.91 373 ARG A N 1
ATOM 2983 C CA . ARG A 1 373 ? -62.969 1.133 1.643 1 44.91 373 ARG A CA 1
ATOM 2984 C C . ARG A 1 373 ? -62.781 0.51 3.021 1 44.91 373 ARG A C 1
ATOM 2986 O O . ARG A 1 373 ? -63.656 -0.166 3.533 1 44.91 373 ARG A O 1
ATOM 2993 N N . ASN A 1 374 ? -61.625 0.738 3.615 1 43.44 374 ASN A N 1
ATOM 2994 C CA . ASN A 1 374 ? -61.406 0.169 4.941 1 43.44 374 ASN A CA 1
ATOM 2995 C C . ASN A 1 374 ? -62.281 0.858 5.996 1 43.44 374 ASN A C 1
ATOM 2997 O O . ASN A 1 374 ? -62.625 0.254 7.012 1 43.44 374 ASN A O 1
ATOM 3001 N N . ASP A 1 375 ? -62.406 2.197 5.852 1 41.03 375 ASP A N 1
ATOM 3002 C CA . ASP A 1 375 ? -63.25 2.91 6.82 1 41.03 375 ASP A CA 1
ATOM 3003 C C . ASP A 1 375 ? -64.688 2.402 6.797 1 41.03 375 ASP A C 1
ATOM 3005 O O . ASP A 1 375 ? -65.375 2.363 7.832 1 41.03 375 ASP A O 1
ATOM 3009 N N . LYS A 1 376 ? -65.188 1.962 5.551 1 43.69 376 LYS A N 1
ATOM 3010 C CA . LYS A 1 376 ? -66.562 1.494 5.473 1 43.69 376 LYS A CA 1
ATOM 3011 C C . LYS A 1 376 ? -66.688 0.102 6.078 1 43.69 376 LYS A C 1
ATOM 3013 O O . LYS A 1 376 ? -67.812 -0.295 6.48 1 43.69 376 LYS A O 1
ATOM 3018 N N . ALA A 1 377 ? -65.625 -0.673 5.863 1 43.75 377 ALA A N 1
ATOM 3019 C CA . ALA A 1 377 ? -65.75 -2.027 6.395 1 43.75 377 ALA A CA 1
ATOM 3020 C C . ALA A 1 377 ? -65.875 -2.012 7.918 1 43.75 377 ALA A C 1
ATOM 3022 O O . ALA A 1 377 ? -66.5 -2.895 8.516 1 43.75 377 ALA A O 1
ATOM 3023 N N . TYR A 1 378 ? -65.188 -1.021 8.469 1 40.06 378 TYR A N 1
ATOM 3024 C CA . TYR A 1 378 ? -65.25 -0.941 9.922 1 40.06 378 TYR A CA 1
ATOM 3025 C C . TYR A 1 378 ? -66.625 -0.542 10.422 1 40.06 378 TYR A C 1
ATOM 3027 O O . TYR A 1 378 ? -66.938 -0.639 11.625 1 40.06 378 TYR A O 1
ATOM 3035 N N . GLU A 1 379 ? -67.312 0.17 9.539 1 41.28 379 GLU A N 1
ATOM 3036 C CA . GLU A 1 379 ? -68.625 0.641 10.031 1 41.28 379 GLU A CA 1
ATOM 3037 C C . GLU A 1 379 ? -69.562 -0.517 10.203 1 41.28 379 GLU A C 1
ATOM 3039 O O . GLU A 1 379 ? -70.562 -0.387 10.914 1 41.28 379 GLU A O 1
ATOM 3044 N N . SER A 1 380 ? -69.438 -1.579 9.406 1 40 380 SER A N 1
ATOM 3045 C CA . SER A 1 380 ? -70.562 -2.477 9.414 1 40 380 SER A CA 1
ATOM 3046 C C . SER A 1 380 ? -70.562 -3.391 10.641 1 40 380 SER A C 1
ATOM 3048 O O . SER A 1 380 ? -71.5 -4.141 10.875 1 40 380 SER A O 1
ATOM 3050 N N . ASN A 1 381 ? -69.438 -3.822 11.148 1 34.75 381 ASN A N 1
ATOM 3051 C CA . ASN A 1 381 ? -69.625 -4.883 12.133 1 34.75 381 ASN A CA 1
ATOM 3052 C C . ASN A 1 381 ? -69.938 -4.316 13.508 1 34.75 381 ASN A C 1
ATOM 3054 O O . ASN A 1 381 ? -69.062 -3.768 14.188 1 34.75 381 ASN A O 1
ATOM 3058 N N . PRO A 1 382 ? -71.188 -3.84 13.641 1 33.84 382 PRO A N 1
ATOM 3059 C CA . PRO A 1 382 ? -71.562 -3.344 14.961 1 33.84 382 PRO A CA 1
ATOM 3060 C C . PRO A 1 382 ? -71.438 -4.387 16.062 1 33.84 382 PRO A C 1
ATOM 3062 O O . PRO A 1 382 ? -71.938 -5.496 15.961 1 33.84 382 PRO A O 1
ATOM 3065 N N . VAL A 1 383 ? -70.25 -4.535 16.516 1 33.06 383 VAL A N 1
ATOM 3066 C CA . VAL A 1 383 ? -70 -5.449 17.641 1 33.06 383 VAL A CA 1
ATOM 3067 C C . VAL A 1 383 ? -71 -5.188 18.734 1 33.06 383 VAL A C 1
ATOM 3069 O O . VAL A 1 383 ? -71.125 -4.07 19.266 1 33.06 383 VAL A O 1
ATOM 3072 N N . LYS A 1 384 ? -72.125 -6 18.781 1 34.75 384 LYS A N 1
ATOM 3073 C CA . LYS A 1 384 ? -73.125 -6.031 19.844 1 34.75 384 LYS A CA 1
ATOM 3074 C C . LYS A 1 384 ? -72.438 -6.199 21.219 1 34.75 384 LYS A C 1
ATOM 3076 O O . LYS A 1 384 ? -71.75 -7.203 21.469 1 34.75 384 LYS A O 1
ATOM 3081 N N . ARG A 1 385 ? -72.062 -5.121 21.875 1 31.45 385 ARG A N 1
ATOM 3082 C CA . ARG A 1 385 ? -71.562 -5.059 23.234 1 31.45 385 ARG A CA 1
ATOM 3083 C C . ARG A 1 385 ? -72.5 -5.672 24.219 1 31.45 385 ARG A C 1
ATOM 3085 O O . ARG A 1 385 ? -73.688 -5.223 24.312 1 31.45 385 ARG A O 1
ATOM 3092 N N . LYS A 1 386 ? -72.562 -7.039 24.453 1 33.91 386 LYS A N 1
ATOM 3093 C CA . LYS A 1 386 ? -73.375 -7.691 25.469 1 33.91 386 LYS A CA 1
ATOM 3094 C C . LYS A 1 386 ? -73.188 -7.008 26.828 1 33.91 386 LYS A C 1
ATOM 3096 O O . LYS A 1 386 ? -72.062 -6.664 27.219 1 33.91 386 LYS A O 1
ATOM 3101 N N . PRO A 1 387 ? -74.312 -6.555 27.375 1 33.28 387 PRO A N 1
ATOM 3102 C CA . PRO A 1 387 ? -74.375 -5.879 28.672 1 33.28 387 PRO A CA 1
ATOM 3103 C C . PRO A 1 387 ? -73.812 -6.699 29.812 1 33.28 387 PRO A C 1
ATOM 3105 O O . PRO A 1 387 ? -73.938 -7.922 29.859 1 33.28 387 PRO A O 1
ATOM 3108 N N . ALA A 1 388 ? -72.625 -6.359 30.266 1 29.36 388 ALA A N 1
ATOM 3109 C CA . ALA A 1 388 ? -71.938 -6.973 31.422 1 29.36 388 ALA A CA 1
ATOM 3110 C C . ALA A 1 388 ? -72.938 -7.035 32.625 1 29.36 388 ALA A C 1
ATOM 3112 O O . ALA A 1 388 ? -73.625 -6.066 32.938 1 29.36 388 ALA A O 1
ATOM 3113 N N . LYS A 1 389 ? -73.312 -8.297 32.969 1 29.27 389 LYS A N 1
ATOM 3114 C CA . LYS A 1 389 ? -74.125 -8.68 34.156 1 29.27 389 LYS A CA 1
ATOM 3115 C C . LYS A 1 389 ? -73.5 -8.062 35.406 1 29.27 389 LYS A C 1
ATOM 3117 O O . LYS A 1 389 ? -72.312 -8.023 35.594 1 29.27 389 LYS A O 1
ATOM 3122 N N . SER A 1 390 ? -74.312 -7.207 36.031 1 28.17 390 SER A N 1
ATOM 3123 C CA . SER A 1 390 ? -74.188 -6.562 37.312 1 28.17 390 SER A CA 1
ATOM 3124 C C . SER A 1 390 ? -73.875 -7.582 38.438 1 28.17 390 SER A C 1
ATOM 3126 O O . SER A 1 390 ? -73.688 -7.219 39.594 1 28.17 390 SER A O 1
ATOM 3128 N N . THR A 1 391 ? -72.812 -8.484 38.469 1 26.28 391 THR A N 1
ATOM 3129 C CA . THR A 1 391 ? -72.562 -8.867 39.844 1 26.28 391 THR A CA 1
ATOM 3130 C C . THR A 1 391 ? -72 -7.695 40.625 1 26.28 391 THR A C 1
ATOM 3132 O O . THR A 1 391 ? -71.188 -6.961 40.125 1 26.28 391 THR A O 1
ATOM 3135 N N . MET B 1 1 ? -70.5 -6.648 20.328 1 17.58 1 MET B N 1
ATOM 3136 C CA . MET B 1 1 ? -69.312 -7.5 20.391 1 17.58 1 MET B CA 1
ATOM 3137 C C . MET B 1 1 ? -69.188 -8.422 19.188 1 17.58 1 MET B C 1
ATOM 3139 O O . MET B 1 1 ? -68.125 -8.938 18.859 1 17.58 1 MET B O 1
ATOM 3143 N N . ARG B 1 2 ? -70.125 -8.609 18.75 1 17.39 2 ARG B N 1
ATOM 3144 C CA . ARG B 1 2 ? -70.125 -9.82 17.938 1 17.39 2 ARG B CA 1
ATOM 3145 C C . ARG B 1 2 ? -69.312 -9.648 16.656 1 17.39 2 ARG B C 1
ATOM 3147 O O . ARG B 1 2 ? -69.312 -8.578 16.047 1 17.39 2 ARG B O 1
ATOM 3154 N N . HIS B 1 3 ? -68.562 -10.367 16.094 1 18.7 3 HIS B N 1
ATOM 3155 C CA . HIS B 1 3 ? -67.375 -11.125 16.375 1 18.7 3 HIS B CA 1
ATOM 3156 C C . HIS B 1 3 ? -66.625 -11.508 15.078 1 18.7 3 HIS B C 1
ATOM 3158 O O . HIS B 1 3 ? -65.438 -11.297 14.945 1 18.7 3 HIS B O 1
ATOM 3164 N N . ILE B 1 4 ? -67.25 -12 14.352 1 18.72 4 ILE B N 1
ATOM 3165 C CA . ILE B 1 4 ? -66.75 -13.078 13.508 1 18.72 4 ILE B CA 1
ATOM 3166 C C . ILE B 1 4 ? -66.188 -12.5 12.211 1 18.72 4 ILE B C 1
ATOM 3168 O O . ILE B 1 4 ? -65.062 -12.812 11.82 1 18.72 4 ILE B O 1
ATOM 3172 N N . VAL B 1 5 ? -66.562 -12.164 10.906 1 18.8 5 VAL B N 1
ATOM 3173 C CA . VAL B 1 5 ? -66.625 -13.445 10.203 1 18.8 5 VAL B CA 1
ATOM 3174 C C . VAL B 1 5 ? -65.438 -13.547 9.227 1 18.8 5 VAL B C 1
ATOM 3176 O O . VAL B 1 5 ? -65.438 -12.891 8.18 1 18.8 5 VAL B O 1
ATOM 3179 N N . ALA B 1 6 ? -63.781 -13.016 9.492 1 23.88 6 ALA B N 1
ATOM 3180 C CA . ALA B 1 6 ? -62.625 -12.227 9.094 1 23.88 6 ALA B CA 1
ATOM 3181 C C . ALA B 1 6 ? -61.812 -12.953 8.031 1 23.88 6 ALA B C 1
ATOM 3183 O O . ALA B 1 6 ? -61.5 -14.141 8.172 1 23.88 6 ALA B O 1
ATOM 3184 N N . PHE B 1 7 ? -61.438 -12.867 6.898 1 21.83 7 PHE B N 1
ATOM 3185 C CA . PHE B 1 7 ? -61.375 -13.727 5.723 1 21.83 7 PHE B CA 1
ATOM 3186 C C . PHE B 1 7 ? -60.156 -14.648 5.777 1 21.83 7 PHE B C 1
ATOM 3188 O O . PHE B 1 7 ? -59.062 -14.195 6.012 1 21.83 7 PHE B O 1
ATOM 3195 N N . ILE B 1 8 ? -60.281 -16.234 6.16 1 19.91 8 ILE B N 1
ATOM 3196 C CA . ILE B 1 8 ? -60.031 -17.672 6.242 1 19.91 8 ILE B CA 1
ATOM 3197 C C . ILE B 1 8 ? -59.719 -18.219 4.855 1 19.91 8 ILE B C 1
ATOM 3199 O O . ILE B 1 8 ? -60.594 -18.438 4.039 1 19.91 8 ILE B O 1
ATOM 3203 N N . GLY B 1 9 ? -58.906 -17.484 4.066 1 18.75 9 GLY B N 1
ATOM 3204 C CA . GLY B 1 9 ? -58.844 -18.062 2.738 1 18.75 9 GLY B CA 1
ATOM 3205 C C . GLY B 1 9 ? -58.625 -19.562 2.764 1 18.75 9 GLY B C 1
ATOM 3206 O O . GLY B 1 9 ? -58.031 -20.094 3.703 1 18.75 9 GLY B O 1
ATOM 3207 N N . SER B 1 10 ? -59.531 -20.516 2.188 1 17.69 10 SER B N 1
ATOM 3208 C CA . SER B 1 10 ? -60.062 -21.75 1.642 1 17.69 10 SER B CA 1
ATOM 3209 C C . SER B 1 10 ? -59 -22.531 0.881 1 17.69 10 SER B C 1
ATOM 3211 O O . SER B 1 10 ? -58.188 -21.938 0.142 1 17.69 10 SER B O 1
ATOM 3213 N N . LEU B 1 11 ? -58.562 -23.797 1.356 1 20.03 11 LEU B N 1
ATOM 3214 C CA . LEU B 1 11 ? -57.719 -24.969 1.138 1 20.03 11 LEU B CA 1
ATOM 3215 C C . LEU B 1 11 ? -57.938 -25.562 -0.255 1 20.03 11 LEU B C 1
ATOM 3217 O O . LEU B 1 11 ? -58.75 -26.469 -0.428 1 20.03 11 LEU B O 1
ATOM 3221 N N . VAL B 1 12 ? -58.281 -24.891 -1.273 1 18.33 12 VAL B N 1
ATOM 3222 C CA . VAL B 1 12 ? -58.938 -25.641 -2.355 1 18.33 12 VAL B CA 1
ATOM 3223 C C . VAL B 1 12 ? -58.062 -26.812 -2.764 1 18.33 12 VAL B C 1
ATOM 3225 O O . VAL B 1 12 ? -56.875 -26.656 -3.004 1 18.33 12 VAL B O 1
ATOM 3228 N N . VAL B 1 13 ? -58.688 -28.125 -2.338 1 19.28 13 VAL B N 1
ATOM 3229 C CA . VAL B 1 13 ? -58.438 -29.531 -2.621 1 19.28 13 VAL B CA 1
ATOM 3230 C C . VAL B 1 13 ? -58.375 -29.75 -4.129 1 19.28 13 VAL B C 1
ATOM 3232 O O . VAL B 1 13 ? -59.375 -29.688 -4.82 1 19.28 13 VAL B O 1
ATOM 3235 N N . LEU B 1 14 ? -57.688 -29.031 -4.891 1 17.98 14 LEU B N 1
ATOM 3236 C CA . LEU B 1 14 ? -57.969 -29.391 -6.281 1 17.98 14 LEU B CA 1
ATOM 3237 C C . LEU B 1 14 ? -57.812 -30.891 -6.508 1 17.98 14 LEU B C 1
ATOM 3239 O O . LEU B 1 14 ? -56.75 -31.453 -6.195 1 17.98 14 LEU B O 1
ATOM 3243 N N . THR B 1 15 ? -59.094 -31.531 -6.367 1 18.33 15 THR B N 1
ATOM 3244 C CA . THR B 1 15 ? -59.312 -32.906 -6.801 1 18.33 15 THR B CA 1
ATOM 3245 C C . THR B 1 15 ? -58.812 -33.125 -8.219 1 18.33 15 THR B C 1
ATOM 3247 O O . THR B 1 15 ? -59.406 -32.656 -9.188 1 18.33 15 THR B O 1
ATOM 3250 N N . VAL B 1 16 ? -57.688 -32.75 -8.555 1 18.77 16 VAL B N 1
ATOM 3251 C CA . VAL B 1 16 ? -57.406 -33.156 -9.922 1 18.77 16 VAL B CA 1
ATOM 3252 C C . VAL B 1 16 ? -57.812 -34.625 -10.133 1 18.77 16 VAL B C 1
ATOM 3254 O O . VAL B 1 16 ? -57.406 -35.5 -9.375 1 18.77 16 VAL B O 1
ATOM 3257 N N . PHE B 1 17 ? -59.094 -34.875 -10.617 1 19.55 17 PHE B N 1
ATOM 3258 C CA . PHE B 1 17 ? -59.875 -36.062 -10.992 1 19.55 17 PHE B CA 1
ATOM 3259 C C . PHE B 1 17 ? -58.938 -37.156 -11.578 1 19.55 17 PHE B C 1
ATOM 3261 O O . PHE B 1 17 ? -58.938 -38.281 -11.094 1 19.55 17 PHE B O 1
ATOM 3268 N N . GLY B 1 18 ? -59.188 -37.406 -12.883 1 19.25 18 GLY B N 1
ATOM 3269 C CA . GLY B 1 18 ? -59.25 -38.719 -13.516 1 19.25 18 GLY B CA 1
ATOM 3270 C C . GLY B 1 18 ? -57.906 -39.438 -13.508 1 19.25 18 GLY B C 1
ATOM 3271 O O . GLY B 1 18 ? -56.875 -38.844 -13.305 1 19.25 18 GLY B O 1
ATOM 3272 N N . GLY B 1 19 ? -57.844 -40.938 -13.5 1 18.3 19 GLY B N 1
ATOM 3273 C CA . GLY B 1 19 ? -57.125 -42.188 -13.266 1 18.3 19 GLY B CA 1
ATOM 3274 C C . GLY B 1 19 ? -55.844 -42.312 -14.102 1 18.3 19 GLY B C 1
ATOM 3275 O O . GLY B 1 19 ? -55.062 -43.219 -13.898 1 18.3 19 GLY B O 1
ATOM 3276 N N . SER B 1 20 ? -55.781 -41.562 -15.273 1 19.86 20 SER B N 1
ATOM 3277 C CA . SER B 1 20 ? -55.156 -42.469 -16.234 1 19.86 20 SER B CA 1
ATOM 3278 C C . SER B 1 20 ? -53.688 -42.719 -15.883 1 19.86 20 SER B C 1
ATOM 3280 O O . SER B 1 20 ? -53.031 -41.906 -15.258 1 19.86 20 SER B O 1
ATOM 3282 N N . SER B 1 21 ? -53.125 -44.062 -15.875 1 19.22 21 SER B N 1
ATOM 3283 C CA . SER B 1 21 ? -52 -44.906 -15.531 1 19.22 21 SER B CA 1
ATOM 3284 C C . SER B 1 21 ? -50.688 -44.344 -16.062 1 19.22 21 SER B C 1
ATOM 3286 O O . SER B 1 21 ? -49.688 -45.094 -16.188 1 19.22 21 SER B O 1
ATOM 3288 N N . ILE B 1 22 ? -50.562 -43.031 -16.406 1 20.45 22 ILE B N 1
ATOM 3289 C CA . ILE B 1 22 ? -49.438 -43.062 -17.344 1 20.45 22 ILE B CA 1
ATOM 3290 C C . ILE B 1 22 ? -48.188 -43.531 -16.641 1 20.45 22 ILE B C 1
ATOM 3292 O O . ILE B 1 22 ? -47.938 -43.156 -15.492 1 20.45 22 ILE B O 1
ATOM 3296 N N . PHE B 1 23 ? -47.312 -44.438 -17.25 1 19.92 23 PHE B N 1
ATOM 3297 C CA . PHE B 1 23 ? -46.188 -45.344 -17 1 19.92 23 PHE B CA 1
ATOM 3298 C C . PHE B 1 23 ? -45.031 -44.562 -16.391 1 19.92 23 PHE B C 1
ATOM 3300 O O . PHE B 1 23 ? -44.688 -43.469 -16.844 1 19.92 23 PHE B O 1
ATOM 3307 N N . ALA B 1 24 ? -44.812 -44.562 -15.031 1 19.03 24 ALA B N 1
ATOM 3308 C CA . ALA B 1 24 ? -43.812 -44.25 -14.008 1 19.03 24 ALA B CA 1
ATOM 3309 C C . ALA B 1 24 ? -42.406 -44.5 -14.523 1 19.03 24 ALA B C 1
ATOM 3311 O O . ALA B 1 24 ? -41.875 -45.594 -14.406 1 19.03 24 ALA B O 1
ATOM 3312 N N . SER B 1 25 ? -42.094 -44.312 -15.844 1 20.48 25 SER B N 1
ATOM 3313 C CA . SER B 1 25 ? -40.781 -44.938 -16.094 1 20.48 25 SER B CA 1
ATOM 3314 C C . SER B 1 25 ? -39.719 -44.438 -15.125 1 20.48 25 SER B C 1
ATOM 3316 O O . SER B 1 25 ? -39.719 -43.25 -14.781 1 20.48 25 SER B O 1
ATOM 3318 N N . ASP B 1 26 ? -39.156 -45.281 -14.242 1 22.17 26 ASP B N 1
ATOM 3319 C CA . ASP B 1 26 ? -38.156 -45.438 -13.195 1 22.17 26 ASP B CA 1
ATOM 3320 C C . ASP B 1 26 ? -36.844 -44.688 -13.555 1 22.17 26 ASP B C 1
ATOM 3322 O O . ASP B 1 26 ? -36.125 -45.156 -14.43 1 22.17 26 ASP B O 1
ATOM 3326 N N . ILE B 1 27 ? -36.844 -43.406 -13.836 1 24.22 27 ILE B N 1
ATOM 3327 C CA . ILE B 1 27 ? -35.594 -42.781 -14.258 1 24.22 27 ILE B CA 1
ATOM 3328 C C . ILE B 1 27 ? -34.531 -43.062 -13.227 1 24.22 27 ILE B C 1
ATOM 3330 O O . ILE B 1 27 ? -34.625 -42.625 -12.078 1 24.22 27 ILE B O 1
ATOM 3334 N N . GLY B 1 28 ? -33.688 -44.219 -13.125 1 23.56 28 GLY B N 1
ATOM 3335 C CA . GLY B 1 28 ? -32.625 -44.906 -12.43 1 23.56 28 GLY B CA 1
ATOM 3336 C C . GLY B 1 28 ? -31.406 -44.031 -12.18 1 23.56 28 GLY B C 1
ATOM 3337 O O . GLY B 1 28 ? -30.375 -44.531 -11.719 1 23.56 28 GLY B O 1
ATOM 3338 N N . GLY B 1 29 ? -31.141 -42.875 -12.82 1 24.84 29 GLY B N 1
ATOM 3339 C CA . GLY B 1 29 ? -29.781 -42.375 -12.898 1 24.84 29 GLY B CA 1
ATOM 3340 C C . GLY B 1 29 ? -29.266 -41.844 -11.578 1 24.84 29 GLY B C 1
ATOM 3341 O O . GLY B 1 29 ? -28.328 -41.062 -11.539 1 24.84 29 GLY B O 1
ATOM 3342 N N . GLY B 1 30 ? -29.828 -42.094 -10.359 1 29.33 30 GLY B N 1
ATOM 3343 C CA . GLY B 1 30 ? -29.5 -41.719 -8.992 1 29.33 30 GLY B CA 1
ATOM 3344 C C . GLY B 1 30 ? -28.094 -42.125 -8.578 1 29.33 30 GLY B C 1
ATOM 3345 O O . GLY B 1 30 ? -27.609 -41.719 -7.523 1 29.33 30 GLY B O 1
ATOM 3346 N N . ASP B 1 31 ? -27.562 -43.25 -9.094 1 30.97 31 ASP B N 1
ATOM 3347 C CA . ASP B 1 31 ? -26.422 -43.969 -8.508 1 30.97 31 ASP B CA 1
ATOM 3348 C C . ASP B 1 31 ? -25.125 -43.156 -8.688 1 30.97 31 ASP B C 1
ATOM 3350 O O . ASP B 1 31 ? -24.172 -43.344 -7.918 1 30.97 31 ASP B O 1
ATOM 3354 N N . ASP B 1 32 ? -25.031 -42.469 -9.82 1 30.47 32 ASP B N 1
ATOM 3355 C CA . ASP B 1 32 ? -23.672 -42.031 -10.18 1 30.47 32 ASP B CA 1
ATOM 3356 C C . ASP B 1 32 ? -23.203 -40.875 -9.312 1 30.47 32 ASP B C 1
ATOM 3358 O O . ASP B 1 32 ? -22.016 -40.531 -9.289 1 30.47 32 ASP B O 1
ATOM 3362 N N . PHE B 1 33 ? -24.156 -40.125 -8.773 1 33.88 33 PHE B N 1
ATOM 3363 C CA . PHE B 1 33 ? -23.719 -39 -7.938 1 33.88 33 PHE B CA 1
ATOM 3364 C C . PHE B 1 33 ? -23.062 -39.5 -6.66 1 33.88 33 PHE B C 1
ATOM 3366 O O . PHE B 1 33 ? -22.062 -38.969 -6.195 1 33.88 33 PHE B O 1
ATOM 3373 N N . ASP B 1 34 ? -23.562 -40.625 -6.062 1 35.25 34 ASP B N 1
ATOM 3374 C CA . ASP B 1 34 ? -23.062 -41.188 -4.812 1 35.25 34 ASP B CA 1
ATOM 3375 C C . ASP B 1 34 ? -21.656 -41.75 -4.992 1 35.25 34 ASP B C 1
ATOM 3377 O O . ASP B 1 34 ? -20.844 -41.719 -4.074 1 35.25 34 ASP B O 1
ATOM 3381 N N . VAL B 1 35 ? -21.406 -42.281 -6.199 1 36.94 35 VAL B N 1
ATOM 3382 C CA . VAL B 1 35 ? -20.109 -42.938 -6.398 1 36.94 35 VAL B CA 1
ATOM 3383 C C . VAL B 1 35 ? -19 -41.875 -6.461 1 36.94 35 VAL B C 1
ATOM 3385 O O . VAL B 1 35 ? -17.922 -42.094 -5.914 1 36.94 35 VAL B O 1
ATOM 3388 N N . ARG B 1 36 ? -19.234 -40.719 -7.035 1 35.16 36 ARG B N 1
ATOM 3389 C CA . ARG B 1 36 ? -18.141 -39.75 -7.156 1 35.16 36 ARG B CA 1
ATOM 3390 C C . ARG B 1 36 ? -17.812 -39.094 -5.809 1 35.16 36 ARG B C 1
ATOM 3392 O O . ARG B 1 36 ? -16.656 -38.844 -5.508 1 35.16 36 ARG B O 1
ATOM 3399 N N . VAL B 1 37 ? -18.812 -38.906 -4.938 1 38.91 37 VAL B N 1
ATOM 3400 C CA . VAL B 1 37 ? -18.531 -38.406 -3.592 1 38.91 37 VAL B CA 1
ATOM 3401 C C . VAL B 1 37 ? -17.797 -39.5 -2.787 1 38.91 37 VAL B C 1
ATOM 3403 O O . VAL B 1 37 ? -16.844 -39.188 -2.07 1 38.91 37 VAL B O 1
ATOM 3406 N N . LYS B 1 38 ? -18.141 -40.781 -2.953 1 40.56 38 LYS B N 1
ATOM 3407 C CA . LYS B 1 38 ? -17.469 -41.844 -2.199 1 40.56 38 LYS B CA 1
ATOM 3408 C C . LYS B 1 38 ? -16.031 -42.031 -2.674 1 40.56 38 LYS B C 1
ATOM 3410 O O . LYS B 1 38 ? -15.125 -42.219 -1.861 1 40.56 38 LYS B O 1
ATOM 3415 N N . GLU B 1 39 ? -15.812 -41.969 -3.969 1 38.75 39 GLU B N 1
ATOM 3416 C CA . GLU B 1 39 ? -14.445 -42.094 -4.465 1 38.75 39 GLU B CA 1
ATOM 3417 C C . GLU B 1 39 ? -13.586 -40.906 -4.039 1 38.75 39 GLU B C 1
ATOM 3419 O O . GLU B 1 39 ? -12.422 -41.062 -3.664 1 38.75 39 GLU B O 1
ATOM 3424 N N . GLN B 1 40 ? -14.156 -39.781 -3.971 1 36.03 40 GLN B N 1
ATOM 3425 C CA . GLN B 1 40 ? -13.43 -38.594 -3.488 1 36.03 40 GLN B CA 1
ATOM 3426 C C . GLN B 1 40 ? -13.133 -38.719 -1.995 1 36.03 40 GLN B C 1
ATOM 3428 O O . GLN B 1 40 ? -12.031 -38.375 -1.546 1 36.03 40 GLN B O 1
ATOM 3433 N N . LEU B 1 41 ? -14.023 -39.344 -1.251 1 42.22 41 LEU B N 1
ATOM 3434 C CA . LEU B 1 41 ? -13.781 -39.594 0.167 1 42.22 41 LEU B CA 1
ATOM 3435 C C . LEU B 1 41 ? -12.781 -40.719 0.359 1 42.22 41 LEU B C 1
ATOM 3437 O O . LEU B 1 41 ? -11.953 -40.688 1.275 1 42.22 41 LEU B O 1
ATOM 3441 N N . GLU B 1 42 ? -12.859 -41.719 -0.469 1 43.75 42 GLU B N 1
ATOM 3442 C CA . GLU B 1 42 ? -11.898 -42.812 -0.355 1 43.75 42 GLU B CA 1
ATOM 3443 C C . GLU B 1 42 ? -10.5 -42.344 -0.778 1 43.75 42 GLU B C 1
ATOM 3445 O O . GLU B 1 42 ? -9.508 -42.719 -0.145 1 43.75 42 GLU B O 1
ATOM 3450 N N . ASP B 1 43 ? -10.438 -41.562 -1.803 1 39.19 43 ASP B N 1
ATOM 3451 C CA . ASP B 1 43 ? -9.141 -41.031 -2.193 1 39.19 43 ASP B CA 1
ATOM 3452 C C . ASP B 1 43 ? -8.594 -40.094 -1.124 1 39.19 43 ASP B C 1
ATOM 3454 O O . ASP B 1 43 ? -7.398 -40.125 -0.816 1 39.19 43 ASP B O 1
ATOM 3458 N N . GLU B 1 44 ? -9.453 -39.438 -0.414 1 40.72 44 GLU B N 1
ATOM 3459 C CA . GLU B 1 44 ? -9.016 -38.625 0.719 1 40.72 44 GLU B CA 1
ATOM 3460 C C . GLU B 1 44 ? -8.539 -39.5 1.875 1 40.72 44 GLU B C 1
ATOM 3462 O O . GLU B 1 44 ? -7.543 -39.188 2.525 1 40.72 44 GLU B O 1
ATOM 3467 N N . ALA B 1 45 ? -9.203 -40.562 2.127 1 43.88 45 ALA B N 1
ATOM 3468 C CA . ALA B 1 45 ? -8.797 -41.5 3.191 1 43.88 45 ALA B CA 1
ATOM 3469 C C . ALA B 1 45 ? -7.492 -42.188 2.838 1 43.88 45 ALA B C 1
ATOM 3471 O O . ALA B 1 45 ? -6.617 -42.375 3.689 1 43.88 45 ALA B O 1
ATOM 3472 N N . ALA B 1 46 ? -7.316 -42.562 1.591 1 40.91 46 ALA B N 1
ATOM 3473 C CA . ALA B 1 46 ? -6.066 -43.188 1.187 1 40.91 46 ALA B CA 1
ATOM 3474 C C . ALA B 1 46 ? -4.902 -42.219 1.243 1 40.91 46 ALA B C 1
ATOM 3476 O O . ALA B 1 46 ? -3.805 -42.562 1.686 1 40.91 46 ALA B O 1
ATOM 3477 N N . MET B 1 47 ? -5.156 -40.969 0.958 1 35.28 47 MET B N 1
ATOM 3478 C CA . MET B 1 47 ? -4.109 -39.969 1.07 1 35.28 47 MET B CA 1
ATOM 3479 C C . MET B 1 47 ? -3.775 -39.688 2.533 1 35.28 47 MET B C 1
ATOM 3481 O O . MET B 1 47 ? -2.602 -39.562 2.893 1 35.28 47 MET B O 1
ATOM 3485 N N . ARG B 1 48 ? -4.738 -39.719 3.428 1 37.38 48 ARG B N 1
ATOM 3486 C CA . ARG B 1 48 ? -4.477 -39.625 4.859 1 37.38 48 ARG B CA 1
ATOM 3487 C C . ARG B 1 48 ? -3.697 -40.812 5.367 1 37.38 48 ARG B C 1
ATOM 3489 O O . ARG B 1 48 ? -2.744 -40.656 6.133 1 37.38 48 ARG B O 1
ATOM 3496 N N . ALA B 1 49 ? -4.039 -42 4.965 1 40.59 49 ALA B N 1
ATOM 3497 C CA . ALA B 1 49 ? -3.344 -43.188 5.422 1 40.59 49 ALA B CA 1
ATOM 3498 C C . ALA B 1 49 ? -1.911 -43.219 4.898 1 40.59 49 ALA B C 1
ATOM 3500 O O . ALA B 1 49 ? -0.986 -43.594 5.629 1 40.59 49 ALA B O 1
ATOM 3501 N N . ASN B 1 50 ? -1.678 -42.844 3.678 1 35.59 50 ASN B N 1
ATOM 3502 C CA . ASN B 1 50 ? -0.313 -42.781 3.164 1 35.59 50 ASN B CA 1
ATOM 3503 C C . ASN B 1 50 ? 0.505 -41.688 3.859 1 35.59 50 ASN B C 1
ATOM 3505 O O . ASN B 1 50 ? 1.694 -41.875 4.121 1 35.59 50 ASN B O 1
ATOM 3509 N N . LEU B 1 51 ? -0.083 -40.594 4.25 1 32.16 51 LEU B N 1
ATOM 3510 C CA . LEU B 1 51 ? 0.592 -39.531 5.016 1 32.16 51 LEU B CA 1
ATOM 3511 C C . LEU B 1 51 ? 0.951 -40.031 6.414 1 32.16 51 LEU B C 1
ATOM 3513 O O . LEU B 1 51 ? 2.053 -39.781 6.902 1 32.16 51 LEU B O 1
ATOM 3517 N N . GLU B 1 52 ? 0.151 -40.781 6.98 1 37.16 52 GLU B N 1
ATOM 3518 C CA . GLU B 1 52 ? 0.466 -41.375 8.281 1 37.16 52 GLU B CA 1
ATOM 3519 C C . GLU B 1 52 ? 1.581 -42.406 8.172 1 37.16 52 GLU B C 1
ATOM 3521 O O . GLU B 1 52 ? 2.463 -42.469 9.031 1 37.16 52 GLU B O 1
ATOM 3526 N N . SER B 1 53 ? 1.605 -43.156 7.109 1 35.06 53 SER B N 1
ATOM 3527 C CA . SER B 1 53 ? 2.639 -44.156 6.961 1 35.06 53 SER B CA 1
ATOM 3528 C C . SER B 1 53 ? 3.988 -43.531 6.621 1 35.06 53 SER B C 1
ATOM 3530 O O . SER B 1 53 ? 5.027 -44 7.098 1 35.06 53 SER B O 1
ATOM 3532 N N . LEU B 1 54 ? 4.023 -42.531 5.68 1 29.44 54 LEU B N 1
ATOM 3533 C CA . LEU B 1 54 ? 5.297 -41.875 5.391 1 29.44 54 LEU B CA 1
ATOM 3534 C C . LEU B 1 54 ? 5.816 -41.125 6.617 1 29.44 54 LEU B C 1
ATOM 3536 O O . LEU B 1 54 ? 7.023 -41.094 6.871 1 29.44 54 LEU B O 1
ATOM 3540 N N . ILE B 1 55 ? 4.984 -40.656 7.465 1 31.09 55 ILE B N 1
ATOM 3541 C CA . ILE B 1 55 ? 5.406 -40.125 8.758 1 31.09 55 ILE B CA 1
ATOM 3542 C C . ILE B 1 55 ? 5.992 -41.25 9.609 1 31.09 55 ILE B C 1
ATOM 3544 O O . ILE B 1 55 ? 7.023 -41.062 10.258 1 31.09 55 ILE B O 1
ATOM 3548 N N . ASP B 1 56 ? 5.395 -42.375 9.617 1 31.44 56 ASP B N 1
ATOM 3549 C CA . ASP B 1 56 ? 5.844 -43.469 10.477 1 31.44 56 ASP B CA 1
ATOM 3550 C C . ASP B 1 56 ? 7.156 -44.062 9.977 1 31.44 56 ASP B C 1
ATOM 3552 O O . ASP B 1 56 ? 8.008 -44.469 10.773 1 31.44 56 ASP B O 1
ATOM 3556 N N . MET B 1 57 ? 7.293 -44.375 8.688 1 30.59 57 MET B N 1
ATOM 3557 C CA . MET B 1 57 ? 8.516 -45.062 8.289 1 30.59 57 MET B CA 1
ATOM 3558 C C . MET B 1 57 ? 9.734 -44.156 8.484 1 30.59 57 MET B C 1
ATOM 3560 O O . MET B 1 57 ? 10.789 -44.625 8.93 1 30.59 57 MET B O 1
ATOM 3564 N N . GLY B 1 58 ? 9.906 -43.062 7.75 1 28.62 58 GLY B N 1
ATOM 3565 C CA . GLY B 1 58 ? 11.141 -42.312 7.77 1 28.62 58 GLY B CA 1
ATOM 3566 C C . GLY B 1 58 ? 11.336 -41.5 9.047 1 28.62 58 GLY B C 1
ATOM 3567 O O . GLY B 1 58 ? 12.359 -40.844 9.219 1 28.62 58 GLY B O 1
ATOM 3568 N N . LEU B 1 59 ? 10.336 -41.344 9.844 1 28.28 59 LEU B N 1
ATOM 3569 C CA . LEU B 1 59 ? 10.508 -40.688 11.141 1 28.28 59 LEU B CA 1
ATOM 3570 C C . LEU B 1 59 ? 11.234 -41.594 12.117 1 28.28 59 LEU B C 1
ATOM 3572 O O . LEU B 1 59 ? 11.562 -41.188 13.234 1 28.28 59 LEU B O 1
ATOM 3576 N N . ASP B 1 60 ? 11.188 -42.844 11.984 1 28.67 60 ASP B N 1
ATOM 3577 C CA . ASP B 1 60 ? 11.703 -43.625 13.086 1 28.67 60 ASP B CA 1
ATOM 3578 C C . ASP B 1 60 ? 13.211 -43.438 13.258 1 28.67 60 ASP B C 1
ATOM 3580 O O . ASP B 1 60 ? 13.711 -43.406 14.391 1 28.67 60 ASP B O 1
ATOM 3584 N N . ASN B 1 61 ? 14.039 -43.781 12.281 1 28.89 61 ASN B N 1
ATOM 3585 C CA . ASN B 1 61 ? 15.453 -43.812 12.625 1 28.89 61 ASN B CA 1
ATOM 3586 C C . ASN B 1 61 ? 16.047 -42.406 12.719 1 28.89 61 ASN B C 1
ATOM 3588 O O . ASN B 1 61 ? 17.266 -42.25 12.781 1 28.89 61 ASN B O 1
ATOM 3592 N N . ALA B 1 62 ? 15.5 -41.344 12.086 1 26.73 62 ALA B N 1
ATOM 3593 C CA . ALA B 1 62 ? 16.062 -40.062 12.508 1 26.73 62 ALA B CA 1
ATOM 3594 C C . ALA B 1 62 ? 15.969 -39.906 14.016 1 26.73 62 ALA B C 1
ATOM 3596 O O . ALA B 1 62 ? 14.875 -39.938 14.586 1 26.73 62 ALA B O 1
ATOM 3597 N N . THR B 1 63 ? 16.938 -40.25 14.805 1 27.92 63 THR B N 1
ATOM 3598 C CA . THR B 1 63 ? 17.156 -39.875 16.188 1 27.92 63 THR B CA 1
ATOM 3599 C C . THR B 1 63 ? 16.578 -38.5 16.484 1 27.92 63 THR B C 1
ATOM 3601 O O . THR B 1 63 ? 16.469 -37.656 15.586 1 27.92 63 THR B O 1
ATOM 3604 N N . ASP B 1 64 ? 15.781 -38.281 17.5 1 30.44 64 ASP B N 1
ATOM 3605 C CA . ASP B 1 64 ? 15.117 -37.188 18.203 1 30.44 64 ASP B CA 1
ATOM 3606 C C . ASP B 1 64 ? 16 -35.938 18.234 1 30.44 64 ASP B C 1
ATOM 3608 O O . ASP B 1 64 ? 15.906 -35.125 19.172 1 30.44 64 ASP B O 1
ATOM 3612 N N . THR B 1 65 ? 17.203 -36 17.703 1 30.06 65 THR B N 1
ATOM 3613 C CA . THR B 1 65 ? 17.859 -34.719 17.844 1 30.06 65 THR B CA 1
ATOM 3614 C C . THR B 1 65 ? 17 -33.594 17.219 1 30.06 65 THR B C 1
ATOM 3616 O O . THR B 1 65 ? 16.984 -33.438 16 1 30.06 65 THR B O 1
ATOM 3619 N N . VAL B 1 66 ? 15.75 -33.438 17.625 1 32.38 66 VAL B N 1
ATOM 3620 C CA . VAL B 1 66 ? 14.969 -32.219 17.391 1 32.38 66 VAL B CA 1
ATOM 3621 C C . VAL B 1 66 ? 15.898 -31.031 17.234 1 32.38 66 VAL B C 1
ATOM 3623 O O . VAL B 1 66 ? 16.641 -30.688 18.172 1 32.38 66 VAL B O 1
ATOM 3626 N N . ALA B 1 67 ? 16.562 -30.859 16.156 1 34.78 67 ALA B N 1
ATOM 3627 C CA . ALA B 1 67 ? 17.234 -29.562 16.047 1 34.78 67 ALA B CA 1
ATOM 3628 C C . ALA B 1 67 ? 16.547 -28.516 16.922 1 34.78 67 ALA B C 1
ATOM 3630 O O . ALA B 1 67 ? 15.312 -28.5 17.031 1 34.78 67 ALA B O 1
ATOM 3631 N N . PRO B 1 68 ? 17.109 -27.969 17.938 1 37.81 68 PRO B N 1
ATOM 3632 C CA . PRO B 1 68 ? 16.469 -26.953 18.766 1 37.81 68 PRO B CA 1
ATOM 3633 C C . PRO B 1 68 ? 15.609 -25.984 17.969 1 37.81 68 PRO B C 1
ATOM 3635 O O . PRO B 1 68 ? 15.938 -25.656 16.828 1 37.81 68 PRO B O 1
ATOM 3638 N N . ASN B 1 69 ? 14.234 -26.078 17.906 1 45.25 69 ASN B N 1
ATOM 3639 C CA . ASN B 1 69 ? 13.312 -25.094 17.344 1 45.25 69 ASN B CA 1
ATOM 3640 C C . ASN B 1 69 ? 13.953 -23.719 17.219 1 45.25 69 ASN B C 1
ATOM 3642 O O . ASN B 1 69 ? 14.266 -23.094 18.234 1 45.25 69 ASN B O 1
ATOM 3646 N N . PRO B 1 70 ? 14.633 -23.562 16.141 1 57.94 70 PRO B N 1
ATOM 3647 C CA . PRO B 1 70 ? 15.242 -22.234 16.125 1 57.94 70 PRO B CA 1
ATOM 3648 C C . PRO B 1 70 ? 14.328 -21.156 16.719 1 57.94 70 PRO B C 1
ATOM 3650 O O . PRO B 1 70 ? 13.156 -21.078 16.359 1 57.94 70 PRO B O 1
ATOM 3653 N N . LYS B 1 71 ? 14.578 -20.797 17.938 1 76.06 71 LYS B N 1
ATOM 3654 C CA . LYS B 1 71 ? 13.828 -19.766 18.641 1 76.06 71 LYS B CA 1
ATOM 3655 C C . LYS B 1 71 ? 13.961 -18.422 17.938 1 76.06 71 LYS B C 1
ATOM 3657 O O . LYS B 1 71 ? 15.031 -18.078 17.438 1 76.06 71 LYS B O 1
ATOM 3662 N N . ARG B 1 72 ? 12.883 -17.938 17.547 1 87.69 72 ARG B N 1
ATOM 3663 C CA . ARG B 1 72 ? 12.867 -16.578 17.016 1 87.69 72 ARG B CA 1
ATOM 3664 C C . ARG B 1 72 ? 13.508 -15.609 18 1 87.69 72 ARG B C 1
ATOM 3666 O O . ARG B 1 72 ? 13.477 -15.828 19.219 1 87.69 72 ARG B O 1
ATOM 3673 N N . GLU B 1 73 ? 14.219 -14.695 17.453 1 89.81 73 GLU B N 1
ATOM 3674 C CA . GLU B 1 73 ? 14.93 -13.711 18.266 1 89.81 73 GLU B CA 1
ATOM 3675 C C . GLU B 1 73 ? 14.312 -12.32 18.109 1 89.81 73 GLU B C 1
ATOM 3677 O O . GLU B 1 73 ? 13.703 -12.016 17.078 1 89.81 73 GLU B O 1
ATOM 3682 N N . PHE B 1 74 ? 14.516 -11.531 19.172 1 91.88 74 PHE B N 1
ATOM 3683 C CA . PHE B 1 74 ? 14.039 -10.156 19.125 1 91.88 74 PHE B CA 1
ATOM 3684 C C . PHE B 1 74 ? 15.109 -9.227 18.562 1 91.88 74 PHE B C 1
ATOM 3686 O O . PHE B 1 74 ? 16.297 -9.438 18.797 1 91.88 74 PHE B O 1
ATOM 3693 N N . ALA B 1 75 ? 14.664 -8.312 17.781 1 91.38 75 ALA B N 1
ATOM 3694 C CA . ALA B 1 75 ? 15.523 -7.254 17.266 1 91.38 75 ALA B CA 1
ATOM 3695 C C . ALA B 1 75 ? 14.898 -5.879 17.484 1 91.38 75 ALA B C 1
ATOM 3697 O O . ALA B 1 75 ? 13.672 -5.754 17.531 1 91.38 75 ALA B O 1
ATOM 3698 N N . LEU B 1 76 ? 15.766 -4.867 17.672 1 90.12 76 LEU B N 1
ATOM 3699 C CA . LEU B 1 76 ? 15.281 -3.496 17.812 1 90.12 76 LEU B CA 1
ATOM 3700 C C . LEU B 1 76 ? 15.18 -2.816 16.453 1 90.12 76 LEU B C 1
ATOM 3702 O O . LEU B 1 76 ? 16.188 -2.637 15.766 1 90.12 76 LEU B O 1
ATOM 3706 N N . ILE B 1 77 ? 13.977 -2.521 16.062 1 88.44 77 ILE B N 1
ATOM 3707 C CA . ILE B 1 77 ? 13.711 -1.837 14.805 1 88.44 77 ILE B CA 1
ATOM 3708 C C . ILE B 1 77 ? 13.016 -0.507 15.078 1 88.44 77 ILE B C 1
ATOM 3710 O O . ILE B 1 77 ? 11.906 -0.481 15.617 1 88.44 77 ILE B O 1
ATOM 3714 N N . ASP B 1 78 ? 13.648 0.592 14.648 1 80.12 78 ASP B N 1
ATOM 3715 C CA . ASP B 1 78 ? 13.094 1.927 14.852 1 80.12 78 ASP B CA 1
ATOM 3716 C C . ASP B 1 78 ? 12.672 2.135 16.297 1 80.12 78 ASP B C 1
ATOM 3718 O O . ASP B 1 78 ? 11.57 2.633 16.578 1 80.12 78 ASP B O 1
ATOM 3722 N N . GLY B 1 79 ? 13.398 1.608 17.25 1 78.88 79 GLY B N 1
ATOM 3723 C CA . GLY B 1 79 ? 13.164 1.798 18.672 1 78.88 79 GLY B CA 1
ATOM 3724 C C . GLY B 1 79 ? 12.18 0.803 19.25 1 78.88 79 GLY B C 1
ATOM 3725 O O . GLY B 1 79 ? 11.828 0.878 20.422 1 78.88 79 GLY B O 1
ATOM 3726 N N . GLU B 1 80 ? 11.711 -0.113 18.469 1 83 80 GLU B N 1
ATOM 3727 C CA . GLU B 1 80 ? 10.75 -1.118 18.906 1 83 80 GLU B CA 1
ATOM 3728 C C . GLU B 1 80 ? 11.359 -2.518 18.875 1 83 80 GLU B C 1
ATOM 3730 O O . GLU B 1 80 ? 12.102 -2.854 17.953 1 83 80 GLU B O 1
ATOM 3735 N N . SER B 1 81 ? 10.977 -3.268 19.875 1 89.88 81 SER B N 1
ATOM 3736 C CA . SER B 1 81 ? 11.398 -4.664 19.891 1 89.88 81 SER B CA 1
ATOM 3737 C C . SER B 1 81 ? 10.477 -5.527 19.031 1 89.88 81 SER B C 1
ATOM 3739 O O . SER B 1 81 ? 9.273 -5.609 19.297 1 89.88 81 SER B O 1
ATOM 3741 N N . VAL B 1 82 ? 11.078 -6.117 18.031 1 91.31 82 VAL B N 1
ATOM 3742 C CA . VAL B 1 82 ? 10.297 -6.91 17.094 1 91.31 82 VAL B CA 1
ATOM 3743 C C . VAL B 1 82 ? 10.789 -8.359 17.094 1 91.31 82 VAL B C 1
ATOM 3745 O O . VAL B 1 82 ? 11.992 -8.609 17.031 1 91.31 82 VAL B O 1
ATOM 3748 N N . LEU B 1 83 ? 9.828 -9.312 17.266 1 92.44 83 LEU B N 1
ATOM 3749 C CA . LEU B 1 83 ? 10.164 -10.719 17.141 1 92.44 83 LEU B CA 1
ATOM 3750 C C . LEU B 1 83 ? 10.391 -11.094 15.672 1 92.44 83 LEU B C 1
ATOM 3752 O O . LEU B 1 83 ? 9.438 -11.156 14.891 1 92.44 83 LEU B O 1
ATOM 3756 N N . MET B 1 84 ? 11.586 -11.414 15.344 1 94.56 84 MET B N 1
ATOM 3757 C CA . MET B 1 84 ? 11.961 -11.641 13.945 1 94.56 84 MET B CA 1
ATOM 3758 C C . MET B 1 84 ? 11.555 -13.031 13.492 1 94.56 84 MET B C 1
ATOM 3760 O O . MET B 1 84 ? 11.617 -13.992 14.266 1 94.56 84 MET B O 1
ATOM 3764 N N . PRO B 1 85 ? 11.141 -13.18 12.219 1 95.12 85 PRO B N 1
ATOM 3765 C CA . PRO B 1 85 ? 10.852 -14.508 11.68 1 95.12 85 PRO B CA 1
ATOM 3766 C C . PRO B 1 85 ? 12.117 -15.344 11.469 1 95.12 85 PRO B C 1
ATOM 3768 O O . PRO B 1 85 ? 13.227 -14.805 11.453 1 95.12 85 PRO B O 1
ATOM 3771 N N . LEU B 1 86 ? 11.867 -16.609 11.336 1 94.31 86 LEU B N 1
ATOM 3772 C CA . LEU B 1 86 ? 12.969 -17.484 10.969 1 94.31 86 LEU B CA 1
ATOM 3773 C C . LEU B 1 86 ? 13.367 -17.281 9.508 1 94.31 86 LEU B C 1
ATOM 3775 O O . LEU B 1 86 ? 12.508 -17.078 8.648 1 94.31 86 LEU B O 1
ATOM 3779 N N . PRO B 1 87 ? 14.609 -17.297 9.258 1 92 87 PRO B N 1
ATOM 3780 C CA . PRO B 1 87 ? 15.031 -17.234 7.855 1 92 87 PRO B CA 1
ATOM 3781 C C . PRO B 1 87 ? 14.75 -18.531 7.09 1 92 87 PRO B C 1
ATOM 3783 O O . PRO B 1 87 ? 14.875 -19.609 7.652 1 92 87 PRO B O 1
ATOM 3786 N N . LEU B 1 88 ? 14.375 -18.391 5.879 1 94.19 88 LEU B N 1
ATOM 3787 C CA . LEU B 1 88 ? 14.211 -19.562 5.039 1 94.19 88 LEU B CA 1
ATOM 3788 C C . LEU B 1 88 ? 15.555 -20.219 4.754 1 94.19 88 LEU B C 1
ATOM 3790 O O . LEU B 1 88 ? 16.547 -19.547 4.5 1 94.19 88 LEU B O 1
ATOM 3794 N N . PRO B 1 89 ? 15.57 -21.438 4.801 1 89.94 89 PRO B N 1
ATOM 3795 C CA . PRO B 1 89 ? 16.844 -22.125 4.547 1 89.94 89 PRO B CA 1
ATOM 3796 C C . PRO B 1 89 ? 17.297 -22 3.096 1 89.94 89 PRO B C 1
ATOM 3798 O O . PRO B 1 89 ? 16.469 -22.016 2.182 1 89.94 89 PRO B O 1
ATOM 3801 N N . LYS B 1 90 ? 18.531 -21.844 2.969 1 86.62 90 LYS B N 1
ATOM 3802 C CA . LYS B 1 90 ? 19.141 -21.859 1.644 1 86.62 90 LYS B CA 1
ATOM 3803 C C . LYS B 1 90 ? 19.781 -23.203 1.339 1 86.62 90 LYS B C 1
ATOM 3805 O O . LYS B 1 90 ? 20.516 -23.75 2.156 1 86.62 90 LYS B O 1
ATOM 3810 N N . LEU B 1 91 ? 19.438 -23.719 0.213 1 85.94 91 LEU B N 1
ATOM 3811 C CA . LEU B 1 91 ? 19.953 -25.031 -0.157 1 85.94 91 LEU B CA 1
ATOM 3812 C C . LEU B 1 91 ? 21.25 -24.891 -0.943 1 85.94 91 LEU B C 1
ATOM 3814 O O . LEU B 1 91 ? 21.328 -24.141 -1.909 1 85.94 91 LEU B O 1
ATOM 3818 N N . LYS B 1 92 ? 22.172 -25.656 -0.397 1 84.75 92 LYS B N 1
ATOM 3819 C CA . LYS B 1 92 ? 23.375 -25.812 -1.21 1 84.75 92 LYS B CA 1
ATOM 3820 C C . LYS B 1 92 ? 23.109 -26.656 -2.451 1 84.75 92 LYS B C 1
ATOM 3822 O O . LYS B 1 92 ? 22.141 -27.422 -2.482 1 84.75 92 LYS B O 1
ATOM 3827 N N . TRP B 1 93 ? 23.906 -26.469 -3.389 1 86.62 93 TRP B N 1
ATOM 3828 C CA . TRP B 1 93 ? 23.672 -27.156 -4.656 1 86.62 93 TRP B CA 1
ATOM 3829 C C . TRP B 1 93 ? 23.656 -28.656 -4.465 1 86.62 93 TRP B C 1
ATOM 3831 O O . TRP B 1 93 ? 22.812 -29.359 -5.035 1 86.62 93 TRP B O 1
ATOM 3841 N N . LYS B 1 94 ? 24.547 -29.172 -3.701 1 84 94 LYS B N 1
ATOM 3842 C CA . LYS B 1 94 ? 24.609 -30.609 -3.475 1 84 94 LYS B CA 1
ATOM 3843 C C . LYS B 1 94 ? 23.312 -31.141 -2.865 1 84 94 LYS B C 1
ATOM 3845 O O . LYS B 1 94 ? 22.828 -32.219 -3.232 1 84 94 LYS B O 1
ATOM 3850 N N . GLN B 1 95 ? 22.781 -30.406 -1.983 1 86.31 95 GLN B N 1
ATOM 3851 C CA . GLN B 1 95 ? 21.516 -30.766 -1.346 1 86.31 95 GLN B CA 1
ATOM 3852 C C . GLN B 1 95 ? 20.359 -30.703 -2.338 1 86.31 95 GLN B C 1
ATOM 3854 O O . GLN B 1 95 ? 19.5 -31.594 -2.352 1 86.31 95 GLN B O 1
ATOM 3859 N N . LYS B 1 96 ? 20.391 -29.719 -3.121 1 87.19 96 LYS B N 1
ATOM 3860 C CA . LYS B 1 96 ? 19.344 -29.578 -4.129 1 87.19 96 LYS B CA 1
ATOM 3861 C C . LYS B 1 96 ? 19.406 -30.703 -5.152 1 87.19 96 LYS B C 1
ATOM 3863 O O . LYS B 1 96 ? 18.375 -31.266 -5.535 1 87.19 96 LYS B O 1
ATOM 3868 N N . GLU B 1 97 ? 20.594 -31.016 -5.531 1 88.06 97 GLU B N 1
ATOM 3869 C CA . GLU B 1 97 ? 20.781 -32.125 -6.477 1 88.06 97 GLU B CA 1
ATOM 3870 C C . GLU B 1 97 ? 20.25 -33.438 -5.906 1 88.06 97 GLU B C 1
ATOM 3872 O O . GLU B 1 97 ? 19.578 -34.188 -6.609 1 88.06 97 GLU B O 1
ATOM 3877 N N . ALA B 1 98 ? 20.578 -33.656 -4.688 1 88.19 98 ALA B N 1
ATOM 3878 C CA . ALA B 1 98 ? 20.094 -34.875 -4.023 1 88.19 98 ALA B CA 1
ATOM 3879 C C . ALA B 1 98 ? 18.578 -34.906 -3.984 1 88.19 98 ALA B C 1
ATOM 3881 O O . ALA B 1 98 ? 17.969 -35.938 -4.191 1 88.19 98 ALA B O 1
ATOM 3882 N N . LEU B 1 99 ? 18.047 -33.75 -3.773 1 86.69 99 LEU B N 1
ATOM 3883 C CA . LEU B 1 99 ? 16.594 -33.625 -3.734 1 86.69 99 LEU B CA 1
ATOM 3884 C C . LEU B 1 99 ? 16 -33.906 -5.109 1 86.69 99 LEU B C 1
ATOM 3886 O O . LEU B 1 99 ? 14.961 -34.562 -5.227 1 86.69 99 LEU B O 1
ATOM 3890 N N . LEU B 1 100 ? 16.578 -33.438 -6.105 1 89.25 100 LEU B N 1
ATOM 3891 C CA . LEU B 1 100 ? 16.109 -33.625 -7.473 1 89.25 100 LEU B CA 1
ATOM 3892 C C . LEU B 1 100 ? 16.156 -35.094 -7.871 1 89.25 100 LEU B C 1
ATOM 3894 O O . LEU B 1 100 ? 15.203 -35.594 -8.469 1 89.25 100 LEU B O 1
ATOM 3898 N N . ILE B 1 101 ? 17.203 -35.719 -7.5 1 88.25 101 ILE B N 1
ATOM 3899 C CA . ILE B 1 101 ? 17.359 -37.125 -7.809 1 88.25 101 ILE B CA 1
ATOM 3900 C C . ILE B 1 101 ? 16.312 -37.938 -7.043 1 88.25 101 ILE B C 1
ATOM 3902 O O . ILE B 1 101 ? 15.688 -38.844 -7.598 1 88.25 101 ILE B O 1
ATOM 3906 N N . ALA B 1 102 ? 16.141 -37.562 -5.879 1 85.56 102 ALA B N 1
ATOM 3907 C CA . ALA B 1 102 ? 15.156 -38.219 -5.043 1 85.56 102 ALA B CA 1
ATOM 3908 C C . ALA B 1 102 ? 13.75 -38.094 -5.625 1 85.56 102 ALA B C 1
ATOM 3910 O O . ALA B 1 102 ? 12.898 -38.969 -5.418 1 85.56 102 ALA B O 1
ATOM 3911 N N . HIS B 1 103 ? 13.578 -37.094 -6.402 1 85.62 103 HIS B N 1
ATOM 3912 C CA . HIS B 1 103 ? 12.25 -36.812 -6.941 1 85.62 103 HIS B CA 1
ATOM 3913 C C . HIS B 1 103 ? 12.133 -37.312 -8.383 1 85.62 103 HIS B C 1
ATOM 3915 O O . HIS B 1 103 ? 11.18 -36.969 -9.078 1 85.62 103 HIS B O 1
ATOM 3921 N N . GLY B 1 104 ? 13.125 -37.938 -8.867 1 81.81 104 GLY B N 1
ATOM 3922 C CA . GLY B 1 104 ? 12.984 -38.688 -10.117 1 81.81 104 GLY B CA 1
ATOM 3923 C C . GLY B 1 104 ? 13.703 -38 -11.273 1 81.81 104 GLY B C 1
ATOM 3924 O O . GLY B 1 104 ? 13.641 -38.5 -12.406 1 81.81 104 GLY B O 1
ATOM 3925 N N . HIS B 1 105 ? 14.383 -36.969 -11.008 1 86.44 105 HIS B N 1
ATOM 3926 C CA . HIS B 1 105 ? 15.148 -36.344 -12.086 1 86.44 105 HIS B CA 1
ATOM 3927 C C . HIS B 1 105 ? 16.484 -37.062 -12.297 1 86.44 105 HIS B C 1
ATOM 3929 O O . HIS B 1 105 ? 17.125 -37.469 -11.328 1 86.44 105 HIS B O 1
ATOM 3935 N N . THR B 1 106 ? 16.797 -37.188 -13.516 1 88.38 106 THR B N 1
ATOM 3936 C CA . THR B 1 106 ? 18.047 -37.875 -13.828 1 88.38 106 THR B CA 1
ATOM 3937 C C . THR B 1 106 ? 19.234 -36.938 -13.75 1 88.38 106 THR B C 1
ATOM 3939 O O . THR B 1 106 ? 19.078 -35.719 -13.922 1 88.38 106 THR B O 1
ATOM 3942 N N . ALA B 1 107 ? 20.391 -37.469 -13.484 1 85.94 107 ALA B N 1
ATOM 3943 C CA . ALA B 1 107 ? 21.625 -36.688 -13.414 1 85.94 107 ALA B CA 1
ATOM 3944 C C . ALA B 1 107 ? 21.906 -35.969 -14.742 1 85.94 107 ALA B C 1
ATOM 3946 O O . ALA B 1 107 ? 22.422 -34.875 -14.766 1 85.94 107 ALA B O 1
ATOM 3947 N N . GLU B 1 108 ? 21.578 -36.625 -15.727 1 84.69 108 GLU B N 1
ATOM 3948 C CA . GLU B 1 108 ? 21.781 -36.062 -17.062 1 84.69 108 GLU B CA 1
ATOM 3949 C C . GLU B 1 108 ? 20.938 -34.812 -17.266 1 84.69 108 GLU B C 1
ATOM 3951 O O . GLU B 1 108 ? 21.422 -33.812 -17.812 1 84.69 108 GLU B O 1
ATOM 3956 N N . GLU B 1 109 ? 19.719 -34.938 -16.875 1 83.69 109 GLU B N 1
ATOM 3957 C CA . GLU B 1 109 ? 18.812 -33.781 -16.984 1 83.69 109 GLU B CA 1
ATOM 3958 C C . GLU B 1 109 ? 19.328 -32.594 -16.188 1 83.69 109 GLU B C 1
ATOM 3960 O O . GLU B 1 109 ? 19.297 -31.469 -16.656 1 83.69 109 GLU B O 1
ATOM 3965 N N . ILE B 1 110 ? 19.766 -32.906 -15.039 1 86.69 110 ILE B N 1
ATOM 3966 C CA . ILE B 1 110 ? 20.25 -31.875 -14.125 1 86.69 110 ILE B CA 1
ATOM 3967 C C . ILE B 1 110 ? 21.5 -31.219 -14.695 1 86.69 110 ILE B C 1
ATOM 3969 O O . ILE B 1 110 ? 21.625 -30 -14.688 1 86.69 110 ILE B O 1
ATOM 3973 N N . GLU B 1 111 ? 22.359 -32.031 -15.172 1 80.12 111 GLU B N 1
ATOM 3974 C CA . GLU B 1 111 ? 23.609 -31.516 -15.75 1 80.12 111 GLU B CA 1
ATOM 3975 C C . GLU B 1 111 ? 23.328 -30.734 -17.031 1 80.12 111 GLU B C 1
ATOM 3977 O O . GLU B 1 111 ? 23.984 -29.719 -17.297 1 80.12 111 GLU B O 1
ATOM 3982 N N . SER B 1 112 ? 22.469 -31.234 -17.812 1 78.12 112 SER B N 1
ATOM 3983 C CA . SER B 1 112 ? 22.109 -30.547 -19.047 1 78.12 112 SER B CA 1
ATOM 3984 C C . SER B 1 112 ? 21.594 -29.141 -18.766 1 78.12 112 SER B C 1
ATOM 3986 O O . SER B 1 112 ? 21.922 -28.188 -19.484 1 78.12 112 SER B O 1
ATOM 3988 N N . GLN B 1 113 ? 20.781 -29.062 -17.766 1 76.94 113 GLN B N 1
ATOM 3989 C CA . GLN B 1 113 ? 20.234 -27.766 -17.391 1 76.94 113 GLN B CA 1
ATOM 3990 C C . GLN B 1 113 ? 21.328 -26.828 -16.875 1 76.94 113 GLN B C 1
ATOM 3992 O O . GLN B 1 113 ? 21.328 -25.641 -17.172 1 76.94 113 GLN B O 1
ATOM 3997 N N . ARG B 1 114 ? 22.141 -27.359 -16.109 1 75.25 114 ARG B N 1
ATOM 3998 C CA . ARG B 1 114 ? 23.25 -26.578 -15.586 1 75.25 114 ARG B CA 1
ATOM 3999 C C . ARG B 1 114 ? 24.125 -26.047 -16.719 1 75.25 114 ARG B C 1
ATOM 4001 O O . ARG B 1 114 ? 24.578 -24.891 -16.672 1 75.25 114 ARG B O 1
ATOM 4008 N N . ARG B 1 115 ? 24.359 -26.844 -17.625 1 68.06 115 ARG B N 1
ATOM 4009 C CA . ARG B 1 115 ? 25.172 -26.438 -18.766 1 68.06 115 ARG B CA 1
ATOM 4010 C C . ARG B 1 115 ? 24.484 -25.344 -19.578 1 68.06 115 ARG B C 1
ATOM 4012 O O . ARG B 1 115 ? 25.125 -24.391 -20 1 68.06 115 ARG B O 1
ATOM 4019 N N . ARG B 1 116 ? 23.266 -25.484 -19.719 1 65.88 116 ARG B N 1
ATOM 4020 C CA . ARG B 1 116 ? 22.5 -24.5 -20.453 1 65.88 116 ARG B CA 1
ATOM 4021 C C . ARG B 1 116 ? 22.516 -23.141 -19.734 1 65.88 116 ARG B C 1
ATOM 4023 O O . ARG B 1 116 ? 22.656 -22.109 -20.375 1 65.88 116 ARG B O 1
ATOM 4030 N N . ARG B 1 117 ? 22.484 -23.234 -18.422 1 64.81 117 ARG B N 1
ATOM 4031 C CA . ARG B 1 117 ? 22.5 -22.016 -17.641 1 64.81 117 ARG B CA 1
ATOM 4032 C C . ARG B 1 117 ? 23.859 -21.344 -17.688 1 64.81 117 ARG B C 1
ATOM 4034 O O . ARG B 1 117 ? 23.953 -20.109 -17.75 1 64.81 117 ARG B O 1
ATOM 4041 N N . LYS B 1 118 ? 24.891 -22.125 -17.562 1 58.03 118 LYS B N 1
ATOM 4042 C CA . LYS B 1 118 ? 26.25 -21.594 -17.672 1 58.03 118 LYS B CA 1
ATOM 4043 C C . LYS B 1 118 ? 26.5 -21 -19.047 1 58.03 118 LYS B C 1
ATOM 4045 O O . LYS B 1 118 ? 27.172 -19.969 -19.172 1 58.03 118 LYS B O 1
ATOM 4050 N N . GLN B 1 119 ? 26.078 -21.641 -20.031 1 55.91 119 GLN B N 1
ATOM 4051 C CA . GLN B 1 119 ? 26.25 -21.156 -21.391 1 55.91 119 GLN B CA 1
ATOM 4052 C C . GLN B 1 119 ? 25.516 -19.828 -21.594 1 55.91 119 GLN B C 1
ATOM 4054 O O . GLN B 1 119 ? 26 -18.938 -22.297 1 55.91 119 GLN B O 1
ATOM 4059 N N . LYS B 1 120 ? 24.453 -19.75 -20.984 1 54.38 120 LYS B N 1
ATOM 4060 C CA . LYS B 1 120 ? 23.703 -18.516 -21.094 1 54.38 120 LYS B CA 1
ATOM 4061 C C . LYS B 1 120 ? 24.406 -17.375 -20.359 1 54.38 120 LYS B C 1
ATOM 4063 O O . LYS B 1 120 ? 24.344 -16.219 -20.797 1 54.38 120 LYS B O 1
ATOM 4068 N N . LYS B 1 121 ? 25.062 -17.75 -19.25 1 53.31 121 LYS B N 1
ATOM 4069 C CA . LYS B 1 121 ? 25.781 -16.734 -18.484 1 53.31 121 LYS B CA 1
ATOM 4070 C C . LYS B 1 121 ? 27.031 -16.281 -19.234 1 53.31 121 LYS B C 1
ATOM 4072 O O . LYS B 1 121 ? 27.453 -15.117 -19.109 1 53.31 121 LYS B O 1
ATOM 4077 N N . GLY B 1 122 ? 27.906 -17.047 -19.812 1 44.81 122 GLY B N 1
ATOM 4078 C CA . GLY B 1 122 ? 29.156 -16.766 -20.484 1 44.81 122 GLY B CA 1
ATOM 4079 C C . GLY B 1 122 ? 28.984 -15.953 -21.766 1 44.81 122 GLY B C 1
ATOM 4080 O O . GLY B 1 122 ? 29.969 -15.625 -22.438 1 44.81 122 GLY B O 1
ATOM 4081 N N . THR B 1 123 ? 28.031 -16.188 -22.516 1 40.19 123 THR B N 1
ATOM 4082 C CA . THR B 1 123 ? 28.156 -15.406 -23.75 1 40.19 123 THR B CA 1
ATOM 4083 C C . THR B 1 123 ? 28.094 -13.914 -23.438 1 40.19 123 THR B C 1
ATOM 4085 O O . THR B 1 123 ? 27.031 -13.398 -23.094 1 40.19 123 THR B O 1
ATOM 4088 N N . PRO B 1 124 ? 29.078 -13.375 -22.859 1 41.16 124 PRO B N 1
ATOM 4089 C CA . PRO B 1 124 ? 29.094 -11.914 -22.969 1 41.16 124 PRO B CA 1
ATOM 4090 C C . PRO B 1 124 ? 28.672 -11.43 -24.359 1 41.16 124 PRO B C 1
ATOM 4092 O O . PRO B 1 124 ? 28.797 -12.164 -25.344 1 41.16 124 PRO B O 1
ATOM 4095 N N . GLY B 1 125 ? 27.844 -10.445 -24.562 1 39.44 125 GLY B N 1
ATOM 4096 C CA . GLY B 1 125 ? 27.625 -9.727 -25.812 1 39.44 125 GLY B CA 1
ATOM 4097 C C . GLY B 1 125 ? 28.891 -9.484 -26.609 1 39.44 125 GLY B C 1
ATOM 4098 O O . GLY B 1 125 ? 29.375 -8.359 -26.672 1 39.44 125 GLY B O 1
ATOM 4099 N N . THR B 1 126 ? 29.859 -10.273 -26.531 1 34.94 126 THR B N 1
ATOM 4100 C CA . THR B 1 126 ? 30.703 -10.031 -27.688 1 34.94 126 THR B CA 1
ATOM 4101 C C . THR B 1 126 ? 29.938 -10.32 -28.984 1 34.94 126 THR B C 1
ATOM 4103 O O . THR B 1 126 ? 29.656 -11.477 -29.297 1 34.94 126 THR B O 1
ATOM 4106 N N . LYS B 1 127 ? 29.094 -9.461 -29.375 1 38.62 127 LYS B N 1
ATOM 4107 C CA . LYS B 1 127 ? 28.688 -9.375 -30.766 1 38.62 127 LYS B CA 1
ATOM 4108 C C . LYS B 1 127 ? 29.859 -9.617 -31.703 1 38.62 127 LYS B C 1
ATOM 4110 O O . LYS B 1 127 ? 30.703 -8.734 -31.891 1 38.62 127 LYS B O 1
ATOM 4115 N N . LYS B 1 128 ? 30.531 -10.703 -31.812 1 36.12 128 LYS B N 1
ATOM 4116 C CA . LYS B 1 128 ? 31.266 -10.875 -33.062 1 36.12 128 LYS B CA 1
ATOM 4117 C C . LYS B 1 128 ? 30.422 -10.438 -34.25 1 36.12 128 LYS B C 1
ATOM 4119 O O . LYS B 1 128 ? 29.266 -10.844 -34.375 1 36.12 128 LYS B O 1
ATOM 4124 N N . ARG B 1 129 ? 30.797 -9.406 -34.906 1 38.38 129 ARG B N 1
ATOM 4125 C CA . ARG B 1 129 ? 30.297 -9.016 -36.219 1 38.38 129 ARG B CA 1
ATOM 4126 C C . ARG B 1 129 ? 30.219 -10.227 -37.156 1 38.38 129 ARG B C 1
ATOM 4128 O O . ARG B 1 129 ? 31.219 -10.938 -37.344 1 38.38 129 ARG B O 1
ATOM 4135 N N . ARG B 1 130 ? 29.062 -10.844 -37.188 1 36.22 130 ARG B N 1
ATOM 4136 C CA . ARG B 1 130 ? 28.828 -11.93 -38.125 1 36.22 130 ARG B CA 1
ATOM 4137 C C . ARG B 1 130 ? 29.5 -11.648 -39.469 1 36.22 130 ARG B C 1
ATOM 4139 O O . ARG B 1 130 ? 29.438 -10.523 -39.969 1 36.22 130 ARG B O 1
ATOM 4146 N N . ALA B 1 131 ? 30.5 -12.383 -39.812 1 37.03 131 ALA B N 1
ATOM 4147 C CA . ALA B 1 131 ? 31.094 -12.312 -41.156 1 37.03 131 ALA B CA 1
ATOM 4148 C C . ALA B 1 131 ? 30.031 -12.461 -42.219 1 37.03 131 ALA B C 1
ATOM 4150 O O . ALA B 1 131 ? 28.984 -13.086 -42 1 37.03 131 ALA B O 1
ATOM 4151 N N . LEU B 1 132 ? 29.953 -11.672 -43.406 1 39.56 132 LEU B N 1
ATOM 4152 C CA . LEU B 1 132 ? 29.109 -11.641 -44.594 1 39.56 132 LEU B CA 1
ATOM 4153 C C . LEU B 1 132 ? 28.828 -13.055 -45.125 1 39.56 132 LEU B C 1
ATOM 4155 O O . LEU B 1 132 ? 27.781 -13.312 -45.688 1 39.56 132 LEU B O 1
ATOM 4159 N N . ASN B 1 133 ? 29.844 -14 -45.094 1 34.75 133 ASN B N 1
ATOM 4160 C CA . ASN B 1 133 ? 29.734 -15.312 -45.75 1 34.75 133 ASN B CA 1
ATOM 4161 C C . ASN B 1 133 ? 29.062 -16.328 -44.844 1 34.75 133 ASN B C 1
ATOM 4163 O O . ASN B 1 133 ? 29.094 -17.531 -45.094 1 34.75 133 ASN B O 1
ATOM 4167 N N . ASP B 1 134 ? 28.859 -16.062 -43.594 1 38.81 134 ASP B N 1
ATOM 4168 C CA . ASP B 1 134 ? 28.281 -17.141 -42.812 1 38.81 134 ASP B CA 1
ATOM 4169 C C . ASP B 1 134 ? 26.844 -17.438 -43.25 1 38.81 134 ASP B C 1
ATOM 4171 O O . ASP B 1 134 ? 26.109 -16.531 -43.625 1 38.81 134 ASP B O 1
ATOM 4175 N N . ASN B 1 135 ? 26.578 -18.766 -43.625 1 35.69 135 ASN B N 1
ATOM 4176 C CA . ASN B 1 135 ? 25.281 -19.188 -44.156 1 35.69 135 ASN B CA 1
ATOM 4177 C C . ASN B 1 135 ? 24.141 -18.75 -43.25 1 35.69 135 ASN B C 1
ATOM 4179 O O . ASN B 1 135 ? 24.281 -18.703 -42.031 1 35.69 135 ASN B O 1
ATOM 4183 N N . PRO B 1 136 ? 23.188 -18.125 -43.75 1 35.22 136 PRO B N 1
ATOM 4184 C CA . PRO B 1 136 ? 22.016 -17.703 -42.969 1 35.22 136 PRO B CA 1
ATOM 4185 C C . PRO B 1 136 ? 21.438 -18.828 -42.125 1 35.22 136 PRO B C 1
ATOM 4187 O O . PRO B 1 136 ? 21.406 -19.984 -42.562 1 35.22 136 PRO B O 1
ATOM 4190 N N . TRP B 1 137 ? 21.75 -18.844 -40.906 1 33.69 137 TRP B N 1
ATOM 4191 C CA . TRP B 1 137 ? 21.125 -19.875 -40.062 1 33.69 137 TRP B CA 1
ATOM 4192 C C . TRP B 1 137 ? 19.672 -20.094 -40.469 1 33.69 137 TRP B C 1
ATOM 4194 O O . TRP B 1 137 ? 18.891 -19.141 -40.531 1 33.69 137 TRP B O 1
ATOM 4204 N N . VAL B 1 138 ? 19.422 -20.891 -41.344 1 31.84 138 VAL B N 1
ATOM 4205 C CA . VAL B 1 138 ? 18.047 -21.328 -41.562 1 31.84 138 VAL B CA 1
ATOM 4206 C C . VAL B 1 138 ? 17.422 -21.812 -40.281 1 31.84 138 VAL B C 1
ATOM 4208 O O . VAL B 1 138 ? 17.875 -22.812 -39.688 1 31.84 138 VAL B O 1
ATOM 4211 N N . ARG B 1 139 ? 17.047 -20.938 -39.438 1 34.94 139 ARG B N 1
ATOM 4212 C CA . ARG B 1 139 ? 16.172 -21.375 -38.375 1 34.94 139 ARG B CA 1
ATOM 4213 C C . ARG B 1 139 ? 15.219 -22.469 -38.844 1 34.94 139 ARG B C 1
ATOM 4215 O O . ARG B 1 139 ? 14.414 -22.25 -39.75 1 34.94 139 ARG B O 1
ATOM 4222 N N . GLU B 1 140 ? 15.68 -23.578 -39 1 30.22 140 GLU B N 1
ATOM 4223 C CA . GLU B 1 140 ? 14.688 -24.625 -39.156 1 30.22 140 GLU B CA 1
ATOM 4224 C C . GLU B 1 140 ? 13.555 -24.484 -38.125 1 30.22 140 GLU B C 1
ATOM 4226 O O . GLU B 1 140 ? 13.781 -24.625 -36.938 1 30.22 140 GLU B O 1
ATOM 4231 N N . HIS B 1 141 ? 12.664 -23.562 -38.312 1 32.94 141 HIS B N 1
ATOM 4232 C CA . HIS B 1 141 ? 11.391 -23.562 -37.625 1 32.94 141 HIS B CA 1
ATOM 4233 C C . HIS B 1 141 ? 10.789 -24.969 -37.562 1 32.94 141 HIS B C 1
ATOM 4235 O O . HIS B 1 141 ? 10.43 -25.531 -38.594 1 32.94 141 HIS B O 1
ATOM 4241 N N . ALA B 1 142 ? 11.352 -25.859 -37.031 1 34.19 142 ALA B N 1
ATOM 4242 C CA . ALA B 1 142 ? 10.461 -27 -36.812 1 34.19 142 ALA B CA 1
ATOM 4243 C C . ALA B 1 142 ? 9.008 -26.547 -36.719 1 34.19 142 ALA B C 1
ATOM 4245 O O . ALA B 1 142 ? 8.664 -25.688 -35.906 1 34.19 142 ALA B O 1
ATOM 4246 N N . ARG B 1 143 ? 8.328 -26.531 -37.781 1 34.88 143 ARG B N 1
ATOM 4247 C CA . ARG B 1 143 ? 6.91 -26.266 -38 1 34.88 143 ARG B CA 1
ATOM 4248 C C . ARG B 1 143 ? 6.055 -26.875 -36.906 1 34.88 143 ARG B C 1
ATOM 4250 O O . ARG B 1 143 ? 5.723 -28.062 -36.938 1 34.88 143 ARG B O 1
ATOM 4257 N N . GLN B 1 144 ? 6.453 -26.844 -35.688 1 35.56 144 GLN B N 1
ATOM 4258 C CA . GLN B 1 144 ? 5.305 -27.25 -34.875 1 35.56 144 GLN B CA 1
ATOM 4259 C C . GLN B 1 144 ? 4.016 -26.625 -35.438 1 35.56 144 GLN B C 1
ATOM 4261 O O . GLN B 1 144 ? 4.043 -25.594 -36.094 1 35.56 144 GLN B O 1
ATOM 4266 N N . ALA B 1 145 ? 2.932 -27.406 -35.719 1 37.28 145 ALA B N 1
ATOM 4267 C CA . ALA B 1 145 ? 1.645 -26.938 -36.219 1 37.28 145 ALA B CA 1
ATOM 4268 C C . ALA B 1 145 ? 1.362 -25.5 -35.812 1 37.28 145 ALA B C 1
ATOM 4270 O O . ALA B 1 145 ? 1.592 -25.141 -34.656 1 37.28 145 ALA B O 1
ATOM 4271 N N . PRO B 1 146 ? 1.445 -24.516 -36.656 1 38 146 PRO B N 1
ATOM 4272 C CA . PRO B 1 146 ? 1.255 -23.078 -36.375 1 38 146 PRO B CA 1
ATOM 4273 C C . PRO B 1 146 ? 0.141 -22.828 -35.375 1 38 146 PRO B C 1
ATOM 4275 O O . PRO B 1 146 ? -1.013 -23.188 -35.594 1 38 146 PRO B O 1
ATOM 4278 N N . ARG B 1 147 ? 0.325 -23.172 -34.125 1 43.19 147 ARG B N 1
ATOM 4279 C CA . ARG B 1 147 ? -0.769 -22.719 -33.281 1 43.19 147 ARG B CA 1
ATOM 4280 C C . ARG B 1 147 ? -1.254 -21.344 -33.688 1 43.19 147 ARG B C 1
ATOM 4282 O O . ARG B 1 147 ? -0.449 -20.422 -33.906 1 43.19 147 ARG B O 1
ATOM 4289 N N . THR B 1 148 ? -2.236 -21.266 -34.625 1 46.06 148 THR B N 1
ATOM 4290 C CA . THR B 1 148 ? -2.857 -19.984 -35 1 46.06 148 THR B CA 1
ATOM 4291 C C . THR B 1 148 ? -2.691 -18.969 -33.875 1 46.06 148 THR B C 1
ATOM 4293 O O . THR B 1 148 ? -3.098 -19.219 -32.719 1 46.06 148 THR B O 1
ATOM 4296 N N . PRO B 1 149 ? -1.734 -18.047 -34.125 1 57.75 149 PRO B N 1
ATOM 4297 C CA . PRO B 1 149 ? -1.511 -17.016 -33.094 1 57.75 149 PRO B CA 1
ATOM 4298 C C . PRO B 1 149 ? -2.812 -16.453 -32.531 1 57.75 149 PRO B C 1
ATOM 4300 O O . PRO B 1 149 ? -3.695 -16.047 -33.312 1 57.75 149 PRO B O 1
ATOM 4303 N N . LEU B 1 150 ? -3.24 -17.047 -31.5 1 69.19 150 LEU B N 1
ATOM 4304 C CA . LEU B 1 150 ? -4.426 -16.469 -30.875 1 69.19 150 LEU B CA 1
ATOM 4305 C C . LEU B 1 150 ? -4.262 -14.961 -30.688 1 69.19 150 LEU B C 1
ATOM 4307 O O . LEU B 1 150 ? -3.18 -14.484 -30.344 1 69.19 150 LEU B O 1
ATOM 4311 N N . GLY B 1 151 ? -4.98 -14.109 -31.391 1 75.12 151 GLY B N 1
ATOM 4312 C CA . GLY B 1 151 ? -5.043 -12.68 -31.141 1 75.12 151 GLY B CA 1
ATOM 4313 C C . GLY B 1 151 ? -5.277 -12.344 -29.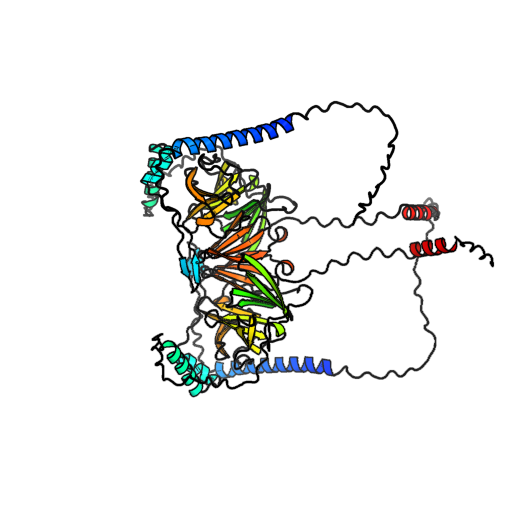672 1 75.12 151 GLY B C 1
ATOM 4314 O O . GLY B 1 151 ? -5.199 -13.211 -28.812 1 75.12 151 GLY B O 1
ATOM 4315 N N . PRO B 1 152 ? -5.355 -11.141 -29.469 1 84.44 152 PRO B N 1
ATOM 4316 C CA . PRO B 1 152 ? -5.668 -10.703 -28.109 1 84.44 152 PRO B CA 1
ATOM 4317 C C . PRO B 1 152 ? -6.93 -11.367 -27.547 1 84.44 152 PRO B C 1
ATOM 4319 O O . PRO B 1 152 ? -7.828 -11.727 -28.312 1 84.44 152 PRO B O 1
ATOM 4322 N N . PRO B 1 153 ? -6.848 -11.656 -26.328 1 89.94 153 PRO B N 1
ATOM 4323 C CA . PRO B 1 153 ? -8.008 -12.32 -25.734 1 89.94 153 PRO B CA 1
ATOM 4324 C C . PRO B 1 153 ? -9.289 -11.484 -25.844 1 89.94 153 PRO B C 1
ATOM 4326 O O . PRO B 1 153 ? -9.227 -10.258 -25.844 1 89.94 153 PRO B O 1
ATOM 4329 N N . GLU B 1 154 ? -10.32 -12.219 -25.953 1 89.19 154 GLU B N 1
ATOM 4330 C CA . GLU B 1 154 ? -11.625 -11.57 -25.969 1 89.19 154 GLU B CA 1
ATOM 4331 C C . GLU B 1 154 ? -12.148 -11.344 -24.562 1 89.19 154 GLU B C 1
ATOM 4333 O O . GLU B 1 154 ? -12.188 -12.273 -23.75 1 89.19 154 GLU B O 1
ATOM 4338 N N . ALA B 1 155 ? -12.531 -10.156 -24.297 1 91 155 ALA B N 1
ATOM 4339 C CA . ALA B 1 155 ? -13.055 -9.812 -22.984 1 91 155 ALA B CA 1
ATOM 4340 C C . ALA B 1 155 ? -14.328 -10.602 -22.672 1 91 155 ALA B C 1
ATOM 4342 O O . ALA B 1 155 ? -15.109 -10.898 -23.578 1 91 155 ALA B O 1
ATOM 4343 N N . ALA B 1 156 ? -14.445 -10.875 -21.453 1 91.5 156 ALA B N 1
ATOM 4344 C CA . ALA B 1 156 ? -15.648 -11.578 -21.016 1 91.5 156 ALA B CA 1
ATOM 4345 C C . ALA B 1 156 ? -16.875 -10.695 -21.156 1 91.5 156 ALA B C 1
ATOM 4347 O O . ALA B 1 156 ? -16.797 -9.477 -21 1 91.5 156 ALA B O 1
ATOM 4348 N N . GLY B 1 157 ? -17.953 -11.32 -21.469 1 85.88 157 GLY B N 1
ATOM 4349 C CA . GLY B 1 157 ? -19.219 -10.586 -21.484 1 85.88 157 GLY B CA 1
ATOM 4350 C C . GLY B 1 157 ? -19.656 -10.133 -20.094 1 85.88 157 GLY B C 1
ATOM 4351 O O . GLY B 1 157 ? -18.953 -10.367 -19.109 1 85.88 157 GLY B O 1
ATOM 4352 N N . LEU B 1 158 ? -20.75 -9.492 -20.047 1 88.75 158 LEU B N 1
ATOM 4353 C CA . LEU B 1 158 ? -21.297 -9.016 -18.781 1 88.75 158 LEU B CA 1
ATOM 4354 C C . LEU B 1 158 ? -21.547 -10.188 -17.828 1 88.75 158 LEU B C 1
ATOM 4356 O O . LEU B 1 158 ? -22.047 -11.234 -18.25 1 88.75 158 LEU B O 1
ATOM 4360 N N . HIS B 1 159 ? -21.047 -10.109 -16.672 1 92.69 159 HIS B N 1
ATOM 4361 C CA . HIS B 1 159 ? -21.25 -11.125 -15.648 1 92.69 159 HIS B CA 1
ATOM 4362 C C . HIS B 1 159 ? -21.328 -10.492 -14.266 1 92.69 159 HIS B C 1
ATOM 4364 O O . HIS B 1 159 ? -20.922 -9.344 -14.078 1 92.69 159 HIS B O 1
ATOM 4370 N N . HIS B 1 160 ? -21.859 -11.219 -13.344 1 94.06 160 HIS B N 1
ATOM 4371 C CA . HIS B 1 160 ? -22.016 -10.711 -11.984 1 94.06 160 HIS B CA 1
ATOM 4372 C C . HIS B 1 160 ? -20.703 -10.758 -11.219 1 94.06 160 HIS B C 1
ATOM 4374 O O . HIS B 1 160 ? -19.875 -11.641 -11.445 1 94.06 160 HIS B O 1
ATOM 4380 N N . CYS B 1 161 ? -20.609 -9.867 -10.273 1 96.31 161 CYS B N 1
ATOM 4381 C CA . CYS B 1 161 ? -19.422 -9.828 -9.43 1 96.31 161 CYS B CA 1
ATOM 4382 C C . CYS B 1 161 ? -19.328 -11.07 -8.555 1 96.31 161 CYS B C 1
ATOM 4384 O O . CYS B 1 161 ? -20.328 -11.539 -8.023 1 96.31 161 CYS B O 1
ATOM 4386 N N . PRO B 1 162 ? -18.172 -11.523 -8.477 1 96 162 PRO B N 1
ATOM 4387 C CA . PRO B 1 162 ? -18 -12.672 -7.578 1 96 162 PRO B CA 1
ATOM 4388 C C . PRO B 1 162 ? -18.156 -12.305 -6.105 1 96 162 PRO B C 1
ATOM 4390 O O . PRO B 1 162 ? -17.938 -11.148 -5.73 1 96 162 PRO B O 1
ATOM 4393 N N . ALA B 1 163 ? -18.5 -13.281 -5.316 1 94.88 163 ALA B N 1
ATOM 4394 C CA . ALA B 1 163 ? -18.625 -13.062 -3.877 1 94.88 163 ALA B CA 1
ATOM 4395 C C . ALA B 1 163 ? -17.266 -13.023 -3.199 1 94.88 163 ALA B C 1
ATOM 4397 O O . ALA B 1 163 ? -17.078 -12.352 -2.184 1 94.88 163 ALA B O 1
ATOM 4398 N N . ASN B 1 164 ? -16.391 -13.805 -3.756 1 97.31 164 ASN B N 1
ATOM 4399 C CA . ASN B 1 164 ? -15.047 -13.914 -3.178 1 97.31 164 ASN B CA 1
ATOM 4400 C C . ASN B 1 164 ? -13.977 -13.992 -4.258 1 97.31 164 ASN B C 1
ATOM 4402 O O . ASN B 1 164 ? -14.242 -14.422 -5.379 1 97.31 164 ASN B O 1
ATOM 4406 N N . ILE B 1 165 ? -12.805 -13.617 -3.875 1 98.25 165 ILE B N 1
ATOM 4407 C CA . ILE B 1 165 ? -11.617 -13.75 -4.711 1 98.25 165 ILE B CA 1
ATOM 4408 C C . ILE B 1 165 ? -10.859 -15.023 -4.332 1 98.25 165 ILE B C 1
ATOM 4410 O O . ILE B 1 165 ? -10.703 -15.328 -3.148 1 98.25 165 ILE B O 1
ATOM 4414 N N . ASP B 1 166 ? -10.391 -15.695 -5.336 1 98.5 166 ASP B N 1
ATOM 4415 C CA . ASP B 1 166 ? -9.734 -16.969 -5.09 1 98.5 166 ASP B CA 1
ATOM 4416 C C . ASP B 1 166 ? -8.211 -16.812 -5.023 1 98.5 166 ASP B C 1
ATOM 4418 O O . ASP B 1 166 ? -7.547 -17.453 -4.215 1 98.5 166 ASP B O 1
ATOM 4422 N N . ALA B 1 167 ? -7.691 -15.992 -5.848 1 98.88 167 ALA B N 1
ATOM 4423 C CA . ALA B 1 167 ? -6.246 -15.805 -5.926 1 98.88 167 ALA B CA 1
ATOM 4424 C C . ALA B 1 167 ? -5.895 -14.477 -6.59 1 98.88 167 ALA B C 1
ATOM 4426 O O . ALA B 1 167 ? -6.707 -13.914 -7.328 1 98.88 167 ALA B O 1
ATOM 4427 N N . VAL B 1 168 ? -4.73 -14 -6.316 1 98.75 168 VAL B N 1
ATOM 4428 C CA . VAL B 1 168 ? -4.254 -12.773 -6.945 1 98.75 168 VAL B CA 1
ATOM 4429 C C . VAL B 1 168 ? -2.742 -12.844 -7.141 1 98.75 168 VAL B C 1
ATOM 4431 O O . VAL B 1 168 ? -2.031 -13.422 -6.316 1 98.75 168 VAL B O 1
ATOM 4434 N N . THR B 1 169 ? -2.242 -12.32 -8.195 1 98.44 169 THR B N 1
ATOM 4435 C CA . THR B 1 169 ? -0.81 -12.18 -8.43 1 98.44 169 THR B CA 1
ATOM 4436 C C . THR B 1 169 ? -0.523 -11 -9.359 1 98.44 169 THR B C 1
ATOM 4438 O O . THR B 1 169 ? -1.376 -10.609 -10.156 1 98.44 169 THR B O 1
ATOM 4441 N N . GLN B 1 170 ? 0.535 -10.461 -9.148 1 96.69 170 GLN B N 1
ATOM 4442 C CA . GLN B 1 170 ? 1.021 -9.461 -10.094 1 96.69 170 GLN B CA 1
ATOM 4443 C C . GLN B 1 170 ? 1.938 -10.094 -11.141 1 96.69 170 GLN B C 1
ATOM 4445 O O . GLN B 1 170 ? 2.922 -10.75 -10.789 1 96.69 170 GLN B O 1
ATOM 4450 N N . GLY B 1 171 ? 1.606 -9.914 -12.344 1 94.5 171 GLY B N 1
ATOM 4451 C CA . GLY B 1 171 ? 2.426 -10.453 -13.422 1 94.5 171 GLY B CA 1
ATOM 4452 C C . GLY B 1 171 ? 3.713 -9.68 -13.633 1 94.5 171 GLY B C 1
ATOM 4453 O O . GLY B 1 171 ? 3.859 -8.555 -13.141 1 94.5 171 GLY B O 1
ATOM 4454 N N . HIS B 1 172 ? 4.586 -10.312 -14.383 1 91.5 172 HIS B N 1
ATOM 4455 C CA . HIS B 1 172 ? 5.836 -9.656 -14.742 1 91.5 172 HIS B CA 1
ATOM 4456 C C . HIS B 1 172 ? 5.59 -8.445 -15.633 1 91.5 172 HIS B C 1
ATOM 4458 O O . HIS B 1 172 ? 6.441 -7.559 -15.734 1 91.5 172 HIS B O 1
ATOM 4464 N N . ASN B 1 173 ? 4.457 -8.469 -16.266 1 89.5 173 ASN B N 1
ATOM 4465 C CA . ASN B 1 173 ? 4.051 -7.355 -17.125 1 89.5 173 ASN B CA 1
ATOM 4466 C C . ASN B 1 173 ? 3.5 -6.191 -16.297 1 89.5 173 ASN B C 1
ATOM 4468 O O . ASN B 1 173 ? 2.914 -5.258 -16.844 1 89.5 173 ASN B O 1
ATOM 4472 N N . HIS B 1 174 ? 3.518 -6.215 -14.961 1 87.56 174 HIS B N 1
ATOM 4473 C CA . HIS B 1 174 ? 3.143 -5.18 -14 1 87.56 174 HIS B CA 1
ATOM 4474 C C . HIS B 1 174 ? 1.629 -5 -13.945 1 87.56 174 HIS B C 1
ATOM 4476 O O . HIS B 1 174 ? 1.138 -3.949 -13.531 1 87.56 174 HIS B O 1
ATOM 4482 N N . ARG B 1 175 ? 0.963 -6.02 -14.406 1 94.31 175 ARG B N 1
ATOM 4483 C CA . ARG B 1 175 ? -0.488 -6.055 -14.25 1 94.31 175 ARG B CA 1
ATOM 4484 C C . ARG B 1 175 ? -0.896 -6.984 -13.109 1 94.31 175 ARG B C 1
ATOM 4486 O O . ARG B 1 175 ? -0.185 -7.941 -12.797 1 94.31 175 ARG B O 1
ATOM 4493 N N . THR B 1 176 ? -1.96 -6.602 -12.547 1 97.56 176 THR B N 1
ATOM 4494 C CA . THR B 1 176 ? -2.486 -7.441 -11.477 1 97.56 176 THR B CA 1
ATOM 4495 C C . THR B 1 176 ? -3.604 -8.344 -12 1 97.56 176 THR B C 1
ATOM 4497 O O . THR B 1 176 ? -4.492 -7.887 -12.719 1 97.56 176 THR B O 1
ATOM 4500 N N . TYR B 1 177 ? -3.525 -9.594 -11.672 1 98.44 177 TYR B N 1
ATOM 4501 C CA . TYR B 1 177 ? -4.523 -10.578 -12.07 1 98.44 177 TYR B CA 1
ATOM 4502 C C . TYR B 1 177 ? -5.266 -11.133 -10.859 1 98.44 177 TYR B C 1
ATOM 4504 O O . TYR B 1 177 ? -4.656 -11.719 -9.969 1 98.44 177 TYR B O 1
ATOM 4512 N N . VAL B 1 178 ? -6.52 -10.938 -10.898 1 98.75 178 VAL B N 1
ATOM 4513 C CA . VAL B 1 178 ? -7.398 -11.398 -9.828 1 98.75 178 VAL B CA 1
ATOM 4514 C C . VAL B 1 178 ? -8.273 -12.539 -10.336 1 98.75 178 VAL B C 1
ATOM 4516 O O . VAL B 1 178 ? -9.023 -12.367 -11.305 1 98.75 178 VAL B O 1
ATOM 4519 N N . PHE B 1 179 ? -8.211 -13.656 -9.648 1 98.81 179 PHE B N 1
ATOM 4520 C CA . PHE B 1 179 ? -8.953 -14.836 -10.078 1 98.81 179 PHE B CA 1
ATOM 4521 C C . PHE B 1 179 ? -10.172 -15.062 -9.188 1 98.81 179 PHE B C 1
ATOM 4523 O O . PHE B 1 179 ? -10.07 -14.992 -7.957 1 98.81 179 PHE B O 1
ATOM 4530 N N . ALA B 1 180 ? -11.273 -15.359 -9.797 1 98.56 180 ALA B N 1
ATOM 4531 C CA . ALA B 1 180 ? -12.508 -15.695 -9.094 1 98.56 180 ALA B CA 1
ATOM 4532 C C . ALA B 1 180 ? -13.414 -16.562 -9.961 1 98.56 180 ALA B C 1
ATOM 4534 O O . ALA B 1 180 ? -13.891 -16.125 -11.016 1 98.56 180 ALA B O 1
ATOM 4535 N N . GLY B 1 181 ? -13.648 -17.719 -9.461 1 97.44 181 GLY B N 1
ATOM 4536 C CA . GLY B 1 181 ? -14.398 -18.641 -10.305 1 97.44 181 GLY B CA 1
ATOM 4537 C C . GLY B 1 181 ? -13.711 -18.922 -11.625 1 97.44 181 GLY B C 1
ATOM 4538 O O . GLY B 1 181 ? -12.547 -19.328 -11.656 1 97.44 181 GLY B O 1
ATOM 4539 N N . GLU B 1 182 ? -14.453 -18.766 -12.711 1 97.56 182 GLU B N 1
ATOM 4540 C CA . GLU B 1 182 ? -13.906 -19.062 -14.031 1 97.56 182 GLU B CA 1
ATOM 4541 C C . GLU B 1 182 ? -13.328 -17.812 -14.68 1 97.56 182 GLU B C 1
ATOM 4543 O O . GLU B 1 182 ? -12.859 -17.844 -15.812 1 97.56 182 GLU B O 1
ATOM 4548 N N . TYR B 1 183 ? -13.305 -16.734 -13.906 1 98.06 183 TYR B N 1
ATOM 4549 C CA . TYR B 1 183 ? -12.906 -15.453 -14.484 1 98.06 183 TYR B CA 1
ATOM 4550 C C . TYR B 1 183 ? -11.562 -14.992 -13.922 1 98.06 183 TYR B C 1
ATOM 4552 O O . TYR B 1 183 ? -11.203 -15.352 -12.797 1 98.06 183 TYR B O 1
ATOM 4560 N N . VAL B 1 184 ? -10.867 -14.258 -14.719 1 98.56 184 VAL B N 1
ATOM 4561 C CA . VAL B 1 184 ? -9.68 -13.516 -14.297 1 98.56 184 VAL B CA 1
ATOM 4562 C C . VAL B 1 184 ? -9.852 -12.031 -14.641 1 98.56 184 VAL B C 1
ATOM 4564 O O . VAL B 1 184 ? -10.273 -11.688 -15.742 1 98.56 184 VAL B O 1
ATOM 4567 N N . TYR B 1 185 ? -9.625 -11.258 -13.68 1 98.38 185 TYR B N 1
ATOM 4568 C CA . TYR B 1 185 ? -9.703 -9.812 -13.844 1 98.38 185 TYR B CA 1
ATOM 4569 C C . TYR B 1 185 ? -8.312 -9.195 -13.922 1 98.38 185 TYR B C 1
ATOM 4571 O O . TYR B 1 185 ? -7.461 -9.453 -13.062 1 98.38 185 TYR B O 1
ATOM 4579 N N . GLN B 1 186 ? -8.148 -8.492 -14.938 1 97.31 186 GLN B N 1
ATOM 4580 C CA . GLN B 1 186 ? -6.883 -7.797 -15.156 1 97.31 186 GLN B CA 1
ATOM 4581 C C . GLN B 1 186 ? -7 -6.316 -14.797 1 97.31 186 GLN B C 1
ATOM 4583 O O . GLN B 1 186 ? -7.91 -5.629 -15.266 1 97.31 186 GLN B O 1
ATOM 4588 N N . ILE B 1 187 ? -6.09 -5.852 -13.93 1 96.56 187 ILE B N 1
ATOM 4589 C CA . ILE B 1 187 ? -6.051 -4.453 -13.523 1 96.56 187 ILE B CA 1
ATOM 4590 C C . ILE B 1 187 ? -4.66 -3.875 -13.789 1 96.56 187 ILE B C 1
ATOM 4592 O O . ILE B 1 187 ? -3.65 -4.469 -13.414 1 96.56 187 ILE B O 1
ATOM 4596 N N . PHE B 1 188 ? -4.613 -2.754 -14.477 1 92.5 188 PHE B N 1
ATOM 4597 C CA . PHE B 1 188 ? -3.322 -2.143 -14.766 1 92.5 188 PHE B CA 1
ATOM 4598 C C . PHE B 1 188 ? -3.482 -0.658 -15.07 1 92.5 188 PHE B C 1
ATOM 4600 O O . PHE B 1 188 ? -4.598 -0.181 -15.289 1 92.5 188 PHE B O 1
ATOM 4607 N N . ARG B 1 189 ? -2.369 -0.006 -14.969 1 89.56 189 ARG B N 1
ATOM 4608 C CA . ARG B 1 189 ? -2.326 1.399 -15.359 1 89.56 189 ARG B CA 1
ATOM 4609 C C . ARG B 1 189 ? -1.822 1.555 -16.781 1 89.56 189 ARG B C 1
ATOM 4611 O O . ARG B 1 189 ? -0.781 1.003 -17.141 1 89.56 189 ARG B O 1
ATOM 4618 N N . ASP B 1 190 ? -2.525 2.385 -17.547 1 87.5 190 ASP B N 1
ATOM 4619 C CA . ASP B 1 190 ? -2.113 2.547 -18.938 1 87.5 190 ASP B CA 1
ATOM 4620 C C . ASP B 1 190 ? -1.083 3.666 -19.078 1 87.5 190 ASP B C 1
ATOM 4622 O O . ASP B 1 190 ? -0.617 4.215 -18.078 1 87.5 190 ASP B O 1
ATOM 4626 N N . ARG B 1 191 ? -0.736 3.936 -20.297 1 80.38 191 ARG B N 1
ATOM 4627 C CA . ARG B 1 191 ? 0.331 4.887 -20.578 1 80.38 191 ARG B CA 1
ATOM 4628 C C . ARG B 1 191 ? -0.071 6.301 -20.188 1 80.38 191 ARG B C 1
ATOM 4630 O O . ARG B 1 191 ? 0.787 7.164 -19.984 1 80.38 191 ARG B O 1
ATOM 4637 N N . TYR B 1 192 ? -1.341 6.52 -20.031 1 81.69 192 TYR B N 1
ATOM 4638 C CA . TYR B 1 192 ? -1.837 7.84 -19.672 1 81.69 192 TYR B CA 1
ATOM 4639 C C . TYR B 1 192 ? -2.039 7.957 -18.172 1 81.69 192 TYR B C 1
ATOM 4641 O O . TYR B 1 192 ? -2.512 8.984 -17.672 1 81.69 192 TYR B O 1
ATOM 4649 N N . GLY B 1 193 ? -1.748 6.867 -17.5 1 80.81 193 GLY B N 1
ATOM 4650 C CA . GLY B 1 193 ? -1.856 6.906 -16.047 1 80.81 193 GLY B CA 1
ATOM 4651 C C . GLY B 1 193 ? -3.248 6.57 -15.547 1 80.81 193 GLY B C 1
ATOM 4652 O O . GLY B 1 193 ? -3.586 6.867 -14.398 1 80.81 193 GLY B O 1
ATOM 4653 N N . LEU B 1 194 ? -4.023 5.996 -16.375 1 86.56 194 LEU B N 1
ATOM 4654 C CA . LEU B 1 194 ? -5.387 5.637 -16 1 86.56 194 LEU B CA 1
ATOM 4655 C C . LEU B 1 194 ? -5.484 4.145 -15.688 1 86.56 194 LEU B C 1
ATOM 4657 O O . LEU B 1 194 ? -4.895 3.32 -16.391 1 86.56 194 LEU B O 1
ATOM 4661 N N . THR B 1 195 ? -6.207 3.902 -14.648 1 91.19 195 THR B N 1
ATOM 4662 C CA . THR B 1 195 ? -6.414 2.508 -14.281 1 91.19 195 THR B CA 1
ATOM 4663 C C . THR B 1 195 ? -7.391 1.832 -15.234 1 91.19 195 THR B C 1
ATOM 4665 O O . THR B 1 195 ? -8.484 2.344 -15.477 1 91.19 195 THR B O 1
ATOM 4668 N N . GLN B 1 196 ? -6.961 0.75 -15.805 1 93 196 GLN B N 1
ATOM 4669 C CA . GLN B 1 196 ? -7.789 -0.067 -16.688 1 93 196 GLN B CA 1
ATOM 4670 C C . GLN B 1 196 ? -8.172 -1.384 -16.016 1 93 196 GLN B C 1
ATOM 4672 O O . GLN B 1 196 ? -7.387 -1.95 -15.25 1 93 196 GLN B O 1
ATOM 4677 N N . LYS B 1 197 ? -9.445 -1.78 -16.266 1 95.25 197 LYS B N 1
ATOM 4678 C CA . LYS B 1 197 ? -9.953 -3.059 -15.773 1 95.25 197 LYS B CA 1
ATOM 4679 C C . LYS B 1 197 ? -10.586 -3.867 -16.906 1 95.25 197 LYS B C 1
ATOM 4681 O O . LYS B 1 197 ? -11.25 -3.309 -17.781 1 95.25 197 LYS B O 1
ATOM 4686 N N . ALA B 1 198 ? -10.297 -5.117 -16.906 1 95.56 198 ALA B N 1
ATOM 4687 C CA . ALA B 1 198 ? -10.906 -6.031 -17.875 1 95.56 198 ALA B CA 1
ATOM 4688 C C . ALA B 1 198 ? -11.102 -7.418 -17.266 1 95.56 198 ALA B C 1
ATOM 4690 O O . ALA B 1 198 ? -10.391 -7.805 -16.344 1 95.56 198 ALA B O 1
ATOM 4691 N N . ALA B 1 199 ? -12.094 -8.07 -17.828 1 97.62 199 ALA B N 1
ATOM 4692 C CA . ALA B 1 199 ? -12.375 -9.438 -17.375 1 97.62 199 ALA B CA 1
ATOM 4693 C C . ALA B 1 199 ? -12.273 -10.422 -18.531 1 97.62 199 ALA B C 1
ATOM 4695 O O . ALA B 1 199 ? -12.688 -10.117 -19.656 1 97.62 199 ALA B O 1
ATOM 4696 N N . TYR B 1 200 ? -11.766 -11.594 -18.203 1 97.56 200 TYR B N 1
ATOM 4697 C CA . TYR B 1 200 ? -11.656 -12.695 -19.156 1 97.56 200 TYR B CA 1
ATOM 4698 C C . TYR B 1 200 ? -12.016 -14.016 -18.5 1 97.56 200 TYR B C 1
ATOM 4700 O O . TYR B 1 200 ? -11.922 -14.156 -17.266 1 97.56 200 TYR B O 1
ATOM 4708 N N . LEU B 1 201 ? -12.438 -14.891 -19.391 1 97 201 LEU B N 1
ATOM 4709 C CA . LEU B 1 201 ? -12.359 -16.266 -18.906 1 97 201 LEU B CA 1
ATOM 4710 C C . LEU B 1 201 ? -10.906 -16.688 -18.688 1 97 201 LEU B C 1
ATOM 4712 O O . LEU B 1 201 ? -10.039 -16.344 -19.5 1 97 201 LEU B O 1
ATOM 4716 N N . ILE B 1 202 ? -10.672 -17.438 -17.656 1 98.12 202 ILE B N 1
ATOM 4717 C CA . ILE B 1 202 ? -9.305 -17.859 -17.375 1 98.12 202 ILE B CA 1
ATOM 4718 C C . ILE B 1 202 ? -8.727 -18.594 -18.578 1 98.12 202 ILE B C 1
ATOM 4720 O O . ILE B 1 202 ? -7.594 -18.312 -18.984 1 98.12 202 ILE B O 1
ATOM 4724 N N . THR B 1 203 ? -9.484 -19.438 -19.234 1 95.31 203 THR B N 1
ATOM 4725 C CA . THR B 1 203 ? -9.023 -20.25 -20.359 1 95.31 203 THR B CA 1
ATOM 4726 C C . THR B 1 203 ? -8.758 -19.391 -21.578 1 95.31 203 THR B C 1
ATOM 4728 O O . THR B 1 203 ? -8.031 -19.797 -22.484 1 95.31 203 THR B O 1
ATOM 4731 N N . GLU B 1 204 ? -9.406 -18.234 -21.609 1 94.75 204 GLU B N 1
ATOM 4732 C CA . GLU B 1 204 ? -9.164 -17.297 -22.703 1 94.75 204 GLU B CA 1
ATOM 4733 C C . GLU B 1 204 ? -7.82 -16.594 -22.547 1 94.75 204 GLU B C 1
ATOM 4735 O O . GLU B 1 204 ? -7.055 -16.469 -23.5 1 94.75 204 GLU B O 1
ATOM 4740 N N . MET B 1 205 ? -7.535 -16.109 -21.359 1 96.5 205 MET B N 1
ATOM 4741 C CA . MET B 1 205 ? -6.305 -15.391 -21.047 1 96.5 205 MET B CA 1
ATOM 4742 C C . MET B 1 205 ? -5.133 -16.359 -20.891 1 96.5 205 MET B C 1
ATOM 4744 O O . MET B 1 205 ? -4.008 -16.047 -21.297 1 96.5 205 MET B O 1
ATOM 4748 N N . PHE B 1 206 ? -5.453 -17.453 -20.266 1 96.94 206 PHE B N 1
ATOM 4749 C CA . PHE B 1 206 ? -4.492 -18.516 -20.031 1 96.94 206 PHE B CA 1
ATOM 4750 C C . PHE B 1 206 ? -4.855 -19.766 -20.844 1 96.94 206 PHE B C 1
ATOM 4752 O O . PHE B 1 206 ? -5.383 -20.734 -20.297 1 96.94 206 PHE B O 1
ATOM 4759 N N . ASN B 1 207 ? -4.391 -19.656 -22.016 1 91.19 207 ASN B N 1
ATOM 4760 C CA . ASN B 1 207 ? -4.75 -20.734 -22.922 1 91.19 207 ASN B CA 1
ATOM 4761 C C . ASN B 1 207 ? -4.16 -22.078 -22.469 1 91.19 207 ASN B C 1
ATOM 4763 O O . ASN B 1 207 ? -2.959 -22.156 -22.219 1 91.19 207 ASN B O 1
ATOM 4767 N N . GLY B 1 208 ? -5.047 -23.062 -22.438 1 91.94 208 GLY B N 1
ATOM 4768 C CA . GLY B 1 208 ? -4.602 -24.359 -21.953 1 91.94 208 GLY B CA 1
ATOM 4769 C C . GLY B 1 208 ? -4.52 -24.438 -20.438 1 91.94 208 GLY B C 1
ATOM 4770 O O . GLY B 1 208 ? -4.039 -25.422 -19.875 1 91.94 208 GLY B O 1
ATOM 4771 N N . GLY B 1 209 ? -4.977 -23.406 -19.781 1 94.56 209 GLY B N 1
ATOM 4772 C CA . GLY B 1 209 ? -4.879 -23.312 -18.344 1 94.56 209 GLY B CA 1
ATOM 4773 C C . GLY B 1 209 ? -6.07 -23.922 -17.625 1 94.56 209 GLY B C 1
ATOM 4774 O O . GLY B 1 209 ? -6.902 -24.594 -18.25 1 94.56 209 GLY B O 1
ATOM 4775 N N . PRO B 1 210 ? -6.062 -23.828 -16.375 1 97 210 PRO B N 1
ATOM 4776 C CA . PRO B 1 210 ? -7.141 -24.391 -15.562 1 97 210 PRO B CA 1
ATOM 4777 C C . PRO B 1 210 ? -8.445 -23.594 -15.68 1 97 210 PRO B C 1
ATOM 4779 O O . PRO B 1 210 ? -8.438 -22.453 -16.156 1 97 210 PRO B O 1
ATOM 4782 N N . ARG B 1 211 ? -9.477 -24.234 -15.273 1 96.12 211 ARG B N 1
ATOM 4783 C CA . ARG B 1 211 ? -10.773 -23.562 -15.242 1 96.12 211 ARG B CA 1
ATOM 4784 C C . ARG B 1 211 ? -10.898 -22.656 -14.023 1 96.12 211 ARG B C 1
ATOM 4786 O O . ARG B 1 211 ? -11.602 -21.641 -14.062 1 96.12 211 ARG B O 1
ATOM 4793 N N . ARG B 1 212 ? -10.281 -23.094 -12.953 1 97.75 212 ARG B N 1
ATOM 4794 C CA . ARG B 1 212 ? -10.273 -22.344 -11.703 1 97.75 212 ARG B CA 1
ATOM 4795 C C . ARG B 1 212 ? -8.875 -22.297 -11.094 1 97.75 212 ARG B C 1
ATOM 4797 O O . ARG B 1 212 ? -8.047 -23.172 -11.375 1 97.75 212 ARG B O 1
ATOM 4804 N N . VAL B 1 213 ? -8.672 -21.281 -10.266 1 98.75 213 VAL B N 1
ATOM 4805 C CA . VAL B 1 213 ? -7.348 -21.094 -9.672 1 98.75 213 VAL B CA 1
ATOM 4806 C C . VAL B 1 213 ? -7.477 -20.969 -8.156 1 98.75 213 VAL B C 1
ATOM 4808 O O . VAL B 1 213 ? -8.227 -20.109 -7.664 1 98.75 213 VAL B O 1
ATOM 4811 N N . ASN B 1 214 ? -6.762 -21.766 -7.449 1 97.56 214 ASN B N 1
ATOM 4812 C CA . ASN B 1 214 ? -6.785 -21.672 -5.992 1 97.56 214 ASN B CA 1
ATOM 4813 C C . ASN B 1 214 ? -5.613 -20.844 -5.461 1 97.56 214 ASN B C 1
ATOM 4815 O O . ASN B 1 214 ? -5.688 -20.281 -4.371 1 97.56 214 ASN B O 1
ATOM 4819 N N . ALA B 1 215 ? -4.551 -20.859 -6.199 1 98.56 215 ALA B N 1
ATOM 4820 C CA . ALA B 1 215 ? -3.379 -20.047 -5.852 1 98.56 215 ALA B CA 1
ATOM 4821 C C . ALA B 1 215 ? -2.643 -19.578 -7.102 1 98.56 215 ALA B C 1
ATOM 4823 O O . ALA B 1 215 ? -2.648 -20.266 -8.125 1 98.56 215 ALA B O 1
ATOM 4824 N N . A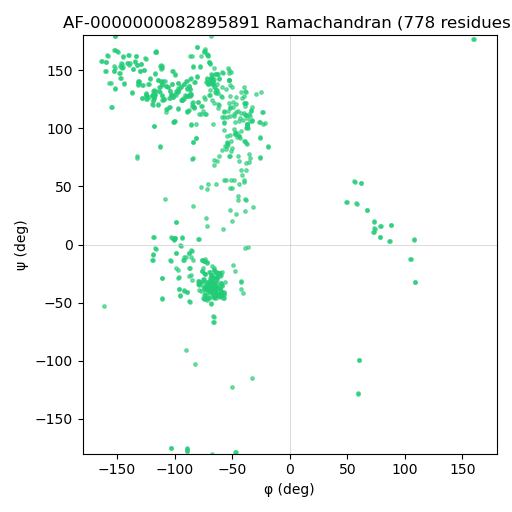LA B 1 216 ? -2.076 -18.453 -7.012 1 98.81 216 ALA B N 1
ATOM 4825 C CA . ALA B 1 216 ? -1.334 -17.875 -8.133 1 98.81 216 ALA B CA 1
ATOM 4826 C C . ALA B 1 216 ? -0.107 -17.109 -7.645 1 98.81 216 ALA B C 1
ATOM 4828 O O . ALA B 1 216 ? -0.165 -16.422 -6.625 1 98.81 216 ALA B O 1
ATOM 4829 N N . LEU B 1 217 ? 0.942 -17.266 -8.312 1 98.38 217 LEU B N 1
ATOM 4830 C CA . LEU B 1 217 ? 2.141 -16.5 -7.992 1 98.38 217 LEU B CA 1
ATOM 4831 C C . LEU B 1 217 ? 3.006 -16.297 -9.234 1 98.38 217 LEU B C 1
ATOM 4833 O O . LEU B 1 217 ? 2.943 -17.094 -10.172 1 98.38 217 LEU B O 1
ATOM 4837 N N . THR B 1 218 ? 3.717 -15.273 -9.25 1 97.88 218 THR B N 1
ATOM 4838 C CA . THR B 1 218 ? 4.605 -14.938 -10.352 1 97.88 218 THR B CA 1
ATOM 4839 C C . THR B 1 218 ? 6.043 -14.789 -9.867 1 97.88 218 THR B C 1
ATOM 4841 O O . THR B 1 218 ? 6.297 -14.133 -8.852 1 97.88 218 THR B O 1
ATOM 4844 N N . ASN B 1 219 ? 6.914 -15.484 -10.5 1 95.88 219 ASN B N 1
ATOM 4845 C CA . ASN B 1 219 ? 8.336 -15.234 -10.305 1 95.88 219 ASN B CA 1
ATOM 4846 C C . ASN B 1 219 ? 8.805 -13.992 -11.055 1 95.88 219 ASN B C 1
ATOM 4848 O O . ASN B 1 219 ? 8.898 -14.008 -12.289 1 95.88 219 ASN B O 1
ATOM 4852 N N . GLN B 1 220 ? 9.156 -12.992 -10.359 1 91.25 220 GLN B N 1
ATOM 4853 C CA . GLN B 1 220 ? 9.469 -11.703 -10.977 1 91.25 220 GLN B CA 1
ATOM 4854 C C . GLN B 1 220 ? 10.844 -11.734 -11.641 1 91.25 220 GLN B C 1
ATOM 4856 O O . GLN B 1 220 ? 11.164 -10.867 -12.453 1 91.25 220 GLN B O 1
ATOM 4861 N N . ARG B 1 221 ? 11.57 -12.719 -11.344 1 86.44 221 ARG B N 1
ATOM 4862 C CA . ARG B 1 221 ? 12.883 -12.859 -11.969 1 86.44 221 ARG B CA 1
ATOM 4863 C C . ARG B 1 221 ? 12.781 -13.602 -13.297 1 86.44 221 ARG B C 1
ATOM 4865 O O . ARG B 1 221 ? 13.281 -13.117 -14.32 1 86.44 221 ARG B O 1
ATOM 4872 N N . SER B 1 222 ? 12.094 -14.719 -13.289 1 88.44 222 SER B N 1
ATOM 4873 C CA . SER B 1 222 ? 12.008 -15.555 -14.484 1 88.44 222 SER B CA 1
ATOM 4874 C C . SER B 1 222 ? 10.789 -15.188 -15.32 1 88.44 222 SER B C 1
ATOM 4876 O O . SER B 1 222 ? 10.641 -15.664 -16.453 1 88.44 222 SER B O 1
ATOM 4878 N N . SER B 1 223 ? 9.867 -14.422 -14.797 1 91.88 223 SER B N 1
ATOM 4879 C CA . SER B 1 223 ? 8.656 -13.961 -15.461 1 91.88 223 SER B CA 1
ATOM 4880 C C . SER B 1 223 ? 7.641 -15.094 -15.609 1 91.88 223 SER B C 1
ATOM 4882 O O . SER B 1 223 ? 6.734 -15.016 -16.438 1 91.88 223 SER B O 1
ATOM 4884 N N . VAL B 1 224 ? 7.875 -16.141 -14.906 1 95.06 224 VAL B N 1
ATOM 4885 C CA . VAL B 1 224 ? 6.953 -17.266 -14.977 1 95.06 224 VAL B CA 1
ATOM 4886 C C . VAL B 1 224 ? 5.812 -17.062 -13.977 1 95.06 224 VAL B C 1
ATOM 4888 O O . VAL B 1 224 ? 6.051 -16.75 -12.805 1 95.06 224 VAL B O 1
ATOM 4891 N N . THR B 1 225 ? 4.617 -17.219 -14.484 1 98.06 225 THR B N 1
ATOM 4892 C CA . THR B 1 225 ? 3.428 -17.203 -13.641 1 98.06 225 THR B CA 1
ATOM 4893 C C . THR B 1 225 ? 2.893 -18.609 -13.414 1 98.06 225 THR B C 1
ATOM 4895 O O . THR B 1 225 ? 2.676 -19.359 -14.375 1 98.06 225 THR B O 1
ATOM 4898 N N . VAL B 1 226 ? 2.68 -18.938 -12.18 1 98.19 226 VAL B N 1
ATOM 4899 C CA . VAL B 1 226 ? 2.213 -20.266 -11.797 1 98.19 226 VAL B CA 1
ATOM 4900 C C . VAL B 1 226 ? 0.766 -20.203 -11.32 1 98.19 226 VAL B C 1
ATOM 4902 O O . VAL B 1 226 ? 0.438 -19.406 -10.438 1 98.19 226 VAL B O 1
ATOM 4905 N N . LEU B 1 227 ? -0.042 -20.984 -11.93 1 98.69 227 LEU B N 1
ATOM 4906 C CA . LEU B 1 227 ? -1.422 -21.156 -11.492 1 98.69 227 LEU B CA 1
ATOM 4907 C C . LEU B 1 227 ? -1.636 -22.562 -10.93 1 98.69 227 LEU B C 1
ATOM 4909 O O . LEU B 1 227 ? -1.138 -23.547 -11.492 1 98.69 227 LEU B O 1
ATOM 4913 N N . VAL B 1 228 ? -2.348 -22.609 -9.836 1 98.44 228 VAL B N 1
ATOM 4914 C CA . VAL B 1 228 ? -2.582 -23.891 -9.188 1 98.44 228 VAL B CA 1
ATOM 4915 C C . VAL B 1 228 ? -4.078 -24.203 -9.172 1 98.44 228 VAL B C 1
ATOM 4917 O O . VAL B 1 228 ? -4.883 -23.359 -8.766 1 98.44 228 VAL B O 1
ATOM 4920 N N . GLU B 1 229 ? -4.434 -25.328 -9.641 1 97.88 229 GLU B N 1
ATOM 4921 C CA . GLU B 1 229 ? -5.766 -25.906 -9.508 1 97.88 229 GLU B CA 1
ATOM 4922 C C . GLU B 1 229 ? -5.723 -27.219 -8.727 1 97.88 229 GLU B C 1
ATOM 4924 O O . GLU B 1 229 ? -5.348 -28.266 -9.266 1 97.88 229 GLU B O 1
ATOM 4929 N N . TYR B 1 230 ? -6.113 -27.078 -7.461 1 94.69 230 TYR B N 1
ATOM 4930 C CA . TYR B 1 230 ? -5.988 -28.203 -6.547 1 94.69 230 TYR B CA 1
ATOM 4931 C C . TYR B 1 230 ? -4.535 -28.641 -6.426 1 94.69 230 TYR B C 1
ATOM 4933 O O . TYR B 1 230 ? -3.705 -27.922 -5.859 1 94.69 230 TYR B O 1
ATOM 4941 N N . ASN B 1 231 ? -4.16 -29.719 -7.164 1 94.06 231 ASN B N 1
ATOM 4942 C CA . ASN B 1 231 ? -2.781 -30.188 -7.09 1 94.06 231 ASN B CA 1
ATOM 4943 C C . ASN B 1 231 ? -2.084 -30.109 -8.445 1 94.06 231 ASN B C 1
ATOM 4945 O O . ASN B 1 231 ? -0.958 -30.578 -8.594 1 94.06 231 ASN B O 1
ATOM 4949 N N . ASN B 1 232 ? -2.785 -29.531 -9.336 1 96.5 232 ASN B N 1
ATOM 4950 C CA . ASN B 1 232 ? -2.191 -29.328 -10.648 1 96.5 232 ASN B CA 1
ATOM 4951 C C . ASN B 1 232 ? -1.554 -27.938 -10.773 1 96.5 232 ASN B C 1
ATOM 4953 O O . ASN B 1 232 ? -2.137 -26.953 -10.344 1 96.5 232 ASN B O 1
ATOM 4957 N N . VAL B 1 233 ? -0.423 -27.969 -11.336 1 97 233 VAL B N 1
ATOM 4958 C CA . VAL B 1 233 ? 0.304 -26.703 -11.492 1 97 233 VAL B CA 1
ATOM 4959 C C . VAL B 1 233 ? 0.497 -26.406 -12.977 1 97 233 VAL B C 1
ATOM 4961 O O . VAL B 1 233 ? 0.841 -27.297 -13.758 1 97 233 VAL B O 1
ATOM 4964 N N . TYR B 1 234 ? 0.189 -25.188 -13.32 1 97.69 234 TYR B N 1
ATOM 4965 C CA . TYR B 1 234 ? 0.347 -24.688 -14.68 1 97.69 234 TYR B CA 1
ATOM 4966 C C . TYR B 1 234 ? 1.35 -23.531 -14.711 1 97.69 234 TYR B C 1
ATOM 4968 O O . TYR B 1 234 ? 1.222 -22.562 -13.953 1 97.69 234 TYR B O 1
ATOM 4976 N N . ARG B 1 235 ? 2.314 -23.609 -15.508 1 97.31 235 ARG B N 1
ATOM 4977 C CA . ARG B 1 235 ? 3.291 -22.531 -15.68 1 97.31 235 ARG B CA 1
ATOM 4978 C C . ARG B 1 235 ? 3.047 -21.766 -16.969 1 97.31 235 ARG B C 1
ATOM 4980 O O . ARG B 1 235 ? 2.848 -22.375 -18.031 1 97.31 235 ARG B O 1
ATOM 4987 N N . PHE B 1 236 ? 3.049 -20.484 -16.828 1 97.31 236 PHE B N 1
ATOM 4988 C CA . PHE B 1 236 ? 2.742 -19.641 -17.984 1 97.31 236 PHE B CA 1
ATOM 4989 C C . PHE B 1 236 ? 3.803 -18.578 -18.172 1 97.31 236 PHE B C 1
ATOM 4991 O O . PHE B 1 236 ? 4.461 -18.156 -17.219 1 97.31 236 PHE B O 1
ATOM 4998 N N . ARG B 1 237 ? 3.885 -18.156 -19.359 1 94.44 237 ARG B N 1
ATOM 4999 C CA . ARG B 1 237 ? 4.676 -16.984 -19.734 1 94.44 237 ARG B CA 1
ATOM 5000 C C . ARG B 1 237 ? 3.838 -15.977 -20.516 1 94.44 237 ARG B C 1
ATOM 5002 O O . ARG B 1 237 ? 2.912 -16.359 -21.234 1 94.44 237 ARG B O 1
ATOM 5009 N N . TRP B 1 238 ? 4.219 -14.789 -20.344 1 93.69 238 TRP B N 1
ATOM 5010 C CA . TRP B 1 238 ? 3.473 -13.711 -20.984 1 93.69 238 TRP B CA 1
ATOM 5011 C C . TRP B 1 238 ? 4.02 -13.414 -22.375 1 93.69 238 TRP B C 1
ATOM 5013 O O . TRP B 1 238 ? 5.234 -13.336 -22.578 1 93.69 238 TRP B O 1
ATOM 5023 N N . SER B 1 239 ? 3.078 -13.297 -23.312 1 90.19 239 SER B N 1
ATOM 5024 C CA . SER B 1 239 ? 3.416 -12.844 -24.656 1 90.19 239 SER B CA 1
ATOM 5025 C C . SER B 1 239 ? 2.936 -11.422 -24.891 1 90.19 239 SER B C 1
ATOM 5027 O O . S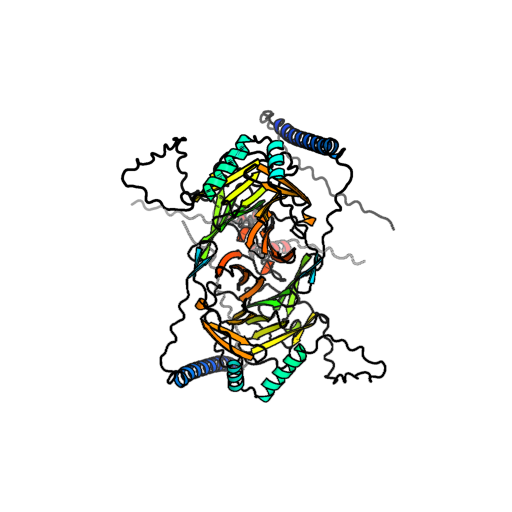ER B 1 239 ? 1.731 -11.164 -24.938 1 90.19 239 SER B O 1
ATOM 5029 N N . LYS B 1 240 ? 3.822 -10.523 -25.109 1 87.19 240 LYS B N 1
ATOM 5030 C CA . LYS B 1 240 ? 3.479 -9.125 -25.391 1 87.19 240 LYS B CA 1
ATOM 5031 C C . LYS B 1 240 ? 2.752 -8.992 -26.719 1 87.19 240 LYS B C 1
ATOM 5033 O O . LYS B 1 240 ? 1.854 -8.164 -26.875 1 87.19 240 LYS B O 1
ATOM 5038 N N . LYS B 1 241 ? 3.1 -9.797 -27.594 1 84.88 241 LYS B N 1
ATOM 5039 C CA . LYS B 1 241 ? 2.539 -9.734 -28.953 1 84.88 241 LYS B CA 1
ATOM 5040 C C . LYS B 1 241 ? 1.063 -10.125 -28.953 1 84.88 241 LYS B C 1
ATOM 5042 O O . LYS B 1 241 ? 0.221 -9.391 -29.469 1 84.88 241 LYS B O 1
ATOM 5047 N N . SER B 1 242 ? 0.811 -11.234 -28.344 1 87.56 242 SER B N 1
ATOM 5048 C CA . SER B 1 242 ? -0.562 -11.727 -28.359 1 87.56 242 SER B CA 1
ATOM 5049 C C . SER B 1 242 ? -1.334 -11.227 -27.141 1 87.56 242 SER B C 1
ATOM 5051 O O . SER B 1 242 ? -2.551 -11.398 -27.047 1 87.56 242 SER B O 1
ATOM 5053 N N . GLN B 1 243 ? -0.593 -10.641 -26.172 1 89.81 243 GLN B N 1
ATOM 5054 C CA . GLN B 1 243 ? -1.188 -10.133 -24.938 1 89.81 243 GLN B CA 1
ATOM 5055 C C . GLN B 1 243 ? -1.914 -11.242 -24.172 1 89.81 243 GLN B C 1
ATOM 5057 O O . GLN B 1 243 ? -3.029 -11.039 -23.688 1 89.81 243 GLN B O 1
ATOM 5062 N N . ARG B 1 244 ? -1.3 -12.406 -24.297 1 92.5 244 ARG B N 1
ATOM 5063 C CA . ARG B 1 244 ? -1.812 -13.594 -23.625 1 92.5 244 ARG B CA 1
ATOM 5064 C C . ARG B 1 244 ? -0.69 -14.352 -22.922 1 92.5 244 ARG B C 1
ATOM 5066 O O . ARG B 1 244 ? 0.488 -14.133 -23.203 1 92.5 244 ARG B O 1
ATOM 5073 N N . PHE B 1 245 ? -1.22 -15.148 -22.047 1 95.94 245 PHE B N 1
ATOM 5074 C CA . PHE B 1 245 ? -0.285 -16.094 -21.438 1 95.94 245 PHE B CA 1
ATOM 5075 C C . PHE B 1 245 ? -0.257 -17.406 -22.219 1 95.94 245 PHE B C 1
ATOM 5077 O O . PHE B 1 245 ? -1.299 -17.891 -22.656 1 95.94 245 PHE B O 1
ATOM 5084 N N . TYR B 1 246 ? 0.896 -17.922 -22.406 1 92.06 246 TYR B N 1
ATOM 5085 C CA . TYR B 1 246 ? 1.004 -19.234 -23.062 1 92.06 246 TYR B CA 1
ATOM 5086 C C . TYR B 1 246 ? 1.619 -20.266 -22.125 1 92.06 246 TYR B C 1
ATOM 5088 O O . TYR B 1 246 ? 2.486 -19.922 -21.312 1 92.06 246 TYR B O 1
ATOM 5096 N N . LEU B 1 247 ? 1.185 -21.359 -22.297 1 93.62 247 LEU B N 1
ATOM 5097 C CA . LEU B 1 247 ? 1.585 -22.469 -21.438 1 93.62 247 LEU B CA 1
ATOM 5098 C C . LEU B 1 247 ? 3.043 -22.844 -21.672 1 93.62 247 LEU B C 1
ATOM 5100 O O . LEU B 1 247 ? 3.465 -23 -22.828 1 93.62 247 LEU B O 1
ATOM 5104 N N . ALA B 1 248 ? 3.789 -22.906 -20.547 1 91.12 248 ALA B N 1
ATOM 5105 C CA . ALA B 1 248 ? 5.191 -23.312 -20.656 1 91.12 248 ALA B CA 1
ATOM 5106 C C . ALA B 1 248 ? 5.32 -24.797 -20.922 1 91.12 248 ALA B C 1
ATOM 5108 O O . ALA B 1 248 ? 4.352 -25.547 -20.781 1 91.12 248 ALA B O 1
ATOM 5109 N N . ARG B 1 249 ? 6.562 -25.141 -21.266 1 84.44 249 ARG B N 1
ATOM 5110 C CA . ARG B 1 249 ? 6.832 -26.547 -21.547 1 84.44 249 ARG B CA 1
ATOM 5111 C C . ARG B 1 249 ? 6.645 -27.406 -20.297 1 84.44 249 ARG B C 1
ATOM 5113 O O . ARG B 1 249 ? 6.852 -26.938 -19.188 1 84.44 249 ARG B O 1
ATOM 5120 N N . LYS B 1 250 ? 6.199 -28.641 -20.406 1 83.44 250 LYS B N 1
ATOM 5121 C CA . LYS B 1 250 ? 6.023 -29.609 -19.328 1 83.44 250 LYS B CA 1
ATOM 5122 C C . LYS B 1 250 ? 4.918 -29.172 -18.375 1 83.44 250 LYS B C 1
ATOM 5124 O O . LYS B 1 250 ? 5.066 -29.281 -17.156 1 83.44 250 LYS B O 1
ATOM 5129 N N . SER B 1 251 ? 4 -28.484 -18.875 1 91.06 251 SER B N 1
ATOM 5130 C CA . SER B 1 251 ? 2.838 -28.062 -18.109 1 91.06 251 SER B CA 1
ATOM 5131 C C . SER B 1 251 ? 1.542 -28.547 -18.75 1 91.06 251 SER B C 1
ATOM 5133 O O . SER B 1 251 ? 1.43 -28.594 -19.969 1 91.06 251 SER B O 1
ATOM 5135 N N . PRO B 1 252 ? 0.63 -29 -18 1 94.38 252 PRO B N 1
ATOM 5136 C CA . PRO B 1 252 ? 0.56 -28.969 -16.547 1 94.38 252 PRO B CA 1
ATOM 5137 C C . PRO B 1 252 ? 1.288 -30.125 -15.883 1 94.38 252 PRO B C 1
ATOM 5139 O O . PRO B 1 252 ? 1.595 -31.125 -16.547 1 94.38 252 PRO B O 1
ATOM 5142 N N . GLN B 1 253 ? 1.577 -29.984 -14.625 1 94.38 253 GLN B N 1
ATOM 5143 C CA . GLN B 1 253 ? 2.164 -31.031 -13.797 1 94.38 253 GLN B CA 1
ATOM 5144 C C . GLN B 1 253 ? 1.422 -31.156 -12.469 1 94.38 253 GLN B C 1
ATOM 5146 O O . GLN B 1 253 ? 0.762 -30.219 -12.023 1 94.38 253 GLN B O 1
ATOM 5151 N N . VAL B 1 254 ? 1.531 -32.344 -11.938 1 94.19 254 VAL B N 1
ATOM 5152 C CA . VAL B 1 254 ? 0.991 -32.531 -10.602 1 94.19 254 VAL B CA 1
ATOM 5153 C C . VAL B 1 254 ? 2.041 -32.156 -9.555 1 94.19 254 VAL B C 1
ATOM 5155 O O . VAL B 1 254 ? 3.213 -32.531 -9.688 1 94.19 254 VAL B O 1
ATOM 5158 N N . LEU B 1 255 ? 1.613 -31.422 -8.625 1 92.25 255 LEU B N 1
ATOM 5159 C CA . LEU B 1 255 ? 2.523 -30.984 -7.57 1 92.25 255 LEU B CA 1
ATOM 5160 C C . LEU B 1 255 ? 3.244 -32.156 -6.945 1 92.25 255 LEU B C 1
ATOM 5162 O O . LEU B 1 255 ? 2.686 -33.25 -6.859 1 92.25 255 LEU B O 1
ATOM 5166 N N . ASP B 1 256 ? 4.395 -31.828 -6.508 1 85.38 256 ASP B N 1
ATOM 5167 C CA . ASP B 1 256 ? 5.246 -32.781 -5.832 1 85.38 256 ASP B CA 1
ATOM 5168 C C . ASP B 1 256 ? 4.492 -33.5 -4.703 1 85.38 256 ASP B C 1
ATOM 5170 O O . ASP B 1 256 ? 3.656 -32.875 -4.035 1 85.38 256 ASP B O 1
ATOM 5174 N N . ARG B 1 257 ? 4.859 -34.75 -4.449 1 80.44 257 ARG B N 1
ATOM 5175 C CA . ARG B 1 257 ? 4.203 -35.562 -3.443 1 80.44 257 ARG B CA 1
ATOM 5176 C C . ARG B 1 257 ? 4.418 -35 -2.043 1 80.44 257 ARG B C 1
ATOM 5178 O O . ARG B 1 257 ? 3.611 -35.25 -1.142 1 80.44 257 ARG B O 1
ATOM 5185 N N . ASN B 1 258 ? 5.473 -34.25 -1.935 1 83.94 258 ASN B N 1
ATOM 5186 C CA . ASN B 1 258 ? 5.777 -33.688 -0.623 1 83.94 258 ASN B CA 1
ATOM 5187 C C . ASN B 1 258 ? 4.828 -32.531 -0.267 1 83.94 258 ASN B C 1
ATOM 5189 O O . ASN B 1 258 ? 4.75 -32.125 0.893 1 83.94 258 ASN B O 1
ATOM 5193 N N . VAL B 1 259 ? 4.145 -32.062 -1.234 1 90.81 259 VAL B N 1
ATOM 5194 C CA . VAL B 1 259 ? 3.117 -31.078 -0.968 1 90.81 259 VAL B CA 1
ATOM 5195 C C . VAL B 1 259 ? 1.804 -31.766 -0.603 1 90.81 259 VAL B C 1
ATOM 5197 O O . VAL B 1 259 ? 1.066 -32.219 -1.481 1 90.81 259 VAL B O 1
ATOM 5200 N N . THR B 1 260 ? 1.514 -31.75 0.661 1 89.38 260 THR B N 1
ATOM 5201 C CA . THR B 1 260 ? 0.425 -32.562 1.166 1 89.38 260 THR B CA 1
ATOM 5202 C C . THR B 1 260 ? -0.833 -31.734 1.387 1 89.38 260 THR B C 1
ATOM 5204 O O . THR B 1 260 ? -1.792 -32.188 2.006 1 89.38 260 THR B O 1
ATOM 5207 N N . PHE B 1 261 ? -0.827 -30.562 1.034 1 92.88 261 PHE B N 1
ATOM 5208 C CA . PHE B 1 261 ? -1.985 -29.703 1.189 1 92.88 261 PHE B CA 1
ATOM 5209 C C . PHE B 1 261 ? -2.367 -29.062 -0.142 1 92.88 261 PHE B C 1
ATOM 5211 O O . PHE B 1 261 ? -1.58 -29.078 -1.091 1 92.88 261 PHE B O 1
ATOM 5218 N N . VAL B 1 262 ? -3.555 -28.625 -0.187 1 94.94 262 VAL B N 1
ATOM 5219 C CA . VAL B 1 262 ? -3.998 -27.859 -1.338 1 94.94 262 VAL B CA 1
ATOM 5220 C C . VAL B 1 262 ? -3.613 -26.391 -1.147 1 94.94 262 VAL B C 1
ATOM 5222 O O . VAL B 1 262 ? -4.086 -25.734 -0.217 1 94.94 262 VAL B O 1
ATOM 5225 N N . PRO B 1 263 ? -2.811 -25.875 -2.027 1 97.06 263 PRO B N 1
ATOM 5226 C CA . PRO B 1 263 ? -2.402 -24.484 -1.871 1 97.06 263 PRO B CA 1
ATOM 5227 C C . PRO B 1 263 ? -3.566 -23.5 -2.021 1 97.06 263 PRO B C 1
ATOM 5229 O O . PRO B 1 263 ? -4.395 -23.656 -2.92 1 97.06 263 PRO B O 1
ATOM 5232 N N . ARG B 1 264 ? -3.621 -22.531 -1.125 1 96.94 264 ARG B N 1
ATOM 5233 C CA . ARG B 1 264 ? -4.625 -21.469 -1.188 1 96.94 264 ARG B CA 1
ATOM 5234 C C . ARG B 1 264 ? -3.969 -20.109 -1.335 1 96.94 264 ARG B C 1
ATOM 5236 O O . ARG B 1 264 ? -4.645 -19.109 -1.616 1 96.94 264 ARG B O 1
ATOM 5243 N N . LEU B 1 265 ? -2.766 -20.141 -1.112 1 97.88 265 LEU B N 1
ATOM 5244 C CA . LEU B 1 265 ? -1.984 -18.906 -1.146 1 97.88 265 LEU B CA 1
ATOM 5245 C C . LEU B 1 265 ? -0.657 -19.125 -1.864 1 97.88 265 LEU B C 1
ATOM 5247 O O . LEU B 1 265 ? 0.032 -20.109 -1.618 1 97.88 265 LEU B O 1
ATOM 5251 N N . GLY B 1 266 ? -0.33 -18.266 -2.801 1 98.25 266 GLY B N 1
ATOM 5252 C CA . GLY B 1 266 ? 0.957 -18.234 -3.479 1 98.25 266 GLY B CA 1
ATOM 5253 C C . GLY B 1 266 ? 1.577 -16.859 -3.539 1 98.25 266 GLY B C 1
ATOM 5254 O O . GLY B 1 266 ? 0.877 -15.859 -3.752 1 98.25 266 GLY B O 1
ATOM 5255 N N . PHE B 1 267 ? 2.84 -16.766 -3.299 1 98 267 PHE B N 1
ATOM 5256 C CA . PHE B 1 267 ? 3.523 -15.484 -3.402 1 98 267 PHE B CA 1
ATOM 5257 C C . PHE B 1 267 ? 5.031 -15.672 -3.484 1 98 267 PHE B C 1
ATOM 5259 O O . PHE B 1 267 ? 5.543 -16.75 -3.16 1 98 267 PHE B O 1
ATOM 5266 N N . GLN B 1 268 ? 5.656 -14.742 -3.982 1 97.56 268 GLN B N 1
ATOM 5267 C CA . GLN B 1 268 ? 7.113 -14.688 -3.949 1 97.56 268 GLN B CA 1
ATOM 5268 C C . GLN B 1 268 ? 7.609 -13.883 -2.748 1 97.56 268 GLN B C 1
ATOM 5270 O O . GLN B 1 268 ? 7.223 -12.727 -2.566 1 97.56 268 GLN B O 1
ATOM 5275 N N . TRP B 1 269 ? 8.398 -14.438 -1.971 1 96.69 269 TRP B N 1
ATOM 5276 C CA . TRP B 1 269 ? 8.93 -13.781 -0.781 1 96.69 269 TRP B CA 1
ATOM 5277 C C . TRP B 1 269 ? 10.094 -12.859 -1.138 1 96.69 269 TRP B C 1
ATOM 5279 O O . TRP B 1 269 ? 10.523 -12.82 -2.291 1 96.69 269 TRP B O 1
ATOM 5289 N N . THR B 1 270 ? 10.57 -12.047 -0.24 1 93 270 THR B N 1
ATOM 5290 C CA . THR B 1 270 ? 11.539 -10.977 -0.458 1 93 270 THR B CA 1
ATOM 5291 C C . THR B 1 270 ? 12.875 -11.547 -0.922 1 93 270 THR B C 1
ATOM 5293 O O . THR B 1 270 ? 13.617 -10.883 -1.652 1 93 270 THR B O 1
ATOM 5296 N N . ASP B 1 271 ? 13.156 -12.75 -0.518 1 91.94 271 ASP B N 1
ATOM 5297 C CA . ASP B 1 271 ? 14.43 -13.359 -0.89 1 91.94 271 ASP B CA 1
ATOM 5298 C C . ASP B 1 271 ? 14.344 -14.016 -2.264 1 91.94 271 ASP B C 1
ATOM 5300 O O . ASP B 1 271 ? 15.312 -14.617 -2.73 1 91.94 271 ASP B O 1
ATOM 5304 N N . GLY B 1 272 ? 13.117 -14.016 -2.811 1 93.31 272 GLY B N 1
ATOM 5305 C CA . GLY B 1 272 ? 12.961 -14.555 -4.152 1 93.31 272 GLY B CA 1
ATOM 5306 C C . GLY B 1 272 ? 12.312 -15.922 -4.176 1 93.31 272 GLY B C 1
ATOM 5307 O O . GLY B 1 272 ? 11.906 -16.406 -5.23 1 93.31 272 GLY B O 1
ATOM 5308 N N . ASN B 1 273 ? 12.219 -16.547 -3.023 1 95.31 273 ASN B N 1
ATOM 5309 C CA . ASN B 1 273 ? 11.602 -17.875 -2.957 1 95.31 273 ASN B CA 1
ATOM 5310 C C . ASN B 1 273 ? 10.117 -17.828 -3.289 1 95.31 273 ASN B C 1
ATOM 5312 O O . ASN B 1 273 ? 9.422 -16.891 -2.881 1 95.31 273 ASN B O 1
ATOM 5316 N N . MET B 1 274 ? 9.711 -18.828 -4.008 1 97.12 274 MET B N 1
ATOM 5317 C CA . MET B 1 274 ? 8.289 -19 -4.301 1 97.12 274 MET B CA 1
ATOM 5318 C C . MET B 1 274 ? 7.609 -19.828 -3.215 1 97.12 274 MET B C 1
ATOM 5320 O O . MET B 1 274 ? 8.055 -20.938 -2.898 1 97.12 274 MET B O 1
ATOM 5324 N N . ILE B 1 275 ? 6.547 -19.297 -2.707 1 97.94 275 ILE B N 1
ATOM 5325 C CA . ILE B 1 275 ? 5.891 -19.922 -1.561 1 97.94 275 ILE B CA 1
ATOM 5326 C C . ILE B 1 275 ? 4.48 -20.359 -1.946 1 97.94 275 ILE B C 1
ATOM 5328 O O . ILE B 1 275 ? 3.719 -19.578 -2.527 1 97.94 275 ILE B O 1
ATOM 5332 N N . LEU B 1 276 ? 4.172 -21.547 -1.67 1 97.75 276 LEU B N 1
ATOM 5333 C CA . LEU B 1 276 ? 2.807 -22.062 -1.676 1 97.75 276 LEU B CA 1
ATOM 5334 C C . LEU B 1 276 ? 2.359 -22.438 -0.265 1 97.75 276 LEU B C 1
ATOM 5336 O O . LEU B 1 276 ? 3.119 -23.031 0.496 1 97.75 276 LEU B O 1
ATOM 5340 N N . SER B 1 277 ? 1.133 -22.031 0.067 1 97.19 277 SER B N 1
ATOM 5341 C CA . SER B 1 277 ? 0.682 -22.234 1.439 1 97.19 277 SER B CA 1
ATOM 5342 C C . SER B 1 277 ? -0.809 -22.547 1.491 1 97.19 277 SER B C 1
ATOM 5344 O O . SER B 1 277 ? -1.563 -22.156 0.6 1 97.19 277 SER B O 1
ATOM 5346 N N . ASP B 1 278 ? -1.177 -23.266 2.514 1 94.56 278 ASP B N 1
ATOM 5347 C CA . ASP B 1 278 ? -2.596 -23.469 2.783 1 94.56 278 ASP B CA 1
ATOM 5348 C C . ASP B 1 278 ? -3.084 -22.547 3.902 1 94.56 278 ASP B C 1
ATOM 5350 O O . ASP B 1 278 ? -4.23 -22.641 4.34 1 94.56 278 ASP B O 1
ATOM 5354 N N . GLY B 1 279 ? -2.23 -21.688 4.367 1 91.88 279 GLY B N 1
ATOM 5355 C CA . GLY B 1 279 ? -2.562 -20.828 5.48 1 91.88 279 GLY B CA 1
ATOM 5356 C C . GLY B 1 279 ? -1.844 -21.188 6.766 1 91.88 279 GLY B C 1
ATOM 5357 O O . GLY B 1 279 ? -1.529 -20.328 7.582 1 91.88 279 GLY B O 1
ATOM 5358 N N . ASN B 1 280 ? -1.579 -22.438 6.953 1 91.69 280 ASN B N 1
ATOM 5359 C CA . ASN B 1 280 ? -0.891 -22.922 8.141 1 91.69 280 ASN B CA 1
ATOM 5360 C C . ASN B 1 280 ? 0.51 -23.422 7.816 1 91.69 280 ASN B C 1
ATOM 5362 O O . ASN B 1 280 ? 1.474 -23.094 8.508 1 91.69 280 ASN B O 1
ATOM 5366 N N . TYR B 1 281 ? 0.519 -24.203 6.781 1 93.94 281 TYR B N 1
ATOM 5367 C CA . TYR B 1 281 ? 1.785 -24.75 6.309 1 93.94 281 TYR B CA 1
ATOM 5368 C C . TYR B 1 281 ? 2.168 -24.156 4.957 1 93.94 281 TYR B C 1
ATOM 5370 O O . TYR B 1 281 ? 1.307 -23.672 4.219 1 93.94 281 TYR B O 1
ATOM 5378 N N . PHE B 1 282 ? 3.477 -24.188 4.773 1 96.12 282 PHE B N 1
ATOM 5379 C CA . PHE B 1 282 ? 3.932 -23.703 3.477 1 96.12 282 PHE B CA 1
ATOM 5380 C C . PHE B 1 282 ? 5.07 -24.562 2.943 1 96.12 282 PHE B C 1
ATOM 5382 O O . PHE B 1 282 ? 5.66 -25.359 3.686 1 96.12 282 PHE B O 1
ATOM 5389 N N . VAL B 1 283 ? 5.32 -24.422 1.627 1 96.25 283 VAL B N 1
ATOM 5390 C CA . VAL B 1 283 ? 6.488 -25 0.982 1 96.25 283 VAL B CA 1
ATOM 5391 C C . VAL B 1 283 ? 7.199 -23.953 0.134 1 96.25 283 VAL B C 1
ATOM 5393 O O . VAL B 1 283 ? 6.559 -23.047 -0.404 1 96.25 283 VAL B O 1
ATOM 5396 N N . THR B 1 284 ? 8.453 -24.047 0.199 1 96.31 284 THR B N 1
ATOM 5397 C CA . THR B 1 284 ? 9.211 -23.375 -0.845 1 96.31 284 THR B CA 1
ATOM 5398 C C . THR B 1 284 ? 9.188 -24.172 -2.143 1 96.31 284 THR B C 1
ATOM 5400 O O . THR B 1 284 ? 9.609 -25.328 -2.164 1 96.31 284 THR B O 1
ATOM 5403 N N . TYR B 1 285 ? 8.648 -23.562 -3.182 1 95.75 285 TYR B N 1
ATOM 5404 C CA . TYR B 1 285 ? 8.344 -24.281 -4.414 1 95.75 285 TYR B CA 1
ATOM 5405 C C . TYR B 1 285 ? 9.266 -23.844 -5.547 1 95.75 285 TYR B C 1
ATOM 5407 O O . TYR B 1 285 ? 9.438 -22.641 -5.785 1 95.75 285 TYR B O 1
ATOM 5415 N N . ASP B 1 286 ? 9.836 -24.734 -6.16 1 92.69 286 ASP B N 1
ATOM 5416 C CA . ASP B 1 286 ? 10.609 -24.5 -7.383 1 92.69 286 ASP B CA 1
ATOM 5417 C C . ASP B 1 286 ? 9.805 -24.891 -8.617 1 92.69 286 ASP B C 1
ATOM 5419 O O . ASP B 1 286 ? 9.664 -26.078 -8.93 1 92.69 286 ASP B O 1
ATOM 5423 N N . PRO B 1 287 ? 9.359 -23.969 -9.266 1 91.88 287 PRO B N 1
ATOM 5424 C CA . PRO B 1 287 ? 8.484 -24.266 -10.406 1 91.88 287 PRO B CA 1
ATOM 5425 C C . PRO B 1 287 ? 9.227 -24.953 -11.555 1 91.88 287 PRO B C 1
ATOM 5427 O O . PRO B 1 287 ? 8.625 -25.703 -12.328 1 91.88 287 PRO B O 1
ATOM 5430 N N . TYR B 1 288 ? 10.461 -24.703 -11.703 1 87.56 288 TYR B N 1
ATOM 5431 C CA . TYR B 1 288 ? 11.203 -25.281 -12.82 1 87.56 288 TYR B CA 1
ATOM 5432 C C . TYR B 1 288 ? 11.289 -26.797 -12.688 1 87.56 288 TYR B C 1
ATOM 5434 O O . TYR B 1 288 ? 11.062 -27.516 -13.656 1 87.56 288 TYR B O 1
ATOM 5442 N N . TRP B 1 289 ? 11.57 -27.25 -11.547 1 88.94 289 TRP B N 1
ATOM 5443 C CA . TRP B 1 289 ? 11.734 -28.672 -11.32 1 88.94 289 TRP B CA 1
ATOM 5444 C C . TRP B 1 289 ? 10.469 -29.281 -10.727 1 88.94 289 TRP B C 1
ATOM 5446 O O . TRP B 1 289 ? 10.375 -30.5 -10.578 1 88.94 289 TRP B O 1
ATOM 5456 N N . ASN B 1 290 ? 9.516 -28.391 -10.383 1 91.5 290 ASN B N 1
ATOM 5457 C CA . ASN B 1 290 ? 8.273 -28.828 -9.742 1 91.5 290 ASN B CA 1
ATOM 5458 C C . ASN B 1 290 ? 8.555 -29.625 -8.469 1 91.5 290 ASN B C 1
ATOM 5460 O O . ASN B 1 290 ? 8.062 -30.734 -8.305 1 91.5 290 ASN B O 1
ATOM 5464 N N . ILE B 1 291 ? 9.305 -29.047 -7.562 1 90.81 291 ILE B N 1
ATOM 5465 C CA . ILE B 1 291 ? 9.633 -29.703 -6.305 1 90.81 291 ILE B CA 1
ATOM 5466 C C . ILE B 1 291 ? 9.5 -28.719 -5.148 1 90.81 291 ILE B C 1
ATOM 5468 O O . ILE B 1 291 ? 9.68 -27.516 -5.332 1 90.81 291 ILE B O 1
ATOM 5472 N N . ALA B 1 292 ? 9.195 -29.281 -4.035 1 92.62 292 ALA B N 1
ATOM 5473 C CA . ALA B 1 292 ? 9.227 -28.531 -2.779 1 92.62 292 ALA B CA 1
ATOM 5474 C C . ALA B 1 292 ? 10.586 -28.672 -2.098 1 92.62 292 ALA B C 1
ATOM 5476 O O . ALA B 1 292 ? 11.016 -29.781 -1.777 1 92.62 292 ALA B O 1
ATOM 5477 N N . THR B 1 293 ? 11.188 -27.578 -1.79 1 90.56 293 THR B N 1
ATOM 5478 C CA . THR B 1 293 ? 12.547 -27.625 -1.255 1 90.56 293 THR B CA 1
ATOM 5479 C C . THR B 1 293 ? 12.531 -27.5 0.267 1 90.56 293 THR B C 1
ATOM 5481 O O . THR B 1 293 ? 13.5 -27.875 0.933 1 90.56 293 THR B O 1
ATOM 5484 N N . PHE B 1 294 ? 11.523 -27.016 0.78 1 92.38 294 PHE B N 1
ATOM 5485 C CA . PHE B 1 294 ? 11.398 -26.828 2.223 1 92.38 294 PHE B CA 1
ATOM 5486 C C . PHE B 1 294 ? 9.938 -26.766 2.639 1 92.38 294 PHE B C 1
ATOM 5488 O O . PHE B 1 294 ? 9.102 -26.203 1.927 1 92.38 294 PHE B O 1
ATOM 5495 N N . ILE B 1 295 ? 9.633 -27.391 3.717 1 92.25 295 ILE B N 1
ATOM 5496 C CA . ILE B 1 295 ? 8.297 -27.359 4.309 1 92.25 295 ILE B CA 1
ATOM 5497 C C . ILE B 1 295 ? 8.367 -26.734 5.703 1 92.25 295 ILE B C 1
ATOM 5499 O O . ILE B 1 295 ? 9.266 -27.047 6.484 1 92.25 295 ILE B O 1
ATOM 5503 N N . GLY B 1 296 ? 7.473 -25.828 5.973 1 93.44 296 GLY B N 1
ATOM 5504 C CA . GLY B 1 296 ? 7.461 -25.188 7.277 1 93.44 296 GLY B CA 1
ATOM 5505 C C . GLY B 1 296 ? 6.086 -24.719 7.699 1 93.44 296 GLY B C 1
ATOM 5506 O O . GLY B 1 296 ? 5.098 -24.969 7.004 1 93.44 296 GLY B O 1
ATOM 5507 N N . VAL B 1 297 ? 6.086 -24.141 8.898 1 93.25 297 VAL B N 1
ATOM 5508 C CA . VAL B 1 297 ? 4.867 -23.562 9.461 1 93.25 297 VAL B CA 1
ATOM 5509 C C . VAL B 1 297 ? 4.84 -22.062 9.211 1 93.25 297 VAL B C 1
ATOM 5511 O O . VAL B 1 297 ? 5.809 -21.359 9.5 1 93.25 297 VAL B O 1
ATOM 5514 N N . ASN B 1 298 ? 3.742 -21.531 8.727 1 94.19 298 ASN B N 1
ATOM 5515 C CA . ASN B 1 298 ? 3.623 -20.141 8.305 1 94.19 298 ASN B CA 1
ATOM 5516 C C . ASN B 1 298 ? 3.955 -19.172 9.438 1 94.19 298 ASN B C 1
ATOM 5518 O O . ASN B 1 298 ? 4.695 -18.203 9.242 1 94.19 298 ASN B O 1
ATOM 5522 N N . ARG B 1 299 ? 3.463 -19.375 10.594 1 91.31 299 ARG B N 1
ATOM 5523 C CA . ARG B 1 299 ? 3.557 -18.438 11.711 1 91.31 299 ARG B CA 1
ATOM 5524 C C . ARG B 1 299 ? 5.012 -18.156 12.07 1 91.31 299 ARG B C 1
ATOM 5526 O O . ARG B 1 299 ? 5.34 -17.062 12.539 1 91.31 299 ARG B O 1
ATOM 5533 N N . ASP B 1 300 ? 5.875 -19.047 11.797 1 93.62 300 ASP B N 1
ATOM 5534 C CA . ASP B 1 300 ? 7.277 -18.922 12.195 1 93.62 300 ASP B CA 1
ATOM 5535 C C . ASP B 1 300 ? 8.078 -18.156 11.141 1 93.62 300 ASP B C 1
ATOM 5537 O O . ASP B 1 300 ? 9.094 -17.547 11.453 1 93.62 300 ASP B O 1
ATOM 5541 N N . TYR B 1 301 ? 7.625 -18.234 9.969 1 95.31 301 TYR B N 1
ATOM 5542 C CA . TYR B 1 301 ? 8.422 -17.703 8.875 1 95.31 301 TYR B CA 1
ATOM 5543 C C . TYR B 1 301 ? 7.766 -16.453 8.289 1 95.31 301 TYR B C 1
ATOM 5545 O O . TYR B 1 301 ? 8.453 -15.578 7.746 1 95.31 301 TYR B O 1
ATOM 5553 N N . PHE B 1 302 ? 6.48 -16.391 8.383 1 95.38 302 PHE B N 1
ATOM 5554 C CA . PHE B 1 302 ? 5.684 -15.281 7.871 1 95.38 302 PHE B CA 1
ATOM 5555 C C . PHE B 1 302 ? 4.672 -14.82 8.914 1 95.38 302 PHE B C 1
ATOM 5557 O O . PHE B 1 302 ? 3.463 -14.992 8.734 1 95.38 302 PHE B O 1
ATOM 5564 N N . PRO B 1 303 ? 5.191 -14.125 9.867 1 92.31 303 PRO B N 1
ATOM 5565 C CA . PRO B 1 303 ? 4.258 -13.766 10.938 1 92.31 303 PRO B CA 1
ATOM 5566 C C . PRO B 1 303 ? 3.197 -12.758 10.484 1 92.31 303 PRO B C 1
ATOM 5568 O O . PRO B 1 303 ? 3.463 -11.93 9.609 1 92.31 303 PRO B O 1
ATOM 5571 N N . GLU B 1 304 ? 1.995 -12.875 10.953 1 89.81 304 GLU B N 1
ATOM 5572 C CA . GLU B 1 304 ? 0.882 -11.93 10.906 1 89.81 304 GLU B CA 1
ATOM 5573 C C . GLU B 1 304 ? 0.296 -11.844 9.5 1 89.81 304 GLU B C 1
ATOM 5575 O O . GLU B 1 304 ? -0.421 -10.891 9.18 1 89.81 304 GLU B O 1
ATOM 5580 N N . ILE B 1 305 ? 0.692 -12.758 8.617 1 89.88 305 ILE B N 1
ATOM 5581 C CA . ILE B 1 305 ? -0.048 -12.82 7.363 1 89.88 305 ILE B CA 1
ATOM 5582 C C . ILE B 1 305 ? -1.499 -13.211 7.641 1 89.88 305 ILE B C 1
ATOM 5584 O O . ILE B 1 305 ? -1.762 -14.172 8.359 1 89.88 305 ILE B O 1
ATOM 5588 N N . PRO B 1 306 ? -2.32 -12.453 7.023 1 86.69 306 PRO B N 1
ATOM 5589 C CA . PRO B 1 306 ? -3.721 -12.797 7.289 1 86.69 306 PRO B CA 1
ATOM 5590 C C . PRO B 1 306 ? -4.078 -14.211 6.836 1 86.69 306 PRO B C 1
ATOM 5592 O O . PRO B 1 306 ? -3.625 -14.656 5.777 1 86.69 306 PRO B O 1
ATOM 5595 N N . ARG B 1 307 ? -4.906 -14.883 7.602 1 83.69 307 ARG B N 1
ATOM 5596 C CA . ARG B 1 307 ? -5.273 -16.266 7.305 1 83.69 307 ARG B CA 1
ATOM 5597 C C . ARG B 1 307 ? -6.086 -16.344 6.02 1 83.69 307 ARG B C 1
ATOM 5599 O O . ARG B 1 307 ? -6.023 -17.344 5.305 1 83.69 307 ARG B O 1
ATOM 5606 N N . ASN B 1 308 ? -6.793 -15.281 5.738 1 90.94 308 ASN B N 1
ATOM 5607 C CA . ASN B 1 308 ? -7.652 -15.297 4.559 1 90.94 308 ASN B CA 1
ATOM 5608 C C . ASN B 1 308 ? -6.992 -14.594 3.377 1 90.94 308 ASN B C 1
ATOM 5610 O O . ASN B 1 308 ? -7.668 -14.203 2.426 1 90.94 308 ASN B O 1
ATOM 5614 N N . ALA B 1 309 ? -5.68 -14.461 3.457 1 96.19 309 ALA B N 1
ATOM 5615 C CA . ALA B 1 309 ? -4.965 -13.859 2.338 1 96.19 309 ALA B CA 1
ATOM 5616 C C . ALA B 1 309 ? -5 -14.766 1.11 1 96.19 309 ALA B C 1
ATOM 5618 O O . ALA B 1 309 ? -4.867 -15.984 1.229 1 96.19 309 ALA B O 1
ATOM 5619 N N . VAL B 1 310 ? -5.109 -14.164 -0.074 1 97.88 310 VAL B N 1
ATOM 5620 C CA . VAL B 1 310 ? -5.195 -14.961 -1.292 1 97.88 310 VAL B CA 1
ATOM 5621 C C . VAL B 1 310 ? -4.012 -14.648 -2.203 1 97.88 310 VAL B C 1
ATOM 5623 O O . VAL B 1 310 ? -3.84 -15.273 -3.25 1 97.88 310 VAL B O 1
ATOM 5626 N N . GLY B 1 311 ? -3.25 -13.664 -1.869 1 98.25 311 GLY B N 1
ATOM 5627 C CA . GLY B 1 311 ? -2.057 -13.344 -2.635 1 98.25 311 GLY B CA 1
ATOM 5628 C C . GLY B 1 311 ? -1.571 -11.922 -2.422 1 98.25 311 GLY B C 1
ATOM 5629 O O . GLY B 1 311 ? -2.178 -11.164 -1.665 1 98.25 311 GLY B O 1
ATOM 5630 N N . VAL B 1 312 ? -0.474 -11.625 -3.039 1 97.5 312 VAL B N 1
ATOM 5631 C CA . VAL B 1 312 ? 0.115 -10.297 -2.988 1 97.5 312 VAL B CA 1
ATOM 5632 C C . VAL B 1 312 ? -0.295 -9.5 -4.227 1 97.5 312 VAL B C 1
ATOM 5634 O O . VAL B 1 312 ? 0.062 -9.867 -5.352 1 97.5 312 VAL B O 1
ATOM 5637 N N . ALA B 1 313 ? -1.019 -8.438 -3.986 1 96.25 313 ALA B N 1
ATOM 5638 C CA . ALA B 1 313 ? -1.466 -7.594 -5.094 1 96.25 313 ALA B CA 1
ATOM 5639 C C . ALA B 1 313 ? -0.346 -6.672 -5.566 1 96.25 313 ALA B C 1
ATOM 5641 O O . ALA B 1 313 ? -0.298 -6.293 -6.738 1 96.25 313 ALA B O 1
ATOM 5642 N N . HIS B 1 314 ? 0.478 -6.316 -4.629 1 95.06 314 HIS B N 1
ATOM 5643 C CA . HIS B 1 314 ? 1.602 -5.445 -4.949 1 95.06 314 HIS B CA 1
ATOM 5644 C C . HIS B 1 314 ? 2.771 -5.68 -4 1 95.06 314 HIS B C 1
ATOM 5646 O O . HIS B 1 314 ? 2.582 -5.77 -2.787 1 95.06 314 HIS B O 1
ATOM 5652 N N . ALA B 1 315 ? 3.908 -5.762 -4.625 1 94 315 ALA B N 1
ATOM 5653 C CA . ALA B 1 315 ? 5.113 -5.992 -3.832 1 94 315 ALA B CA 1
ATOM 5654 C C . ALA B 1 315 ? 6.098 -4.836 -3.986 1 94 315 ALA B C 1
ATOM 5656 O O . ALA B 1 315 ? 6.43 -4.441 -5.105 1 94 315 ALA B O 1
ATOM 5657 N N . SER B 1 316 ? 6.465 -4.277 -2.895 1 92.06 316 SER B N 1
ATOM 5658 C CA . SER B 1 316 ? 7.566 -3.322 -2.812 1 92.06 316 SER B CA 1
ATOM 5659 C C . SER B 1 316 ? 8.695 -3.852 -1.938 1 92.06 316 SER B C 1
ATOM 5661 O O . SER B 1 316 ? 8.523 -4.844 -1.225 1 92.06 316 SER B O 1
ATOM 5663 N N . PRO B 1 317 ? 9.852 -3.234 -2.02 1 90.56 317 PRO B N 1
ATOM 5664 C CA . PRO B 1 317 ? 10.977 -3.717 -1.221 1 90.56 317 PRO B CA 1
ATOM 5665 C C . PRO B 1 317 ? 10.703 -3.652 0.281 1 90.56 317 PRO B C 1
ATOM 5667 O O . PRO B 1 317 ? 11.266 -4.445 1.046 1 90.56 317 PRO B O 1
ATOM 5670 N N . SER B 1 3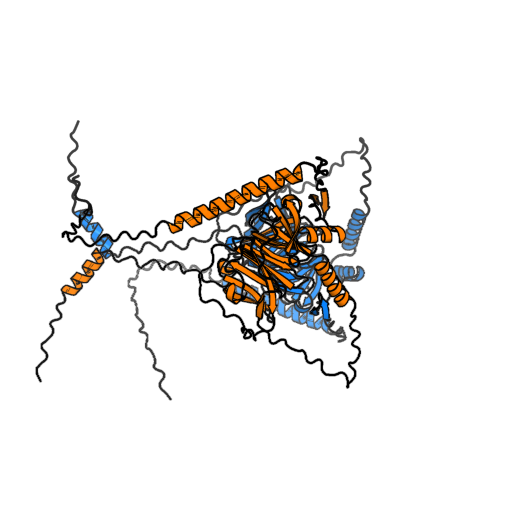18 ? 9.812 -2.775 0.674 1 93.69 318 SER B N 1
ATOM 5671 C CA . SER B 1 318 ? 9.656 -2.592 2.113 1 93.69 318 SER B CA 1
ATOM 5672 C C . SER B 1 318 ? 8.258 -2.99 2.57 1 93.69 318 SER B C 1
ATOM 5674 O O . SER B 1 318 ? 7.965 -2.975 3.768 1 93.69 318 SER B O 1
ATOM 5676 N N . SER B 1 319 ? 7.453 -3.355 1.624 1 95.06 319 SER B N 1
ATOM 5677 C CA . SER B 1 319 ? 6.09 -3.664 2.041 1 95.06 319 SER B CA 1
ATOM 5678 C C . SER B 1 319 ? 5.375 -4.523 1.004 1 95.06 319 SER B C 1
ATOM 5680 O O . SER B 1 319 ? 5.695 -4.465 -0.185 1 95.06 319 SER B O 1
ATOM 5682 N N . PHE B 1 320 ? 4.477 -5.344 1.493 1 96.69 320 PHE B N 1
ATOM 5683 C CA . PHE B 1 320 ? 3.547 -6.094 0.658 1 96.69 320 PHE B CA 1
ATOM 5684 C C . PHE B 1 320 ? 2.119 -5.602 0.859 1 96.69 320 PHE B C 1
ATOM 5686 O O . PHE B 1 320 ? 1.719 -5.285 1.98 1 96.69 320 PHE B O 1
ATOM 5693 N N . LEU B 1 321 ? 1.428 -5.539 -0.221 1 97.25 321 LEU B N 1
ATOM 5694 C CA . LEU B 1 321 ? -0.018 -5.363 -0.15 1 97.25 321 LEU B CA 1
ATOM 5695 C C . LEU B 1 321 ? -0.74 -6.691 -0.354 1 97.25 321 LEU B C 1
ATOM 5697 O O . LEU B 1 321 ? -0.847 -7.176 -1.482 1 97.25 321 LEU B O 1
ATOM 5701 N N . TRP B 1 322 ? -1.239 -7.18 0.722 1 97.38 322 TRP B N 1
ATOM 5702 C CA . TRP B 1 322 ? -1.97 -8.445 0.696 1 97.38 322 TRP B CA 1
ATOM 5703 C C . TRP B 1 322 ? -3.443 -8.211 0.375 1 97.38 322 TRP B C 1
ATOM 5705 O O . TRP B 1 322 ? -4.055 -7.273 0.881 1 97.38 322 TRP B O 1
ATOM 5715 N N . LEU B 1 323 ? -3.92 -9.047 -0.463 1 97.88 323 LEU B N 1
ATOM 5716 C CA . LEU B 1 323 ? -5.352 -9.078 -0.726 1 97.88 323 LEU B CA 1
ATOM 5717 C C . LEU B 1 323 ? -5.992 -10.32 -0.104 1 97.88 323 LEU B C 1
ATOM 5719 O O . LEU B 1 323 ? -5.438 -11.414 -0.186 1 97.88 323 LEU B O 1
ATOM 5723 N N . ASN B 1 324 ? -7.152 -10.117 0.528 1 96.62 324 ASN B N 1
ATOM 5724 C CA . ASN B 1 324 ? -7.871 -11.281 1.035 1 96.62 324 ASN B CA 1
ATOM 5725 C C . ASN B 1 324 ? -9.055 -11.641 0.143 1 96.62 324 ASN B C 1
ATOM 5727 O O . ASN B 1 324 ? -9.242 -11.047 -0.919 1 96.62 324 ASN B O 1
ATOM 5731 N N . ASN B 1 325 ? -9.82 -12.586 0.54 1 96.88 325 ASN B N 1
ATOM 5732 C CA . ASN B 1 325 ? -10.883 -13.117 -0.313 1 96.88 325 ASN B CA 1
ATOM 5733 C C . ASN B 1 325 ? -12.039 -12.133 -0.455 1 96.88 325 ASN B C 1
ATOM 5735 O O . ASN B 1 325 ? -12.875 -12.281 -1.35 1 96.88 325 ASN B O 1
ATOM 5739 N N . LYS B 1 326 ? -12.117 -11.125 0.372 1 95.88 326 LYS B N 1
ATOM 5740 C CA . LYS B 1 326 ? -13.156 -10.109 0.281 1 95.88 326 LYS B CA 1
ATOM 5741 C C . LYS B 1 326 ? -12.617 -8.82 -0.338 1 95.88 326 LYS B C 1
ATOM 5743 O O . LYS B 1 326 ? -13.273 -7.785 -0.305 1 95.88 326 LYS B O 1
ATOM 5748 N N . ALA B 1 327 ? -11.438 -8.82 -0.792 1 96 327 ALA B N 1
ATOM 5749 C CA . ALA B 1 327 ? -10.75 -7.73 -1.477 1 96 327 ALA B CA 1
ATOM 5750 C C . ALA B 1 327 ? -10.25 -6.691 -0.48 1 96 327 ALA B C 1
ATOM 5752 O O . ALA B 1 327 ? -9.945 -5.559 -0.859 1 96 327 ALA B O 1
ATOM 5753 N N . HIS B 1 328 ? -10.211 -7.094 0.792 1 95.94 328 HIS B N 1
ATOM 5754 C CA . HIS B 1 328 ? -9.57 -6.188 1.738 1 95.94 328 HIS B CA 1
ATOM 5755 C C . HIS B 1 328 ? -8.062 -6.156 1.526 1 95.94 328 HIS B C 1
ATOM 5757 O O . HIS B 1 328 ? -7.43 -7.199 1.35 1 95.94 328 HIS B O 1
ATOM 5763 N N . LEU B 1 329 ? -7.594 -4.961 1.61 1 96.75 329 LEU B N 1
ATOM 5764 C CA . LEU B 1 329 ? -6.168 -4.738 1.392 1 96.75 329 LEU B CA 1
ATOM 5765 C C . LEU B 1 329 ? -5.438 -4.539 2.717 1 96.75 329 LEU B C 1
ATOM 5767 O O . LEU B 1 329 ? -5.863 -3.734 3.549 1 96.75 329 LEU B O 1
ATOM 5771 N N . SER B 1 330 ? -4.367 -5.281 2.92 1 96.12 330 SER B N 1
ATOM 5772 C CA . SER B 1 330 ? -3.543 -5.137 4.117 1 96.12 330 SER B CA 1
ATOM 5773 C C . SER B 1 330 ? -2.115 -4.738 3.762 1 96.12 330 SER B C 1
ATOM 5775 O O . SER B 1 330 ? -1.486 -5.359 2.904 1 96.12 330 SER B O 1
ATOM 5777 N N . VAL B 1 331 ? -1.687 -3.699 4.418 1 96.06 331 VAL B N 1
ATOM 5778 C CA . VAL B 1 331 ? -0.308 -3.256 4.234 1 96.06 331 VAL B CA 1
ATOM 5779 C C . VAL B 1 331 ? 0.605 -3.992 5.211 1 96.06 331 VAL B C 1
ATOM 5781 O O . VAL B 1 331 ? 0.483 -3.828 6.43 1 96.06 331 VAL B O 1
ATOM 5784 N N . TYR B 1 332 ? 1.515 -4.793 4.691 1 96.31 332 TYR B N 1
ATOM 5785 C CA . TYR B 1 332 ? 2.432 -5.609 5.48 1 96.31 332 TYR B CA 1
ATOM 5786 C C . TYR B 1 332 ? 3.836 -5.016 5.465 1 96.31 332 TYR B C 1
ATOM 5788 O O . TYR B 1 332 ? 4.461 -4.91 4.406 1 96.31 332 TYR B O 1
ATOM 5796 N N . ASP B 1 333 ? 4.277 -4.668 6.641 1 94.62 333 ASP B N 1
ATOM 5797 C CA . ASP B 1 333 ? 5.621 -4.113 6.805 1 94.62 333 ASP B CA 1
ATOM 5798 C C . ASP B 1 333 ? 6.672 -5.219 6.809 1 94.62 333 ASP B C 1
ATOM 5800 O O . ASP B 1 333 ? 6.656 -6.098 7.676 1 94.62 333 ASP B O 1
ATOM 5804 N N . L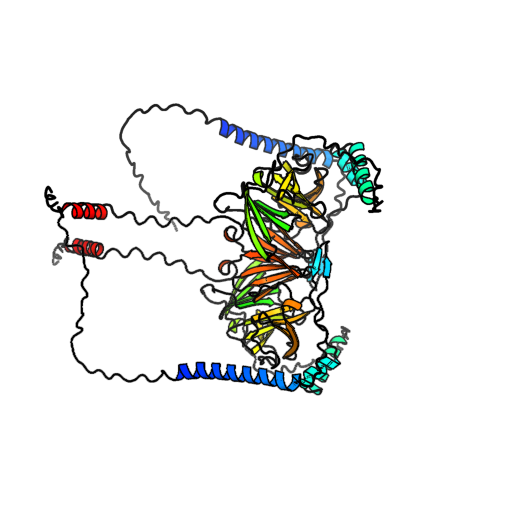EU B 1 334 ? 7.598 -5.125 5.93 1 95.44 334 LEU B N 1
ATOM 5805 C CA . LEU B 1 334 ? 8.586 -6.188 5.777 1 95.44 334 LEU B CA 1
ATOM 5806 C C . LEU B 1 334 ? 9.773 -5.965 6.715 1 95.44 334 LEU B C 1
ATOM 5808 O O . LEU B 1 334 ? 10.656 -6.82 6.816 1 95.44 334 LEU B O 1
ATOM 5812 N N . LYS B 1 335 ? 9.82 -4.883 7.367 1 92.62 335 LYS B N 1
ATOM 5813 C CA . LYS B 1 335 ? 10.859 -4.641 8.367 1 92.62 335 LYS B CA 1
ATOM 5814 C C . LYS B 1 335 ? 10.43 -5.137 9.742 1 92.62 335 LYS B C 1
ATOM 5816 O O . LYS B 1 335 ? 11.211 -5.77 10.453 1 92.62 335 LYS B O 1
ATOM 5821 N N . LYS B 1 336 ? 9.195 -4.895 10.031 1 92.12 336 LYS B N 1
ATOM 5822 C CA . LYS B 1 336 ? 8.68 -5.258 11.344 1 92.12 336 LYS B CA 1
ATOM 5823 C C . LYS B 1 336 ? 7.836 -6.527 11.273 1 92.12 336 LYS B C 1
ATOM 5825 O O . LYS B 1 336 ? 7.465 -7.09 12.305 1 92.12 336 LYS B O 1
ATOM 5830 N N . PHE B 1 337 ? 7.461 -6.934 10.102 1 93.56 337 PHE B N 1
ATOM 5831 C CA . PHE B 1 337 ? 6.754 -8.18 9.82 1 93.56 337 PHE B CA 1
ATOM 5832 C C . PHE B 1 337 ? 5.395 -8.195 10.516 1 93.56 337 PHE B C 1
ATOM 5834 O O . PHE B 1 337 ? 5.059 -9.164 11.203 1 93.56 337 PHE B O 1
ATOM 5841 N N . ARG B 1 338 ? 4.684 -7.168 10.258 1 92.31 338 ARG B N 1
ATOM 5842 C CA . ARG B 1 338 ? 3.328 -7.043 10.789 1 92.31 338 ARG B CA 1
ATOM 5843 C C . ARG B 1 338 ? 2.449 -6.223 9.844 1 92.31 338 ARG B C 1
ATOM 5845 O O . ARG B 1 338 ? 2.955 -5.539 8.953 1 92.31 338 ARG B O 1
ATOM 5852 N N . ILE B 1 339 ? 1.21 -6.305 10.109 1 93.94 339 ILE B N 1
ATOM 5853 C CA . ILE B 1 339 ? 0.257 -5.504 9.344 1 93.94 339 ILE B CA 1
ATOM 5854 C C . ILE B 1 339 ? 0.118 -4.125 9.984 1 93.94 339 ILE B C 1
ATOM 5856 O O . ILE B 1 339 ? -0.16 -4.012 11.18 1 93.94 339 ILE B O 1
ATOM 5860 N N . ASP B 1 340 ? 0.286 -3.084 9.164 1 91.56 340 ASP B N 1
ATOM 5861 C CA . ASP B 1 340 ? 0.207 -1.718 9.68 1 91.56 340 ASP B CA 1
ATOM 5862 C C . ASP B 1 340 ? -1.196 -1.144 9.492 1 91.56 340 ASP B C 1
ATOM 5864 O O . ASP B 1 340 ? -1.706 -0.444 10.367 1 91.56 340 ASP B O 1
ATOM 5868 N N . GLN B 1 341 ? -1.704 -1.397 8.344 1 93.19 341 GLN B N 1
ATOM 5869 C CA . GLN B 1 341 ? -2.988 -0.804 7.988 1 93.19 341 GLN B CA 1
ATOM 5870 C C . GLN B 1 341 ? -3.801 -1.741 7.102 1 93.19 341 GLN B C 1
ATOM 5872 O O . GLN B 1 341 ? -3.242 -2.621 6.441 1 93.19 341 GLN B O 1
ATOM 5877 N N . GLU B 1 342 ? -5.105 -1.484 7.188 1 94.56 342 GLU B N 1
ATOM 5878 C CA . GLU B 1 342 ? -6.035 -2.236 6.352 1 94.56 342 GLU B CA 1
ATOM 5879 C C . GLU B 1 342 ? -7.023 -1.306 5.652 1 94.56 342 GLU B C 1
ATOM 5881 O O . GLU B 1 342 ? -7.488 -0.329 6.242 1 94.56 342 GLU B O 1
ATOM 5886 N N . TYR B 1 343 ? -7.273 -1.615 4.461 1 96.12 343 TYR B N 1
ATOM 5887 C CA . TYR B 1 343 ? -8.211 -0.837 3.66 1 96.12 343 TYR B CA 1
ATOM 5888 C C . TYR B 1 343 ? -9.328 -1.723 3.111 1 96.12 343 TYR B C 1
ATOM 5890 O O . TYR B 1 343 ? -9.062 -2.701 2.41 1 96.12 343 TYR B O 1
ATOM 5898 N N . PRO B 1 344 ? -10.508 -1.362 3.367 1 95.31 344 PRO B N 1
ATOM 5899 C CA . PRO B 1 344 ? -11.641 -2.182 2.926 1 95.31 344 PRO B CA 1
ATOM 5900 C C . PRO B 1 344 ? -12.055 -1.891 1.484 1 95.31 344 PRO B C 1
ATOM 5902 O O . PRO B 1 344 ? -13.016 -1.158 1.252 1 95.31 344 PRO B O 1
ATOM 5905 N N . VAL B 1 345 ? -11.469 -2.547 0.575 1 96.5 345 VAL B N 1
ATOM 5906 C CA . VAL B 1 345 ? -11.859 -2.455 -0.83 1 96.5 345 VAL B CA 1
ATOM 5907 C C . VAL B 1 345 ? -12.984 -3.445 -1.123 1 96.5 345 VAL B C 1
ATOM 5909 O O . VAL B 1 345 ? -12.977 -4.57 -0.618 1 96.5 345 VAL B O 1
ATOM 5912 N N . ARG B 1 346 ? -13.875 -3.004 -1.95 1 94.94 346 ARG B N 1
ATOM 5913 C CA . ARG B 1 346 ? -14.945 -3.912 -2.348 1 94.94 346 ARG B CA 1
ATOM 5914 C C . ARG B 1 346 ? -14.656 -4.535 -3.709 1 94.94 346 ARG B C 1
ATOM 5916 O O . ARG B 1 346 ? -14.164 -3.861 -4.613 1 94.94 346 ARG B O 1
ATOM 5923 N N . ILE B 1 347 ? -15.102 -5.742 -3.832 1 96.81 347 ILE B N 1
ATOM 5924 C CA . ILE B 1 347 ? -14.844 -6.484 -5.059 1 96.81 347 ILE B CA 1
ATOM 5925 C C . ILE B 1 347 ? -15.516 -5.785 -6.238 1 96.81 347 ILE B C 1
ATOM 5927 O O . ILE B 1 347 ? -14.898 -5.598 -7.293 1 96.81 347 ILE B O 1
ATOM 5931 N N . ASN B 1 348 ? -16.703 -5.328 -6.078 1 94 348 ASN B N 1
ATOM 5932 C CA . ASN B 1 348 ? -17.469 -4.766 -7.184 1 94 348 ASN B CA 1
ATOM 5933 C C . ASN B 1 348 ? -16.875 -3.447 -7.664 1 94 348 ASN B C 1
ATOM 5935 O O . ASN B 1 348 ? -17.125 -3.02 -8.789 1 94 348 ASN B O 1
ATOM 5939 N N . ASP B 1 349 ? -16.203 -2.781 -6.812 1 94 349 ASP B N 1
ATOM 5940 C CA . ASP B 1 349 ? -15.531 -1.548 -7.211 1 94 349 ASP B CA 1
ATOM 5941 C C . ASP B 1 349 ? -14.141 -1.835 -7.773 1 94 349 ASP B C 1
ATOM 5943 O O . ASP B 1 349 ? -13.594 -1.031 -8.531 1 94 349 ASP B O 1
ATOM 5947 N N . TYR B 1 350 ? -13.617 -2.938 -7.469 1 96.38 350 TYR B N 1
ATOM 5948 C CA . TYR B 1 350 ? -12.211 -3.229 -7.727 1 96.38 350 TYR B CA 1
ATOM 5949 C C . TYR B 1 350 ? -12.031 -3.896 -9.086 1 96.38 350 TYR B C 1
ATOM 5951 O O . TYR B 1 350 ? -11.078 -3.602 -9.805 1 96.38 350 TYR B O 1
ATOM 5959 N N . VAL B 1 351 ? -12.93 -4.77 -9.406 1 96.94 351 VAL B N 1
ATOM 5960 C CA . VAL B 1 351 ? -12.758 -5.543 -10.633 1 96.94 351 VAL B CA 1
ATOM 5961 C C . VAL B 1 351 ? -13.883 -5.219 -11.617 1 96.94 351 VAL B C 1
ATOM 5963 O O . VAL B 1 351 ? -14.859 -4.555 -11.258 1 96.94 351 VAL B O 1
ATOM 5966 N N . ALA B 1 352 ? -13.688 -5.645 -12.875 1 95.88 352 ALA B N 1
ATOM 5967 C CA . ALA B 1 352 ? -14.641 -5.375 -13.953 1 95.88 352 ALA B CA 1
ATOM 5968 C C . ALA B 1 352 ? -15.797 -6.367 -13.914 1 95.88 352 ALA B C 1
ATOM 5970 O O . ALA B 1 352 ? -15.766 -7.398 -14.594 1 95.88 352 ALA B O 1
ATOM 5971 N N . CYS B 1 353 ? -16.828 -5.98 -13.211 1 94.81 353 CYS B N 1
ATOM 5972 C CA . CYS B 1 353 ? -18.016 -6.801 -13.078 1 94.81 353 CYS B CA 1
ATOM 5973 C C . CYS B 1 353 ? -19.25 -5.938 -12.828 1 94.81 353 CYS B C 1
ATOM 5975 O O . CYS B 1 353 ? -19.141 -4.727 -12.641 1 94.81 353 CYS B O 1
ATOM 5977 N N . VAL B 1 354 ? -20.391 -6.566 -12.945 1 90.06 354 VAL B N 1
ATOM 5978 C CA . VAL B 1 354 ? -21.625 -5.801 -12.812 1 90.06 354 VAL B CA 1
ATOM 5979 C C . VAL B 1 354 ? -22.375 -6.238 -11.555 1 90.06 354 VAL B C 1
ATOM 5981 O O . VAL B 1 354 ? -22.422 -7.43 -11.234 1 90.06 354 VAL B O 1
ATOM 5984 N N . VAL B 1 355 ? -22.812 -5.211 -10.766 1 80.25 355 VAL B N 1
ATOM 5985 C CA . VAL B 1 355 ? -23.625 -5.484 -9.586 1 80.25 355 VAL B CA 1
ATOM 5986 C C . VAL B 1 355 ? -25.094 -5.602 -9.992 1 80.25 355 VAL B C 1
ATOM 5988 O O . VAL B 1 355 ? -25.594 -4.785 -10.766 1 80.25 355 VAL B O 1
ATOM 5991 N N . PRO B 1 356 ? -25.656 -6.754 -9.68 1 63.72 356 PRO B N 1
ATOM 5992 C CA . PRO B 1 356 ? -27.062 -6.836 -10.055 1 63.72 356 PRO B CA 1
ATOM 5993 C C . PRO B 1 356 ? -27.906 -5.711 -9.438 1 63.72 356 PRO B C 1
ATOM 5995 O O . PRO B 1 356 ? -27.641 -5.293 -8.312 1 63.72 356 PRO B O 1
ATOM 5998 N N . LYS B 1 357 ? -28.422 -4.887 -10.281 1 60.22 357 LYS B N 1
ATOM 5999 C CA . LYS B 1 357 ? -29.375 -3.908 -9.773 1 60.22 357 LYS B CA 1
ATOM 6000 C C . LYS B 1 357 ? -30.391 -4.562 -8.852 1 60.22 357 LYS B C 1
ATOM 6002 O O . LYS B 1 357 ? -30.891 -5.652 -9.141 1 60.22 357 LYS B O 1
ATOM 6007 N N . PRO B 1 358 ? -30.328 -4.18 -7.582 1 54.06 358 PRO B N 1
ATOM 6008 C CA . PRO B 1 358 ? -31.406 -4.773 -6.785 1 54.06 358 PRO B CA 1
ATOM 6009 C C . PRO B 1 358 ? -32.719 -4.852 -7.547 1 54.06 358 PRO B C 1
ATOM 6011 O O . PRO B 1 358 ? -33 -4.008 -8.406 1 54.06 358 PRO B O 1
ATOM 6014 N N . PRO B 1 359 ? -33.25 -6.035 -7.691 1 45.22 359 PRO B N 1
ATOM 6015 C CA . PRO B 1 359 ? -34.531 -6.094 -8.391 1 45.22 359 PRO B CA 1
ATOM 6016 C C . PRO B 1 359 ? -35.438 -4.906 -8.07 1 45.22 359 PRO B C 1
ATOM 6018 O O . PRO B 1 359 ? -35.531 -4.5 -6.906 1 45.22 359 PRO B O 1
ATOM 6021 N N . THR B 1 360 ? -35.469 -4.035 -9.016 1 47.09 360 THR B N 1
ATOM 6022 C CA . THR B 1 360 ? -36.531 -3.055 -8.844 1 47.09 360 THR B CA 1
ATOM 6023 C C . THR B 1 360 ? -37.75 -3.688 -8.164 1 47.09 360 THR B C 1
ATOM 6025 O O . THR B 1 360 ? -38.219 -4.742 -8.594 1 47.09 360 THR B O 1
ATOM 6028 N N . PRO B 1 361 ? -37.938 -3.354 -6.902 1 44.75 361 PRO B N 1
ATOM 6029 C CA . PRO B 1 361 ? -39.094 -4.012 -6.309 1 44.75 361 PRO B CA 1
ATOM 6030 C C . PRO B 1 361 ? -40.25 -4.227 -7.309 1 44.75 361 PRO B C 1
ATOM 6032 O O . PRO B 1 361 ? -40.5 -3.357 -8.148 1 44.75 361 PRO B O 1
ATOM 6035 N N . ALA B 1 362 ? -40.469 -5.453 -7.629 1 44.09 362 ALA B N 1
ATOM 6036 C CA . ALA B 1 362 ? -41.625 -5.727 -8.477 1 44.09 362 ALA B CA 1
ATOM 6037 C C . ALA B 1 362 ? -42.75 -4.746 -8.188 1 44.09 362 ALA B C 1
ATOM 6039 O O . ALA B 1 362 ? -42.969 -4.336 -7.043 1 44.09 362 ALA B O 1
ATOM 6040 N N . PRO B 1 363 ? -43.156 -3.971 -9.133 1 42.72 363 PRO B N 1
ATOM 6041 C CA . PRO B 1 363 ? -44.312 -3.119 -8.797 1 42.72 363 PRO B CA 1
ATOM 6042 C C . PRO B 1 363 ? -45.344 -3.838 -7.93 1 42.72 363 PRO B C 1
ATOM 6044 O O . PRO B 1 363 ? -45.469 -5.059 -8.023 1 42.72 363 PRO B O 1
ATOM 6047 N N . PRO B 1 364 ? -45.562 -3.312 -6.777 1 40.28 364 PRO B N 1
ATOM 6048 C CA . PRO B 1 364 ? -46.5 -4.074 -5.938 1 40.28 364 PRO B CA 1
ATOM 6049 C C . PRO B 1 364 ? -47.594 -4.746 -6.746 1 40.28 364 PRO B C 1
ATOM 6051 O O . PRO B 1 364 ? -48.188 -4.129 -7.648 1 40.28 364 PRO B O 1
ATOM 6054 N N . LYS B 1 365 ? -47.469 -6.031 -6.863 1 42.38 365 LYS B N 1
ATOM 6055 C CA . LYS B 1 365 ? -48.562 -6.746 -7.527 1 42.38 365 LYS B CA 1
ATOM 6056 C C . LYS B 1 365 ? -49.906 -6.145 -7.168 1 42.38 365 LYS B C 1
ATOM 6058 O O . LYS B 1 365 ? -50.219 -5.941 -5.988 1 42.38 365 LYS B O 1
ATOM 6063 N N . LEU B 1 366 ? -50.531 -5.398 -8.016 1 40.06 366 LEU B N 1
ATOM 6064 C CA . LEU B 1 366 ? -51.875 -4.852 -7.801 1 40.06 366 LEU B CA 1
ATOM 6065 C C . LEU B 1 366 ? -52.781 -5.871 -7.117 1 40.06 366 LEU B C 1
ATOM 6067 O O . LEU B 1 366 ? -52.719 -7.062 -7.441 1 40.06 366 LEU B O 1
ATOM 6071 N N . SER B 1 367 ? -53.188 -5.684 -5.906 1 40.81 367 SER B N 1
ATOM 6072 C CA . SER B 1 367 ? -54.062 -6.602 -5.191 1 40.81 367 SER B CA 1
ATOM 6073 C C . SER B 1 367 ? -55.125 -7.203 -6.125 1 40.81 367 SER B C 1
ATOM 6075 O O . SER B 1 367 ? -55.531 -6.57 -7.102 1 40.81 367 SER B O 1
ATOM 6077 N N . PRO B 1 368 ? -55.281 -8.531 -6.074 1 47.88 368 PRO B N 1
ATOM 6078 C CA . PRO B 1 368 ? -56.281 -9.148 -6.938 1 47.88 368 PRO B CA 1
ATOM 6079 C C . PRO B 1 368 ? -57.594 -8.359 -6.992 1 47.88 368 PRO B C 1
ATOM 6081 O O . PRO B 1 368 ? -58.312 -8.43 -7.98 1 47.88 368 PRO B O 1
ATOM 6084 N N . ARG B 1 369 ? -57.906 -7.688 -5.848 1 48.56 369 ARG B N 1
ATOM 6085 C CA . ARG B 1 369 ? -59.156 -6.918 -5.785 1 48.56 369 ARG B CA 1
ATOM 6086 C C . ARG B 1 369 ? -59.062 -5.699 -6.703 1 48.56 369 ARG B C 1
ATOM 6088 O O . ARG B 1 369 ? -60.094 -5.289 -7.273 1 48.56 369 ARG B O 1
ATOM 6095 N N . ALA B 1 370 ? -57.938 -5.156 -6.797 1 46.53 370 ALA B N 1
ATOM 6096 C CA . ALA B 1 370 ? -57.812 -3.967 -7.633 1 46.53 370 ALA B CA 1
ATOM 6097 C C . ALA B 1 370 ? -57.812 -4.336 -9.117 1 46.53 370 ALA B C 1
ATOM 6099 O O . ALA B 1 370 ? -58.25 -3.545 -9.953 1 46.53 370 ALA B O 1
ATOM 6100 N N . ARG B 1 371 ? -57.312 -5.527 -9.352 1 44.62 371 ARG B N 1
ATOM 6101 C CA . ARG B 1 371 ? -57.375 -6.051 -10.711 1 44.62 371 ARG B CA 1
ATOM 6102 C C . ARG B 1 371 ? -58.812 -6.344 -11.125 1 44.62 371 ARG B C 1
ATOM 6104 O O . ARG B 1 371 ? -59.188 -6.105 -12.273 1 44.62 371 ARG B O 1
ATOM 6111 N N . ALA B 1 372 ? -59.531 -6.891 -10.156 1 48.28 372 ALA B N 1
ATOM 6112 C CA . ALA B 1 372 ? -60.938 -7.223 -10.391 1 48.28 372 ALA B CA 1
ATOM 6113 C C . ALA B 1 372 ? -61.781 -5.965 -10.625 1 48.28 372 ALA B C 1
ATOM 6115 O O . ALA B 1 372 ? -62.719 -5.988 -11.398 1 48.28 372 ALA B O 1
ATOM 6116 N N . ARG B 1 373 ? -61.375 -4.898 -9.891 1 44.53 373 ARG B N 1
ATOM 6117 C CA . ARG B 1 373 ? -62.125 -3.668 -10.086 1 44.53 373 ARG B CA 1
ATOM 6118 C C . ARG B 1 373 ? -61.875 -3.078 -11.469 1 44.53 373 ARG B C 1
ATOM 6120 O O . ARG B 1 373 ? -62.781 -2.51 -12.086 1 44.53 373 ARG B O 1
ATOM 6127 N N . ASN B 1 374 ? -60.688 -3.25 -11.891 1 43.88 374 ASN B N 1
ATOM 6128 C CA . ASN B 1 374 ? -60.375 -2.715 -13.219 1 43.88 374 ASN B CA 1
ATOM 6129 C C . ASN B 1 374 ? -61.031 -3.551 -14.312 1 43.88 374 ASN B C 1
ATOM 6131 O O . ASN B 1 374 ? -61.406 -3.027 -15.375 1 43.88 374 ASN B O 1
ATOM 6135 N N . ASP B 1 375 ? -61.062 -4.887 -14.086 1 43.59 375 ASP B N 1
ATOM 6136 C CA . ASP B 1 375 ? -61.719 -5.766 -15.055 1 43.59 375 ASP B CA 1
ATOM 6137 C C . ASP B 1 375 ? -63.219 -5.484 -15.148 1 43.59 375 ASP B C 1
ATOM 6139 O O . ASP B 1 375 ? -63.812 -5.59 -16.234 1 43.59 375 ASP B O 1
ATOM 6143 N N . LYS B 1 376 ? -63.812 -5.156 -13.984 1 43.28 376 LYS B N 1
ATOM 6144 C CA . LYS B 1 376 ? -65.25 -4.855 -14.008 1 43.28 376 LYS B CA 1
ATOM 6145 C C . LYS B 1 376 ? -65.5 -3.504 -14.656 1 43.28 376 LYS B C 1
ATOM 6147 O O . LYS B 1 376 ? -66.625 -3.25 -15.141 1 43.28 376 LYS B O 1
ATOM 6152 N N . ALA B 1 377 ? -64.625 -2.553 -14.383 1 43.16 377 ALA B N 1
ATOM 6153 C CA . ALA B 1 377 ? -64.875 -1.24 -14.984 1 43.16 377 ALA B CA 1
ATOM 6154 C C . ALA B 1 377 ? -64.812 -1.318 -16.5 1 43.16 377 ALA B C 1
ATOM 6156 O O . ALA B 1 377 ? -65.5 -0.549 -17.172 1 43.16 377 ALA B O 1
ATOM 6157 N N . TYR B 1 378 ? -64.062 -2.244 -17 1 41.19 378 TYR B N 1
ATOM 6158 C CA . TYR B 1 378 ? -63.969 -2.379 -18.438 1 41.19 378 TYR B CA 1
ATOM 6159 C C . TYR B 1 378 ? -65.25 -2.998 -19 1 41.19 378 TYR B C 1
ATOM 6161 O O . TYR B 1 378 ? -65.5 -2.961 -20.203 1 41.19 378 TYR B O 1
ATOM 6169 N N . GLU B 1 379 ? -65.875 -3.834 -18.156 1 41.12 379 GLU B N 1
ATOM 6170 C CA . GLU B 1 379 ? -67.062 -4.504 -18.672 1 41.12 379 GLU B CA 1
ATOM 6171 C C . GLU B 1 379 ? -68.188 -3.51 -18.906 1 41.12 379 GLU B C 1
ATOM 6173 O O . GLU B 1 379 ? -69.188 -3.818 -19.609 1 41.12 379 GLU B O 1
ATOM 6178 N N . SER B 1 380 ? -68.188 -2.41 -18.141 1 39.12 380 SER B N 1
ATOM 6179 C CA . SER B 1 380 ? -69.438 -1.661 -18.25 1 39.12 380 SER B CA 1
ATOM 6180 C C . SER B 1 380 ? -69.5 -0.819 -19.516 1 39.12 380 SER B C 1
ATOM 6182 O O . SER B 1 380 ? -70.5 -0.2 -19.828 1 39.12 380 SER B O 1
ATOM 6184 N N . ASN B 1 381 ? -68.375 -0.319 -19.984 1 35.28 381 ASN B N 1
ATOM 6185 C CA . ASN B 1 381 ? -68.688 0.637 -21.047 1 35.28 381 ASN B CA 1
ATOM 6186 C C . ASN B 1 381 ? -68.875 -0.063 -22.391 1 35.28 381 ASN B C 1
ATOM 6188 O O . ASN B 1 381 ? -67.938 -0.55 -23 1 35.28 381 ASN B O 1
ATOM 6192 N N . PRO B 1 382 ? -70.062 -0.752 -22.484 1 34.16 382 PRO B N 1
ATOM 6193 C CA . PRO B 1 382 ? -70.375 -1.383 -23.766 1 34.16 382 PRO B CA 1
ATOM 6194 C C . PRO B 1 382 ? -70.25 -0.407 -24.938 1 34.16 382 PRO B C 1
ATOM 6196 O O . PRO B 1 382 ? -70.938 0.635 -24.922 1 34.16 382 PRO B O 1
ATOM 6199 N N . VAL B 1 383 ? -69.062 -0.207 -25.375 1 32.91 383 VAL B N 1
ATOM 6200 C CA . VAL B 1 383 ? -68.938 0.619 -26.562 1 32.91 383 VAL B CA 1
ATOM 6201 C C . VAL B 1 383 ? -69.938 0.165 -27.625 1 32.91 383 VAL B C 1
ATOM 6203 O O . VAL B 1 383 ? -69.938 -0.993 -28.047 1 32.91 383 VAL B O 1
ATOM 6206 N N . LYS B 1 384 ? -71.125 0.814 -27.688 1 34.03 384 LYS B N 1
ATOM 6207 C CA . LYS B 1 384 ? -72.062 0.667 -28.75 1 34.03 384 LYS B CA 1
ATOM 6208 C C . LYS B 1 384 ? -71.438 0.823 -30.125 1 34.03 384 LYS B C 1
ATOM 6210 O O . LYS B 1 384 ? -70.938 1.888 -30.453 1 34.03 384 LYS B O 1
ATOM 6215 N N . ARG B 1 385 ? -70.875 -0.233 -30.609 1 31.47 385 ARG B N 1
ATOM 6216 C CA . ARG B 1 385 ? -70.375 -0.28 -31.969 1 31.47 385 ARG B CA 1
ATOM 6217 C C . ARG B 1 385 ? -71.438 0.091 -32.969 1 31.47 385 ARG B C 1
ATOM 6219 O O . ARG B 1 385 ? -72.5 -0.54 -33.031 1 31.47 385 ARG B O 1
ATOM 6226 N N . LYS B 1 386 ? -71.625 1.41 -33.312 1 33.28 386 LYS B N 1
ATOM 6227 C CA . LYS B 1 386 ? -72.562 1.859 -34.375 1 33.28 386 LYS B CA 1
ATOM 6228 C C . LYS B 1 386 ? -72.25 1.09 -35.688 1 33.28 386 LYS B C 1
ATOM 6230 O O . LYS B 1 386 ? -71.125 0.864 -36.062 1 33.28 386 LYS B O 1
ATOM 6235 N N . PRO B 1 387 ? -73.312 0.415 -36.125 1 32.84 387 PRO B N 1
ATOM 6236 C CA . PRO B 1 387 ? -73.312 -0.381 -37.344 1 32.84 387 PRO B CA 1
ATOM 6237 C C . PRO B 1 387 ? -72.812 0.38 -38.562 1 32.84 387 PRO B C 1
ATOM 6239 O O . PRO B 1 387 ? -72.875 1.608 -38.625 1 32.84 387 PRO B O 1
ATOM 6242 N N . ALA B 1 388 ? -71.688 -0.116 -39.125 1 30.16 388 ALA B N 1
ATOM 6243 C CA . ALA B 1 388 ? -71.062 0.303 -40.375 1 30.16 388 ALA B CA 1
ATOM 6244 C C . ALA B 1 388 ? -72.062 0.424 -41.5 1 30.16 388 ALA B C 1
ATOM 6246 O O . ALA B 1 388 ? -72.875 -0.495 -41.75 1 30.16 388 ALA B O 1
ATOM 6247 N N . LYS B 1 389 ? -72.562 1.702 -41.688 1 29.23 389 LYS B N 1
ATOM 6248 C CA . LYS B 1 389 ? -73.375 1.981 -42.875 1 29.23 389 LYS B CA 1
ATOM 6249 C C . LYS B 1 389 ? -72.75 1.342 -44.125 1 29.23 389 LYS B C 1
ATOM 6251 O O . LYS B 1 389 ? -71.562 1.423 -44.344 1 29.23 389 LYS B O 1
ATOM 6256 N N . SER B 1 390 ? -73.438 0.313 -44.562 1 28.42 390 SER B N 1
ATOM 6257 C CA . SER B 1 390 ? -73.312 -0.432 -45.812 1 28.42 390 SER B CA 1
ATOM 6258 C C . SER B 1 390 ? -73.25 0.508 -47.031 1 28.42 390 SER B C 1
ATOM 6260 O O . SER B 1 390 ? -73.125 0.057 -48.156 1 28.42 390 SER B O 1
ATOM 6262 N N . THR B 1 391 ? -72.25 1.582 -47.125 1 26.64 391 THR B N 1
ATOM 6263 C CA . THR B 1 391 ? -72.125 1.912 -48.531 1 26.64 391 THR B CA 1
ATOM 6264 C C . THR B 1 391 ? -71.375 0.808 -49.25 1 26.64 391 THR B C 1
ATOM 6266 O O . THR B 1 391 ? -70.375 0.275 -48.719 1 26.64 391 THR B O 1
#

InterPro domains:
  IPR036375 Hemopexin-like domain superfamily [G3DSA:2.110.10.10] (159-354)
  IPR036375 Hemopexin-like domain superfamily [SSF50923] (158-353)

Nearest PDB structures (foldseek):
  3ott-assembly1_B  TM=3.967E-01  e=2.423E-03  Bacteroides thetaiotaomicron
  3va6-assembly3_B  TM=3.702E-01  e=8.336E-04  Bacteroides thetaiotaomicron
  3va6-assembly1_A  TM=4.148E-01  e=2.868E-03  Bacteroides thetaiotaomicron
  8u8a-assembly1_C  TM=4.346E-01  e=2.291E-02  Homo sapiens
  8u8b-assembly1_B  TM=3.216E-01  e=1.168E-02  Homo sapiens

Secondary structure (DSSP, 8-state):
----------------------------TTHHHHHHHHHHHHHHHHHHHHHHHHHHHHSSSS-S---------EEEETTEEEEPPPPPPPPPHHHHHHHHHHTT--HHHHHHHHHHHHHHHH---------TTS-----------------SPPPP-S-BPPSS--EEEE-TTS-EEEEETTEEEEEEE-TTS-EEEEEEEHHHHBTT--SS-SEEEEETTTTEEEEEETTEEEEEEEETTTTEEEEPTT-SEEPPTT--S---EEEE-TTS-EEEE-SSEEEEEETTTTEEEEEEEHHHHSTT--TTEEEEEEE-SSEEEEEETT-EEEEEETTTTEEEEEEEB-HHHHSS-B-------------HHHHHHHHHHHHH-----------/----------------------------TTHHHHHHHHHHHHHHHHHHHHHHHHHHHHTTSS-S---------EEEETTEEEEPPPPPPPPPHHHHHHHHHHTT--HHHHHHHHHHHHHHHH---------TTS-----------------SPPPP-S-BPPSS--EEEE-TTS-EEEEETTEEEEEEE-TTS-EEEEEEEHHHHBTT--S--SEEEEETTTTEEEEEETTEEEEEEEETTTTEEEEPTT-SEEPPTT--S---EEEE-TTS-EEEE-SSEEEEEETTTTEEEEEEEHHHHSTT--TTEEEEEEE-SSEEEEEETT-EEEEEETTTTEEEEEEEB-HHHHSS-B-------------HHHHHHHHHHHHS-----------

=== Feature glossary ===
Feature key, reading from the visual/contextual features back to the raw sequence:

Rendered structure images. Six rendered views show the 3D structure from the faces of a cube — i.e. along ±x, ±y, ±z. Rendering representation is drawn randomly per protein from cartoon (secondary-structure ribbons), sticks (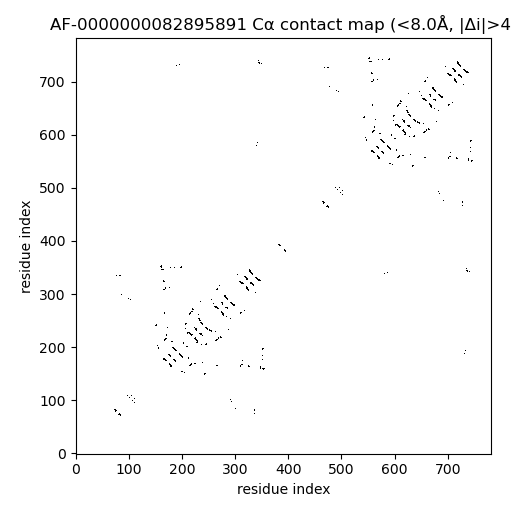backbone bonds), or molecular surface; coloring is either N→C rainbow (blue at the N-terminus through red at the C-terminus) or one color per chain.

Contact-map, Ramachandran, and PAE plots. The contact map is a binary N×N matrix image: pixel (i, j) is dark where Cα_i and Cα_j are within 8 Å and |i−j|>4. Because the |i−j|>4 filter removes local helical contacts, off-diagonal stripes parallel to the main diagonal indicate parallel β-sheets; stripes perpendicular to it indicate antiparallel β-sheets. The Ramachandran plot scatters every residue's (φ, ψ) pair against the sterically allowed regions. The PAE heatmap renders the predicted-aligned-error matrix.

InterPro / GO / CATH / organism. Database cross-references. InterPro integrates a dozen domain/family signature databases into unified entries with residue-range hits. GO terms attach function/process/location labels with evidence codes. CATH codes position the fold in a four-level structural taxonomy. Organism is the NCBI-taxonomy species name.

Nearest PDB structures. The Foldseek neighbor list gives the closest experimentally determined structures in the PDB, ranked by structural alignment. TM-score near 1 means near-identical fold; near 0.3 means only rough topology match. This is how one finds what a novel AlphaFold prediction most resembles in the solved-structure universe.

Predicted aligned error. PAE(i, j) answers: if I align the predicted and true structures on residue i, how far off (in Å) do I expect residue j to be? A block-diagonal PAE matrix with low values on the blocks and high values off-diagonal is the signature of a multi-domain protein with confidently predicted domains but uncertain inter-domain orientation.

Solvent-accessible surface area. Accessible surface area quantifies burial. A residue with SASA near zero is packed into the hydrophobic core; one with SASA >100 Å² sits on the surface. Computed here via the Shrake–Rupley numerical algorithm with a 1.4 Å probe.

B-factor. B-factor (Debye–Waller factor) reflects atomic displacement in the crystal lattice. It is an experimental observable (units Å²), not a prediction; low values mean the atom is pinned down, high values mean it moves or is heterogeneous across the crystal.

pLDDT. For AlphaFold models, the B-factor field carries pLDDT — the model's own estimate of local accuracy on a 0–100 scale. Regions with pLDDT<50 should be treated as essentially unmodeled; they often correspond to intrinsically disordered segments.

Backbone torsions (φ/ψ). φ (phi) and ψ (psi) are the two rotatable backbone dihedrals per residue: φ is the C(i-1)–N–Cα–C torsion, ψ is the N–Cα–C–N(i+1) torsion, both in degrees on (−180°, 180°]. α-helical residues cluster near (−60°, −45°); β-strand residues near (−120°, +130°). A Ramachandran plot is simply a scatter of (φ, ψ) for every residue.

Radius of gyration, Cα contacts, bounding box. Radius of gyration (Rg) is the root-mean-square distance of Cα atoms from their centroid — a single number for overall size and compactness. A globular domain of N residues has Rg ≈ 2.2·N^0.38 Å; an extended or disordered chain has a much larger Rg. The Cα contact count is the number of residue pairs whose Cα atoms are within 8 Å and are more than four positions apart in sequence — a standard proxy for tertiary packing density. The bounding box is the smallest axis-aligned box enclosing all Cα atoms.

Secondary structure (3-state, P-SEA). Three-state secondary structure (P-SEA) collapses the eight DSSP classes into helix (a), strand (b), and coil (c). P-SEA assigns these from Cα geometry alone — distances and angles — without requiring backbone oxygens, so it works on any Cα trace.

Secondary structure (8-state, DSSP). DSSP 8-state secondary structure assigns each residue one of H (α-helix), G (3₁₀-helix), I (π-helix), E (extended β-strand), B (isolated β-bridge), T (hydrogen-bonded turn), S (bend), or '-' (coil). The assignment is computed from backbone hydrogen-bond geometry via the Kabsch–Sander algorithm.

Foldseek 3Di. A 3Di character summarizes, for each residue, the relative orientation of the Cα frame of its nearest spatial neighbor. Because it encodes fold topology rather than chemistry, 3Di alignments detect remote structural similarity that sequence alignment misses.

mmCIF coordinates. The mmCIF block holds the 3D Cartesian coordinates of each backbone atom (N, Cα, C, O) in ångströms. mmCIF is the PDB's canonical archive format — a tagged-loop text representation of the atomic model.

Sequence. Sequence gives the chain of amino acids in standard one-letter code (A=alanine, C=cysteine, …, Y=tyrosine), read N→C. It is the only feature that is directly encoded by the gene; all structural features are derived from the folded form of this sequence.